Protein 6NSD (pdb70)

InterPro domains:
  IPR006905 Flavin-dependent halogenase [PF04820] (17-496)
  IPR033856 Flavin-dependent tryptophan halogenase [PIRSF011396] (14-530)
  IPR036188 FAD/NAD(P)-binding domain superfamily [G3DSA:3.50.50.60] (15-534)
  IPR036188 FAD/NAD(P)-binding domain superfamily [SSF51905] (14-436)
  IPR050816 Flavin-dependent halogenases [PTHR43747] (14-465)

Nearest PDB structures (foldseek):
  6nsd-assembly1_B  TM=1.002E+00  e=0.000E+00  Saccharomonospora piscinae
  6nsd-assembly1_A  TM=1.001E+00  e=1.525E-103  Saccharomonospora piscinae
  5hy5-assembly1_B  TM=9.844E-01  e=1.944E-81  Streptomyces toxytricini
  8fox-assembly1_A  TM=9.793E-01  e=9.879E-76  uncultured bacterium
  2wes-assembly2_B  TM=9.683E-01  e=3.153E-68  Streptomyces rugosporus

CATH classification: 3.50.50.60

Radius of gyration: 30.3 Å; Cα contacts (8 Å, |Δi|>4): 2195; chains: 2; bounding box: 52×68×94 Å

Secondary structure (DSSP, 8-state):
-EEEEEE--SHHHHHHHHHHHHHHGGGEEEEEEE-SSS-------B--TTHHHHHHHTT--HHHHTGGGT-EEE-EEEEESSSSTT-EEEEESSPPPEETTEEHHHHHHHS-SSS-HHHHH-HHHHHHHHT--SB-TTS-B---HHHHHTSSS--EEE--HHHHHHHHHHHHHHTT-EEEE--EEEEEE-TTS-EEEEEESSS-EE--SEEEE--GGG-IIIIIIS---EEE-TTT----EEEEEEEE--TTSSPPPSSEEEEEETTEEEEEEE-SSEEEEEEEE-TTTS-HHHHHHHHHHHH-GGGTTPPPEEEE---EEES-SEETTEEE-GGGTEE--GGG--HHHHHHHHHHHHHHT---SSTTHHHHHHHHHHHHHHHHHHHHHHHHHHHHHB----SHHHHHTTTS---HHHHHHHHHHTTS---TTTS-SS--S--HHHHHHHHHHHB-S--PPPGGGGTS--HHHHHHHHHHHHHHHHHHHHPPPHHHHHHHHH-/--EEEEE--SHHHHHHHHHHHHHHGGGSEEEEEE-SSS-------B--TTHHHHHHHTT--HHHHTGGGT-EEE-EEEEESSSSTT-EEEEESSPPPEETTEEHHHHHHHS-SSS-HHHHH-HHHHHHHHT--SB-TTS-B---HHHHHTSSS--EEE--HHHHHHHHHHHHHHTT-EEEE--EEEEEE-TTS-EEEEEESSS-EE--SEEEE--GGG-IIIIIIS---EEE-TTT----EEEEEEE--PPPSSEEEEEETTEEEEEEE-SS-EEEEEEE-TTTS-HHHHHHHHHHHH-GGGSSPPPEEEE---EEES-SEETTEEE-GGGTEE--GGG--HHHHHHHHHHHHHHT---SSTTHHHHHHHHHHHHHHHHHHHHHHHHHHHHHB----SHHHHHTTTS---HHHHHHHHHHTTS---TTTS-SS--S--HHHHHHHHHHHB-S--PPPGGGGTS--HHHHHHHHHHHHHHHHHHHHPPPHHHHHHHHH-

Solvent-accessible surface area: 35716 Å² total; per-residue (Å²): 190,41,91,1,5,0,7,10,10,16,26,10,0,1,1,0,0,0,4,0,6,9,11,0,23,122,88,4,75,6,7,0,1,35,24,74,138,82,59,86,66,29,34,34,10,6,0,2,5,0,1,44,5,0,4,77,39,2,162,21,121,29,70,62,0,0,45,108,0,32,1,0,0,0,0,0,1,29,1,40,46,0,54,69,126,75,35,43,6,0,1,0,1,11,57,28,35,39,14,68,23,4,23,0,0,0,6,28,39,86,59,67,81,54,96,57,10,6,84,12,2,0,5,0,0,10,0,0,51,50,6,9,0,0,35,53,104,123,28,53,52,32,55,30,1,57,95,56,10,53,40,108,8,2,0,0,4,0,0,14,11,107,39,2,15,148,29,0,27,14,3,0,46,174,106,57,8,120,70,4,78,11,23,22,68,65,22,21,79,44,168,146,24,60,6,44,51,0,117,5,99,143,79,40,80,13,110,11,59,2,0,0,0,8,17,18,39,113,0,53,0,0,22,135,30,30,50,6,61,57,71,59,4,60,102,8,1,28,1,31,9,4,0,3,4,85,0,90,54,98,13,98,133,92,71,4,93,0,1,6,16,0,6,5,27,86,2,0,2,0,21,36,11,11,0,25,54,16,14,2,2,0,0,0,4,2,54,136,76,10,57,58,113,79,0,41,134,38,0,65,111,87,37,21,129,43,2,76,152,19,110,30,54,86,17,184,18,51,4,0,50,1,118,95,5,8,8,38,11,0,0,1,0,8,34,0,4,2,23,2,1,38,3,0,12,0,24,12,0,10,11,0,6,7,0,25,6,0,10,34,2,3,28,48,66,43,85,8,21,103,72,4,38,74,6,0,18,88,10,8,5,53,2,9,26,0,0,53,5,0,0,4,0,0,8,50,0,0,116,39,47,92,44,110,4,0,100,29,5,71,115,45,79,28,21,130,53,0,41,82,31,2,69,13,0,58,26,4,3,2,20,79,49,6,10,27,41,78,76,5,2,10,40,38,11,1,0,0,2,0,1,16,7,0,27,34,14,127,22,70,70,0,18,0,1,51,51,15,77,55,153,44,2,86,60,26,12,82,114,5,102,75,59,5,97,113,8,47,164,80,13,8,31,0,15,83,20,5,44,54,42,119,114,134,29,101,1,5,0,6,11,15,15,26,11,0,3,1,0,0,0,4,0,3,13,12,0,24,115,79,5,63,11,20,0,1,35,27,76,135,85,60,91,66,38,36,34,12,7,0,2,5,0,1,42,4,0,4,74,39,2,152,20,120,24,68,61,0,0,43,109,0,32,0,0,0,0,0,0,1,32,1,40,46,0,56,72,125,72,36,43,6,1,1,0,0,9,42,29,34,36,14,68,24,5,23,0,0,0,5,28,41,88,61,66,80,60,99,60,11,6,80,11,2,0,3,0,0,8,0,0,52,41,4,9,0,0,35,55,103,121,30,53,56,39,53,32,1,55,98,52,10,52,46,100,17,3,0,0,1,0,0,28,10,123,35,2,15,114,28,0,29,15,2,0,47,168,100,63,8,123,68,3,74,12,22,20,81,68,22,21,79,41,170,155,24,62,5,44,32,0,113,7,106,149,75,44,62,13,99,15,64,3,0,0,0,8,17,16,40,111,0,57,0,0,20,132,30,30,50,7,60,59,70,60,5,60,104,8,1,25,1,32,7,4,0,6,3,96,8,126,192,70,25,89,0,1,5,17,0,4,4,26,78,2,0,2,0,19,35,10,17,6,46,70,28,46,2,2,0,0,0,4,1,53,137,75,14,66,56,110,59,0,39,142,26,0,55,117,82,44,20,131,62,0,77,145,26,112,34,54,84,18,175,18,54,4,0,48,1,120,95,5,7,10,37,10,0,0,0,0,8,34,0,4,3,24,2,1,37,3,1,10,1,24,10,0,8,12,0,6,7,0,24,11,0,9,39,2,2,23,48,68,41,88,8,20,102,69,4,36,70,3,0,19,83,10,10,5,43,1,10,32,0,0,45,4,0,0,5,0,0,9,52,0,0,116,39,51,92,45,110,3,0,94,27,3,68,114,48,78,27,22,132,55,0,43,80,30,3,70,13,0,59,28,5,2,2,20,78,62,4,11,27,43,79,81,6,2,10,40,38,11,1,0,0,2,0,1,19,6,0,25,34,14,124,20,69,69,0,17,0,1,52,54,17,85,55,153,42,3,88,59,27,11,82,118,5,106,67,64,4,94,112,9,51,163,78,13,10,30,0,60,87,18,5,46,55,41,132,116

Organism: Saccharomonospora piscinae (NCBI:txid687388)

Structure (mmCIF, N/CA/C/O backbone):
data_6NSD
#
_entry.id   6NSD
#
_cell.length_a   51.351
_cell.length_b   68.212
_cell.length_c   85.362
_cell.angle_alpha   104.68
_cell.angle_beta   103.77
_cell.angle_gamma   106.42
#
_symmetry.space_group_name_H-M   'P 1'
#
loop_
_entity.id
_entity.type
_entity.pdbx_description
1 polymer 'Tryptophan halogenase'
2 non-polymer 'FLAVIN-ADENINE DINUCLEOTIDE'
3 non-polymer 'SULFATE ION'
4 water water
#
loop_
_atom_site.group_PDB
_atom_site.id
_atom_site.type_symbol
_atom_site.label_atom_id
_atom_site.label_alt_id
_atom_site.label_comp_id
_atom_site.label_asym_id
_atom_site.label_entity_id
_atom_site.label_seq_id
_atom_site.pdbx_PDB_ins_code
_atom_site.Cartn_x
_atom_site.Cartn_y
_atom_site.Cartn_z
_atom_site.occupancy
_atom_site.B_iso_or_equiv
_atom_site.auth_seq_id
_atom_site.auth_comp_id
_atom_site.auth_asym_id
_atom_site.auth_atom_id
_atom_site.pdbx_PDB_model_num
ATOM 1 N N . LYS A 1 18 ? 10.494 7.011 -27.238 1.00 40.94 15 LYS A N 1
ATOM 2 C CA . LYS A 1 18 ? 9.242 6.293 -27.447 1.00 37.92 15 LYS A CA 1
ATOM 3 C C . LYS A 1 18 ? 8.078 7.277 -27.411 1.00 31.30 15 LYS A C 1
ATOM 4 O O . LYS A 1 18 ? 7.240 7.288 -28.315 1.00 35.96 15 LYS A O 1
ATOM 10 N N . LYS A 1 19 ? 8.055 8.126 -26.384 1.00 31.00 16 LYS A N 1
ATOM 11 C CA . LYS A 1 19 ? 6.995 9.114 -26.258 1.00 28.77 16 LYS A CA 1
ATOM 12 C C . LYS A 1 19 ? 7.188 10.176 -27.331 1.00 23.33 16 LYS A C 1
ATOM 13 O O . LYS A 1 19 ? 8.313 10.529 -27.686 1.00 26.16 16 LYS A O 1
ATOM 19 N N . ARG A 1 20 ? 6.082 10.687 -27.852 1.00 18.76 17 ARG A N 1
ATOM 20 C CA . ARG A 1 20 ? 6.117 11.608 -28.970 1.00 21.11 17 ARG A CA 1
ATOM 21 C C . ARG A 1 20 ? 5.509 12.926 -28.549 1.00 15.67 17 ARG A C 1
ATOM 22 O O . ARG A 1 20 ? 4.393 12.960 -28.022 1.00 15.87 17 ARG A O 1
ATOM 30 N N . VAL A 1 21 ? 6.243 14.004 -28.794 1.00 17.10 18 VAL A N 1
ATOM 31 C CA . VAL A 1 21 ? 5.772 15.349 -28.510 1.00 14.85 18 VAL A CA 1
ATOM 32 C C . VAL A 1 21 ? 5.810 16.122 -29.813 1.00 14.33 18 VAL A C 1
ATOM 33 O O . VAL A 1 21 ? 6.849 16.177 -30.476 1.00 15.09 18 VAL A O 1
ATOM 37 N N . VAL A 1 22 ? 4.678 16.709 -30.175 1.00 12.24 19 VAL A N 1
ATOM 38 C CA . VAL A 1 22 ? 4.562 17.542 -31.363 1.00 12.15 19 VAL A CA 1
ATOM 39 C C . VAL A 1 22 ? 4.315 18.968 -30.892 1.00 12.60 19 VAL A C 1
ATOM 40 O O . VAL A 1 22 ? 3.320 19.246 -30.211 1.00 14.25 19 VAL A O 1
ATOM 44 N N . ILE A 1 23 ? 5.221 19.857 -31.268 1.00 13.15 20 ILE A N 1
ATOM 45 C CA . ILE A 1 23 ? 5.165 21.268 -30.916 1.00 12.07 20 ILE A CA 1
ATOM 46 C C . ILE A 1 23 ? 4.680 22.032 -32.138 1.00 14.50 20 ILE A C 1
ATOM 47 O O . ILE A 1 23 ? 5.337 22.006 -33.184 1.00 14.35 20 ILE A O 1
ATOM 52 N N . VAL A 1 24 ? 3.555 22.723 -32.021 1.00 12.50 21 VAL A N 1
ATOM 53 C CA . VAL A 1 24 ? 3.004 23.497 -33.130 1.00 13.33 21 VAL A CA 1
ATOM 54 C C . VAL A 1 24 ? 3.345 24.959 -32.893 1.00 16.22 21 VAL A C 1
ATOM 55 O O . VAL A 1 24 ? 2.805 25.597 -31.983 1.00 15.19 21 VAL A O 1
ATOM 59 N N . GLY A 1 25 ? 4.232 25.498 -33.717 1.00 14.23 22 GLY A N 1
ATOM 60 C CA . GLY A 1 25 ? 4.648 26.869 -33.544 1.00 15.11 22 GLY A CA 1
ATOM 61 C C . GLY A 1 25 ? 6.149 26.967 -33.440 1.00 16.90 22 GLY A C 1
ATOM 62 O O . GLY A 1 25 ? 6.790 26.153 -32.770 1.00 16.02 22 GLY A O 1
ATOM 63 N N . GLY A 1 26 ? 6.719 27.956 -34.113 1.00 16.23 23 GLY A N 1
ATOM 64 C CA . GLY A 1 26 ? 8.155 28.098 -34.154 1.00 14.49 23 GLY A CA 1
ATOM 65 C C . GLY A 1 26 ? 8.616 29.478 -33.754 1.00 15.77 23 GLY A C 1
ATOM 66 O O . GLY A 1 26 ? 9.657 29.958 -34.212 1.00 17.42 23 GLY A O 1
ATOM 67 N N . GLY A 1 27 ? 7.851 30.125 -32.893 1.00 12.60 24 GLY A N 1
ATOM 68 C CA . GLY A 1 27 ? 8.285 31.351 -32.268 1.00 13.95 24 GLY A CA 1
ATOM 69 C C . GLY A 1 27 ? 9.204 31.024 -31.113 1.00 13.99 24 GLY A C 1
ATOM 70 O O . GLY A 1 27 ? 9.740 29.918 -30.994 1.00 15.31 24 GLY A O 1
ATOM 71 N N . THR A 1 28 ? 9.372 32.003 -30.235 1.00 14.10 25 THR A N 1
ATOM 72 C CA . THR A 1 28 ? 10.213 31.767 -29.073 1.00 12.29 25 THR A CA 1
ATOM 73 C C . THR A 1 28 ? 9.672 30.616 -28.238 1.00 13.16 25 THR A C 1
ATOM 74 O O . THR A 1 28 ? 10.444 29.811 -27.708 1.00 14.06 25 THR A O 1
ATOM 78 N N . ALA A 1 29 ? 8.347 30.494 -28.137 1.00 12.18 26 ALA A N 1
ATOM 79 C CA . ALA A 1 29 ? 7.795 29.452 -27.279 1.00 11.04 26 ALA A CA 1
ATOM 80 C C . ALA A 1 29 ? 8.104 28.070 -27.837 1.00 11.30 26 ALA A C 1
ATOM 81 O O . ALA A 1 29 ? 8.534 27.175 -27.103 1.00 12.99 26 ALA A O 1
ATOM 83 N N . GLY A 1 30 ? 7.908 27.880 -29.140 1.00 11.46 27 GLY A N 1
ATOM 84 C CA . GLY A 1 30 ? 8.138 26.561 -29.715 1.00 11.45 27 GLY A CA 1
ATOM 85 C C . GLY A 1 30 ? 9.581 26.096 -29.597 1.00 12.16 27 GLY A C 1
ATOM 86 O O . GLY A 1 30 ? 9.847 24.935 -29.266 1.00 12.05 27 GLY A O 1
ATOM 87 N N . TRP A 1 31 ? 10.535 26.984 -29.873 1.00 10.81 28 TRP A N 1
ATOM 88 C CA . TRP A 1 31 ? 11.918 26.522 -29.867 1.00 11.29 28 TRP A CA 1
ATOM 89 C C . TRP A 1 31 ? 12.487 26.485 -28.465 1.00 12.84 28 TRP A C 1
ATOM 90 O O . TRP A 1 31 ? 13.385 25.682 -28.196 1.00 13.01 28 TRP A O 1
ATOM 101 N N . MET A 1 32 ? 11.970 27.306 -27.553 1.00 11.13 29 MET A N 1
ATOM 102 C CA . MET A 1 32 ? 12.352 27.096 -26.163 1.00 12.67 29 MET A CA 1
ATOM 103 C C . MET A 1 32 ? 11.862 25.747 -25.673 1.00 11.72 29 MET A C 1
ATOM 104 O O . MET A 1 32 ? 12.597 25.023 -24.990 1.00 11.62 29 MET A O 1
ATOM 109 N N . THR A 1 33 ? 10.621 25.391 -26.015 1.00 12.22 30 THR A N 1
ATOM 110 C CA . THR A 1 33 ? 10.085 24.092 -25.638 1.00 10.60 30 THR A CA 1
ATOM 111 C C . THR A 1 33 ? 10.915 22.964 -26.231 1.00 13.56 30 THR A C 1
ATOM 112 O O . THR A 1 33 ? 11.334 22.048 -25.512 1.00 11.41 30 THR A O 1
ATOM 116 N N . ALA A 1 34 ? 11.185 23.023 -27.540 1.00 12.69 31 ALA A N 1
ATOM 117 C CA . ALA A 1 34 ? 11.945 21.950 -28.180 1.00 12.57 31 ALA A CA 1
ATOM 118 C C . ALA A 1 34 ? 13.333 21.819 -27.573 1.00 14.72 31 ALA A C 1
ATOM 119 O O . ALA A 1 34 ? 13.780 20.712 -27.237 1.00 13.89 31 ALA A O 1
ATOM 121 N N . SER A 1 35 ? 14.039 22.939 -27.430 1.00 14.24 32 SER A N 1
ATOM 122 C CA A SER A 1 35 ? 15.401 22.861 -26.915 0.63 13.22 32 SER A CA 1
ATOM 123 C CA B SER A 1 35 ? 15.400 22.887 -26.905 0.37 13.24 32 SER A CA 1
ATOM 124 C C . SER A 1 35 ? 15.412 22.393 -25.466 1.00 14.23 32 SER A C 1
ATOM 125 O O . SER A 1 35 ? 16.268 21.593 -25.081 1.00 13.53 32 SER A O 1
ATOM 130 N N . TYR A 1 36 ? 14.457 22.853 -24.658 1.00 12.24 33 TYR A N 1
ATOM 131 C CA . TYR A 1 36 ? 14.431 22.450 -23.251 1.00 14.75 33 TYR A CA 1
ATOM 132 C C . TYR A 1 36 ? 14.137 20.963 -23.118 1.00 14.17 33 TYR A C 1
ATOM 133 O O . TYR A 1 36 ? 14.809 20.252 -22.361 1.00 13.79 33 TYR A O 1
ATOM 142 N N . LEU A 1 37 ? 13.152 20.470 -23.869 1.00 14.84 34 LEU A N 1
ATOM 143 C CA . LEU A 1 37 ? 12.844 19.045 -23.825 1.00 17.58 34 LEU A CA 1
ATOM 144 C C . LEU A 1 37 ? 14.024 18.220 -24.319 1.00 15.09 34 LEU A C 1
ATOM 145 O O . LEU A 1 37 ? 14.301 17.144 -23.783 1.00 17.01 34 LEU A O 1
ATOM 150 N N . THR A 1 38 ? 14.729 18.716 -25.329 1.00 13.86 35 THR A N 1
ATOM 151 C CA . THR A 1 38 ? 15.952 18.059 -25.780 1.00 16.25 35 THR A CA 1
ATOM 152 C C . THR A 1 38 ? 16.967 17.957 -24.650 1.00 15.58 35 THR A C 1
ATOM 153 O O . THR A 1 38 ? 17.613 16.919 -24.452 1.00 18.83 35 THR A O 1
ATOM 157 N N . ALA A 1 39 ? 17.155 19.048 -23.919 1.00 13.68 36 ALA A N 1
ATOM 158 C CA . ALA A 1 39 ? 18.103 19.029 -22.823 1.00 16.24 36 ALA A CA 1
ATOM 159 C C . ALA A 1 39 ? 17.624 18.136 -21.689 1.00 18.43 36 ALA A C 1
ATOM 160 O O . ALA A 1 39 ? 18.443 17.533 -20.993 1.00 21.18 36 ALA A O 1
ATOM 162 N N . ALA A 1 40 ? 16.311 18.046 -21.478 1.00 13.90 37 ALA A N 1
ATOM 163 C CA . ALA A 1 40 ? 15.805 17.245 -20.374 1.00 16.28 37 ALA A CA 1
ATOM 164 C C . ALA A 1 40 ? 15.824 15.760 -20.706 1.00 20.77 37 ALA A C 1
ATOM 165 O O . ALA A 1 40 ? 16.190 14.930 -19.863 1.00 19.50 37 ALA A O 1
ATOM 167 N N . PHE A 1 41 ? 15.431 15.414 -21.927 1.00 17.73 38 PHE A N 1
ATOM 168 C CA . PHE A 1 41 ? 15.150 14.041 -22.297 1.00 17.62 38 PHE A CA 1
ATOM 169 C C . PHE A 1 41 ? 16.068 13.496 -23.378 1.00 19.21 38 PHE A C 1
ATOM 170 O O . PHE A 1 41 ? 16.039 12.288 -23.627 1.00 21.12 38 PHE A O 1
ATOM 178 N N . GLY A 1 42 ? 16.874 14.339 -24.017 1.00 17.85 39 GLY A N 1
ATOM 179 C CA . GLY A 1 42 ? 17.747 13.860 -25.077 1.00 24.70 39 GLY A CA 1
ATOM 180 C C . GLY A 1 42 ? 16.934 13.250 -26.194 1.00 26.18 39 GLY A C 1
ATOM 181 O O . GLY A 1 42 ? 15.893 13.776 -26.597 1.00 31.47 39 GLY A O 1
ATOM 182 N N . ASP A 1 43 ? 17.410 12.123 -26.708 1.00 28.38 40 ASP A N 1
ATOM 183 C CA . ASP A 1 43 ? 16.701 11.406 -27.757 1.00 29.40 40 ASP A CA 1
ATOM 184 C C . ASP A 1 43 ? 15.703 10.402 -27.200 1.00 29.24 40 ASP A C 1
ATOM 185 O O . ASP A 1 43 ? 15.142 9.617 -27.968 1.00 30.21 40 ASP A O 1
ATOM 190 N N . ARG A 1 44 ? 15.475 10.394 -25.887 1.00 25.99 41 ARG A N 1
ATOM 191 C CA . ARG A 1 44 ? 14.583 9.396 -25.317 1.00 23.62 41 ARG A CA 1
ATOM 192 C C . ARG A 1 44 ? 13.118 9.754 -25.503 1.00 23.97 41 ARG A C 1
ATOM 193 O O . ARG A 1 44 ? 12.251 8.901 -25.295 1.00 24.49 41 ARG A O 1
ATOM 201 N N . VAL A 1 45 ? 12.833 10.975 -25.929 1.00 19.27 42 VAL A N 1
ATOM 202 C CA . VAL A 1 45 ? 11.508 11.389 -26.355 1.00 20.59 42 VAL A CA 1
ATOM 203 C C . VAL A 1 45 ? 11.657 11.940 -27.763 1.00 25.43 42 VAL A C 1
ATOM 204 O O . VAL A 1 45 ? 12.679 12.555 -28.093 1.00 24.52 42 VAL A O 1
ATOM 208 N N . ASP A 1 46 ? 10.695 11.631 -28.620 1.00 24.40 43 ASP A N 1
ATOM 209 C CA . ASP A 1 46 ? 10.744 12.071 -30.004 1.00 19.94 43 ASP A CA 1
ATOM 210 C C . ASP A 1 46 ? 10.052 13.419 -30.111 1.00 20.57 43 ASP A C 1
ATOM 211 O O . ASP A 1 46 ? 8.890 13.551 -29.719 1.00 20.88 43 ASP A O 1
ATOM 216 N N . LEU A 1 47 ? 10.761 14.410 -30.643 1.00 17.41 44 LEU A N 1
ATOM 217 C CA . LEU A 1 47 ? 10.261 15.775 -30.707 1.00 17.27 44 LEU A CA 1
ATOM 218 C C . LEU A 1 47 ? 10.118 16.225 -32.153 1.00 14.83 44 LEU A C 1
ATOM 219 O O . LEU A 1 47 ? 10.989 15.958 -32.990 1.00 17.48 44 LEU A O 1
ATOM 224 N N . THR A 1 48 ? 9.015 16.909 -32.432 1.00 16.33 45 THR A N 1
ATOM 225 C CA . THR A 1 48 ? 8.757 17.530 -33.723 1.00 18.42 45 THR A CA 1
ATOM 226 C C . THR A 1 48 ? 8.269 18.946 -33.480 1.00 18.70 45 THR A C 1
ATOM 227 O O . THR A 1 48 ? 7.437 19.173 -32.595 1.00 16.89 45 THR A O 1
ATOM 231 N N . VAL A 1 49 ? 8.818 19.896 -34.224 1.00 14.14 46 VAL A N 1
ATOM 232 C CA . VAL A 1 49 ? 8.301 21.257 -34.279 1.00 14.35 46 VAL A CA 1
ATOM 233 C C . VAL A 1 49 ? 7.751 21.468 -35.675 1.00 15.71 46 VAL A C 1
ATOM 234 O O . VAL A 1 49 ? 8.461 21.243 -36.662 1.00 18.20 46 VAL A O 1
ATOM 238 N N . VAL A 1 50 ? 6.500 21.886 -35.765 1.00 12.80 47 VAL A N 1
ATOM 239 C CA A VAL A 1 50 ? 5.916 22.311 -37.030 0.43 16.56 47 VAL A CA 1
ATOM 240 C CA B VAL A 1 50 ? 5.898 22.312 -37.024 0.57 16.54 47 VAL A CA 1
ATOM 241 C C . VAL A 1 50 ? 5.673 23.809 -36.948 1.00 18.08 47 VAL A C 1
ATOM 242 O O . VAL A 1 50 ? 5.046 24.299 -35.998 1.00 20.23 47 VAL A O 1
ATOM 249 N N . GLU A 1 51 ? 6.174 24.539 -37.931 1.00 18.34 48 GLU A N 1
ATOM 250 C CA . GLU A 1 51 ? 6.013 25.979 -37.871 1.00 19.37 48 GLU A CA 1
ATOM 251 C C . GLU A 1 51 ? 5.781 26.523 -39.267 1.00 19.65 48 GLU A C 1
ATOM 252 O O . GLU A 1 51 ? 6.366 26.039 -40.234 1.00 22.27 48 GLU A O 1
ATOM 258 N N . SER A 1 52 ? 4.933 27.539 -39.343 1.00 18.08 49 SER A N 1
ATOM 259 C CA . SER A 1 52 ? 4.506 28.102 -40.611 1.00 21.01 49 SER A CA 1
ATOM 260 C C . SER A 1 52 ? 5.552 29.067 -41.143 1.00 24.84 49 SER A C 1
ATOM 261 O O . SER A 1 52 ? 5.981 29.980 -40.433 1.00 2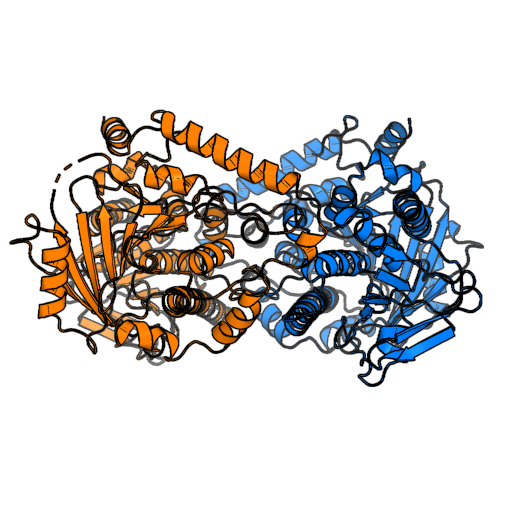7.70 49 SER A O 1
ATOM 264 N N . ALA A 1 53 ? 5.917 28.899 -42.416 1.00 21.92 50 ALA A N 1
ATOM 265 C CA . ALA A 1 53 ? 6.759 29.895 -43.067 1.00 27.39 50 ALA A CA 1
ATOM 266 C C . ALA A 1 53 ? 5.978 31.164 -43.361 1.00 29.29 50 ALA A C 1
ATOM 267 O O . ALA A 1 53 ? 6.563 32.249 -43.435 1.00 37.16 50 ALA A O 1
ATOM 269 N N . GLN A 1 54 ? 4.662 31.054 -43.524 1.00 22.80 51 GLN A N 1
ATOM 270 C CA . GLN A 1 54 ? 3.867 32.208 -43.911 1.00 26.89 51 GLN A CA 1
ATOM 271 C C . GLN A 1 54 ? 3.401 33.018 -42.714 1.00 26.87 51 GLN A C 1
ATOM 272 O O . GLN A 1 54 ? 3.435 34.249 -42.762 1.00 32.40 51 GLN A O 1
ATOM 278 N N . ILE A 1 55 ? 2.966 32.360 -41.640 1.00 22.76 52 ILE A N 1
ATOM 279 C CA . ILE A 1 55 ? 2.546 33.064 -40.432 1.00 19.47 52 ILE A CA 1
ATOM 280 C C . ILE A 1 55 ? 3.809 33.439 -39.662 1.00 23.05 52 ILE A C 1
ATOM 281 O O . ILE A 1 55 ? 4.546 32.574 -39.193 1.00 25.49 52 ILE A O 1
ATOM 286 N N . GLY A 1 56 ? 4.060 34.717 -39.527 1.00 26.78 53 GLY A N 1
ATOM 287 C CA . GLY A 1 56 ? 5.260 35.123 -38.842 1.00 26.77 53 GLY A CA 1
ATOM 288 C C . GLY A 1 56 ? 5.124 34.953 -37.349 1.00 25.89 53 GLY A C 1
ATOM 289 O O . GLY A 1 56 ? 4.045 34.705 -36.810 1.00 30.73 53 GLY A O 1
ATOM 290 N N . THR A 1 57 ? 6.248 35.106 -36.668 1.00 22.26 54 THR A N 1
ATOM 291 C CA . THR A 1 57 ? 6.216 35.179 -35.221 1.00 19.95 54 THR A CA 1
ATOM 292 C C . THR A 1 57 ? 5.740 36.568 -34.807 1.00 23.20 54 THR A C 1
ATOM 293 O O . THR A 1 57 ? 5.552 37.463 -35.636 1.00 22.71 54 THR A O 1
ATOM 297 N N . ILE A 1 58 ? 5.561 36.770 -33.501 1.00 16.32 55 ILE A N 1
ATOM 298 C CA . ILE A 1 58 ? 5.043 38.047 -33.044 1.00 19.87 55 ILE A CA 1
ATOM 299 C C . ILE A 1 58 ? 6.052 39.172 -33.273 1.00 19.84 55 ILE A C 1
ATOM 300 O O . ILE A 1 58 ? 5.662 40.335 -33.416 1.00 22.37 55 ILE A O 1
ATOM 305 N N . GLY A 1 59 ? 7.339 38.849 -33.356 1.00 21.27 56 GLY A N 1
ATOM 306 C CA . GLY A 1 59 ? 8.340 39.824 -33.732 1.00 25.14 56 GLY A CA 1
ATOM 307 C C . GLY A 1 59 ? 8.859 40.676 -32.597 1.00 23.05 56 GLY A C 1
ATOM 308 O O . GLY A 1 59 ? 9.635 41.606 -32.846 1.00 21.71 56 GLY A O 1
ATOM 309 N N . VAL A 1 60 ? 8.436 40.416 -31.365 1.00 17.91 57 VAL A N 1
ATOM 310 C CA . VAL A 1 60 ? 8.917 41.126 -30.197 1.00 17.86 57 VAL A CA 1
ATOM 311 C C . VAL A 1 60 ? 9.243 40.085 -29.131 1.00 17.66 57 VAL A C 1
ATOM 312 O O . VAL A 1 60 ? 9.109 38.881 -29.360 1.00 20.36 57 VAL A O 1
ATOM 316 N N . GLY A 1 61 ? 9.677 40.557 -27.966 1.00 16.24 58 GLY A N 1
ATOM 317 C CA . GLY A 1 61 ? 10.047 39.666 -26.877 1.00 17.43 58 GLY A CA 1
ATOM 318 C C . GLY A 1 61 ? 11.550 39.537 -26.760 1.00 18.12 58 GLY A C 1
ATOM 319 O O . GLY A 1 61 ? 12.123 38.499 -27.099 1.00 15.86 58 GLY A O 1
ATOM 320 N N . GLU A 1 62 ? 12.202 40.607 -26.302 1.00 14.33 59 GLU A N 1
ATOM 321 C CA . GLU A 1 62 ? 13.655 40.735 -26.391 1.00 13.83 59 GLU A CA 1
ATOM 322 C C . GLU A 1 62 ? 14.312 40.995 -25.044 1.00 15.02 59 GLU A C 1
ATOM 323 O O . GLU A 1 62 ? 15.525 41.224 -24.985 1.00 14.44 59 GLU A O 1
ATOM 329 N N . ALA A 1 63 ? 13.549 40.963 -23.963 1.00 13.16 60 ALA A N 1
ATOM 330 C CA . ALA A 1 63 ? 14.100 41.094 -22.626 1.00 11.74 60 ALA A CA 1
ATOM 331 C C . ALA A 1 63 ? 13.590 39.945 -21.769 1.00 14.20 60 ALA A C 1
ATOM 332 O O . ALA A 1 63 ? 12.502 39.415 -21.998 1.00 16.10 60 ALA A O 1
ATOM 334 N N . THR A 1 64 ? 14.392 39.555 -20.786 1.00 12.84 61 THR A N 1
ATOM 335 C CA . THR A 1 64 ? 14.051 38.405 -19.967 1.00 12.11 61 THR A CA 1
ATOM 336 C C . THR A 1 64 ? 14.054 38.780 -18.492 1.00 11.20 61 THR A C 1
ATOM 337 O O . THR A 1 64 ? 14.237 39.940 -18.106 1.00 13.32 61 THR A O 1
ATOM 341 N N . PHE A 1 65 ? 13.809 37.768 -17.668 1.00 12.23 62 PHE A N 1
ATOM 342 C CA . PHE A 1 65 ? 13.512 37.940 -16.257 1.00 10.96 62 PHE A CA 1
ATOM 343 C C . PHE A 1 65 ? 14.499 37.103 -15.438 1.00 13.17 62 PHE A C 1
ATOM 344 O O . PHE A 1 65 ? 15.326 36.375 -15.990 1.00 12.50 62 PHE A O 1
ATOM 352 N N . SER A 1 66 ? 14.427 37.228 -14.106 1.00 14.92 63 SER A N 1
ATOM 353 C CA . SER A 1 66 ? 15.411 36.645 -13.192 1.00 13.88 63 SER A CA 1
ATOM 354 C C . SER A 1 66 ? 15.488 35.124 -13.264 1.00 14.43 63 SER A C 1
ATOM 355 O O . SER A 1 66 ? 16.434 34.531 -12.729 1.00 16.54 63 SER A O 1
ATOM 358 N N . ASP A 1 67 ? 14.526 34.480 -13.907 1.00 11.64 64 ASP A N 1
ATOM 359 C CA . ASP A 1 67 ? 14.583 33.040 -14.109 1.00 15.69 64 ASP A CA 1
ATOM 360 C C . ASP A 1 67 ? 15.629 32.617 -15.136 1.00 12.49 64 ASP A C 1
ATOM 361 O O . ASP A 1 67 ? 16.047 31.453 -15.129 1.00 12.02 64 ASP A O 1
ATOM 366 N N . ILE A 1 68 ? 16.041 33.524 -16.026 1.00 11.81 65 ILE A N 1
ATOM 367 C CA . ILE A 1 68 ? 16.483 33.103 -17.348 1.00 12.29 65 ILE A CA 1
ATOM 368 C C . ILE A 1 68 ? 17.818 32.365 -17.315 1.00 12.07 65 ILE A C 1
ATOM 369 O O . ILE A 1 68 ? 18.076 31.519 -18.183 1.00 11.89 65 ILE A O 1
ATOM 374 N N . ARG A 1 69 ? 18.691 32.648 -16.338 1.00 11.02 66 ARG A N 1
ATOM 375 C CA . ARG A 1 69 ? 19.970 31.942 -16.363 1.00 9.85 66 ARG A CA 1
ATOM 376 C C . ARG A 1 69 ? 19.781 30.439 -16.161 1.00 12.47 66 ARG A C 1
ATOM 377 O O . ARG A 1 69 ? 20.597 29.641 -16.643 1.00 14.44 66 ARG A O 1
ATOM 385 N N . HIS A 1 70 ? 18.696 30.031 -15.498 1.00 12.57 67 HIS A N 1
ATOM 386 C CA . HIS A 1 70 ? 18.414 28.607 -15.383 1.00 11.69 67 HIS A CA 1
ATOM 387 C C . HIS A 1 70 ? 18.234 27.981 -16.755 1.00 13.33 67 HIS A C 1
ATOM 388 O O . HIS A 1 70 ? 18.653 26.842 -16.984 1.00 13.66 67 HIS A O 1
ATOM 395 N N . PHE A 1 71 ? 17.578 28.700 -17.669 1.00 10.99 68 PHE A N 1
ATOM 396 C CA . PHE A 1 71 ? 17.300 28.137 -18.989 1.00 12.92 68 PHE A CA 1
ATOM 397 C C . PHE A 1 71 ? 18.591 27.805 -19.723 1.00 12.78 68 PHE A C 1
ATOM 398 O O . PHE A 1 71 ? 18.771 26.688 -20.223 1.00 12.97 68 PHE A O 1
ATOM 406 N N . PHE A 1 72 ? 19.488 28.779 -19.834 1.00 13.18 69 PHE A N 1
ATOM 407 C CA . PHE A 1 72 ? 20.699 28.526 -20.602 1.00 15.77 69 PHE A CA 1
ATOM 408 C C . PHE A 1 72 ? 21.591 27.509 -19.911 1.00 14.14 69 PHE A C 1
ATOM 409 O O . PHE A 1 72 ? 22.212 26.673 -20.578 1.00 15.70 69 PHE A O 1
ATOM 417 N N . GLU A 1 73 ? 21.634 27.520 -18.580 1.00 14.53 70 GLU A N 1
ATOM 418 C CA . GLU A 1 73 ? 22.457 26.526 -17.904 1.00 15.00 70 GLU A CA 1
ATOM 419 C C . GLU A 1 73 ? 21.851 25.138 -18.024 1.00 17.42 70 GLU A C 1
ATOM 420 O O . GLU A 1 73 ? 22.587 24.145 -18.109 1.00 16.28 70 GLU A O 1
ATOM 426 N N . PHE A 1 74 ? 20.520 25.047 -18.067 1.00 13.97 71 PHE A N 1
ATOM 427 C CA . PHE A 1 74 ? 19.881 23.748 -18.260 1.00 12.87 71 PHE A CA 1
ATOM 428 C C . PHE A 1 74 ? 20.250 23.155 -19.609 1.00 17.80 71 PHE A C 1
ATOM 429 O O . PHE A 1 74 ? 20.446 21.937 -19.731 1.00 14.78 71 PHE A O 1
ATOM 437 N N . LEU A 1 75 ? 20.329 24.000 -20.637 1.00 14.73 72 LEU A N 1
ATOM 438 C CA . LEU A 1 75 ? 20.768 23.590 -21.964 1.00 15.93 72 LEU A CA 1
ATOM 439 C C . LEU A 1 75 ? 22.270 23.362 -22.031 1.00 17.80 72 LEU A C 1
ATOM 440 O O . LEU A 1 75 ? 22.767 22.990 -23.098 1.00 20.60 72 LEU A O 1
ATOM 445 N N . ARG A 1 76 ? 22.984 23.598 -20.928 1.00 18.87 73 ARG A N 1
ATOM 446 C CA . ARG A 1 76 ? 24.437 23.422 -20.847 1.00 18.26 73 ARG A CA 1
ATOM 447 C C . ARG A 1 76 ? 25.157 24.361 -21.808 1.00 23.38 73 ARG A C 1
ATOM 448 O O . ARG A 1 76 ? 26.089 23.966 -22.514 1.00 28.28 73 ARG A O 1
ATOM 456 N N . LEU A 1 77 ? 24.694 25.605 -21.862 1.00 18.74 74 LEU A N 1
ATOM 457 C CA . LEU A 1 77 ? 25.284 26.643 -22.690 1.00 19.86 74 LEU A CA 1
ATOM 458 C C . LEU A 1 77 ? 25.988 27.660 -21.802 1.00 22.26 74 LEU A C 1
ATOM 459 O O . LEU A 1 77 ? 25.471 28.029 -20.741 1.00 21.45 74 LEU A O 1
ATOM 464 N N . GLU A 1 78 ? 27.168 28.096 -22.232 1.00 19.79 75 GLU A N 1
ATOM 465 C CA . GLU A 1 78 ? 27.863 29.218 -21.620 1.00 24.39 75 GLU A CA 1
ATOM 466 C C . GLU A 1 78 ? 27.460 30.498 -22.330 1.00 16.40 75 GLU A C 1
ATOM 467 O O . GLU A 1 78 ? 27.001 30.475 -23.470 1.00 16.96 75 GLU A O 1
ATOM 473 N N . GLU A 1 79 ? 27.642 31.627 -21.643 1.00 14.90 76 GLU A N 1
ATOM 474 C CA . GLU A 1 79 ? 27.284 32.896 -22.262 1.00 17.98 76 GLU A CA 1
ATOM 475 C C . GLU A 1 79 ? 28.028 33.102 -23.575 1.00 18.56 76 GLU A C 1
ATOM 476 O O . GLU A 1 79 ? 27.441 33.563 -24.560 1.00 18.03 76 GLU A O 1
ATOM 482 N N . SER A 1 80 ? 29.307 32.719 -23.632 1.00 18.67 77 SER A N 1
ATOM 483 C CA . SER A 1 80 ? 30.056 32.880 -24.875 1.00 24.51 77 SER A CA 1
ATOM 484 C C . SER A 1 80 ? 29.535 31.984 -25.998 1.00 19.25 77 SER A C 1
ATOM 485 O O . SER A 1 80 ? 29.841 32.242 -27.170 1.00 24.73 77 SER A O 1
ATOM 488 N N . ASP A 1 81 ? 28.772 30.937 -25.672 1.00 19.75 78 ASP A N 1
ATOM 489 C CA . ASP A 1 81 ? 28.208 30.070 -26.706 1.00 19.39 78 ASP A CA 1
ATOM 490 C C . ASP A 1 81 ? 27.122 30.773 -27.506 1.00 21.60 78 ASP A C 1
ATOM 491 O O . ASP A 1 81 ? 26.984 30.533 -28.708 1.00 26.34 78 ASP A O 1
ATOM 496 N N . TRP A 1 82 ? 26.304 31.602 -26.859 1.00 17.87 79 TRP A N 1
ATOM 497 C CA . TRP A 1 82 ? 25.085 32.039 -27.526 1.00 17.12 79 TRP A CA 1
ATOM 498 C C . TRP A 1 82 ? 24.933 33.553 -27.571 1.00 15.20 79 TRP A C 1
ATOM 499 O O . TRP A 1 82 ? 24.261 34.074 -28.469 1.00 15.46 79 TRP A O 1
ATOM 510 N N . MET A 1 83 ? 25.532 34.280 -26.622 1.00 13.88 80 MET A N 1
ATOM 511 C CA . MET A 1 83 ? 25.279 35.724 -26.591 1.00 13.33 80 MET A CA 1
ATOM 512 C C . MET A 1 83 ? 25.730 36.452 -27.852 1.00 16.51 80 MET A C 1
ATOM 513 O O . MET A 1 83 ? 24.957 37.274 -28.368 1.00 15.75 80 MET A O 1
ATOM 518 N N . PRO A 1 84 ? 26.930 36.237 -28.389 1.00 16.02 81 PRO A N 1
ATOM 519 C CA . PRO A 1 84 ? 27.276 36.961 -29.627 1.00 19.19 81 PRO A CA 1
ATOM 520 C C . PRO A 1 84 ? 26.351 36.621 -30.777 1.00 16.51 81 PRO A C 1
ATOM 521 O O . PRO A 1 84 ? 25.942 37.516 -31.532 1.00 19.71 81 PRO A O 1
ATOM 525 N N . GLU A 1 85 ? 25.946 35.354 -30.885 1.00 15.02 82 GLU A N 1
ATOM 526 C CA . GLU A 1 85 ? 25.083 34.949 -31.987 1.00 18.41 82 GLU A CA 1
ATOM 527 C C . GLU A 1 85 ? 23.703 35.583 -31.898 1.00 20.83 82 GLU A C 1
ATOM 528 O O . GLU A 1 85 ? 23.000 35.663 -32.910 1.00 22.28 82 GLU A O 1
ATOM 534 N N . CYS A 1 86 ? 23.304 36.040 -30.713 1.00 17.53 83 CYS A N 1
ATOM 535 C CA . CYS A 1 86 ? 21.987 36.616 -30.513 1.00 15.64 83 CYS A CA 1
ATOM 536 C C . CYS A 1 86 ? 22.045 38.115 -30.276 1.00 17.78 83 CYS A C 1
ATOM 537 O O . CYS A 1 86 ? 21.021 38.716 -29.938 1.00 17.60 83 CYS A O 1
ATOM 540 N N . ASN A 1 87 ? 23.216 38.726 -30.468 1.00 18.58 84 ASN A N 1
ATOM 541 C CA . ASN A 1 87 ? 23.421 40.148 -30.210 1.00 17.95 84 ASN A CA 1
ATOM 542 C C . ASN A 1 87 ? 22.965 40.512 -28.802 1.00 14.86 84 ASN A C 1
ATOM 543 O O . ASN A 1 87 ? 22.406 41.579 -28.565 1.00 15.60 84 ASN A O 1
ATOM 548 N N . ALA A 1 88 ? 23.236 39.616 -27.859 1.00 15.68 85 ALA A N 1
ATOM 549 C CA . ALA A 1 88 ? 22.677 39.730 -26.521 1.00 13.05 85 ALA A CA 1
ATOM 550 C C . ALA A 1 88 ? 23.484 40.677 -25.639 1.00 13.44 85 ALA A C 1
ATOM 551 O O . ALA A 1 88 ? 24.703 40.828 -25.779 1.00 15.11 85 ALA A O 1
ATOM 553 N N . THR A 1 89 ? 22.779 41.299 -24.705 1.00 11.59 86 THR A N 1
ATOM 554 C CA . THR A 1 89 ? 23.349 42.150 -23.677 1.00 10.76 86 THR A CA 1
ATOM 555 C C . THR A 1 89 ? 22.791 41.728 -22.323 1.00 13.45 86 THR A C 1
ATOM 556 O O . THR A 1 89 ? 21.901 40.876 -22.224 1.00 12.76 86 THR A O 1
ATOM 560 N N . TYR A 1 90 ? 23.335 42.326 -21.271 1.00 12.40 87 TYR A N 1
ATOM 561 C CA . TYR A 1 90 ? 22.904 42.019 -19.912 1.00 12.36 87 TYR A CA 1
ATOM 562 C C . TYR A 1 90 ? 21.735 42.895 -19.512 1.00 11.20 87 TYR A C 1
ATOM 563 O O . TYR A 1 90 ? 21.664 44.069 -19.874 1.00 13.75 87 TYR A O 1
ATOM 572 N N . LYS A 1 91 ? 20.815 42.319 -18.755 1.00 12.21 88 LYS A N 1
ATOM 573 C CA . LYS A 1 91 ? 19.717 43.080 -18.179 1.00 12.47 88 LYS A CA 1
ATOM 574 C C . LYS A 1 91 ? 19.817 42.910 -16.674 1.00 11.18 88 LYS A C 1
ATOM 575 O O . LYS A 1 91 ? 19.600 41.808 -16.163 1.00 10.96 88 LYS A O 1
ATOM 581 N N . LEU A 1 92 ? 20.175 43.978 -15.979 1.00 10.51 89 LEU A N 1
ATOM 582 C CA . LEU A 1 92 ? 20.345 43.921 -14.536 1.00 11.63 89 LEU A CA 1
ATOM 583 C C . LEU A 1 92 ? 19.127 44.441 -13.794 1.00 14.37 89 LEU A C 1
ATOM 584 O O . LEU A 1 92 ? 19.015 44.227 -12.581 1.00 12.69 89 LEU A O 1
ATOM 589 N N . ALA A 1 93 ? 18.211 45.090 -14.500 1.00 12.26 90 ALA A N 1
ATOM 590 C CA . ALA A 1 93 ? 17.074 45.735 -13.862 1.00 13.21 90 ALA A CA 1
ATOM 591 C C . ALA A 1 93 ? 16.136 46.219 -14.946 1.00 15.50 90 ALA A C 1
ATOM 592 O O . ALA A 1 93 ? 16.465 46.202 -16.136 1.00 15.11 90 ALA A O 1
ATOM 594 N N . VAL A 1 94 ? 14.957 46.655 -14.515 1.00 12.08 91 VAL A N 1
ATOM 595 C CA . VAL A 1 94 ? 14.117 47.539 -15.313 1.00 14.73 91 VAL A CA 1
ATOM 596 C C . VAL A 1 94 ? 14.242 48.935 -14.735 1.00 14.75 91 VAL A C 1
ATOM 597 O O . VAL A 1 94 ? 14.133 49.127 -13.513 1.00 14.50 91 VAL A O 1
ATOM 601 N N . ARG A 1 95 ? 14.478 49.897 -15.609 1.00 12.79 92 ARG A N 1
ATOM 602 C CA . ARG A 1 95 ? 14.551 51.302 -15.247 1.00 11.47 92 ARG A CA 1
ATOM 603 C C . ARG A 1 95 ? 13.210 51.945 -15.566 1.00 13.77 92 ARG A C 1
ATOM 604 O O . ARG A 1 95 ? 12.805 51.993 -16.732 1.00 16.93 92 ARG A O 1
ATOM 612 N N . PHE A 1 96 ? 12.513 52.414 -14.535 1.00 13.34 93 PHE A N 1
ATOM 613 C CA . PHE A 1 96 ? 11.210 53.047 -14.703 1.00 12.11 93 PHE A CA 1
ATOM 614 C C . PHE A 1 96 ? 11.392 54.552 -14.720 1.00 13.20 93 PHE A C 1
ATOM 615 O O . PHE A 1 96 ? 11.841 55.128 -13.731 1.00 16.46 93 PHE A O 1
ATOM 623 N N . GLU A 1 97 ? 11.034 55.186 -15.831 1.00 13.99 94 GLU A N 1
ATOM 624 C CA . GLU A 1 97 ? 11.196 56.629 -15.993 1.00 14.85 94 GLU A CA 1
ATOM 625 C C . GLU A 1 97 ? 9.844 57.314 -16.046 1.00 14.60 94 GLU A C 1
ATOM 626 O O . GLU A 1 97 ? 8.967 56.886 -16.794 1.00 14.08 94 GLU A O 1
ATOM 632 N N . ASN A 1 98 ? 9.689 58.384 -15.263 1.00 14.88 95 ASN A N 1
ATOM 633 C CA . ASN A 1 98 ? 8.523 59.275 -15.302 1.00 14.79 95 ASN A CA 1
ATOM 634 C C . ASN A 1 98 ? 7.234 58.624 -14.804 1.00 13.82 95 ASN A C 1
ATOM 635 O O . ASN A 1 98 ? 6.146 59.092 -15.127 1.00 16.33 95 ASN A O 1
ATOM 640 N N . TRP A 1 99 ? 7.324 57.544 -14.028 1.00 13.29 96 TRP A N 1
ATOM 641 C CA . TRP A 1 99 ? 6.134 56.943 -13.443 1.00 11.87 96 TRP A CA 1
ATOM 642 C C . TRP A 1 99 ? 5.711 57.672 -12.181 1.00 15.32 96 TRP A C 1
ATOM 643 O O . TRP A 1 99 ? 4.518 57.855 -11.931 1.00 16.42 96 TRP A O 1
ATOM 654 N N . ARG A 1 100 ? 6.675 58.040 -11.352 1.00 16.89 97 ARG A N 1
ATOM 655 C CA . ARG A 1 100 ? 6.348 58.803 -10.162 1.00 18.50 97 ARG A CA 1
ATOM 656 C C . ARG A 1 100 ? 6.040 60.247 -10.517 1.00 16.34 97 ARG A C 1
ATOM 657 O O . ARG A 1 100 ? 5.048 60.817 -10.044 1.00 20.90 97 ARG A O 1
ATOM 665 N N . GLU A 1 101 ? 6.864 60.828 -11.371 1.00 18.11 98 GLU A N 1
ATOM 666 C CA . GLU A 1 101 ? 6.811 62.245 -11.684 1.00 22.22 98 GLU A CA 1
ATOM 667 C C . GLU A 1 101 ? 7.809 62.511 -12.797 1.00 25.72 98 GLU A C 1
ATOM 668 O O . GLU A 1 101 ? 8.720 61.705 -13.015 1.00 20.07 98 GLU A O 1
ATOM 674 N N . PRO A 1 102 ? 7.669 63.630 -13.504 1.00 22.17 99 PRO A N 1
ATOM 675 C CA . PRO A 1 102 ? 8.578 63.900 -14.622 1.00 21.20 99 PRO A CA 1
ATOM 676 C C . PRO A 1 102 ? 10.020 63.991 -14.150 1.00 25.48 99 PRO A C 1
ATOM 677 O O . PRO A 1 102 ? 10.321 64.595 -13.115 1.00 23.62 99 PRO A O 1
ATOM 681 N N . GLY A 1 103 ? 10.915 63.374 -14.920 1.00 21.99 100 GLY A N 1
ATOM 682 C CA . GLY A 1 103 ? 12.332 63.410 -14.631 1.00 24.71 100 GLY A CA 1
ATOM 683 C C . GLY A 1 103 ? 12.808 62.419 -13.592 1.00 24.72 100 GLY A C 1
ATOM 684 O O . GLY A 1 103 ? 14.012 62.359 -13.325 1.00 24.46 100 GLY A O 1
ATOM 685 N N . HIS A 1 104 ? 11.911 61.660 -12.984 1.00 20.69 101 HIS A N 1
ATOM 686 C CA . HIS A 1 104 ? 12.277 60.694 -11.961 1.00 20.06 101 HIS A CA 1
ATOM 687 C C . HIS A 1 104 ? 12.490 59.321 -12.580 1.00 19.80 101 HIS A C 1
ATOM 688 O O . HIS A 1 104 ? 11.758 58.921 -13.489 1.00 19.57 101 HIS A O 1
ATOM 695 N N . HIS A 1 105 ? 13.504 58.605 -12.102 1.00 15.71 102 HIS A N 1
ATOM 696 C CA . HIS A 1 105 ? 13.647 57.207 -12.469 1.00 14.14 102 HIS A CA 1
ATOM 697 C C . HIS A 1 105 ? 13.995 56.405 -11.225 1.00 16.22 102 HIS A C 1
ATOM 698 O O . HIS A 1 105 ? 14.486 56.936 -10.223 1.00 18.51 102 HIS A O 1
ATOM 705 N N . PHE A 1 106 ? 13.711 55.115 -11.301 1.00 14.12 103 PHE A N 1
ATOM 706 C CA . PHE A 1 106 ? 14.104 54.158 -10.282 1.00 13.74 103 PHE A CA 1
ATOM 707 C C . PHE A 1 106 ? 14.202 52.803 -10.959 1.00 14.71 103 PHE A C 1
ATOM 708 O O . PHE A 1 106 ? 13.751 52.624 -12.091 1.00 15.97 103 PHE A O 1
ATOM 716 N N . TYR A 1 107 ? 14.780 51.846 -10.241 1.00 17.05 104 TYR A N 1
ATOM 717 C CA . TYR A 1 107 ? 14.984 50.498 -10.747 1.00 18.46 104 TYR A CA 1
ATOM 718 C C . TYR A 1 107 ? 14.201 49.462 -9.959 1.00 21.59 104 TYR A C 1
ATOM 719 O O . TYR A 1 107 ? 13.992 49.591 -8.751 1.00 17.85 104 TYR A O 1
ATOM 728 N N . HIS A 1 108 ? 13.812 48.396 -10.659 1.00 19.92 105 HIS A N 1
ATOM 729 C CA . HIS A 1 108 ? 13.574 47.101 -10.032 1.00 21.28 105 HIS A CA 1
ATOM 730 C C . HIS A 1 108 ? 14.778 46.234 -10.392 1.00 20.35 105 HIS A C 1
ATOM 731 O O . HIS A 1 108 ? 14.848 45.732 -11.523 1.00 21.46 105 HIS A O 1
ATOM 738 N N . PRO A 1 109 ? 15.785 46.106 -9.522 1.00 17.73 106 PRO A N 1
ATOM 739 C CA . PRO A 1 109 ? 17.003 45.374 -9.883 1.00 14.37 106 PRO A CA 1
ATOM 740 C C . PRO A 1 109 ? 16.904 43.897 -9.548 1.00 16.26 106 PRO A C 1
ATOM 741 O O . PRO A 1 109 ? 16.149 43.477 -8.670 1.00 18.39 106 PRO A O 1
ATOM 745 N N . PHE A 1 110 ? 17.691 43.107 -10.286 1.00 14.26 107 PHE A N 1
ATOM 746 C CA . PHE A 1 110 ? 17.788 41.669 -10.055 1.00 14.43 107 PHE A CA 1
ATOM 747 C C . PHE A 1 110 ? 18.910 41.440 -9.053 1.00 13.68 107 PHE A C 1
ATOM 748 O O . PHE A 1 110 ? 20.053 41.141 -9.393 1.00 18.01 107 PHE A O 1
ATOM 756 N N . GLU A 1 111 ? 18.558 41.592 -7.784 1.00 15.82 108 GLU A N 1
ATOM 757 C CA . GLU A 1 111 ? 19.540 41.568 -6.716 1.00 17.92 108 GLU A CA 1
ATOM 758 C C . GLU A 1 111 ? 18.772 41.388 -5.424 1.00 16.59 108 GLU A C 1
ATOM 759 O O . GLU A 1 111 ? 17.811 42.117 -5.182 1.00 18.57 108 GLU A O 1
ATOM 765 N N . GLN A 1 112 ? 19.168 40.406 -4.622 1.00 15.41 109 GLN A N 1
ATOM 766 C CA . GLN A 1 112 ? 18.478 40.182 -3.362 1.00 13.34 109 GLN A CA 1
ATOM 767 C C . GLN A 1 112 ? 18.618 41.401 -2.456 1.00 16.70 109 GLN A C 1
ATOM 768 O O . GLN A 1 112 ? 19.623 42.116 -2.478 1.00 18.65 109 GLN A O 1
ATOM 774 N N . MET A 1 113 ? 17.580 41.659 -1.678 1.00 15.59 110 MET A N 1
ATOM 775 C CA . MET A 1 113 ? 17.613 42.739 -0.699 1.00 15.65 110 MET A CA 1
ATOM 776 C C . MET A 1 113 ? 17.971 42.166 0.662 1.00 18.59 110 MET A C 1
ATOM 777 O O . MET A 1 113 ? 17.318 41.232 1.142 1.00 18.26 110 MET A O 1
ATOM 782 N N . SER A 1 114 ? 18.976 42.753 1.304 1.00 16.23 111 SER A N 1
ATOM 783 C CA . SER A 1 114 ? 19.396 42.207 2.581 1.00 18.40 111 SER A CA 1
ATOM 784 C C . SER A 1 114 ? 18.370 42.521 3.666 1.00 22.04 111 SER A C 1
ATOM 785 O O . SER A 1 114 ? 17.614 43.491 3.583 1.00 22.01 111 SER A O 1
ATOM 788 N N . SER A 1 115 ? 18.328 41.662 4.675 1.00 27.03 112 SER A N 1
ATOM 789 C CA . SER A 1 115 ? 17.595 41.930 5.904 1.00 23.72 112 SER A CA 1
ATOM 790 C C . SER A 1 115 ? 18.607 42.101 7.019 1.00 29.77 112 SER A C 1
ATOM 791 O O . SER A 1 115 ? 19.649 41.440 7.028 1.00 24.77 112 SER A O 1
ATOM 794 N N . VAL A 1 116 ? 18.305 43.006 7.938 1.00 23.34 113 VAL A N 1
ATOM 795 C CA . VAL A 1 116 ? 19.175 43.301 9.059 1.00 19.55 113 VAL A CA 1
ATOM 796 C C . VAL A 1 116 ? 18.348 43.146 10.319 1.00 22.76 113 VAL A C 1
ATOM 797 O O . VAL A 1 116 ? 17.315 43.809 10.464 1.00 20.87 113 VAL A O 1
ATOM 801 N N . ASP A 1 117 ? 18.785 42.256 11.210 1.00 25.37 114 ASP A N 1
ATOM 802 C CA . ASP A 1 117 ? 18.139 42.055 12.506 1.00 24.58 114 ASP A CA 1
ATOM 803 C C . ASP A 1 117 ? 16.650 41.764 12.349 1.00 27.30 114 ASP A C 1
ATOM 804 O O . ASP A 1 117 ? 15.815 42.219 13.137 1.00 28.56 114 ASP A O 1
ATOM 809 N N . GLY A 1 118 ? 16.314 40.985 11.323 1.00 21.56 115 GLY A N 1
ATOM 810 C CA . GLY A 1 118 ? 14.944 40.577 11.107 1.00 25.83 115 GLY A CA 1
ATOM 811 C C . GLY A 1 118 ? 14.081 41.564 10.353 1.00 27.52 115 GLY A C 1
ATOM 812 O O . GLY A 1 118 ? 12.877 41.317 10.202 1.00 28.55 115 GLY A O 1
ATOM 813 N N . PHE A 1 119 ? 14.638 42.681 9.893 1.00 18.26 116 PHE A N 1
ATOM 814 C CA . PHE A 1 119 ? 13.836 43.601 9.115 1.00 17.22 116 PHE A CA 1
ATOM 815 C C . PHE A 1 119 ? 14.482 43.848 7.763 1.00 17.14 116 PHE A C 1
ATOM 816 O O . PHE A 1 119 ? 15.703 44.008 7.672 1.00 17.39 116 PHE A O 1
ATOM 824 N N . PRO A 1 120 ? 13.692 43.886 6.703 1.00 15.83 117 PRO A N 1
ATOM 825 C CA . PRO A 1 120 ? 14.266 44.134 5.382 1.00 17.42 117 PRO A CA 1
ATOM 826 C C . PRO A 1 120 ? 14.869 45.524 5.318 1.00 17.55 117 PRO A C 1
ATOM 827 O O . PRO A 1 120 ? 14.451 46.444 6.025 1.00 14.70 117 PRO A O 1
ATOM 831 N N . LEU A 1 121 ? 15.874 45.668 4.455 1.00 17.46 118 LEU A N 1
ATOM 832 C CA . LEU A 1 121 ? 16.551 46.949 4.315 1.00 15.49 118 LEU A CA 1
ATOM 833 C C . LEU A 1 121 ? 15.593 48.071 3.951 1.00 15.83 118 LEU A C 1
ATOM 834 O O . LEU A 1 121 ? 15.817 49.227 4.334 1.00 14.35 118 LEU A O 1
ATOM 839 N N . SER A 1 122 ? 14.504 47.757 3.240 1.00 15.25 119 SER A N 1
ATOM 840 C CA . SER A 1 122 ? 13.537 48.788 2.877 1.00 13.00 119 SER A CA 1
ATOM 841 C C . SER A 1 122 ? 12.895 49.408 4.109 1.00 15.46 119 SER A C 1
ATOM 842 O O . SER A 1 122 ? 12.602 50.610 4.127 1.00 16.96 119 SER A O 1
ATOM 845 N N . ASP A 1 123 ? 12.662 48.595 5.141 1.00 12.26 120 ASP A N 1
ATOM 846 C CA . ASP A 1 123 ? 12.088 49.090 6.384 1.00 13.91 120 ASP A CA 1
ATOM 847 C C . ASP A 1 123 ? 13.041 50.066 7.056 1.00 16.00 120 ASP A C 1
ATOM 848 O O . ASP A 1 123 ? 12.650 51.171 7.455 1.00 16.04 120 ASP A O 1
ATOM 853 N N . TRP A 1 124 ? 14.299 49.659 7.199 1.00 13.78 121 TRP A N 1
ATOM 854 C CA . TRP A 1 124 ? 15.305 50.544 7.776 1.00 15.19 121 TRP A CA 1
ATOM 855 C C . TRP A 1 124 ? 15.456 51.807 6.941 1.00 16.19 121 TRP A C 1
ATOM 856 O O . TRP A 1 124 ? 15.636 52.905 7.480 1.00 17.08 121 TRP A O 1
ATOM 867 N N . TRP A 1 125 ? 15.408 51.665 5.612 1.00 14.31 122 TRP A N 1
ATOM 868 C CA . TRP A 1 125 ? 15.554 52.831 4.753 1.00 15.00 122 TRP A CA 1
ATOM 869 C C . TRP A 1 125 ? 14.439 53.831 4.996 1.00 16.89 122 TRP A C 1
ATOM 870 O O . TRP A 1 125 ? 14.681 55.042 5.021 1.00 16.20 122 TRP A O 1
ATOM 881 N N . LEU A 1 126 ? 13.207 53.347 5.165 1.00 16.11 123 LEU A N 1
ATOM 882 C CA . LEU A 1 126 ? 12.106 54.260 5.438 1.00 14.77 123 LEU A CA 1
ATOM 883 C C . LEU A 1 126 ? 12.365 55.052 6.705 1.00 19.99 123 LEU A C 1
ATOM 884 O O . LEU A 1 126 ? 12.045 56.243 6.783 1.00 22.05 123 LEU A O 1
ATOM 889 N N . ARG A 1 127 ? 12.950 54.401 7.708 1.00 18.24 124 ARG A N 1
ATOM 890 C CA . ARG A 1 127 ? 13.197 55.085 8.969 1.00 18.79 124 ARG A CA 1
ATOM 891 C C . ARG A 1 127 ? 14.351 56.067 8.848 1.00 24.22 124 ARG A C 1
ATOM 892 O O . ARG A 1 127 ? 14.273 57.194 9.358 1.00 26.25 124 ARG A O 1
ATOM 900 N N . ASN A 1 128 ? 15.422 55.664 8.171 1.00 17.89 125 ASN A N 1
ATOM 901 C CA . ASN A 1 128 ? 16.657 56.446 8.105 1.00 23.78 125 ASN A CA 1
ATOM 902 C C . ASN A 1 128 ? 17.247 56.334 6.709 1.00 19.29 125 ASN A C 1
ATOM 903 O O . ASN A 1 128 ? 18.201 55.584 6.474 1.00 22.90 125 ASN A O 1
ATOM 908 N N . PRO A 1 129 ? 16.703 57.073 5.749 1.00 19.86 126 PRO A N 1
ATOM 909 C CA . PRO A 1 129 ? 17.221 56.992 4.379 1.00 22.49 126 PRO A CA 1
ATOM 910 C C . PRO A 1 129 ? 18.552 57.710 4.273 1.00 23.26 126 PRO A C 1
ATOM 911 O O . PRO A 1 129 ? 18.743 58.780 4.853 1.00 25.50 126 PRO A O 1
ATOM 915 N N . THR A 1 130 ? 19.488 57.094 3.558 1.00 22.78 127 THR A N 1
ATOM 916 C CA . THR A 1 130 ? 20.751 57.772 3.288 1.00 27.50 127 THR A CA 1
ATOM 917 C C . THR A 1 130 ? 20.556 58.869 2.252 1.00 29.27 127 THR A C 1
ATOM 918 O O . THR A 1 130 ? 20.970 60.015 2.457 1.00 28.05 127 THR A O 1
ATOM 922 N N . THR A 1 131 ? 19.919 58.532 1.133 1.00 23.62 128 THR A N 1
ATOM 923 C CA . THR A 1 131 ? 19.538 59.468 0.090 1.00 21.83 128 THR A CA 1
ATOM 924 C C . THR A 1 131 ? 18.045 59.300 -0.165 1.00 24.03 128 THR A C 1
ATOM 925 O O . THR A 1 131 ? 17.387 58.431 0.419 1.00 22.80 128 THR A O 1
ATOM 929 N N . SER A 1 132 ? 17.511 60.115 -1.071 1.00 21.08 129 SER A N 1
ATOM 930 C CA . SER A 1 132 ? 16.105 60.013 -1.432 1.00 22.00 129 SER A CA 1
ATOM 931 C C . SER A 1 132 ? 15.794 58.799 -2.300 1.00 17.60 129 SER A C 1
ATOM 932 O O . SER A 1 132 ? 14.616 58.571 -2.586 1.00 21.11 129 SER A O 1
ATOM 935 N N . ARG A 1 133 ? 16.797 58.033 -2.720 1.00 20.73 130 ARG A N 1
ATOM 936 C CA . ARG A 1 133 ? 16.618 56.939 -3.678 1.00 14.35 130 ARG A CA 1
ATOM 937 C C . ARG A 1 133 ? 16.786 55.607 -2.964 1.00 16.48 130 ARG A C 1
ATOM 938 O O . ARG A 1 133 ? 17.912 55.157 -2.741 1.00 17.92 130 ARG A O 1
ATOM 946 N N . PHE A 1 134 ? 15.666 54.955 -2.656 1.00 13.30 131 PHE A N 1
ATOM 947 C CA . PHE A 1 134 ? 15.734 53.647 -2.014 1.00 18.64 131 PHE A CA 1
ATOM 948 C C . PHE A 1 134 ? 16.570 52.670 -2.829 1.00 17.52 131 PHE A C 1
ATOM 949 O O . PHE A 1 134 ? 17.391 51.931 -2.271 1.00 15.42 131 PHE A O 1
ATOM 957 N N . ASP A 1 135 ? 16.365 52.642 -4.152 1.00 14.40 132 ASP A N 1
ATOM 958 C CA . ASP A 1 135 ? 17.086 51.683 -4.988 1.00 17.32 132 ASP A CA 1
ATOM 959 C C . ASP A 1 135 ? 18.590 51.934 -4.972 1.00 17.83 132 ASP A C 1
ATOM 960 O O . ASP A 1 135 ? 19.380 50.987 -4.946 1.00 18.37 132 ASP A O 1
ATOM 965 N N . LYS A 1 136 ? 19.007 53.198 -4.988 1.00 15.82 133 LYS A N 1
ATOM 966 C CA . LYS A 1 136 ? 20.436 53.497 -4.919 1.00 18.56 133 LYS A CA 1
ATOM 967 C C . LYS A 1 136 ? 21.021 53.108 -3.566 1.00 17.16 133 LYS A C 1
ATOM 968 O O . LYS A 1 136 ? 22.138 52.591 -3.490 1.00 18.09 133 LYS A O 1
ATOM 974 N N . ASP A 1 137 ? 20.283 53.345 -2.483 1.00 15.18 134 ASP A N 1
ATOM 975 C CA . ASP A 1 137 ? 20.820 53.035 -1.167 1.00 16.51 134 ASP A CA 1
ATOM 976 C C . ASP A 1 137 ? 20.880 51.547 -0.871 1.00 16.37 134 ASP A C 1
ATOM 977 O O . ASP A 1 137 ? 21.669 51.141 -0.015 1.00 16.22 134 ASP A O 1
ATOM 982 N N . SER A 1 138 ? 20.044 50.728 -1.509 1.00 15.98 135 SER A N 1
ATOM 983 C CA . SER A 1 138 ? 19.835 49.372 -1.029 1.00 15.78 135 SER A CA 1
ATOM 984 C C . SER A 1 138 ? 20.324 48.280 -1.960 1.00 17.40 135 SER A C 1
ATOM 985 O O . SER A 1 138 ? 20.340 47.114 -1.551 1.00 17.33 135 SER A O 1
ATOM 988 N N . PHE A 1 139 ? 20.710 48.610 -3.186 1.00 17.07 136 PHE A N 1
ATOM 989 C CA . PHE A 1 139 ? 21.118 47.612 -4.165 1.00 16.62 136 PHE A CA 1
ATOM 990 C C . PHE A 1 139 ? 22.352 48.103 -4.897 1.00 16.05 136 PHE A C 1
ATOM 991 O O . PHE A 1 139 ? 22.384 49.248 -5.363 1.00 20.51 136 PHE A O 1
ATOM 999 N N . VAL A 1 140 ? 23.348 47.227 -5.041 1.00 16.67 137 VAL A N 1
ATOM 1000 C CA . VAL A 1 140 ? 24.525 47.644 -5.791 1.00 19.19 137 VAL A CA 1
ATOM 1001 C C . VAL A 1 140 ? 24.200 47.766 -7.269 1.00 19.19 137 VAL A C 1
ATOM 1002 O O . VAL A 1 140 ? 24.733 48.646 -7.957 1.00 17.98 137 VAL A O 1
ATOM 1006 N N . MET A 1 141 ? 23.300 46.917 -7.781 1.00 18.87 138 MET A N 1
ATOM 1007 C CA . MET A 1 141 ? 23.038 46.895 -9.217 1.00 18.85 138 MET A CA 1
ATOM 1008 C C . MET A 1 141 ? 22.500 48.227 -9.715 1.00 17.31 138 MET A C 1
ATOM 1009 O O . MET A 1 141 ? 22.704 48.577 -10.882 1.00 18.27 138 MET A O 1
ATOM 1014 N N . THR A 1 142 ? 21.841 48.996 -8.845 1.00 14.96 139 THR A N 1
ATOM 1015 C CA . THR A 1 142 ? 21.347 50.310 -9.241 1.00 16.77 139 THR A CA 1
ATOM 1016 C C . THR A 1 142 ? 22.480 51.192 -9.745 1.00 15.64 139 THR A C 1
ATOM 1017 O O . THR A 1 142 ? 22.356 51.864 -10.779 1.00 17.58 139 THR A O 1
ATOM 1021 N N . SER A 1 143 ? 23.591 51.204 -9.024 1.00 16.28 140 SER A N 1
ATOM 1022 C CA . SER A 1 143 ? 24.726 52.021 -9.436 1.00 16.31 140 SER A CA 1
ATOM 1023 C C . SER A 1 143 ? 25.354 51.509 -10.723 1.00 15.87 140 SER A C 1
ATOM 1024 O O . SER A 1 143 ? 25.841 52.305 -11.533 1.00 17.66 140 SER A O 1
ATOM 1027 N N . LEU A 1 144 ? 25.376 50.191 -10.929 1.00 15.19 141 LEU A N 1
ATOM 1028 C CA . LEU A 1 144 ? 25.900 49.672 -12.188 1.00 13.63 141 LEU A CA 1
ATOM 1029 C C . LEU A 1 144 ? 25.056 50.137 -13.361 1.00 14.21 141 LEU A C 1
ATOM 1030 O O . LEU A 1 144 ? 25.587 50.480 -14.422 1.00 20.54 141 LEU A O 1
ATOM 1035 N N . CYS A 1 145 ? 23.729 50.137 -13.193 1.00 13.85 142 CYS A N 1
ATOM 1036 C CA . CYS A 1 145 ? 22.866 50.571 -14.280 1.00 13.25 142 CYS A CA 1
ATOM 1037 C C . CYS A 1 145 ? 23.021 52.054 -14.535 1.00 16.58 142 CYS A C 1
ATOM 1038 O O . CYS A 1 145 ? 23.077 52.481 -15.689 1.00 17.11 142 CYS A O 1
ATOM 1041 N N . ASP A 1 146 ? 23.057 52.856 -13.470 1.00 16.42 143 ASP A N 1
ATOM 1042 C CA . ASP A 1 146 ? 23.255 54.292 -13.643 1.00 18.04 143 ASP A CA 1
ATOM 1043 C C . ASP A 1 146 ? 24.586 54.582 -14.317 1.00 22.46 143 ASP A C 1
ATOM 1044 O O . ASP A 1 146 ? 24.679 55.475 -15.164 1.00 22.56 143 ASP A O 1
ATOM 1049 N N . ALA A 1 147 ? 25.622 53.822 -13.969 1.00 18.91 144 ALA A N 1
ATOM 1050 C CA . ALA A 1 147 ? 26.947 54.062 -14.523 1.00 19.08 144 ALA A CA 1
ATOM 1051 C C . ALA A 1 147 ? 27.123 53.463 -15.904 1.00 21.99 144 ALA A C 1
ATOM 1052 O O . ALA A 1 147 ? 28.053 53.854 -16.617 1.00 20.94 144 ALA A O 1
ATOM 1054 N N . GLY A 1 148 ? 26.279 52.512 -16.285 1.00 17.93 145 GLY A N 1
ATOM 1055 C CA . GLY A 1 148 ? 26.374 51.895 -17.590 1.00 18.61 145 GLY A CA 1
ATOM 1056 C C . GLY A 1 148 ? 27.548 50.945 -17.705 1.00 21.70 145 GLY A C 1
ATOM 1057 O O . GLY A 1 148 ? 28.303 51.018 -18.675 1.00 18.71 145 GLY A O 1
ATOM 1058 N N . VAL A 1 149 ? 27.713 50.044 -16.733 1.00 16.06 146 VAL A N 1
ATOM 1059 C CA . VAL A 1 149 ? 28.820 49.094 -16.750 1.00 13.70 146 VAL A CA 1
ATOM 1060 C C . VAL A 1 149 ? 28.304 47.661 -16.752 1.00 17.44 146 VAL A C 1
ATOM 1061 O O . VAL A 1 149 ? 27.174 47.366 -16.361 1.00 18.61 146 VAL A O 1
ATOM 1065 N N . SER A 1 150 ? 29.179 46.767 -17.191 1.00 14.00 147 SER A N 1
ATOM 1066 C CA . SER A 1 150 ? 28.938 45.334 -17.168 1.00 15.56 147 SER A CA 1
ATOM 1067 C C . SER A 1 150 ? 28.939 44.798 -15.733 1.00 16.48 147 SER A C 1
ATOM 1068 O O . SER A 1 150 ? 29.703 45.258 -14.887 1.00 16.76 147 SER A O 1
ATOM 1071 N N . PRO A 1 151 ? 28.106 43.796 -15.443 1.00 12.90 148 PRO A N 1
ATOM 1072 C CA . PRO A 1 151 ? 28.182 43.132 -14.138 1.00 14.46 148 PRO A CA 1
ATOM 1073 C C . PRO A 1 151 ? 29.370 42.198 -14.020 1.00 14.74 148 PRO A C 1
ATOM 1074 O O . PRO A 1 151 ? 29.625 41.678 -12.930 1.00 17.05 148 PRO A O 1
ATOM 1078 N N . ARG A 1 152 ? 30.090 41.956 -15.112 1.00 16.55 149 ARG A N 1
ATOM 1079 C CA . ARG A 1 152 ? 31.220 41.051 -15.098 1.00 10.82 149 ARG A CA 1
ATOM 1080 C C . ARG A 1 152 ? 32.480 41.800 -15.487 1.00 15.38 149 ARG A C 1
ATOM 1081 O O . ARG A 1 152 ? 32.463 42.642 -16.387 1.00 13.12 149 ARG A O 1
ATOM 1089 N N . TYR A 1 153 ? 33.556 41.484 -14.789 1.00 13.56 150 TYR A N 1
ATOM 1090 C CA . TYR A 1 153 ? 34.876 41.968 -15.164 1.00 12.62 150 TYR A CA 1
ATOM 1091 C C . TYR A 1 153 ? 35.336 41.335 -16.469 1.00 13.02 150 TYR A C 1
ATOM 1092 O O . TYR A 1 153 ? 34.852 40.284 -16.882 1.00 17.38 150 TYR A O 1
ATOM 1101 N N . LEU A 1 154 ? 36.338 41.964 -17.097 1.00 15.14 151 LEU A N 1
ATOM 1102 C CA . LEU A 1 154 ? 36.882 41.400 -18.328 1.00 13.61 151 LEU A CA 1
ATOM 1103 C C . LEU A 1 154 ? 37.418 39.988 -18.133 1.00 17.50 151 LEU A C 1
ATOM 1104 O O . LEU A 1 154 ? 37.486 39.236 -19.105 1.00 17.79 151 LEU A O 1
ATOM 1109 N N . ASP A 1 155 ? 37.800 39.599 -16.907 1.00 15.81 152 ASP A N 1
ATOM 1110 C CA . ASP A 1 155 ? 38.230 38.223 -16.692 1.00 17.04 152 ASP A CA 1
ATOM 1111 C C . ASP A 1 155 ? 37.062 37.257 -16.549 1.00 20.23 152 ASP A C 1
ATOM 1112 O O . ASP A 1 155 ? 37.288 36.062 -16.322 1.00 21.60 152 ASP A O 1
ATOM 1117 N N . GLY A 1 156 ? 35.832 37.746 -16.684 1.00 19.96 153 GLY A N 1
ATOM 1118 C CA . GLY A 1 156 ? 34.646 36.920 -16.641 1.00 19.11 153 GLY A CA 1
ATOM 1119 C C . GLY A 1 156 ? 33.973 36.824 -15.289 1.00 25.97 153 GLY A C 1
ATOM 1120 O O . GLY A 1 156 ? 32.850 36.300 -15.209 1.00 22.48 153 GLY A O 1
ATOM 1121 N N . SER A 1 157 ? 34.609 37.307 -14.228 1.00 20.13 154 SER A N 1
ATOM 1122 C CA . SER A 1 157 ? 34.065 37.102 -12.900 1.00 22.51 154 SER A CA 1
ATOM 1123 C C . SER A 1 157 ? 32.891 38.045 -12.645 1.00 18.55 154 SER A C 1
ATOM 1124 O O . SER A 1 157 ? 32.892 39.206 -13.061 1.00 18.94 154 SER A O 1
ATOM 1127 N N . LEU A 1 158 ? 31.862 37.519 -11.995 1.00 20.18 155 LEU A N 1
ATOM 1128 C CA . LEU A 1 158 ? 30.745 38.346 -11.574 1.00 14.05 155 LEU A CA 1
ATOM 1129 C C . LEU A 1 158 ? 31.155 39.161 -10.352 1.00 24.44 155 LEU A C 1
ATOM 1130 O O . LEU A 1 158 ? 32.033 38.759 -9.583 1.00 32.13 155 LEU A O 1
ATOM 1135 N N . ILE A 1 159 ? 30.564 40.337 -10.208 1.00 17.79 156 ILE A N 1
ATOM 1136 C CA . ILE A 1 159 ? 30.882 41.200 -9.066 1.00 25.05 156 ILE A CA 1
ATOM 1137 C C . ILE A 1 159 ? 30.819 40.463 -7.724 1.00 39.55 156 ILE A C 1
ATOM 1138 O O . ILE A 1 159 ? 30.115 39.459 -7.590 1.00 33.93 156 ILE A O 1
ATOM 1143 N N . SER A 1 175 ? 19.275 24.169 -8.813 1.00 30.41 172 SER A N 1
ATOM 1144 C CA . SER A 1 175 ? 19.045 23.452 -10.060 1.00 25.97 172 SER A CA 1
ATOM 1145 C C . SER A 1 175 ? 17.669 23.778 -10.661 1.00 26.25 172 SER A C 1
ATOM 1146 O O . SER A 1 175 ? 17.443 23.539 -11.843 1.00 30.42 172 SER A O 1
ATOM 1149 N N . THR A 1 176 ? 16.751 24.302 -9.853 1.00 19.81 173 THR A N 1
ATOM 1150 C CA . THR A 1 176 ? 15.432 24.718 -10.319 1.00 21.73 173 THR A CA 1
ATOM 1151 C C . THR A 1 176 ? 15.423 26.210 -10.631 1.00 18.91 173 THR A C 1
ATOM 1152 O O . THR A 1 176 ? 16.299 26.958 -10.200 1.00 16.46 173 THR A O 1
ATOM 1156 N N . ILE A 1 177 ? 14.390 26.644 -11.352 1.00 15.48 174 ILE A N 1
ATOM 1157 C CA . ILE A 1 177 ? 14.223 28.075 -11.605 1.00 14.85 174 ILE A CA 1
ATOM 1158 C C . ILE A 1 177 ? 14.202 28.841 -10.290 1.00 16.65 174 ILE A C 1
ATOM 1159 O O . ILE A 1 177 ? 14.911 29.840 -10.116 1.00 15.52 174 ILE A O 1
ATOM 1164 N N . ALA A 1 178 ? 13.397 28.369 -9.333 1.00 20.38 175 ALA A N 1
ATOM 1165 C CA . ALA A 1 178 ? 13.285 29.074 -8.061 1.00 20.38 175 ALA A CA 1
ATOM 1166 C C . ALA A 1 178 ? 14.647 29.234 -7.393 1.00 19.17 175 ALA A C 1
ATOM 1167 O O . ALA A 1 178 ? 14.946 30.287 -6.815 1.00 22.32 175 ALA A O 1
ATOM 1169 N N . GLU A 1 179 ? 15.490 28.201 -7.466 1.00 18.53 176 GLU A N 1
ATOM 1170 C CA . GLU A 1 179 ? 16.807 28.292 -6.850 1.00 19.60 176 GLU A CA 1
ATOM 1171 C C . GLU A 1 179 ? 17.695 29.293 -7.582 1.00 19.59 176 GLU A C 1
ATOM 1172 O O . GLU A 1 179 ? 18.455 30.034 -6.948 1.00 19.38 176 GLU A O 1
ATOM 1178 N N . TYR A 1 180 ? 17.605 29.340 -8.916 1.00 15.80 177 TYR A N 1
ATOM 1179 C CA . TYR A 1 180 ? 18.351 30.338 -9.676 1.00 17.32 177 TYR A CA 1
ATOM 1180 C C . TYR A 1 180 ? 17.875 31.745 -9.356 1.00 17.20 177 TYR A C 1
ATOM 1181 O O . TYR A 1 180 ? 18.677 32.683 -9.301 1.00 16.01 177 TYR A O 1
ATOM 1190 N N . GLN A 1 181 ? 16.571 31.916 -9.140 1.00 15.79 178 GLN A N 1
ATOM 1191 C CA . GLN A 1 181 ? 16.091 33.249 -8.797 1.00 14.52 178 GLN A CA 1
ATOM 1192 C C . GLN A 1 181 ? 16.545 33.666 -7.413 1.00 18.62 178 GLN A C 1
ATOM 1193 O O . GLN A 1 181 ? 16.531 34.865 -7.103 1.00 16.28 178 GLN A O 1
ATOM 1199 N N . GLY A 1 182 ? 16.962 32.704 -6.592 1.00 17.15 179 GLY A N 1
ATOM 1200 C CA . GLY A 1 182 ? 17.474 32.970 -5.267 1.00 18.10 179 GLY A CA 1
ATOM 1201 C C . GLY A 1 182 ? 18.925 33.367 -5.220 1.00 20.21 179 GLY A C 1
ATOM 1202 O O . GLY A 1 182 ? 19.439 33.677 -4.143 1.00 22.51 179 GLY A O 1
ATOM 1203 N N . ALA A 1 183 ? 19.606 33.367 -6.364 1.00 16.61 180 ALA A N 1
ATOM 1204 C CA . ALA A 1 183 ? 20.983 33.820 -6.427 1.00 15.22 180 ALA A CA 1
ATOM 1205 C C . ALA A 1 183 ? 21.083 35.275 -5.992 1.00 17.60 180 ALA A C 1
ATOM 1206 O O . ALA A 1 183 ? 20.121 36.038 -6.065 1.00 16.61 180 ALA A O 1
ATOM 1208 N N . GLN A 1 184 ? 22.276 35.657 -5.528 1.00 15.95 181 GLN A N 1
ATOM 1209 C CA . GLN A 1 184 ? 22.493 37.040 -5.105 1.00 17.41 181 GLN A CA 1
ATOM 1210 C C . GLN A 1 184 ? 22.214 38.021 -6.240 1.00 15.17 181 GLN A C 1
ATOM 1211 O O . GLN A 1 184 ? 21.619 39.081 -6.021 1.00 17.44 181 GLN A O 1
ATOM 1217 N N . PHE A 1 185 ? 22.630 37.687 -7.462 1.00 16.60 182 PHE A N 1
ATOM 1218 C CA . PHE A 1 185 ? 22.428 38.546 -8.630 1.00 18.55 182 PHE A CA 1
ATOM 1219 C C . PHE A 1 185 ? 21.810 37.729 -9.752 1.00 12.63 182 PHE A C 1
ATOM 1220 O O . PHE A 1 185 ? 22.510 37.304 -10.680 1.00 15.25 182 PHE A O 1
ATOM 1228 N N . PRO A 1 186 ? 20.512 37.495 -9.703 1.00 14.29 183 PRO A N 1
ATOM 1229 C CA . PRO A 1 186 ? 19.856 36.639 -10.704 1.00 14.88 183 PRO A CA 1
ATOM 1230 C C . PRO A 1 186 ? 19.539 37.445 -11.955 1.00 14.67 183 PRO A C 1
ATOM 1231 O O . PRO A 1 186 ? 18.375 37.673 -12.300 1.00 14.87 183 PRO A O 1
ATOM 1235 N N . TYR A 1 187 ? 20.593 37.888 -12.641 1.00 13.22 184 TYR A N 1
ATOM 1236 C CA . TYR A 1 187 ? 20.401 38.820 -13.741 1.00 12.97 184 TYR A CA 1
ATOM 1237 C C . TYR A 1 187 ? 19.829 38.127 -14.969 1.00 11.77 184 TYR A C 1
ATOM 1238 O O . TYR A 1 187 ? 19.680 36.898 -15.043 1.00 13.87 184 TYR A O 1
ATOM 1247 N N . ALA A 1 188 ? 19.507 38.953 -15.953 1.00 12.00 185 ALA A N 1
ATOM 1248 C CA . ALA A 1 188 ? 18.810 38.477 -17.136 1.00 13.83 185 ALA A CA 1
ATOM 1249 C C . ALA A 1 188 ? 19.493 39.005 -18.385 1.00 11.48 185 ALA A C 1
ATOM 1250 O O . ALA A 1 188 ? 20.624 39.501 -18.323 1.00 10.53 185 ALA A O 1
ATOM 1252 N N . TYR A 1 189 ? 18.806 38.928 -19.518 1.00 11.00 186 TYR A N 1
ATOM 1253 C CA . TYR A 1 189 ? 19.426 39.230 -20.798 1.00 10.22 186 TYR A CA 1
ATOM 1254 C C . TYR A 1 189 ? 18.473 40.023 -21.669 1.00 12.09 186 TYR A C 1
ATOM 1255 O O . TYR A 1 189 ? 17.258 39.924 -21.529 1.00 12.55 186 TYR A O 1
ATOM 1264 N N . HIS A 1 190 ? 19.055 40.784 -22.585 1.00 11.20 187 HIS A N 1
ATOM 1265 C CA . HIS A 1 190 ? 18.380 41.251 -23.783 1.00 12.93 187 HIS A CA 1
ATOM 1266 C C . HIS A 1 190 ? 18.939 40.470 -24.959 1.00 12.34 187 HIS A C 1
ATOM 1267 O O . HIS A 1 190 ? 20.115 40.101 -24.964 1.00 12.10 187 HIS A O 1
ATOM 1274 N N . PHE A 1 191 ? 18.101 40.214 -25.961 1.00 13.65 188 PHE A N 1
ATOM 1275 C CA . PHE A 1 191 ? 18.616 39.567 -27.160 1.00 13.54 188 PHE A CA 1
ATOM 1276 C C . PHE A 1 191 ? 17.658 39.840 -28.305 1.00 16.75 188 PHE A C 1
ATOM 1277 O O . PHE A 1 191 ? 16.505 40.222 -28.092 1.00 14.28 188 PHE A O 1
ATOM 1285 N N . GLU A 1 192 ? 18.145 39.634 -29.526 1.00 14.74 189 GLU A N 1
ATOM 1286 C CA . GLU A 1 192 ? 17.261 39.682 -30.682 1.00 16.97 189 GLU A CA 1
ATOM 1287 C C . GLU A 1 192 ? 16.425 38.411 -30.698 1.00 14.97 189 GLU A C 1
ATOM 1288 O O . GLU A 1 192 ? 16.971 37.308 -30.768 1.00 18.55 189 GLU A O 1
ATOM 1294 N N . ALA A 1 193 ? 15.101 38.573 -30.635 1.00 19.88 190 ALA A N 1
ATOM 1295 C CA . ALA A 1 193 ? 14.208 37.421 -30.525 1.00 21.77 190 ALA A CA 1
ATOM 1296 C C . ALA A 1 193 ? 14.410 36.436 -31.671 1.00 18.90 190 ALA A C 1
ATOM 1297 O O . ALA A 1 193 ? 14.470 35.221 -31.453 1.00 19.65 190 ALA A O 1
ATOM 1299 N N . HIS A 1 194 ? 14.492 36.933 -32.907 1.00 19.40 191 HIS A N 1
ATOM 1300 C CA . HIS A 1 194 ? 14.608 35.999 -34.024 1.00 21.32 191 HIS A CA 1
ATOM 1301 C C . HIS A 1 194 ? 15.959 35.282 -34.026 1.00 18.10 191 HIS A C 1
ATOM 1302 O O . HIS A 1 194 ? 16.054 34.138 -34.488 1.00 17.45 191 HIS A O 1
ATOM 1309 N N . LEU A 1 195 ? 17.020 35.938 -33.543 1.00 17.46 192 LEU A N 1
ATOM 1310 C CA . LEU A 1 195 ? 18.314 35.271 -33.489 1.00 17.78 192 LEU A CA 1
ATOM 1311 C C . LEU A 1 195 ? 18.336 34.201 -32.406 1.00 20.02 192 LEU A C 1
ATOM 1312 O O . LEU A 1 195 ? 18.955 33.149 -32.588 1.00 18.03 192 LEU A O 1
ATOM 1317 N N . LEU A 1 196 ? 17.683 34.456 -31.265 1.00 20.57 193 LEU A N 1
ATOM 1318 C CA . LEU A 1 196 ? 17.557 33.406 -30.264 1.00 19.52 193 LEU A CA 1
ATOM 1319 C C . LEU A 1 196 ? 16.779 32.221 -30.819 1.00 18.92 193 LEU A C 1
ATOM 1320 O O . LEU A 1 196 ? 17.180 31.070 -30.631 1.00 18.36 193 LEU A O 1
ATOM 1325 N N . ALA A 1 197 ? 15.673 32.483 -31.521 1.00 18.61 194 ALA A N 1
ATOM 1326 C CA . ALA A 1 197 ? 14.903 31.388 -32.103 1.00 18.68 194 ALA A CA 1
ATOM 1327 C C . ALA A 1 197 ? 15.765 30.573 -33.058 1.00 20.29 194 ALA A C 1
ATOM 1328 O O . ALA A 1 197 ? 15.774 29.339 -33.008 1.00 20.77 194 ALA A O 1
ATOM 1330 N N . LYS A 1 198 ? 16.531 31.255 -33.916 1.00 18.51 195 LYS A N 1
ATOM 1331 C CA . LYS A 1 198 ? 17.405 30.544 -34.847 1.00 19.28 195 LYS A CA 1
ATOM 1332 C C . LYS A 1 198 ? 18.455 29.742 -34.102 1.00 19.62 195 LYS A C 1
ATOM 1333 O O . LYS A 1 198 ? 18.744 28.594 -34.455 1.00 17.63 195 LYS A O 1
ATOM 1339 N N . TYR A 1 199 ? 19.035 30.329 -33.056 1.00 16.02 196 TYR A N 1
ATOM 1340 C CA . TYR A 1 199 ? 20.030 29.610 -32.274 1.00 16.61 196 TYR A CA 1
ATOM 1341 C C . TYR A 1 199 ? 19.436 28.341 -31.677 1.00 16.11 196 TYR A C 1
ATOM 1342 O O . TYR A 1 199 ? 20.014 27.257 -31.793 1.00 18.11 196 TYR A O 1
ATOM 1351 N N . LEU A 1 200 ? 18.271 28.471 -31.035 1.00 16.46 197 LEU A N 1
ATOM 1352 C CA . LEU A 1 200 ? 17.619 27.329 -30.412 1.00 15.55 197 LEU A CA 1
ATOM 1353 C C . LEU A 1 200 ? 17.154 26.315 -31.442 1.00 17.64 197 LEU A C 1
ATOM 1354 O O . LEU A 1 200 ? 17.121 25.117 -31.149 1.00 17.52 197 LEU A O 1
ATOM 1359 N N . THR A 1 201 ? 16.779 26.773 -32.636 1.00 15.68 198 THR A N 1
ATOM 1360 C CA . THR A 1 201 ? 16.476 25.833 -33.717 1.00 17.06 198 THR A CA 1
ATOM 1361 C C . THR A 1 201 ? 17.671 24.937 -34.007 1.00 15.71 198 THR A C 1
ATOM 1362 O O . THR A 1 201 ? 17.540 23.711 -34.099 1.00 19.66 198 THR A O 1
ATOM 1366 N N . GLY A 1 202 ? 18.846 25.538 -34.188 1.00 16.87 199 GLY A N 1
ATOM 1367 C CA . GLY A 1 202 ? 20.032 24.736 -34.434 1.00 23.28 199 GLY A CA 1
ATOM 1368 C C . GLY A 1 202 ? 20.336 23.807 -33.278 1.00 20.35 199 GLY A C 1
ATOM 1369 O O . GLY A 1 202 ? 20.669 22.638 -33.474 1.00 20.60 199 GLY A O 1
ATOM 1370 N N . TYR A 1 203 ? 20.210 24.318 -32.054 1.00 19.07 200 TYR A N 1
ATOM 1371 C CA . TYR A 1 203 ? 20.472 23.509 -30.869 1.00 17.87 200 TYR A CA 1
ATOM 1372 C C . TYR A 1 203 ? 19.586 22.269 -30.839 1.00 16.80 200 TYR A C 1
ATOM 1373 O O . TYR A 1 203 ? 20.060 21.154 -30.591 1.00 17.78 200 TYR A O 1
ATOM 1382 N N . ALA A 1 204 ? 18.282 22.452 -31.059 1.00 18.12 201 ALA A N 1
ATOM 1383 C CA . ALA A 1 204 ? 17.343 21.344 -30.931 1.00 15.81 201 ALA A CA 1
ATOM 1384 C C . ALA A 1 204 ? 17.417 20.401 -32.126 1.00 18.67 201 ALA A C 1
ATOM 1385 O O . ALA A 1 204 ? 17.351 19.180 -31.954 1.00 19.00 201 ALA A O 1
ATOM 1387 N N . THR A 1 205 ? 17.552 20.946 -33.337 1.00 20.39 202 THR A N 1
ATOM 1388 C CA . THR A 1 205 ? 17.593 20.084 -34.520 1.00 24.15 202 THR A CA 1
ATOM 1389 C C . THR A 1 205 ? 18.878 19.261 -34.560 1.00 25.28 202 THR A C 1
ATOM 1390 O O . THR A 1 205 ? 18.857 18.096 -34.974 1.00 24.06 202 THR A O 1
ATOM 1394 N N . ARG A 1 206 ? 20.006 19.838 -34.134 1.00 20.97 203 ARG A N 1
ATOM 1395 C CA . ARG A 1 206 ? 21.230 19.047 -34.073 1.00 21.16 203 ARG A CA 1
ATOM 1396 C C . ARG A 1 206 ? 21.153 17.939 -33.037 1.00 28.31 203 ARG A C 1
ATOM 1397 O O . ARG A 1 206 ? 21.932 16.984 -33.111 1.00 31.87 203 ARG A O 1
ATOM 1405 N N . ARG A 1 207 ? 20.219 18.023 -32.091 1.00 23.46 204 ARG A N 1
ATOM 1406 C CA . ARG A 1 207 ? 20.064 16.997 -31.074 1.00 21.09 204 ARG A CA 1
ATOM 1407 C C . ARG A 1 207 ? 18.806 16.160 -31.277 1.00 25.37 204 ARG A C 1
ATOM 1408 O O . ARG A 1 207 ? 18.320 15.541 -30.328 1.00 26.19 204 ARG A O 1
ATOM 1416 N N . GLY A 1 208 ? 18.272 16.123 -32.496 1.00 26.81 205 GLY A N 1
ATOM 1417 C CA . GLY A 1 208 ? 17.258 15.149 -32.856 1.00 27.05 205 GLY A CA 1
ATOM 1418 C C . GLY A 1 208 ? 15.852 15.670 -33.073 1.00 26.49 205 GLY A C 1
ATOM 1419 O O . GLY A 1 208 ? 14.978 14.874 -33.432 1.00 23.19 205 GLY A O 1
ATOM 1420 N N . THR A 1 209 ? 15.589 16.960 -32.871 1.00 21.33 206 THR A N 1
ATOM 1421 C CA . THR A 1 209 ? 14.245 17.477 -33.100 1.00 22.48 206 THR A CA 1
ATOM 1422 C C . THR A 1 209 ? 13.935 17.509 -34.591 1.00 21.89 206 THR A C 1
ATOM 1423 O O . THR A 1 209 ? 14.706 18.055 -35.389 1.00 18.83 206 THR A O 1
ATOM 1427 N N . ARG A 1 210 ? 12.807 16.916 -34.969 1.00 19.37 207 ARG A N 1
ATOM 1428 C CA . ARG A 1 210 ? 12.342 16.994 -36.343 1.00 21.27 207 ARG A CA 1
ATOM 1429 C C . ARG A 1 210 ? 11.740 18.370 -36.591 1.00 20.71 207 ARG A C 1
ATOM 1430 O O . ARG A 1 210 ? 10.883 18.829 -35.828 1.00 20.48 207 ARG A O 1
ATOM 1438 N N . HIS A 1 211 ? 12.169 19.023 -37.664 1.00 17.63 208 HIS A N 1
ATOM 1439 C CA . HIS A 1 211 ? 11.735 20.381 -37.963 1.00 17.61 208 HIS A CA 1
ATOM 1440 C C . HIS A 1 211 ? 10.949 20.372 -39.268 1.00 23.68 208 HIS A C 1
ATOM 1441 O O . HIS A 1 211 ? 11.516 20.123 -40.339 1.00 21.37 208 HIS A O 1
ATOM 1448 N N . ILE A 1 212 ? 9.649 20.641 -39.171 1.00 19.87 209 ILE A N 1
ATOM 1449 C CA . ILE A 1 212 ? 8.744 20.685 -40.315 1.00 20.61 209 ILE A CA 1
ATOM 1450 C C . ILE A 1 212 ? 8.346 22.133 -40.550 1.00 20.05 209 ILE A C 1
ATOM 1451 O O . ILE A 1 212 ? 7.818 22.791 -39.647 1.00 19.23 209 ILE A O 1
ATOM 1456 N N . VAL A 1 213 ? 8.565 22.638 -41.760 1.00 16.99 210 VAL A N 1
ATOM 1457 C CA . VAL A 1 213 ? 8.063 23.958 -42.109 1.00 17.06 210 VAL A CA 1
ATOM 1458 C C . VAL A 1 213 ? 6.773 23.747 -42.889 1.00 23.52 210 VAL A C 1
ATOM 1459 O O . VAL A 1 213 ? 6.799 23.298 -44.039 1.00 22.10 210 VAL A O 1
ATOM 1463 N N . ASP A 1 214 ? 5.645 24.075 -42.273 1.00 15.57 211 ASP A N 1
ATOM 1464 C CA . ASP A 1 214 ? 4.340 23.759 -42.836 1.00 19.70 211 ASP A CA 1
ATOM 1465 C C . ASP A 1 214 ? 3.283 24.429 -41.977 1.00 22.27 211 ASP A C 1
ATOM 1466 O O . ASP A 1 214 ? 3.557 24.874 -40.858 1.00 21.07 211 ASP A O 1
ATOM 1471 N N . ASN A 1 215 ? 2.070 24.494 -42.520 1.00 16.92 212 ASN A N 1
ATOM 1472 C CA . ASN A 1 215 ? 0.900 24.993 -41.814 1.00 18.70 212 ASN A CA 1
ATOM 1473 C C . ASN A 1 215 ? 0.079 23.832 -41.284 1.00 19.92 212 ASN A C 1
ATOM 1474 O O . ASN A 1 215 ? -0.208 22.881 -42.022 1.00 18.19 212 ASN A O 1
ATOM 1479 N N . VAL A 1 216 ? -0.298 23.911 -40.014 1.00 18.93 213 VAL A N 1
ATOM 1480 C CA . VAL A 1 216 ? -1.334 23.037 -39.481 1.00 17.99 213 VAL A CA 1
ATOM 1481 C C . VAL A 1 216 ? -2.674 23.575 -39.952 1.00 20.80 213 VAL A C 1
ATOM 1482 O O . VAL A 1 216 ? -3.005 24.740 -39.711 1.00 20.64 213 VAL A O 1
ATOM 1486 N N . VAL A 1 217 ? -3.441 22.739 -40.653 1.00 18.88 214 VAL A N 1
ATOM 1487 C CA . VAL A 1 217 ? -4.695 23.175 -41.256 1.00 18.58 214 VAL A CA 1
ATOM 1488 C C . VAL A 1 217 ? -5.903 22.548 -40.602 1.00 23.39 214 VAL A C 1
ATOM 1489 O O . VAL A 1 217 ? -7.032 22.980 -40.882 1.00 25.32 214 VAL A O 1
ATOM 1493 N N . ASP A 1 218 ? -5.720 21.535 -39.769 1.00 20.50 215 ASP A N 1
ATOM 1494 C CA . ASP A 1 218 ? -6.841 20.970 -39.049 1.00 25.01 215 ASP A CA 1
ATOM 1495 C C . ASP A 1 218 ? -6.308 20.303 -37.797 1.00 25.51 215 ASP A C 1
ATOM 1496 O O . ASP A 1 218 ? -5.202 19.757 -37.787 1.00 21.44 215 ASP A O 1
ATOM 1501 N N . VAL A 1 219 ? -7.096 20.377 -36.737 1.00 20.73 216 VAL A N 1
ATOM 1502 C CA . VAL A 1 219 ? -6.815 19.664 -35.504 1.00 23.69 216 VAL A CA 1
ATOM 1503 C C . VAL A 1 219 ? -7.965 18.695 -35.308 1.00 25.04 216 VAL A C 1
ATOM 1504 O O . VAL A 1 219 ? -9.104 19.118 -35.066 1.00 29.03 216 VAL A O 1
ATOM 1508 N N . ALA A 1 220 ? -7.690 17.409 -35.475 1.00 19.95 217 ALA A N 1
ATOM 1509 C CA . ALA A 1 220 ? -8.710 16.377 -35.346 1.00 23.41 217 ALA A CA 1
ATOM 1510 C C . ALA A 1 220 ? -8.786 15.853 -33.914 1.00 25.38 217 ALA A C 1
ATOM 1511 O O . ALA A 1 220 ? -7.760 15.615 -33.267 1.00 23.01 217 ALA A O 1
ATOM 1513 N N . LEU A 1 221 ? -10.011 15.672 -33.425 1.00 20.87 218 LEU A N 1
ATOM 1514 C CA . LEU A 1 221 ? -10.265 15.167 -32.083 1.00 21.46 218 LEU A CA 1
ATOM 1515 C C . LEU A 1 221 ? -10.831 13.753 -32.134 1.00 23.83 218 LEU A C 1
ATOM 1516 O O . LEU A 1 221 ? -11.564 13.402 -33.063 1.00 26.50 218 LEU A O 1
ATOM 1521 N N . ASP A 1 222 ? -10.479 12.937 -31.134 1.00 19.35 219 ASP A N 1
ATOM 1522 C CA . ASP A 1 222 ? -11.064 11.604 -31.013 1.00 21.34 219 ASP A CA 1
ATOM 1523 C C . ASP A 1 222 ? -12.398 11.704 -30.270 1.00 31.18 219 ASP A C 1
ATOM 1524 O O . ASP A 1 222 ? -12.916 12.797 -30.011 1.00 25.07 219 ASP A O 1
ATOM 1529 N N . GLU A 1 223 ? -12.976 10.554 -29.913 1.00 24.41 220 GLU A N 1
ATOM 1530 C CA . GLU A 1 223 ? -14.318 10.578 -29.341 1.00 31.73 220 GLU A CA 1
ATOM 1531 C C . GLU A 1 223 ? -14.321 11.194 -27.946 1.00 29.95 220 GLU A C 1
ATOM 1532 O O . GLU A 1 223 ? -15.309 11.817 -27.548 1.00 33.63 220 GLU A O 1
ATOM 1538 N N . ARG A 1 224 ? -13.234 11.043 -27.197 1.00 29.39 221 ARG A N 1
ATOM 1539 C CA . ARG A 1 224 ? -13.149 11.595 -25.852 1.00 25.41 221 ARG A CA 1
ATOM 1540 C C . ARG A 1 224 ? -12.694 13.054 -25.840 1.00 24.81 221 ARG A C 1
ATOM 1541 O O . ARG A 1 224 ? -12.480 13.615 -24.761 1.00 26.85 221 ARG A O 1
ATOM 1549 N N . GLY A 1 225 ? -12.547 13.682 -27.003 1.00 20.15 222 GLY A N 1
ATOM 1550 C CA . GLY A 1 225 ? -12.180 15.083 -27.049 1.00 21.36 222 GLY A CA 1
ATOM 1551 C C . GLY A 1 225 ? -10.694 15.341 -27.001 1.00 22.57 222 GLY A C 1
ATOM 1552 O O . GLY A 1 225 ? -10.284 16.506 -26.889 1.00 21.05 222 GLY A O 1
ATOM 1553 N N . TRP A 1 226 ? -9.877 14.297 -27.056 1.00 17.59 223 TRP A N 1
ATOM 1554 C CA . TRP A 1 226 ? -8.440 14.481 -27.138 1.00 19.90 223 TRP A CA 1
ATOM 1555 C C . TRP A 1 226 ? -8.035 14.732 -28.590 1.00 21.18 223 TRP A C 1
ATOM 1556 O O . TRP A 1 226 ? -8.766 14.414 -29.527 1.00 17.19 223 TRP A O 1
ATOM 1567 N N . ILE A 1 227 ? -6.868 15.338 -28.775 1.00 16.40 224 ILE A N 1
ATOM 1568 C CA . ILE A 1 227 ? -6.377 15.530 -30.138 1.00 15.87 224 ILE A CA 1
ATOM 1569 C C . ILE A 1 227 ? -5.955 14.174 -30.680 1.00 16.17 224 ILE A C 1
ATOM 1570 O O . ILE A 1 227 ? -5.141 13.476 -30.064 1.00 17.49 224 ILE A O 1
ATOM 1575 N N . SER A 1 228 ? -6.519 13.785 -31.834 1.00 17.24 225 SER A N 1
ATOM 1576 C CA . SER A 1 228 ? -6.080 12.549 -32.465 1.00 17.37 225 SER A CA 1
ATOM 1577 C C . SER A 1 228 ? -4.890 12.789 -33.384 1.00 15.65 225 SER A C 1
ATOM 1578 O O . SER A 1 228 ? -3.928 12.022 -33.359 1.00 17.85 225 SER A O 1
ATOM 1581 N N . HIS A 1 229 ? -4.915 13.879 -34.144 1.00 17.69 226 HIS A N 1
ATOM 1582 C CA . HIS A 1 229 ? -3.775 14.257 -34.956 1.00 16.41 226 HIS A CA 1
ATOM 1583 C C . HIS A 1 229 ? -3.920 15.719 -35.327 1.00 14.41 226 HIS A C 1
ATOM 1584 O O . HIS A 1 229 ? -4.997 16.304 -35.203 1.00 17.28 226 HIS A O 1
ATOM 1591 N N . VAL A 1 230 ? -2.818 16.306 -35.780 1.00 18.96 227 VAL A N 1
ATOM 1592 C CA . VAL A 1 230 ? -2.867 17.585 -36.466 1.00 14.60 227 VAL A CA 1
ATOM 1593 C C . VAL A 1 230 ? -2.545 17.332 -37.928 1.00 12.75 227 VAL A C 1
ATOM 1594 O O . VAL A 1 230 ? -1.618 16.581 -38.246 1.00 18.28 227 VAL A O 1
ATOM 1598 N N . ARG A 1 231 ? -3.350 17.906 -38.802 1.00 17.94 228 ARG A N 1
ATOM 1599 C CA . ARG A 1 231 ? -3.146 17.786 -40.234 1.00 16.84 228 ARG A CA 1
ATOM 1600 C C . ARG A 1 231 ? -2.339 18.974 -40.731 1.00 17.43 228 ARG A C 1
ATOM 1601 O O . ARG A 1 231 ? -2.683 20.123 -40.446 1.00 19.12 228 ARG A O 1
ATOM 1609 N N . THR A 1 232 ? -1.264 18.695 -41.457 1.00 19.48 229 THR A N 1
ATOM 1610 C CA . THR A 1 232 ? -0.479 19.722 -42.123 1.00 20.49 229 THR A CA 1
ATOM 1611 C C . THR A 1 232 ? -0.834 19.748 -43.607 1.00 22.85 229 THR A C 1
ATOM 1612 O O . THR A 1 232 ? -1.439 18.813 -44.137 1.00 20.58 229 THR A O 1
ATOM 1616 N N . GLU A 1 233 ? -0.414 20.826 -44.282 1.00 21.64 230 GLU A N 1
ATOM 1617 C CA . GLU A 1 233 ? -0.678 20.964 -45.717 1.00 21.29 230 GLU A CA 1
ATOM 1618 C C . GLU A 1 233 ? 0.081 19.930 -46.534 1.00 26.37 230 GLU A C 1
ATOM 1619 O O . GLU A 1 233 ? -0.470 19.348 -47.477 1.00 32.09 230 GLU A O 1
ATOM 1625 N N . GLU A 1 234 ? 1.357 19.714 -46.218 1.00 25.27 231 GLU A N 1
ATOM 1626 C CA . GLU A 1 234 ? 2.210 18.918 -47.082 1.00 25.78 231 GLU A CA 1
ATOM 1627 C C . GLU A 1 234 ? 2.940 17.793 -46.377 1.00 27.51 231 GLU A C 1
ATOM 1628 O O . GLU A 1 234 ? 3.590 16.996 -47.053 1.00 26.23 231 GLU A O 1
ATOM 1634 N N . HIS A 1 235 ? 2.836 17.675 -45.052 1.00 21.08 232 HIS A N 1
ATOM 1635 C CA . HIS A 1 235 ? 3.565 16.636 -44.340 1.00 24.02 232 HIS A CA 1
ATOM 1636 C C . HIS A 1 235 ? 2.633 15.626 -43.683 1.00 19.14 232 HIS A C 1
ATOM 1637 O O . HIS A 1 235 ? 3.056 14.884 -42.798 1.00 24.59 232 HIS A O 1
ATOM 1644 N N . GLY A 1 236 ? 1.384 15.573 -44.116 1.00 21.74 233 GLY A N 1
ATOM 1645 C CA . GLY A 1 236 ? 0.454 14.583 -43.631 1.00 23.24 233 GLY A CA 1
ATOM 1646 C C . GLY A 1 236 ? -0.017 14.918 -42.229 1.00 29.33 233 GLY A C 1
ATOM 1647 O O . GLY A 1 236 ? 0.071 16.054 -41.762 1.00 21.56 233 GLY A O 1
ATOM 1648 N N . ASP A 1 237 ? -0.496 13.882 -41.544 1.00 24.45 234 ASP A N 1
ATOM 1649 C CA . ASP A 1 237 ? -1.053 14.006 -40.204 1.00 21.97 234 ASP A CA 1
ATOM 1650 C C . ASP A 1 237 ? -0.015 13.598 -39.164 1.00 25.35 234 ASP A C 1
ATOM 1651 O O . ASP A 1 237 ? 0.696 12.602 -39.326 1.00 26.74 234 ASP A O 1
ATOM 1656 N N . LEU A 1 238 ? 0.081 14.387 -38.101 1.00 20.52 235 LEU A N 1
ATOM 1657 C CA . LEU A 1 238 ? 1.042 14.156 -37.038 1.00 22.01 235 LEU A CA 1
ATOM 1658 C C . LEU A 1 238 ? 0.301 13.700 -35.797 1.00 20.13 235 LEU A C 1
ATOM 1659 O O . LEU A 1 238 ? -0.670 14.338 -35.388 1.00 17.59 235 LEU A O 1
ATOM 1664 N N . GLU A 1 239 ? 0.714 12.567 -35.250 1.00 20.37 236 GLU A N 1
ATOM 1665 C CA . GLU A 1 239 ? 0.196 12.081 -33.983 1.00 23.22 236 GLU A CA 1
ATOM 1666 C C . GLU A 1 239 ? 1.253 12.296 -32.910 1.00 20.50 236 GLU A C 1
ATOM 1667 O O . GLU A 1 239 ? 2.439 12.474 -33.200 1.00 22.56 236 GLU A O 1
ATOM 1673 N N . ALA A 1 240 ? 0.805 12.303 -31.659 1.00 18.62 237 ALA A N 1
ATOM 1674 C CA . ALA A 1 240 ? 1.721 12.540 -30.558 1.00 17.92 237 ALA A CA 1
ATOM 1675 C C . ALA A 1 240 ? 1.059 12.105 -29.264 1.00 20.75 237 ALA A C 1
ATOM 1676 O O . ALA A 1 240 ? -0.168 12.049 -29.155 1.00 19.70 237 ALA A O 1
ATOM 1678 N N . ASP A 1 241 ? 1.901 11.811 -28.277 1.00 17.17 238 ASP A N 1
ATOM 1679 C CA . ASP A 1 241 ? 1.403 11.645 -26.924 1.00 16.73 238 ASP A CA 1
ATOM 1680 C C . ASP A 1 241 ? 1.030 12.983 -26.323 1.00 16.50 238 ASP A C 1
ATOM 1681 O O . ASP A 1 241 ? 0.091 13.067 -25.528 1.00 23.13 238 ASP A O 1
ATOM 1686 N N . LEU A 1 242 ? 1.728 14.036 -26.720 1.00 16.85 239 LEU A N 1
ATOM 1687 C CA . LEU A 1 242 ? 1.511 15.361 -26.175 1.00 14.94 239 LEU A CA 1
ATOM 1688 C C . LEU A 1 242 ? 1.667 16.362 -27.296 1.00 14.33 239 LEU A C 1
ATOM 1689 O O . LEU A 1 242 ? 2.683 16.345 -27.994 1.00 15.60 239 LEU A O 1
ATOM 1694 N N . PHE A 1 243 ? 0.670 17.223 -27.458 1.00 13.83 240 PHE A N 1
ATOM 1695 C CA . PHE A 1 243 ? 0.746 18.329 -28.395 1.00 13.38 240 PHE A CA 1
ATOM 1696 C C . PHE A 1 243 ? 1.002 19.596 -27.603 1.00 13.76 240 PHE A C 1
ATOM 1697 O O . PHE A 1 243 ? 0.302 19.869 -26.623 1.00 15.44 240 PHE A O 1
ATOM 1705 N N . VAL A 1 244 ? 2.005 20.359 -28.005 1.00 12.13 241 VAL A N 1
ATOM 1706 C CA . VAL A 1 244 ? 2.274 21.632 -27.353 1.00 12.64 241 VAL A CA 1
ATOM 1707 C C . VAL A 1 244 ? 1.806 22.725 -28.296 1.00 13.54 241 VAL A C 1
ATOM 1708 O O . VAL A 1 244 ? 2.276 22.816 -29.440 1.00 13.99 241 VAL A O 1
ATOM 1712 N N . ASP A 1 245 ? 0.862 23.538 -27.825 1.00 10.76 242 ASP A N 1
ATOM 1713 C CA . ASP A 1 245 ? 0.324 24.638 -28.617 1.00 11.69 242 ASP A CA 1
ATOM 1714 C C . ASP A 1 245 ? 1.238 25.834 -28.404 1.00 11.88 242 ASP A C 1
ATOM 1715 O O . ASP A 1 245 ? 1.198 26.488 -27.360 1.00 13.35 242 ASP A O 1
ATOM 1720 N N . CYS A 1 246 ? 2.088 26.108 -29.378 1.00 10.50 243 CYS A N 1
ATOM 1721 C CA . CYS A 1 246 ? 2.924 27.293 -29.352 1.00 13.27 243 CYS A CA 1
ATOM 1722 C C . CYS A 1 246 ? 2.551 28.207 -30.510 1.00 12.30 243 CYS A C 1
ATOM 1723 O O . CYS A 1 246 ? 3.405 28.856 -31.121 1.00 12.79 243 CYS A O 1
ATOM 1726 N N . THR A 1 247 ? 1.261 28.257 -30.831 1.00 13.42 244 THR A N 1
ATOM 1727 C CA . THR A 1 247 ? 0.799 29.018 -31.983 1.00 12.49 244 THR A CA 1
ATOM 1728 C C . THR A 1 247 ? 0.570 30.494 -31.692 1.00 16.06 244 THR A C 1
ATOM 1729 O O . THR A 1 247 ? 0.082 31.206 -32.573 1.00 15.54 244 THR A O 1
ATOM 1733 N N . GLY A 1 248 ? 0.927 30.993 -30.521 1.00 15.74 245 GLY A N 1
ATOM 1734 C CA . GLY A 1 248 ? 0.782 32.412 -30.279 1.00 13.78 245 GLY A CA 1
ATOM 1735 C C . GLY A 1 248 ? -0.622 32.762 -29.817 1.00 17.20 245 GLY A C 1
ATOM 1736 O O . GLY A 1 248 ? -1.367 31.928 -29.302 1.00 14.96 245 GLY A O 1
ATOM 1737 N N . PHE A 1 249 ? -0.981 34.034 -30.012 1.00 14.82 246 PHE A N 1
ATOM 1738 C CA . PHE A 1 249 ? -2.269 34.532 -29.534 1.00 15.48 246 PHE A CA 1
ATOM 1739 C C . PHE A 1 249 ? -3.442 33.736 -30.092 1.00 16.41 246 PHE A C 1
ATOM 1740 O O . PHE A 1 249 ? -4.489 33.640 -29.438 1.00 20.69 246 PHE A O 1
ATOM 1748 N N . ARG A 1 250 ? -3.292 33.165 -31.286 1.00 18.52 247 ARG A N 1
ATOM 1749 C CA . ARG A 1 250 ? -4.424 32.472 -31.895 1.00 18.92 247 ARG A CA 1
ATOM 1750 C C . ARG A 1 250 ? -4.798 31.200 -31.141 1.00 18.91 247 ARG A C 1
ATOM 1751 O O . ARG A 1 250 ? -5.967 30.799 -31.168 1.00 23.72 247 ARG A O 1
ATOM 1759 N N . GLY A 1 251 ? -3.848 30.567 -30.448 1.00 16.55 248 GLY A N 1
ATOM 1760 C CA . GLY A 1 251 ? -4.174 29.379 -29.670 1.00 18.81 248 GLY A CA 1
ATOM 1761 C C . GLY A 1 251 ? -4.912 28.314 -30.467 1.00 18.47 248 GLY A C 1
ATOM 1762 O O . GLY A 1 251 ? -5.985 27.841 -30.067 1.00 17.69 248 GLY A O 1
ATOM 1763 N N . LEU A 1 252 ? -4.323 27.932 -31.598 1.00 17.16 249 LEU A N 1
ATOM 1764 C CA . LEU A 1 252 ? -4.999 27.061 -32.561 1.00 16.73 249 LEU A CA 1
ATOM 1765 C C . LEU A 1 252 ? -5.496 25.764 -31.929 1.00 18.13 249 LEU A C 1
ATOM 1766 O O . LEU A 1 252 ? -6.592 25.292 -32.243 1.00 19.19 249 LEU A O 1
ATOM 1771 N N . LEU A 1 253 ? -4.700 25.165 -31.049 1.00 15.48 250 LEU A N 1
ATOM 1772 C CA . LEU A 1 253 ? -5.045 23.886 -30.449 1.00 14.63 250 LEU A CA 1
ATOM 1773 C C . LEU A 1 253 ? -5.818 24.069 -29.155 1.00 18.65 250 LEU A C 1
ATOM 1774 O O . LEU A 1 253 ? -6.898 23.508 -28.980 1.00 17.45 250 LEU A O 1
ATOM 1779 N N . LEU A 1 254 ? -5.271 24.857 -28.240 1.00 15.90 251 LEU A N 1
ATOM 1780 C CA . LEU A 1 254 ? -5.853 24.948 -26.911 1.00 18.27 251 LEU A CA 1
ATOM 1781 C C . LEU A 1 254 ? -7.168 25.710 -26.931 1.00 16.98 251 LEU A C 1
ATOM 1782 O O . LEU A 1 254 ? -8.167 25.262 -26.357 1.00 18.38 251 LEU A O 1
ATOM 1787 N N . ASN A 1 255 ? -7.196 26.860 -27.589 1.00 17.03 252 ASN A N 1
ATOM 1788 C CA . ASN A 1 255 ? -8.385 27.694 -27.504 1.00 19.40 252 ASN A CA 1
ATOM 1789 C C . ASN A 1 255 ? -9.364 27.411 -28.634 1.00 24.43 252 ASN A C 1
ATOM 1790 O O . ASN A 1 255 ? -10.569 27.316 -28.386 1.00 24.85 252 ASN A O 1
ATOM 1795 N N . LYS A 1 256 ? -8.874 27.239 -29.863 1.00 21.70 253 LYS A N 1
ATOM 1796 C CA . LYS A 1 256 ? -9.780 26.960 -30.979 1.00 24.93 253 LYS A CA 1
ATOM 1797 C C . LYS A 1 256 ? -10.234 25.503 -30.962 1.00 23.90 253 LYS A C 1
ATOM 1798 O O . LYS A 1 256 ? -11.417 25.212 -30.765 1.00 30.06 253 LYS A O 1
ATOM 1804 N N . ALA A 1 257 ? -9.298 24.576 -31.154 1.00 19.96 254 ALA A N 1
ATOM 1805 C CA . ALA A 1 257 ? -9.667 23.174 -31.331 1.00 20.75 254 ALA A CA 1
ATOM 1806 C C . ALA A 1 257 ? -10.311 22.598 -30.076 1.00 20.79 254 ALA A C 1
ATOM 1807 O O . ALA A 1 257 ? -11.343 21.923 -30.149 1.00 23.31 254 ALA A O 1
ATOM 1809 N N . LEU A 1 258 ? -9.709 22.830 -28.920 1.00 18.05 255 LEU A N 1
ATOM 1810 C CA . LEU A 1 258 ? -10.241 22.243 -27.696 1.00 17.94 255 LEU A CA 1
ATOM 1811 C C . LEU A 1 258 ? -11.237 23.149 -26.990 1.00 20.40 255 LEU A C 1
ATOM 1812 O O . LEU A 1 258 ? -11.804 22.742 -25.970 1.00 18.01 255 LEU A O 1
ATOM 1817 N N . GLY A 1 259 ? -11.443 24.365 -27.489 1.00 20.14 256 GLY A N 1
ATOM 1818 C CA . GLY A 1 259 ? -12.445 25.246 -26.932 1.00 25.75 256 GLY A CA 1
ATOM 1819 C C . GLY A 1 259 ? -12.169 25.729 -25.530 1.00 23.55 256 GLY A C 1
ATOM 1820 O O . GLY A 1 259 ? -13.103 26.132 -24.834 1.00 19.55 256 GLY A O 1
ATOM 1821 N N . GLU A 1 260 ? -10.915 25.702 -25.084 1.00 21.03 257 GLU A N 1
ATOM 1822 C CA . GLU A 1 260 ? -10.646 26.097 -23.707 1.00 20.09 257 GLU A CA 1
ATOM 1823 C C . GLU A 1 260 ? -10.889 27.590 -23.540 1.00 19.33 257 GLU A C 1
ATOM 1824 O O . GLU A 1 260 ? -10.305 28.393 -24.272 1.00 20.53 257 GLU A O 1
ATOM 1830 N N . PRO A 1 261 ? -11.723 27.996 -22.583 1.00 21.17 258 PRO A N 1
ATOM 1831 C CA . PRO A 1 261 ? -12.034 29.418 -22.430 1.00 22.11 258 PRO A CA 1
ATOM 1832 C C . PRO A 1 261 ? -10.800 30.207 -22.036 1.00 17.63 258 PRO A C 1
ATOM 1833 O O . PRO A 1 261 ? -9.926 29.718 -21.315 1.00 18.67 258 PRO A O 1
ATOM 1837 N N . PHE A 1 262 ? -10.765 31.450 -22.495 1.00 19.16 259 PHE A N 1
ATOM 1838 C CA . PHE A 1 262 ? -9.732 32.402 -22.118 1.00 21.82 259 PHE A CA 1
ATOM 1839 C C . PHE A 1 262 ? -10.293 33.411 -21.127 1.00 23.80 259 PHE A C 1
ATOM 1840 O O . PHE A 1 262 ? -11.394 33.940 -21.324 1.00 26.34 259 PHE A O 1
ATOM 1848 N N . VAL A 1 263 ? -9.523 33.697 -20.079 1.00 17.87 260 VAL A N 1
ATOM 1849 C CA . VAL A 1 263 ? -9.951 34.585 -18.998 1.00 19.05 260 VAL A CA 1
ATOM 1850 C C . VAL A 1 263 ? -9.237 35.918 -19.165 1.00 18.71 260 VAL A C 1
ATOM 1851 O O . VAL A 1 263 ? -8.019 36.001 -18.999 1.00 21.04 260 VAL A O 1
ATOM 1855 N N . SER A 1 264 ? -9.994 36.969 -19.462 1.00 19.30 261 SER A N 1
ATOM 1856 C CA . SER A 1 264 ? -9.390 38.276 -19.664 1.00 20.68 261 SER A CA 1
ATOM 1857 C C . SER A 1 264 ? -8.883 38.860 -18.349 1.00 20.37 261 SER A C 1
ATOM 1858 O O . SER A 1 264 ? -9.516 38.720 -17.302 1.00 18.47 261 SER A O 1
ATOM 1861 N N . TYR A 1 265 ? -7.721 39.517 -18.412 1.00 14.57 262 TYR A N 1
ATOM 1862 C CA . TYR A 1 265 ? -7.199 40.321 -17.315 1.00 16.51 262 TYR A CA 1
ATOM 1863 C C . TYR A 1 265 ? -7.460 41.807 -17.516 1.00 15.23 262 TYR A C 1
ATOM 1864 O O . TYR A 1 265 ? -6.918 42.626 -16.769 1.00 14.62 262 TYR A O 1
ATOM 1873 N N . GLN A 1 266 ? -8.261 42.177 -18.521 1.00 16.08 263 GLN A N 1
ATOM 1874 C CA . GLN A 1 266 ? -8.382 43.578 -18.903 1.00 17.31 263 GLN A CA 1
ATOM 1875 C C . GLN A 1 266 ? -9.135 44.435 -17.894 1.00 18.86 263 GLN A C 1
ATOM 1876 O O . GLN A 1 266 ? -9.048 45.664 -17.983 1.00 17.31 263 GLN A O 1
ATOM 1882 N N . ASP A 1 267 ? -9.878 43.839 -16.950 1.00 17.19 264 ASP A N 1
ATOM 1883 C CA . ASP A 1 267 ? -10.493 44.649 -15.905 1.00 15.17 264 ASP A CA 1
ATOM 1884 C C . ASP A 1 267 ? -9.440 45.448 -15.152 1.00 17.85 264 ASP A C 1
ATOM 1885 O O . ASP A 1 267 ? -9.674 46.597 -14.759 1.00 17.64 264 ASP A O 1
ATOM 1890 N N . THR A 1 268 ? -8.287 44.832 -14.900 1.00 15.17 265 THR A N 1
ATOM 1891 C CA . THR A 1 268 ? -7.277 45.434 -14.046 1.00 14.63 265 THR A CA 1
ATOM 1892 C C . THR A 1 268 ? -6.100 46.016 -14.818 1.00 17.06 265 THR A C 1
ATOM 1893 O O . THR A 1 268 ? -5.415 46.896 -14.294 1.00 18.56 265 THR A O 1
ATOM 1897 N N . LEU A 1 269 ? -5.858 45.557 -16.039 1.00 16.57 266 LEU A N 1
ATOM 1898 C CA . LEU A 1 269 ? -4.729 46.007 -16.858 1.00 15.94 266 LEU A CA 1
ATOM 1899 C C . LEU A 1 269 ? -5.292 46.341 -18.232 1.00 18.09 266 LEU A C 1
ATOM 1900 O O . LEU A 1 269 ? -5.394 45.463 -19.099 1.00 21.94 266 LEU A O 1
ATOM 1905 N N . PRO A 1 270 ? -5.672 47.602 -18.465 1.00 18.59 267 PRO A N 1
ATOM 1906 C CA . PRO A 1 270 ? -6.370 47.946 -19.717 1.00 21.26 267 PRO A CA 1
ATOM 1907 C C . PRO A 1 270 ? -5.475 48.004 -20.947 1.00 21.35 267 PRO A C 1
ATOM 1908 O O . PRO A 1 270 ? -6.011 48.004 -22.064 1.00 21.37 267 PRO A O 1
ATOM 1912 N N . ASN A 1 271 ? -4.148 48.061 -20.798 1.00 16.37 268 ASN A N 1
ATOM 1913 C CA . ASN A 1 271 ? -3.308 48.145 -21.986 1.00 15.43 268 ASN A CA 1
ATOM 1914 C C . ASN A 1 271 ? -3.548 46.931 -22.859 1.00 16.94 268 ASN A C 1
ATOM 1915 O O . ASN A 1 271 ? -3.441 45.789 -22.401 1.00 20.38 268 ASN A O 1
ATOM 1920 N N . ASP A 1 272 ? -3.938 47.185 -24.096 1.00 15.13 269 ASP A N 1
ATOM 1921 C CA . ASP A 1 272 ? -4.366 46.119 -24.980 1.00 17.96 269 ASP A CA 1
ATOM 1922 C C . ASP A 1 272 ? -3.638 46.128 -26.312 1.00 20.54 269 ASP A C 1
ATOM 1923 O O . ASP A 1 272 ? -3.907 45.264 -27.154 1.00 17.34 269 ASP A O 1
ATOM 1928 N N . SER A 1 273 ? -2.726 47.066 -26.526 1.00 14.69 270 SER A N 1
ATOM 1929 C CA . SER A 1 273 ? -2.144 47.266 -27.836 1.00 14.32 270 SER A CA 1
ATOM 1930 C C . SER A 1 273 ? -0.686 47.632 -27.675 1.00 14.87 270 SER A C 1
ATOM 1931 O O . SER A 1 273 ? -0.251 48.073 -26.607 1.00 12.63 270 SER A O 1
ATOM 1934 N N . ALA A 1 274 ? 0.054 47.460 -28.759 1.00 13.38 271 ALA A N 1
ATOM 1935 C CA . ALA A 1 274 ? 1.441 47.871 -28.783 1.00 13.39 271 ALA A CA 1
ATOM 1936 C C . ALA A 1 274 ? 1.825 48.244 -30.198 1.00 14.15 271 ALA A C 1
ATOM 1937 O O . ALA A 1 274 ? 1.262 47.740 -31.173 1.00 15.01 271 ALA A O 1
ATOM 1939 N N . VAL A 1 275 ? 2.779 49.151 -30.303 1.00 12.53 272 VAL A N 1
ATOM 1940 C CA . VAL A 1 275 ? 3.444 49.400 -31.574 1.00 15.30 272 VAL A CA 1
ATOM 1941 C C . VAL A 1 275 ? 4.937 49.340 -31.315 1.00 15.12 272 VAL A C 1
ATOM 1942 O O . VAL A 1 275 ? 5.425 49.962 -30.366 1.00 16.07 272 VAL A O 1
ATOM 1946 N N . ALA A 1 276 ? 5.643 48.560 -32.122 1.00 13.77 273 ALA A N 1
ATOM 1947 C CA . ALA A 1 276 ? 7.046 48.243 -31.901 1.00 15.04 273 ALA A CA 1
ATOM 1948 C C . ALA A 1 276 ? 7.893 48.632 -33.104 1.00 16.42 273 ALA A C 1
ATOM 1949 O O . ALA A 1 276 ? 7.423 48.630 -34.246 1.00 18.88 273 ALA A O 1
ATOM 1951 N N . LEU A 1 277 ? 9.153 48.961 -32.831 1.00 14.77 274 LEU A N 1
ATOM 1952 C CA . LEU A 1 277 ? 10.144 49.240 -33.852 1.00 16.77 274 LEU A CA 1
ATOM 1953 C C . LEU A 1 277 ? 11.438 48.515 -33.504 1.00 22.44 274 LEU A C 1
ATOM 1954 O O . LEU A 1 277 ? 11.778 48.335 -32.329 1.00 20.35 274 LEU A O 1
ATOM 1959 N N . GLN A 1 278 ? 12.161 48.114 -34.536 1.00 18.14 275 GLN A N 1
ATOM 1960 C CA . GLN A 1 278 ? 13.535 47.644 -34.406 1.00 18.79 275 GLN A CA 1
ATOM 1961 C C . GLN A 1 278 ? 14.413 48.717 -35.029 1.00 23.41 275 GLN A C 1
ATOM 1962 O O . GLN A 1 278 ? 14.364 48.944 -36.245 1.00 21.41 275 GLN A O 1
ATOM 1968 N N . VAL A 1 279 ? 15.223 49.366 -34.208 1.00 19.62 276 VAL A N 1
ATOM 1969 C CA . VAL A 1 279 ? 15.933 50.539 -34.706 1.00 16.65 276 VAL A CA 1
ATOM 1970 C C . VAL A 1 279 ? 17.430 50.287 -34.703 1.00 20.27 276 VAL A C 1
ATOM 1971 O O . VAL A 1 279 ? 18.055 50.245 -33.632 1.00 19.94 276 VAL A O 1
ATOM 1975 N N . PRO A 1 280 ? 18.040 50.145 -35.879 1.00 21.54 277 PRO A N 1
ATOM 1976 C CA . PRO A 1 280 ? 19.494 49.991 -35.943 1.00 21.65 277 PRO A CA 1
ATOM 1977 C C . PRO A 1 280 ? 20.153 51.239 -35.392 1.00 23.20 277 PRO A C 1
ATOM 1978 O O . PRO A 1 280 ? 19.697 52.357 -35.634 1.00 26.33 277 PRO A O 1
ATOM 1982 N N . LEU A 1 281 ? 21.222 51.041 -34.632 1.00 20.55 278 LEU A N 1
ATOM 1983 C CA . LEU A 1 281 ? 21.968 52.153 -34.076 1.00 27.33 278 LEU A CA 1
ATOM 1984 C C . LEU A 1 281 ? 23.429 51.759 -34.031 1.00 27.81 278 LEU A C 1
ATOM 1985 O O . LEU A 1 281 ? 23.771 50.574 -34.006 1.00 27.85 278 LEU A O 1
ATOM 1990 N N . ASP A 1 282 ? 24.293 52.766 -34.038 1.00 26.38 279 ASP A N 1
ATOM 1991 C CA . ASP A 1 282 ? 25.696 52.532 -33.719 1.00 28.07 279 ASP A CA 1
ATOM 1992 C C . ASP A 1 282 ? 25.762 52.441 -32.202 1.00 33.44 279 ASP A C 1
ATOM 1993 O O . ASP A 1 282 ? 25.952 53.435 -31.506 1.00 33.80 279 ASP A O 1
ATOM 1998 N N . MET A 1 283 ? 25.568 51.226 -31.684 1.00 33.34 280 MET A N 1
ATOM 1999 C CA . MET A 1 283 ? 25.600 51.010 -30.243 1.00 30.61 280 MET A CA 1
ATOM 2000 C C . MET A 1 283 ? 27.013 51.067 -29.673 1.00 33.60 280 MET A C 1
ATOM 2001 O O . MET A 1 283 ? 27.172 51.040 -28.446 1.00 34.95 280 MET A O 1
ATOM 2006 N N . GLU A 1 284 ? 28.037 51.147 -30.520 1.00 36.55 281 GLU A N 1
ATOM 2007 C CA . GLU A 1 284 ? 29.400 51.342 -30.041 1.00 35.81 281 GLU A CA 1
ATOM 2008 C C . GLU A 1 284 ? 29.713 52.798 -29.731 1.00 40.36 281 GLU A C 1
ATOM 2009 O O . GLU A 1 284 ? 30.807 53.085 -29.233 1.00 40.34 281 GLU A O 1
ATOM 2015 N N . ARG A 1 285 ? 28.773 53.713 -29.981 1.00 39.14 282 ARG A N 1
ATOM 2016 C CA . ARG A 1 285 ? 29.044 55.135 -29.789 1.00 40.32 282 ARG A CA 1
ATOM 2017 C C . ARG A 1 285 ? 29.119 55.513 -28.313 1.00 41.88 282 ARG A C 1
ATOM 2018 O O . ARG A 1 285 ? 29.810 56.474 -27.959 1.00 39.31 282 ARG A O 1
ATOM 2026 N N . GLU A 1 286 ? 28.429 54.775 -27.448 1.00 34.22 283 GLU A N 1
ATOM 2027 C CA . GLU A 1 286 ? 28.270 55.128 -26.045 1.00 27.57 283 GLU A CA 1
ATOM 2028 C C . GLU A 1 286 ? 28.066 53.839 -25.265 1.00 24.38 283 GLU A C 1
ATOM 2029 O O . GLU A 1 286 ? 27.733 52.806 -25.856 1.00 23.18 283 GLU A O 1
ATOM 2035 N N . PRO A 1 287 ? 28.268 53.858 -23.944 1.00 26.72 284 PRO A N 1
ATOM 2036 C CA . PRO A 1 287 ? 28.052 52.635 -23.151 1.00 21.55 284 PRO A CA 1
ATOM 2037 C C . PRO A 1 287 ? 26.616 52.143 -23.278 1.00 23.04 284 PRO A C 1
ATOM 2038 O O . PRO A 1 287 ? 25.667 52.920 -23.178 1.00 22.81 284 PRO A O 1
ATOM 2042 N N . ILE A 1 288 ? 26.468 50.840 -23.488 1.00 21.03 285 ILE A N 1
ATOM 2043 C CA . ILE A 1 288 ? 25.153 50.207 -23.531 1.00 17.02 285 ILE A CA 1
ATOM 2044 C C . ILE A 1 288 ? 24.649 50.069 -22.101 1.00 19.12 285 ILE A C 1
ATOM 2045 O O . ILE A 1 288 ? 25.293 49.424 -21.267 1.00 14.87 285 ILE A O 1
ATOM 2050 N N . ARG A 1 289 ? 23.488 50.656 -21.812 1.00 18.70 286 ARG A N 1
ATOM 2051 C CA . ARG A 1 289 ? 22.970 50.594 -20.455 1.00 16.86 286 ARG A CA 1
ATOM 2052 C C . ARG A 1 289 ? 22.491 49.174 -20.175 1.00 13.35 286 ARG A C 1
ATOM 2053 O O . ARG A 1 289 ? 21.790 48.588 -21.010 1.00 17.39 286 ARG A O 1
ATOM 2061 N N . PRO A 1 290 ? 22.884 48.573 -19.044 1.00 13.32 287 PRO A N 1
ATOM 2062 C CA . PRO A 1 290 ? 22.564 47.176 -18.729 1.00 13.37 287 PRO A CA 1
ATOM 2063 C C . PRO A 1 290 ? 21.180 46.988 -18.117 1.00 12.39 287 PRO A C 1
ATOM 2064 O O . PRO A 1 290 ? 21.017 46.314 -17.101 1.00 13.81 287 PRO A O 1
ATOM 2068 N N . CYS A 1 291 ? 20.174 47.582 -18.746 1.00 13.00 288 CYS A N 1
ATOM 2069 C CA . CYS A 1 291 ? 18.814 47.412 -18.253 1.00 15.59 288 CYS A CA 1
ATOM 2070 C C . CYS A 1 291 ? 17.825 47.725 -19.364 1.00 15.79 288 CYS A C 1
ATOM 2071 O O . CYS A 1 291 ? 18.175 48.311 -20.392 1.00 15.58 288 CYS A O 1
ATOM 2074 N N . THR A 1 292 ? 16.587 47.279 -19.157 1.00 11.96 289 THR A N 1
ATOM 2075 C CA . THR A 1 292 ? 15.457 47.706 -19.970 1.00 12.82 289 THR A CA 1
ATOM 2076 C C . THR A 1 292 ? 14.913 48.992 -19.378 1.00 17.59 289 THR A C 1
ATOM 2077 O O . THR A 1 292 ? 14.840 49.127 -18.160 1.00 16.61 289 THR A O 1
ATOM 2081 N N . THR A 1 293 ? 14.504 49.924 -20.230 1.00 12.69 290 THR A N 1
ATOM 2082 C CA . THR A 1 293 ? 13.885 51.147 -19.743 1.00 14.26 290 THR A CA 1
ATOM 2083 C C . THR A 1 293 ? 12.396 51.106 -20.050 1.00 14.21 290 THR A C 1
ATOM 2084 O O . THR A 1 293 ? 12.000 50.716 -21.149 1.00 16.12 290 THR A O 1
ATOM 2088 N N . ALA A 1 294 ? 11.573 51.464 -19.061 1.00 13.54 291 ALA A N 1
ATOM 2089 C CA . ALA A 1 294 ? 10.121 51.545 -19.217 1.00 11.98 291 ALA A CA 1
ATOM 2090 C C . ALA A 1 294 ? 9.738 52.990 -18.923 1.00 12.28 291 ALA A C 1
ATOM 2091 O O . ALA A 1 294 ? 9.674 53.396 -17.759 1.00 14.28 291 ALA A O 1
ATOM 2093 N N . THR A 1 295 ? 9.469 53.760 -19.978 1.00 12.37 292 THR A N 1
ATOM 2094 C CA . THR A 1 295 ? 9.213 55.188 -19.851 1.00 13.13 292 THR A CA 1
ATOM 2095 C C . THR A 1 295 ? 7.715 55.436 -19.953 1.00 11.57 292 THR A C 1
ATOM 2096 O O . THR A 1 295 ? 7.117 55.235 -21.015 1.00 12.83 292 THR A O 1
ATOM 2100 N N . ALA A 1 296 ? 7.119 55.880 -18.849 1.00 13.25 293 ALA A N 1
ATOM 2101 C CA . ALA A 1 296 ? 5.683 56.105 -18.815 1.00 16.17 293 ALA A CA 1
ATOM 2102 C C . ALA A 1 296 ? 5.304 57.203 -19.803 1.00 15.92 293 ALA A C 1
ATOM 2103 O O . ALA A 1 296 ? 6.007 58.205 -19.943 1.00 17.56 293 ALA A O 1
ATOM 2105 N N . GLN A 1 297 ? 4.174 57.006 -20.472 1.00 15.17 294 GLN A N 1
ATOM 2106 C CA . GLN A 1 297 ? 3.642 57.879 -21.508 1.00 14.54 294 GLN A CA 1
ATOM 2107 C C . GLN A 1 297 ? 2.208 58.240 -21.150 1.00 15.31 294 GLN A C 1
ATOM 2108 O O . GLN A 1 297 ? 1.667 57.789 -20.142 1.00 17.92 294 GLN A O 1
ATOM 2114 N N . GLU A 1 298 ? 1.575 59.030 -22.023 1.00 19.24 295 GLU A N 1
ATOM 2115 C CA . GLU A 1 298 ? 0.230 59.529 -21.744 1.00 18.86 295 GLU A CA 1
ATOM 2116 C C . GLU A 1 298 ? -0.812 58.416 -21.687 1.00 19.62 295 GLU A C 1
ATOM 2117 O O . GLU A 1 298 ? -1.819 58.558 -20.986 1.00 15.63 295 GLU A O 1
ATOM 2123 N N . ALA A 1 299 ? -0.607 57.307 -22.406 1.00 17.91 296 ALA A N 1
ATOM 2124 C CA . ALA A 1 299 ? -1.607 56.246 -22.445 1.00 18.45 296 ALA A CA 1
ATOM 2125 C C . ALA A 1 299 ? -0.973 54.872 -22.277 1.00 19.32 296 ALA A C 1
ATOM 2126 O O . ALA A 1 299 ? -1.507 53.875 -22.763 1.00 18.53 296 ALA A O 1
ATOM 2128 N N . GLY A 1 300 ? 0.163 54.808 -21.591 1.00 14.05 297 GLY A N 1
ATOM 2129 C CA . GLY A 1 300 ? 0.859 53.550 -21.426 1.00 13.39 297 GLY A CA 1
ATOM 2130 C C . GLY A 1 300 ? 2.319 53.828 -21.151 1.00 14.38 297 GLY A C 1
ATOM 2131 O O . GLY A 1 300 ? 2.643 54.714 -20.356 1.00 15.49 297 GLY A O 1
ATOM 2132 N N . TRP A 1 301 ? 3.210 53.088 -21.795 1.00 12.15 298 TRP A N 1
ATOM 2133 C CA . TRP A 1 301 ? 4.630 53.257 -21.530 1.00 13.66 298 TRP A CA 1
ATOM 2134 C C . TRP A 1 301 ? 5.415 52.705 -22.714 1.00 11.22 298 TRP A C 1
ATOM 2135 O O . TRP A 1 301 ? 4.928 51.869 -23.481 1.00 11.90 298 TRP A O 1
ATOM 2146 N N . ILE A 1 302 ? 6.643 53.176 -22.851 1.00 10.47 299 ILE A N 1
ATOM 2147 C CA . ILE A 1 302 ? 7.512 52.794 -23.955 1.00 12.94 299 ILE A CA 1
ATOM 2148 C C . ILE A 1 302 ? 8.671 51.984 -23.403 1.00 13.61 299 ILE A C 1
ATOM 2149 O O . ILE A 1 302 ? 9.283 52.375 -22.402 1.00 13.56 299 ILE A O 1
ATOM 2154 N N . TRP A 1 303 ? 8.963 50.855 -24.039 1.00 12.44 300 TRP A N 1
ATOM 2155 C CA . TRP A 1 303 ? 10.136 50.076 -23.675 1.00 12.78 300 TRP A CA 1
ATOM 2156 C C . TRP A 1 303 ? 11.305 50.442 -24.577 1.00 11.63 300 TRP A C 1
ATOM 2157 O O . TRP A 1 303 ? 11.127 50.750 -25.758 1.00 13.21 300 TRP A O 1
ATOM 2168 N N . THR A 1 304 ? 12.500 50.430 -23.993 1.00 10.61 301 THR A N 1
ATOM 2169 C CA . THR A 1 304 ? 13.756 50.524 -24.719 1.00 13.86 301 THR A CA 1
ATOM 2170 C C . THR A 1 304 ? 14.602 49.345 -24.273 1.00 13.77 301 THR A C 1
ATOM 2171 O O . THR A 1 304 ? 14.907 49.210 -23.082 1.00 12.31 301 THR A O 1
ATOM 2175 N N . ILE A 1 305 ? 14.944 48.484 -25.218 1.00 12.83 302 ILE A N 1
ATOM 2176 C CA . ILE A 1 305 ? 15.759 47.304 -24.963 1.00 12.41 302 ILE A CA 1
ATOM 2177 C C . ILE A 1 305 ? 17.030 47.427 -25.798 1.00 14.27 302 ILE A C 1
ATOM 2178 O O . ILE A 1 305 ? 16.976 47.334 -27.033 1.00 14.38 302 ILE A O 1
ATOM 2183 N N . PRO A 1 306 ? 18.175 47.671 -25.165 1.00 15.34 303 PRO A N 1
ATOM 2184 C CA . PRO A 1 306 ? 19.425 47.866 -25.917 1.00 13.36 303 PRO A CA 1
ATOM 2185 C C . PRO A 1 306 ? 20.071 46.528 -26.239 1.00 16.14 303 PRO A C 1
ATOM 2186 O O . PRO A 1 306 ? 20.289 45.698 -25.354 1.0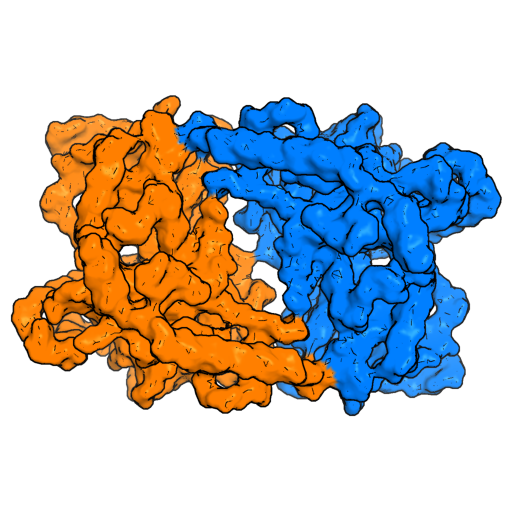0 18.45 303 PRO A O 1
ATOM 2190 N N . LEU A 1 307 ? 20.388 46.332 -27.508 1.00 15.50 304 LEU A N 1
ATOM 2191 C CA . LEU A 1 307 ? 21.085 45.154 -27.991 1.00 17.66 304 LEU A CA 1
ATOM 2192 C C . LEU A 1 307 ? 22.461 45.575 -28.489 1.00 18.01 304 LEU A C 1
ATOM 2193 O O . LEU A 1 307 ? 22.834 46.748 -28.404 1.00 17.06 304 LEU A O 1
ATOM 2198 N N . ILE A 1 308 ? 23.211 44.605 -29.010 1.00 16.85 305 ILE A N 1
ATOM 2199 C CA . ILE A 1 308 ? 24.579 44.888 -29.452 1.00 16.83 305 ILE A CA 1
ATOM 2200 C C . ILE A 1 308 ? 24.576 45.849 -30.635 1.00 22.93 305 ILE A C 1
ATOM 2201 O O . ILE A 1 308 ? 25.459 46.705 -30.758 1.00 25.70 305 ILE A O 1
ATOM 2206 N N . SER A 1 309 ? 23.613 45.716 -31.536 1.00 20.51 306 SER A N 1
ATOM 2207 C CA . SER A 1 309 ? 23.654 46.501 -32.765 1.00 23.54 306 SER A CA 1
ATOM 2208 C C . SER A 1 309 ? 22.375 47.271 -33.045 1.00 22.14 306 SER A C 1
ATOM 2209 O O . SER A 1 309 ? 22.254 47.869 -34.121 1.00 23.44 306 SER A O 1
ATOM 2212 N N . ARG A 1 310 ? 21.408 47.253 -32.135 1.00 16.75 307 ARG A N 1
ATOM 2213 C CA . ARG A 1 310 ? 20.183 48.007 -32.350 1.00 16.72 307 ARG A CA 1
ATOM 2214 C C . ARG A 1 310 ? 19.474 48.149 -31.020 1.00 16.45 307 ARG A C 1
ATOM 2215 O O . ARG A 1 310 ? 19.934 47.648 -29.993 1.00 15.51 307 ARG A O 1
ATOM 2223 N N . VAL A 1 311 ? 18.360 48.867 -31.050 1.00 17.44 308 VAL A N 1
ATOM 2224 C CA . VAL A 1 311 ? 17.452 48.969 -29.919 1.00 16.49 308 VAL A CA 1
ATOM 2225 C C . VAL A 1 311 ? 16.105 48.404 -30.343 1.00 20.35 308 VAL A C 1
ATOM 2226 O O . VAL A 1 311 ? 15.653 48.624 -31.472 1.00 18.94 308 VAL A O 1
ATOM 2230 N N . GLY A 1 312 ? 15.509 47.597 -29.467 1.00 14.67 309 GLY A N 1
ATOM 2231 C CA . GLY A 1 312 ? 14.114 47.230 -29.609 1.00 14.31 309 GLY A CA 1
ATOM 2232 C C . GLY A 1 312 ? 13.304 48.213 -28.795 1.00 14.77 309 GLY A C 1
ATOM 2233 O O . GLY A 1 312 ? 13.659 48.528 -27.653 1.00 15.29 309 GLY A O 1
ATOM 2234 N N . THR A 1 313 ? 12.250 48.747 -29.402 1.00 13.72 310 THR A N 1
ATOM 2235 C CA . THR A 1 313 ? 11.487 49.757 -28.689 1.00 13.91 310 THR A CA 1
ATOM 2236 C C . THR A 1 313 ? 10.021 49.626 -29.057 1.00 15.28 310 THR A C 1
ATOM 2237 O O . THR A 1 313 ? 9.676 49.215 -30.162 1.00 16.91 310 THR A O 1
ATOM 2241 N N . GLY A 1 314 ? 9.159 49.976 -28.121 1.00 14.76 311 GLY A N 1
ATOM 2242 C CA . GLY A 1 314 ? 7.747 49.817 -28.393 1.00 14.44 311 GLY A CA 1
ATOM 2243 C C . GLY A 1 314 ? 6.940 50.617 -27.408 1.00 14.12 311 GLY A C 1
ATOM 2244 O O . GLY A 1 314 ? 7.389 50.907 -26.298 1.00 14.92 311 GLY A O 1
ATOM 2245 N N . TYR A 1 315 ? 5.733 50.974 -27.827 1.00 11.77 312 TYR A N 1
ATOM 2246 C CA . TYR A 1 315 ? 4.804 51.710 -26.988 1.00 13.69 312 TYR A CA 1
ATOM 2247 C C . TYR A 1 315 ? 3.641 50.770 -26.701 1.00 15.56 312 TYR A C 1
ATOM 2248 O O . TYR A 1 315 ? 2.940 50.353 -27.627 1.00 14.15 312 TYR A O 1
ATOM 2257 N N . VAL A 1 316 ? 3.500 50.384 -25.435 1.00 12.16 313 VAL A N 1
ATOM 2258 C CA . VAL A 1 316 ? 2.366 49.611 -24.948 1.00 13.45 313 VAL A CA 1
ATOM 2259 C C . VAL A 1 316 ? 1.310 50.606 -24.498 1.00 13.09 313 VAL A C 1
ATOM 2260 O O . VAL A 1 316 ? 1.598 51.480 -23.673 1.00 12.65 313 VAL A O 1
ATOM 2264 N N . TYR A 1 317 ? 0.086 50.476 -25.016 1.00 13.95 314 TYR A N 1
ATOM 2265 C CA . TYR A 1 317 ? -0.914 51.502 -24.746 1.00 15.19 314 TYR A CA 1
ATOM 2266 C C . TYR A 1 317 ? -2.314 50.900 -24.682 1.00 15.50 314 TYR A C 1
ATOM 2267 O O . TYR A 1 317 ? -2.551 49.751 -25.072 1.00 14.35 314 TYR A O 1
ATOM 2276 N N . ALA A 1 318 ? -3.243 51.710 -24.172 1.00 14.43 315 ALA A N 1
ATOM 2277 C CA . ALA A 1 318 ? -4.652 51.355 -24.062 1.00 16.81 315 ALA A CA 1
ATOM 2278 C C . ALA A 1 318 ? -5.416 52.007 -25.214 1.00 18.38 315 ALA A C 1
ATOM 2279 O O . ALA A 1 318 ? -5.459 53.241 -25.325 1.00 18.13 315 ALA A O 1
ATOM 2281 N N . SER A 1 319 ? -6.007 51.173 -26.069 1.00 19.31 316 SER A N 1
ATOM 2282 C CA . SER A 1 319 ? -6.662 51.680 -27.271 1.00 24.15 316 SER A CA 1
ATOM 2283 C C . SER A 1 319 ? -7.836 52.597 -26.953 1.00 24.64 316 SER A C 1
ATOM 2284 O O . SER A 1 319 ? -8.196 53.428 -27.789 1.00 25.00 316 SER A O 1
ATOM 2287 N N . ASP A 1 320 ? -8.439 52.472 -25.768 1.00 20.95 317 ASP A N 1
ATOM 2288 C CA . ASP A 1 320 ? -9.494 53.402 -25.370 1.00 23.37 317 ASP A CA 1
ATOM 2289 C C . ASP A 1 320 ? -8.985 54.815 -25.129 1.00 29.40 317 ASP A C 1
ATOM 2290 O O . ASP A 1 320 ? -9.793 55.749 -25.077 1.00 28.30 317 ASP A O 1
ATOM 2295 N N . TYR A 1 321 ? -7.675 55.004 -24.958 1.00 19.44 318 TYR A N 1
ATOM 2296 C CA . TYR A 1 321 ? -7.155 56.319 -24.620 1.00 22.56 318 TYR A CA 1
ATOM 2297 C C . TYR A 1 321 ? -6.337 56.966 -25.724 1.00 26.84 318 TYR A C 1
ATOM 2298 O O . TYR A 1 321 ? -6.129 58.180 -25.675 1.00 26.92 318 TYR A O 1
ATOM 2307 N N . THR A 1 322 ? -5.864 56.198 -26.700 1.00 23.57 319 THR A N 1
ATOM 2308 C CA . THR A 1 322 ? -5.129 56.756 -27.823 1.00 23.07 319 THR A CA 1
ATOM 2309 C C . THR A 1 322 ? -5.275 55.806 -29.003 1.00 27.36 319 THR A C 1
ATOM 2310 O O . THR A 1 322 ? -5.597 54.627 -28.840 1.00 27.47 319 THR A O 1
ATOM 2314 N N . THR A 1 323 ? -5.051 56.336 -30.193 1.00 23.74 320 THR A N 1
ATOM 2315 C CA . THR A 1 323 ? -5.196 55.562 -31.415 1.00 26.21 320 THR A CA 1
ATOM 2316 C C . THR A 1 323 ? -3.874 54.911 -31.798 1.00 25.47 320 THR A C 1
ATOM 2317 O O . THR A 1 323 ? -2.808 55.314 -31.312 1.00 23.42 320 THR A O 1
ATOM 2321 N N . PRO A 1 324 ? -3.913 53.876 -32.646 1.00 24.56 321 PRO A N 1
ATOM 2322 C CA . PRO A 1 324 ? -2.654 53.316 -33.168 1.00 23.83 321 PRO A CA 1
ATOM 2323 C C . PRO A 1 324 ? -1.787 54.348 -33.857 1.00 25.90 321 PRO A C 1
ATOM 2324 O O . PRO A 1 324 ? -0.562 54.343 -33.681 1.00 23.58 321 PRO A O 1
ATOM 2328 N N . GLU A 1 325 ? -2.402 55.239 -34.642 1.00 26.72 322 GLU A N 1
ATOM 2329 C CA . GLU A 1 325 ? -1.642 56.272 -35.340 1.00 22.00 322 GLU A CA 1
ATOM 2330 C C . GLU A 1 325 ? -0.982 57.233 -34.364 1.00 20.96 322 GLU A C 1
ATOM 2331 O O . GLU A 1 325 ? 0.183 57.603 -34.542 1.00 23.82 322 GLU A O 1
ATOM 2337 N N . GLN A 1 326 ? -1.716 57.669 -33.341 1.00 22.50 323 GLN A N 1
ATOM 2338 C CA . GLN A 1 326 ? -1.116 58.557 -32.355 1.00 20.35 323 GLN A CA 1
ATOM 2339 C C . GLN A 1 326 ? -0.021 57.837 -31.577 1.00 22.48 323 GLN A C 1
ATOM 2340 O O . GLN A 1 326 ? 1.024 58.423 -31.289 1.00 20.09 323 GLN A O 1
ATOM 2346 N N . ALA A 1 327 ? -0.236 56.560 -31.245 1.00 19.10 324 ALA A N 1
ATOM 2347 C CA . ALA A 1 327 ? 0.791 55.803 -30.532 1.00 18.69 324 ALA A CA 1
ATOM 2348 C C . ALA A 1 327 ? 2.058 55.672 -31.367 1.00 16.68 324 ALA A C 1
ATOM 2349 O O . ALA A 1 327 ? 3.168 55.816 -30.846 1.00 16.66 324 ALA A O 1
ATOM 2351 N N . GLU A 1 328 ? 1.915 55.383 -32.663 1.00 18.60 325 GLU A N 1
ATOM 2352 C CA . GLU A 1 328 ? 3.096 55.278 -33.512 1.00 20.69 325 GLU A CA 1
ATOM 2353 C C . GLU A 1 328 ? 3.824 56.615 -33.595 1.00 19.66 325 GLU A C 1
ATOM 2354 O O . GLU A 1 328 ? 5.058 56.661 -33.599 1.00 18.19 325 GLU A O 1
ATOM 2360 N N . ARG A 1 329 ? 3.070 57.714 -33.668 1.00 18.55 326 ARG A N 1
ATOM 2361 C CA . ARG A 1 329 ? 3.674 59.040 -33.708 1.00 16.97 326 ARG A CA 1
ATOM 2362 C C . ARG A 1 329 ? 4.466 59.325 -32.433 1.00 17.36 326 ARG A C 1
ATOM 2363 O O . ARG A 1 329 ? 5.602 59.814 -32.496 1.00 20.06 326 ARG A O 1
ATOM 2371 N N . VAL A 1 330 ? 3.888 59.004 -31.273 1.00 16.58 327 VAL A N 1
ATOM 2372 C CA . VAL A 1 330 ? 4.578 59.202 -30.002 1.00 15.72 327 VAL A CA 1
ATOM 2373 C C . VAL A 1 330 ? 5.845 58.361 -29.960 1.00 16.43 327 VAL A C 1
ATOM 2374 O O . VAL A 1 330 ? 6.900 58.824 -29.518 1.00 18.55 327 VAL A O 1
ATOM 2378 N N . LEU A 1 331 ? 5.760 57.115 -30.418 1.00 13.29 328 LEU A N 1
ATOM 2379 C CA . LEU A 1 331 ? 6.937 56.249 -30.422 1.00 15.44 328 LEU A CA 1
ATOM 2380 C C . LEU A 1 331 ? 8.027 56.815 -31.322 1.00 15.62 328 LEU A C 1
ATOM 2381 O O . LEU A 1 331 ? 9.200 56.857 -30.945 1.00 15.33 328 LEU A O 1
ATOM 2386 N N . ARG A 1 332 ? 7.658 57.206 -32.544 1.00 19.87 329 ARG A N 1
ATOM 2387 C CA . ARG A 1 332 ? 8.650 57.730 -33.474 1.00 19.11 329 ARG A CA 1
ATOM 2388 C C . ARG A 1 332 ? 9.282 59.004 -32.946 1.00 18.19 329 ARG A C 1
ATOM 2389 O O . ARG A 1 332 ? 10.493 59.201 -33.085 1.00 18.05 329 ARG A O 1
ATOM 2397 N N . ASP A 1 333 ? 8.481 59.870 -32.318 1.00 17.23 330 ASP A N 1
ATOM 2398 C CA . ASP A 1 333 ? 9.028 61.078 -31.711 1.00 17.90 330 ASP A CA 1
ATOM 2399 C C . ASP A 1 333 ? 9.999 60.736 -30.591 1.00 23.28 330 ASP A C 1
ATOM 2400 O O . ASP A 1 333 ? 11.036 61.390 -30.435 1.00 21.53 330 ASP A O 1
ATOM 2405 N N . PHE A 1 334 ? 9.652 59.737 -29.773 1.00 16.30 331 PHE A N 1
ATOM 2406 C CA . PHE A 1 334 ? 10.516 59.320 -28.669 1.00 15.93 331 PHE A CA 1
ATOM 2407 C C . PHE A 1 334 ? 11.852 58.782 -29.169 1.00 16.09 331 PHE A C 1
ATOM 2408 O O . PHE A 1 334 ? 12.903 59.057 -28.576 1.00 19.70 331 PHE A O 1
ATOM 2416 N N . VAL A 1 335 ? 11.823 57.983 -30.235 1.00 17.57 332 VAL A N 1
ATOM 2417 C CA . VAL A 1 335 ? 13.045 57.408 -30.786 1.00 17.86 332 VAL A CA 1
ATOM 2418 C C . VAL A 1 335 ? 13.859 58.457 -31.525 1.00 20.47 332 VAL A C 1
ATOM 2419 O O . VAL A 1 335 ? 15.091 58.485 -31.431 1.00 25.44 332 VAL A O 1
ATOM 2423 N N . GLY A 1 336 ? 13.199 59.319 -32.277 1.00 20.21 333 GLY A N 1
ATOM 2424 C CA . GLY A 1 336 ? 13.911 60.322 -33.033 1.00 19.61 333 GLY A CA 1
ATOM 2425 C C . GLY A 1 336 ? 14.235 59.871 -34.442 1.00 20.54 333 GLY A C 1
ATOM 2426 O O . GLY A 1 336 ? 13.736 58.853 -34.936 1.00 22.25 333 GLY A O 1
ATOM 2427 N N . PRO A 1 337 ? 15.105 60.628 -35.114 1.00 24.49 334 PRO A N 1
ATOM 2428 C CA . PRO A 1 337 ? 15.320 60.413 -36.558 1.00 23.37 334 PRO A CA 1
ATOM 2429 C C . PRO A 1 337 ? 15.824 59.028 -36.917 1.00 18.35 334 PRO A C 1
ATOM 2430 O O . PRO A 1 337 ? 15.707 58.632 -38.079 1.00 22.31 334 PRO A O 1
ATOM 2434 N N . ALA A 1 338 ? 16.400 58.280 -35.977 1.00 17.85 335 ALA A N 1
ATOM 2435 C CA . ALA A 1 338 ? 16.846 56.939 -36.334 1.00 20.79 335 ALA A CA 1
ATOM 2436 C C . ALA A 1 338 ? 15.688 56.026 -36.696 1.00 21.82 335 ALA A C 1
ATOM 2437 O O . ALA A 1 338 ? 15.913 54.975 -37.304 1.00 24.61 335 ALA A O 1
ATOM 2439 N N . ALA A 1 339 ? 14.460 56.404 -36.363 1.00 19.29 336 ALA A N 1
ATOM 2440 C CA . ALA A 1 339 ? 13.318 55.584 -36.727 1.00 20.66 336 ALA A CA 1
ATOM 2441 C C . ALA A 1 339 ? 12.818 55.872 -38.133 1.00 20.35 336 ALA A C 1
ATOM 2442 O O . ALA A 1 339 ? 11.861 55.229 -38.579 1.00 20.91 336 ALA A O 1
ATOM 2444 N N . ALA A 1 340 ? 13.463 56.791 -38.852 1.00 21.32 337 ALA A N 1
ATOM 2445 C CA . ALA A 1 340 ? 13.007 57.130 -40.187 1.00 25.38 337 ALA A CA 1
ATOM 2446 C C . ALA A 1 340 ? 13.136 55.910 -41.086 1.00 26.46 337 ALA A C 1
ATOM 2447 O O . ALA A 1 340 ? 14.161 55.221 -41.078 1.00 31.36 337 ALA A O 1
ATOM 2449 N N . ASP A 1 341 ? 12.090 55.644 -41.845 1.00 27.35 338 ASP A N 1
ATOM 2450 C CA . ASP A 1 341 ? 11.991 54.503 -42.745 1.00 26.55 338 ASP A CA 1
ATOM 2451 C C . ASP A 1 341 ? 12.019 53.155 -42.024 1.00 28.60 338 ASP A C 1
ATOM 2452 O O . ASP A 1 341 ? 12.102 52.112 -42.686 1.00 24.77 338 ASP A O 1
ATOM 2457 N N . VAL A 1 342 ? 11.930 53.127 -40.695 1.00 21.07 339 VAL A N 1
ATOM 2458 C CA . VAL A 1 342 ? 11.786 51.850 -39.998 1.00 21.76 339 VAL A CA 1
ATOM 2459 C C . VAL A 1 342 ? 10.301 51.515 -39.936 1.00 20.26 339 VAL A C 1
ATOM 2460 O O . VAL A 1 342 ? 9.512 52.342 -39.462 1.00 23.68 339 VAL A O 1
ATOM 2464 N N . PRO A 1 343 ? 9.886 50.319 -40.360 1.00 21.62 340 PRO A N 1
ATOM 2465 C CA . PRO A 1 343 ? 8.458 49.965 -40.313 1.00 23.58 340 PRO A CA 1
ATOM 2466 C C . PRO A 1 343 ? 7.973 49.670 -38.900 1.00 20.60 340 PRO A C 1
ATOM 2467 O O . PRO A 1 343 ? 8.681 49.062 -38.094 1.00 22.13 340 PRO A O 1
ATOM 2471 N N . ALA A 1 344 ? 6.738 50.077 -38.621 1.00 19.63 341 ALA A N 1
ATOM 2472 C CA . ALA A 1 344 ? 6.116 49.851 -37.323 1.00 19.87 341 ALA A CA 1
ATOM 2473 C C . ALA A 1 344 ? 5.399 48.510 -37.314 1.00 23.66 341 ALA A C 1
ATOM 2474 O O . ALA A 1 344 ? 4.822 48.086 -38.318 1.00 26.87 341 ALA A O 1
ATOM 2476 N N . ASN A 1 345 ? 5.464 47.838 -36.181 1.00 18.55 342 ASN A N 1
ATOM 2477 C CA . ASN A 1 345 ? 4.821 46.553 -35.958 1.00 19.25 342 ASN A CA 1
ATOM 2478 C C . ASN A 1 345 ? 3.697 46.806 -34.960 1.00 21.76 342 ASN A C 1
ATOM 2479 O O . ASN A 1 345 ? 3.943 46.970 -33.760 1.00 17.72 342 ASN A O 1
ATOM 2484 N N . HIS A 1 346 ? 2.468 46.900 -35.473 1.00 20.23 343 HIS A N 1
ATOM 2485 C CA . HIS A 1 346 ? 1.295 47.092 -34.634 1.00 17.14 343 HIS A CA 1
ATOM 2486 C C . HIS A 1 346 ? 0.770 45.742 -34.168 1.00 17.54 343 HIS A C 1
ATOM 2487 O O . HIS A 1 346 ? 0.588 44.822 -34.975 1.00 20.66 343 HIS A O 1
ATOM 2494 N N . ILE A 1 347 ? 0.518 45.635 -32.869 1.00 16.33 344 ILE A N 1
ATOM 2495 C CA . ILE A 1 347 ? 0.153 44.379 -32.232 1.00 16.66 344 ILE A CA 1
ATOM 2496 C C . ILE A 1 347 ? -1.084 44.609 -31.388 1.00 14.68 344 ILE A C 1
ATOM 2497 O O . ILE A 1 347 ? -1.124 45.545 -30.584 1.00 16.76 344 ILE A O 1
ATOM 2502 N N . LYS A 1 348 ? -2.091 43.763 -31.570 1.00 16.40 345 LYS A N 1
ATOM 2503 C CA . LYS A 1 348 ? -3.212 43.695 -30.643 1.00 18.97 345 LYS A CA 1
ATOM 2504 C C . LYS A 1 348 ? -2.922 42.560 -29.671 1.00 21.12 345 LYS A C 1
ATOM 2505 O O . LYS A 1 348 ? -2.717 41.416 -30.093 1.00 19.89 345 LYS A O 1
ATOM 2511 N N . MET A 1 349 ? -2.900 42.871 -28.378 1.00 16.93 346 MET A N 1
ATOM 2512 C CA . MET A 1 349 ? -2.519 41.885 -27.376 1.00 17.35 346 MET A CA 1
ATOM 2513 C C . MET A 1 349 ? -3.757 41.200 -26.804 1.00 21.31 346 MET A C 1
ATOM 2514 O O . MET A 1 349 ? -4.800 41.829 -26.626 1.00 22.31 346 MET A O 1
ATOM 2519 N N . ARG A 1 350 ? -3.640 39.896 -26.539 1.00 16.74 347 ARG A N 1
ATOM 2520 C CA . ARG A 1 350 ? -4.649 39.146 -25.801 1.00 16.40 347 ARG A CA 1
ATOM 2521 C C . ARG A 1 350 ? -4.183 39.026 -24.354 1.00 18.02 347 ARG A C 1
ATOM 2522 O O . ARG A 1 350 ? -3.260 38.265 -24.057 1.00 19.95 347 ARG A O 1
ATOM 2530 N N . ILE A 1 351 ? -4.827 39.767 -23.460 1.00 15.39 348 ILE A N 1
ATOM 2531 C CA . ILE A 1 351 ? -4.360 39.951 -22.089 1.00 16.53 348 ILE A CA 1
ATOM 2532 C C . ILE A 1 351 ? -5.214 39.099 -21.168 1.00 17.61 348 ILE A C 1
ATOM 2533 O O . ILE A 1 351 ? -6.421 39.328 -21.024 1.00 19.21 348 ILE A O 1
ATOM 2538 N N . GLY A 1 352 ? -4.593 38.118 -20.547 1.00 14.71 349 GLY A N 1
ATOM 2539 C CA . GLY A 1 352 ? -5.275 37.212 -19.657 1.00 15.19 349 GLY A CA 1
ATOM 2540 C C . GLY A 1 352 ? -4.615 35.858 -19.737 1.00 18.78 349 GLY A C 1
ATOM 2541 O O . GLY A 1 352 ? -3.463 35.740 -20.148 1.00 14.43 349 GLY A O 1
ATOM 2542 N N . ARG A 1 353 ? -5.357 34.836 -19.343 1.00 14.91 350 ARG A N 1
ATOM 2543 C CA . ARG A 1 353 ? -4.785 33.503 -19.420 1.00 12.90 350 ARG A CA 1
ATOM 2544 C C . ARG A 1 353 ? -5.861 32.485 -19.754 1.00 17.95 350 ARG A C 1
ATOM 2545 O O . ARG A 1 353 ? -7.047 32.677 -19.479 1.00 15.61 350 ARG A O 1
ATOM 2553 N N . SER A 1 354 ? -5.425 31.395 -20.359 1.00 14.67 351 SER A N 1
ATOM 2554 C CA A SER A 1 354 ? -6.318 30.263 -20.542 0.48 16.61 351 SER A CA 1
ATOM 2555 C CA B SER A 1 354 ? -6.308 30.260 -20.542 0.52 16.61 351 SER A CA 1
ATOM 2556 C C . SER A 1 354 ? -6.800 29.753 -19.190 1.00 16.20 351 SER A C 1
ATOM 2557 O O . SER A 1 354 ? -6.058 29.754 -18.204 1.00 13.50 351 SER A O 1
ATOM 2562 N N . ARG A 1 355 ? -8.065 29.319 -19.143 1.00 16.66 352 ARG A N 1
ATOM 2563 C CA . ARG A 1 355 ? -8.609 28.817 -17.884 1.00 15.54 352 ARG A CA 1
ATOM 2564 C C . ARG A 1 355 ? -7.750 27.679 -17.349 1.00 17.24 352 ARG A C 1
ATOM 2565 O O . ARG A 1 355 ? -7.356 27.674 -16.178 1.00 15.65 352 ARG A O 1
ATOM 2573 N N . ARG A 1 356 ? -7.424 26.723 -18.215 1.00 15.57 353 ARG A N 1
ATOM 2574 C CA . ARG A 1 356 ? -6.416 25.703 -17.984 1.00 12.70 353 ARG A CA 1
ATOM 2575 C C . ARG A 1 356 ? -5.452 25.771 -19.151 1.00 13.60 353 ARG A C 1
ATOM 2576 O O . ARG A 1 356 ? -5.878 25.955 -20.291 1.00 15.92 353 ARG A O 1
ATOM 2584 N N . SER A 1 357 ? -4.159 25.640 -18.876 1.00 12.81 354 SER A N 1
ATOM 2585 C CA . SER A 1 357 ? -3.215 25.624 -19.979 1.00 13.11 354 SER A CA 1
ATOM 2586 C C . SER A 1 357 ? -2.922 24.228 -20.497 1.00 13.94 354 SER A C 1
ATOM 2587 O O . SER A 1 357 ? -2.426 24.098 -21.620 1.00 15.53 354 SER A O 1
ATOM 2590 N N . TRP A 1 358 ? -3.183 23.192 -19.710 1.00 13.37 355 TRP A N 1
ATOM 2591 C CA . TRP A 1 358 ? -2.998 21.814 -20.140 1.00 10.88 355 TRP A CA 1
ATOM 2592 C C . TRP A 1 358 ? -4.367 21.146 -20.107 1.00 12.15 355 TRP A C 1
ATOM 2593 O O . TRP A 1 358 ? -4.961 20.969 -19.039 1.00 13.42 355 TRP A O 1
ATOM 2604 N N . VAL A 1 359 ? -4.873 20.795 -21.278 1.00 12.15 356 VAL A N 1
ATOM 2605 C CA . VAL A 1 359 ? -6.192 20.199 -21.415 1.00 12.00 356 VAL A CA 1
ATOM 2606 C C . VAL A 1 359 ? -6.020 18.918 -22.207 1.00 14.31 356 VAL A C 1
ATOM 2607 O O . VAL A 1 359 ? -5.471 18.948 -23.313 1.00 14.94 356 VAL A O 1
ATOM 2611 N N . ASN A 1 360 ? -6.470 17.798 -21.641 1.00 15.52 357 ASN A N 1
ATOM 2612 C CA . ASN A 1 360 ? -6.315 16.500 -22.298 1.00 15.74 357 ASN A CA 1
ATOM 2613 C C . ASN A 1 360 ? -4.858 16.259 -22.685 1.00 15.92 357 ASN A C 1
ATOM 2614 O O . ASN A 1 360 ? -3.991 16.238 -21.808 1.00 17.75 357 ASN A O 1
ATOM 2619 N N . ASN A 1 361 ? -4.567 16.062 -23.974 1.00 13.34 358 ASN A N 1
ATOM 2620 C CA . ASN A 1 361 ? -3.195 15.886 -24.441 1.00 15.02 358 ASN A CA 1
ATOM 2621 C C . ASN A 1 361 ? -2.644 17.133 -25.123 1.00 13.49 358 ASN A C 1
ATOM 2622 O O . ASN A 1 361 ? -1.810 17.033 -26.031 1.00 15.19 358 ASN A O 1
ATOM 2627 N N . CYS A 1 362 ? -3.054 18.314 -24.679 1.00 14.06 359 CYS A N 1
ATOM 2628 C CA . CYS A 1 362 ? -2.580 19.544 -25.286 1.00 11.84 359 CYS A CA 1
ATOM 2629 C C . CYS A 1 362 ? -2.190 20.516 -24.191 1.00 12.36 359 CYS A C 1
ATOM 2630 O O . CYS A 1 362 ? -2.981 20.764 -23.280 1.00 13.41 359 CYS A O 1
ATOM 2633 N N . VAL A 1 363 ? -0.979 21.055 -24.272 1.00 12.91 360 VAL A N 1
ATOM 2634 C CA . VAL A 1 363 ? -0.542 22.077 -23.323 1.00 9.89 360 VAL A CA 1
ATOM 2635 C C . VAL A 1 363 ? -0.136 23.316 -24.110 1.00 10.54 360 VAL A C 1
ATOM 2636 O O . VAL A 1 363 ? 0.625 23.215 -25.077 1.00 12.72 360 VAL A O 1
ATOM 2640 N N . GLY A 1 364 ? -0.663 24.471 -23.713 1.00 12.33 361 GLY A N 1
ATOM 2641 C CA . GLY A 1 364 ? -0.311 25.726 -24.354 1.00 14.75 361 GLY A CA 1
ATOM 2642 C C . GLY A 1 364 ? 0.912 26.321 -23.687 1.00 11.89 361 GLY A C 1
ATOM 2643 O O . GLY A 1 364 ? 0.998 26.362 -22.461 1.00 12.36 361 GLY A O 1
ATOM 2644 N N . VAL A 1 365 ? 1.888 26.730 -24.498 1.00 12.72 362 VAL A N 1
ATOM 2645 C CA . VAL A 1 365 ? 3.091 27.388 -23.993 1.00 13.85 362 VAL A CA 1
ATOM 2646 C C . VAL A 1 365 ? 3.280 28.675 -24.775 1.00 14.21 362 VAL A C 1
ATOM 2647 O O . VAL A 1 365 ? 3.177 28.675 -26.006 1.00 13.79 362 VAL A O 1
ATOM 2651 N N . GLY A 1 366 ? 3.529 29.772 -24.059 1.00 12.93 363 GLY A N 1
ATOM 2652 C CA . GLY A 1 366 ? 3.696 31.051 -24.704 1.00 13.55 363 GLY A CA 1
ATOM 2653 C C . GLY A 1 366 ? 2.392 31.812 -24.764 1.00 13.05 363 GLY A C 1
ATOM 2654 O O . GLY A 1 366 ? 1.537 31.659 -23.879 1.00 12.70 363 GLY A O 1
ATOM 2655 N N . LEU A 1 367 ? 2.234 32.632 -25.802 1.00 11.72 364 LEU A N 1
ATOM 2656 C CA . LEU A 1 367 ? 1.084 33.523 -25.873 1.00 13.05 364 LEU A CA 1
ATOM 2657 C C . LEU A 1 367 ? -0.227 32.756 -25.941 1.00 13.97 364 LEU A C 1
ATOM 2658 O O . LEU A 1 367 ? -1.267 33.300 -25.569 1.00 16.15 364 LEU A O 1
ATOM 2663 N N . SER A 1 368 ? -0.193 31.503 -26.392 1.00 12.44 365 SER A N 1
ATOM 2664 C CA . SER A 1 368 ? -1.397 30.679 -26.409 1.00 16.20 365 SER A CA 1
ATOM 2665 C C . SER A 1 368 ? -1.923 30.395 -25.004 1.00 18.55 365 SER A C 1
ATOM 2666 O O . SER A 1 368 ? -3.128 30.176 -24.823 1.00 19.06 365 SER A O 1
ATOM 2669 N N . SER A 1 369 ? -1.042 30.374 -24.003 1.00 12.63 366 SER A N 1
ATOM 2670 C CA . SER A 1 369 ? -1.432 30.089 -22.630 1.00 16.07 366 SER A CA 1
ATOM 2671 C C . SER A 1 369 ? -1.903 31.347 -21.922 1.00 16.49 366 SER A C 1
ATOM 2672 O O . SER A 1 369 ? -2.788 31.291 -21.068 1.00 14.70 366 SER A O 1
ATOM 2675 N N . GLY A 1 370 ? -1.336 32.482 -22.270 1.00 15.36 367 GLY A N 1
ATOM 2676 C CA . GLY A 1 370 ? -1.685 33.705 -21.580 1.00 14.09 367 GLY A CA 1
ATOM 2677 C C . GLY A 1 370 ? -0.668 34.775 -21.869 1.00 16.36 367 GLY A C 1
ATOM 2678 O O . GLY A 1 370 ? 0.365 34.544 -22.492 1.00 16.04 367 GLY A O 1
ATOM 2679 N N . PHE A 1 371 ? -0.987 35.972 -21.402 1.00 17.20 368 PHE A N 1
ATOM 2680 C CA . PHE A 1 371 ? -0.078 37.079 -21.626 1.00 13.18 368 PHE A CA 1
ATOM 2681 C C . PHE A 1 371 ? -0.504 38.226 -20.742 1.00 14.60 368 PHE A C 1
ATOM 2682 O O . PHE A 1 371 ? -1.698 38.475 -20.578 1.00 14.11 368 PHE A O 1
ATOM 2690 N N . VAL A 1 372 ? 0.480 38.908 -20.172 1.00 15.99 369 VAL A N 1
ATOM 2691 C CA . VAL A 1 372 ? 0.272 40.214 -19.574 1.00 18.37 369 VAL A CA 1
ATOM 2692 C C . VAL A 1 372 ? 1.297 41.141 -20.205 1.00 19.01 369 VAL A C 1
ATOM 2693 O O . VAL A 1 372 ? 2.318 40.698 -20.739 1.00 22.13 369 VAL A O 1
ATOM 2697 N N . GLU A 1 373 ? 1.007 42.436 -20.165 1.00 19.95 370 GLU A N 1
ATOM 2698 C CA . GLU A 1 373 ? 1.857 43.384 -20.873 1.00 20.98 370 GLU A CA 1
ATOM 2699 C C . GLU A 1 373 ? 3.302 43.266 -20.385 1.00 15.56 370 GLU A C 1
ATOM 2700 O O . GLU A 1 373 ? 3.548 42.917 -19.223 1.00 17.31 370 GLU A O 1
ATOM 2706 N N . PRO A 1 374 ? 4.279 43.564 -21.257 1.00 15.59 371 PRO A N 1
ATOM 2707 C CA . PRO A 1 374 ? 5.683 43.244 -20.961 1.00 16.24 371 PRO A CA 1
ATOM 2708 C C . PRO A 1 374 ? 6.375 44.234 -20.043 1.00 12.51 371 PRO A C 1
ATOM 2709 O O . PRO A 1 374 ? 7.569 44.506 -20.214 1.00 17.73 371 PRO A O 1
ATOM 2713 N N . LEU A 1 375 ? 5.645 44.764 -19.061 1.00 14.64 372 LEU A N 1
ATOM 2714 C CA . LEU A 1 375 ? 6.211 45.782 -18.189 1.00 16.21 372 LEU A CA 1
ATOM 2715 C C . LEU A 1 375 ? 7.366 45.242 -17.363 1.00 19.04 372 LEU A C 1
ATOM 2716 O O . LEU A 1 375 ? 8.306 45.980 -17.054 1.00 22.03 372 LEU A O 1
ATOM 2721 N N . GLU A 1 376 ? 7.329 43.960 -17.012 1.00 13.54 373 GLU A N 1
ATOM 2722 C CA . GLU A 1 376 ? 8.433 43.334 -16.295 1.00 14.32 373 GLU A CA 1
ATOM 2723 C C . GLU A 1 376 ? 9.058 42.196 -17.091 1.00 16.41 373 GLU A C 1
ATOM 2724 O O . GLU A 1 376 ? 9.742 41.355 -16.514 1.00 18.74 373 GLU A O 1
ATOM 2730 N N . SER A 1 377 ? 8.813 42.143 -18.398 1.00 15.04 374 SER A N 1
ATOM 2731 C CA . SER A 1 377 ? 9.399 41.145 -19.286 1.00 15.52 374 SER A CA 1
ATOM 2732 C C . SER A 1 377 ? 9.232 39.738 -18.721 1.00 16.22 374 SER A C 1
ATOM 2733 O O . SER A 1 377 ? 10.201 39.053 -18.387 1.00 17.39 374 SER A O 1
ATOM 2736 N N . THR A 1 378 ? 7.973 39.316 -18.622 1.00 15.57 375 THR A N 1
ATOM 2737 C CA . THR A 1 378 ? 7.655 38.028 -18.019 1.00 14.10 375 THR A CA 1
ATOM 2738 C C . THR A 1 378 ? 7.204 36.973 -19.020 1.00 13.35 375 THR A C 1
ATOM 2739 O O . THR A 1 378 ? 7.009 35.823 -18.618 1.00 14.23 375 THR A O 1
ATOM 2743 N N . GLY A 1 379 ? 7.052 37.305 -20.304 1.00 13.80 376 GLY A N 1
ATOM 2744 C CA . GLY A 1 379 ? 6.503 36.320 -21.234 1.00 14.81 376 GLY A CA 1
ATOM 2745 C C . GLY A 1 379 ? 7.401 35.107 -21.390 1.00 14.30 376 GLY A C 1
ATOM 2746 O O . GLY A 1 379 ? 6.950 33.955 -21.386 1.00 11.43 376 GLY A O 1
ATOM 2747 N N . ILE A 1 380 ? 8.694 35.351 -21.554 1.00 12.57 377 ILE A N 1
ATOM 2748 C CA . ILE A 1 380 ? 9.600 34.227 -21.679 1.00 11.41 377 ILE A CA 1
ATOM 2749 C C . ILE A 1 380 ? 9.734 33.511 -20.345 1.00 10.73 377 ILE A C 1
ATOM 2750 O O . ILE A 1 380 ? 9.942 32.294 -20.306 1.00 11.31 377 ILE A O 1
ATOM 2755 N N . PHE A 1 381 ? 9.598 34.242 -19.234 1.00 11.87 378 PHE A N 1
ATOM 2756 C CA . PHE A 1 381 ? 9.530 33.584 -17.936 1.00 10.59 378 PHE A CA 1
ATOM 2757 C C . PHE A 1 381 ? 8.361 32.613 -17.883 1.00 10.11 378 PHE A C 1
ATOM 2758 O O . PHE A 1 381 ? 8.506 31.477 -17.422 1.00 10.62 378 PHE A O 1
ATOM 2766 N N . PHE A 1 382 ? 7.193 33.034 -18.366 1.00 11.44 379 PHE A N 1
ATOM 2767 C CA . PHE A 1 382 ? 6.058 32.115 -18.402 1.00 10.37 379 PHE A CA 1
ATOM 2768 C C . PHE A 1 382 ? 6.371 30.878 -19.237 1.00 10.51 379 PHE A C 1
ATOM 2769 O O . PHE A 1 382 ? 6.038 29.757 -18.841 1.00 12.33 379 PHE A O 1
ATOM 2777 N N . ILE A 1 383 ? 7.003 31.063 -20.395 1.00 9.21 380 ILE A N 1
ATOM 2778 C CA . ILE A 1 383 ? 7.383 29.927 -21.236 1.00 10.44 380 ILE A CA 1
ATOM 2779 C C . ILE A 1 383 ? 8.338 29.022 -20.481 1.00 10.31 380 ILE A C 1
ATOM 2780 O O . ILE A 1 383 ? 8.182 27.795 -20.443 1.00 10.69 380 ILE A O 1
ATOM 2785 N N . HIS A 1 384 ? 9.346 29.634 -19.867 1.00 9.53 381 HIS A N 1
ATOM 2786 C CA . HIS A 1 384 ? 10.386 28.888 -19.176 1.00 13.38 381 HIS A CA 1
ATOM 2787 C C . HIS A 1 384 ? 9.805 28.095 -18.015 1.00 13.20 381 HIS A C 1
ATOM 2788 O O . HIS A 1 384 ? 10.099 26.906 -17.841 1.00 11.02 381 HIS A O 1
ATOM 2795 N N . HIS A 1 385 ? 8.981 28.749 -17.202 1.00 9.24 382 HIS A N 1
ATOM 2796 C CA . HIS A 1 385 ? 8.305 28.049 -16.125 1.00 11.92 382 HIS A CA 1
ATOM 2797 C C . HIS A 1 385 ? 7.428 26.935 -16.674 1.00 11.79 382 HIS A C 1
ATOM 2798 O O . HIS A 1 385 ? 7.425 25.814 -16.147 1.00 10.29 382 HIS A O 1
ATOM 2805 N N . ALA A 1 386 ? 6.723 27.210 -17.771 1.00 9.69 383 ALA A N 1
ATOM 2806 C CA . ALA A 1 386 ? 5.833 26.208 -18.336 1.00 10.88 383 ALA A CA 1
ATOM 2807 C C . ALA A 1 386 ? 6.611 24.974 -18.758 1.00 11.50 383 ALA A C 1
ATOM 2808 O O . ALA A 1 386 ? 6.205 23.844 -18.471 1.00 12.34 383 ALA A O 1
ATOM 2810 N N . ILE A 1 387 ? 7.744 25.166 -19.434 1.00 10.89 384 ILE A N 1
ATOM 2811 C CA . ILE A 1 387 ? 8.436 23.982 -19.932 1.00 11.61 384 ILE A CA 1
ATOM 2812 C C . ILE A 1 387 ? 9.130 23.245 -18.799 1.00 11.79 384 ILE A C 1
ATOM 2813 O O . ILE A 1 387 ? 9.170 22.013 -18.798 1.00 12.77 384 ILE A O 1
ATOM 2818 N N . GLU A 1 388 ? 9.645 23.958 -17.794 1.00 9.62 385 GLU A N 1
ATOM 2819 C CA . GLU A 1 388 ? 10.127 23.262 -16.606 1.00 13.53 385 GLU A CA 1
ATOM 2820 C C . GLU A 1 388 ? 9.011 22.416 -15.992 1.00 11.44 385 GLU A C 1
ATOM 2821 O O . GLU A 1 388 ? 9.239 21.274 -15.557 1.00 11.90 385 GLU A O 1
ATOM 2827 N N . GLN A 1 389 ? 7.790 22.953 -15.966 1.00 12.47 386 GLN A N 1
ATOM 2828 C CA . GLN A 1 389 ? 6.673 22.220 -15.382 1.00 12.03 386 GLN A CA 1
ATOM 2829 C C . GLN A 1 389 ? 6.179 21.104 -16.290 1.00 12.49 386 GLN A C 1
ATOM 2830 O O . GLN A 1 389 ? 5.623 20.122 -15.791 1.00 14.04 386 GLN A O 1
ATOM 2836 N N . ILE A 1 390 ? 6.335 21.246 -17.610 1.00 11.48 387 ILE A N 1
ATOM 2837 C CA . ILE A 1 390 ? 6.030 20.123 -18.497 1.00 12.26 387 ILE A CA 1
ATOM 2838 C C . ILE A 1 390 ? 6.914 18.934 -18.160 1.00 13.68 387 ILE A C 1
ATOM 2839 O O . ILE A 1 390 ? 6.443 17.798 -18.048 1.00 13.92 387 ILE A O 1
ATOM 2844 N N . VAL A 1 391 ? 8.208 19.184 -17.969 1.00 11.27 388 VAL A N 1
ATOM 2845 C CA . VAL A 1 391 ? 9.110 18.111 -17.566 1.00 11.67 388 VAL A CA 1
ATOM 2846 C C . VAL A 1 391 ? 8.702 17.567 -16.208 1.00 14.75 388 VAL A C 1
ATOM 2847 O O . VAL A 1 391 ? 8.604 16.355 -16.010 1.00 13.52 388 VAL A O 1
ATOM 2851 N N . LYS A 1 392 ? 8.437 18.46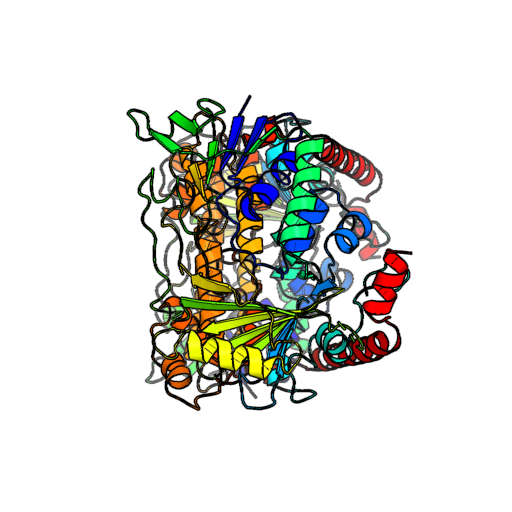6 -15.257 1.00 14.14 389 LYS A N 1
ATOM 2852 C CA . LYS A 1 392 ? 8.088 18.048 -13.907 1.00 14.14 389 LYS A CA 1
ATOM 2853 C C . LYS A 1 392 ? 6.837 17.181 -13.892 1.00 14.07 389 LYS A C 1
ATOM 2854 O O . LYS A 1 392 ? 6.795 16.160 -13.194 1.00 15.95 389 LYS A O 1
ATOM 2860 N N . TYR A 1 393 ? 5.811 17.556 -14.664 1.00 11.39 390 TYR A N 1
ATOM 2861 C CA . TYR A 1 393 ? 4.538 16.845 -14.642 1.00 12.67 390 TYR A CA 1
ATOM 2862 C C . TYR A 1 393 ? 4.342 15.989 -15.882 1.00 15.15 390 TYR A C 1
ATOM 2863 O O . TYR A 1 393 ? 3.205 15.719 -16.283 1.00 15.24 390 TYR A O 1
ATOM 2872 N N . PHE A 1 394 ? 5.444 15.557 -16.488 1.00 11.81 391 PHE A N 1
ATOM 2873 C CA . PHE A 1 394 ? 5.359 14.799 -17.725 1.00 12.33 391 PHE A CA 1
ATOM 2874 C C . PHE A 1 394 ? 4.533 13.537 -17.483 1.00 17.76 391 PHE A C 1
ATOM 2875 O O . PHE A 1 394 ? 4.770 12.829 -16.501 1.00 16.12 391 PHE A O 1
ATOM 2883 N N . PRO A 1 395 ? 3.547 13.245 -18.324 1.00 17.73 392 PRO A N 1
ATOM 2884 C CA . PRO A 1 395 ? 2.609 12.161 -18.017 1.00 21.56 392 PRO A CA 1
ATOM 2885 C C . PRO A 1 395 ? 3.180 10.789 -18.347 1.00 22.71 392 PRO A C 1
ATOM 2886 O O . PRO A 1 395 ? 4.056 10.639 -19.203 1.00 18.44 392 PRO A O 1
ATOM 2890 N N . SER A 1 396 ? 2.665 9.775 -17.642 1.00 20.63 393 SER A N 1
ATOM 2891 C CA . SER A 1 396 ? 3.050 8.399 -17.931 1.00 23.49 393 SER A CA 1
ATOM 2892 C C . SER A 1 396 ? 2.169 7.747 -18.979 1.00 25.52 393 SER A C 1
ATOM 2893 O O . SER A 1 396 ? 2.594 6.764 -19.597 1.00 28.97 393 SER A O 1
ATOM 2896 N N . GLY A 1 397 ? 0.967 8.273 -19.198 1.00 22.72 394 GLY A N 1
ATOM 2897 C CA . GLY A 1 397 ? -0.040 7.598 -19.976 1.00 30.80 394 GLY A CA 1
ATOM 2898 C C . GLY A 1 397 ? -1.007 6.775 -19.159 1.00 30.91 394 GLY A C 1
ATOM 2899 O O . GLY A 1 397 ? -1.981 6.258 -19.721 1.00 35.74 394 GLY A O 1
ATOM 2900 N N . GLY A 1 398 ? -0.777 6.637 -17.851 1.00 22.36 395 GLY A N 1
ATOM 2901 C CA . GLY A 1 398 ? -1.592 5.806 -16.993 1.00 25.28 395 GLY A CA 1
ATOM 2902 C C . GLY A 1 398 ? -2.097 6.566 -15.781 1.00 30.84 395 GLY A C 1
ATOM 2903 O O . GLY A 1 398 ? -2.351 7.778 -15.826 1.00 26.14 395 GLY A O 1
ATOM 2904 N N . ALA A 1 399 ? -2.252 5.823 -14.687 1.00 29.29 396 ALA A N 1
ATOM 2905 C CA . ALA A 1 399 ? -2.808 6.375 -13.459 1.00 31.58 396 ALA A CA 1
ATOM 2906 C C . ALA A 1 399 ? -1.984 7.555 -12.965 1.00 27.34 396 ALA A C 1
ATOM 2907 O O . ALA A 1 399 ? -0.756 7.583 -13.099 1.00 26.49 396 ALA A O 1
ATOM 2909 N N . GLY A 1 400 ? -2.677 8.533 -12.384 1.00 26.84 397 GLY A N 1
ATOM 2910 C CA . GLY A 1 400 ? -2.047 9.724 -11.874 1.00 24.00 397 GLY A CA 1
ATOM 2911 C C . GLY A 1 400 ? -1.992 10.874 -12.852 1.00 21.18 397 GLY A C 1
ATOM 2912 O O . GLY A 1 400 ? -1.733 12.008 -12.436 1.00 17.09 397 GLY A O 1
ATOM 2913 N N . ASP A 1 401 ? -2.247 10.627 -14.137 1.00 20.55 398 ASP A N 1
ATOM 2914 C CA . ASP A 1 401 ? -2.061 11.690 -15.120 1.00 20.75 398 ASP A CA 1
ATOM 2915 C C . ASP A 1 401 ? -3.045 12.845 -14.927 1.00 17.50 398 ASP A C 1
ATOM 2916 O O . ASP A 1 401 ? -2.681 13.996 -15.171 1.00 16.64 398 ASP A O 1
ATOM 2921 N N . ASP A 1 402 ? -4.281 12.583 -14.489 1.00 17.52 399 ASP A N 1
ATOM 2922 C CA . ASP A 1 402 ? -5.200 13.692 -14.242 1.00 17.64 399 ASP A CA 1
ATOM 2923 C C . ASP A 1 402 ? -4.707 14.577 -13.101 1.00 17.83 399 ASP A C 1
ATOM 2924 O O . ASP A 1 402 ? -4.846 15.806 -13.149 1.00 16.44 399 ASP A O 1
ATOM 2929 N N . ARG A 1 403 ? -4.162 13.960 -12.051 1.00 16.40 400 ARG A N 1
ATOM 2930 C CA . ARG A 1 403 ? -3.616 14.738 -10.945 1.00 13.73 400 ARG A CA 1
ATOM 2931 C C . ARG A 1 403 ? -2.400 15.540 -11.383 1.00 16.71 400 ARG A C 1
ATOM 2932 O O . ARG A 1 403 ? -2.217 16.686 -10.947 1.00 17.28 400 ARG A O 1
ATOM 2940 N N . LEU A 1 404 ? -1.537 14.944 -12.212 1.00 15.03 401 LEU A N 1
ATOM 2941 C CA . LEU A 1 404 ? -0.390 15.690 -12.724 1.00 14.68 401 LEU A CA 1
ATOM 2942 C C . LEU A 1 404 ? -0.840 16.904 -13.527 1.00 17.25 401 LEU A C 1
ATOM 2943 O O . LEU A 1 404 ? -0.274 17.997 -13.391 1.00 15.33 401 LEU A O 1
ATOM 2948 N N . ARG A 1 405 ? -1.855 16.732 -14.373 1.00 14.36 402 ARG A N 1
ATOM 2949 C CA . ARG A 1 405 ? -2.365 17.857 -15.151 1.00 14.01 402 ARG A CA 1
ATOM 2950 C C . ARG A 1 405 ? -2.976 18.916 -14.246 1.00 14.81 402 ARG A C 1
ATOM 2951 O O . ARG A 1 405 ? -2.838 20.116 -14.494 1.00 12.39 402 ARG A O 1
ATOM 2959 N N . GLU A 1 406 ? -3.667 18.481 -13.194 1.00 14.03 403 GLU A N 1
ATOM 2960 C CA . GLU A 1 406 ? -4.244 19.416 -12.240 1.00 12.70 403 GLU A CA 1
ATOM 2961 C C . GLU A 1 406 ? -3.152 20.241 -11.576 1.00 13.01 403 GLU A C 1
ATOM 2962 O O . GLU A 1 406 ? -3.261 21.467 -11.476 1.00 12.90 403 GLU A O 1
ATOM 2968 N N . LEU A 1 407 ? -2.085 19.580 -11.123 1.00 13.76 404 LEU A N 1
ATOM 2969 C CA . LEU A 1 407 ? -0.985 20.304 -10.491 1.00 12.55 404 LEU A CA 1
ATOM 2970 C C . LEU A 1 407 ? -0.328 21.264 -11.469 1.00 12.20 404 LEU A C 1
ATOM 2971 O O . LEU A 1 407 ? 0.013 22.399 -11.106 1.00 12.91 404 LEU A O 1
ATOM 2976 N N . TYR A 1 408 ? -0.100 20.803 -12.705 1.00 12.53 405 TYR A N 1
ATOM 2977 C CA . TYR A 1 408 ? 0.451 21.680 -13.729 1.00 13.08 405 TYR A CA 1
ATOM 2978 C C . TYR A 1 408 ? -0.399 22.930 -13.875 1.00 11.88 405 TYR A C 1
ATOM 2979 O O . TYR A 1 408 ? 0.109 24.057 -13.816 1.00 12.44 405 TYR A O 1
ATOM 2988 N N . ASN A 1 409 ? -1.710 22.747 -14.051 1.00 11.55 406 ASN A N 1
ATOM 2989 C CA . ASN A 1 409 ? -2.577 23.888 -14.296 1.00 10.10 406 ASN A CA 1
ATOM 2990 C C . ASN A 1 409 ? -2.583 24.840 -13.112 1.00 13.07 406 ASN A C 1
ATOM 2991 O O . ASN A 1 409 ? -2.587 26.060 -13.297 1.00 13.41 406 ASN A O 1
ATOM 2996 N N . ARG A 1 410 ? -2.586 24.302 -11.891 1.00 13.61 407 ARG A N 1
ATOM 2997 C CA . ARG A 1 410 ? -2.532 25.173 -10.721 1.00 11.36 407 ARG A CA 1
ATOM 2998 C C . ARG A 1 410 ? -1.244 25.969 -10.713 1.00 14.35 407 ARG A C 1
ATOM 2999 O O . ARG A 1 410 ? -1.247 27.169 -10.413 1.00 15.69 407 ARG A O 1
ATOM 3007 N N . SER A 1 411 ? -0.135 25.315 -11.046 1.00 13.17 408 SER A N 1
ATOM 3008 C CA . SER A 1 411 ? 1.166 25.968 -10.973 1.00 13.20 408 SER A CA 1
ATOM 3009 C C . SER A 1 411 ? 1.251 27.127 -11.953 1.00 14.26 408 SER A C 1
ATOM 3010 O O . SER A 1 411 ? 1.698 28.227 -11.603 1.00 13.96 408 SER A O 1
ATOM 3013 N N . VAL A 1 412 ? 0.842 26.902 -13.202 1.00 14.78 409 VAL A N 1
ATOM 3014 C CA . VAL A 1 412 ? 0.953 27.985 -14.177 1.00 14.12 409 VAL A CA 1
ATOM 3015 C C . VAL A 1 412 ? -0.104 29.048 -13.927 1.00 15.49 409 VAL A C 1
ATOM 3016 O O . VAL A 1 412 ? 0.136 30.238 -14.175 1.00 18.98 409 VAL A O 1
ATOM 3020 N N . GLY A 1 413 ? -1.274 28.665 -13.409 1.00 12.76 410 GLY A N 1
ATOM 3021 C CA . GLY A 1 413 ? -2.275 29.665 -13.083 1.00 13.83 410 GLY A CA 1
ATOM 3022 C C . GLY A 1 413 ? -1.810 30.586 -11.972 1.00 15.69 410 GLY A C 1
ATOM 3023 O O . GLY A 1 413 ? -2.023 31.798 -12.028 1.00 18.85 410 GLY A O 1
ATOM 3024 N N . HIS A 1 414 ? -1.125 30.027 -10.974 1.00 15.61 411 HIS A N 1
ATOM 3025 C CA . HIS A 1 414 ? -0.607 30.846 -9.874 1.00 15.77 411 HIS A CA 1
ATOM 3026 C C . HIS A 1 414 ? 0.481 31.793 -10.362 1.00 13.62 411 HIS A C 1
ATOM 3027 O O . HIS A 1 414 ? 0.576 32.934 -9.900 1.00 14.08 411 HIS A O 1
ATOM 3034 N N . VAL A 1 415 ? 1.341 31.328 -11.261 1.00 10.92 412 VAL A N 1
ATOM 3035 C CA . VAL A 1 415 ? 2.385 32.213 -11.767 1.00 12.49 412 VAL A CA 1
ATOM 3036 C C . VAL A 1 415 ? 1.755 33.408 -12.454 1.00 14.75 412 VAL A C 1
ATOM 3037 O O . VAL A 1 415 ? 2.073 34.567 -12.157 1.00 13.69 412 VAL A O 1
ATOM 3041 N N . MET A 1 416 ? 0.784 33.147 -13.331 1.00 14.45 413 MET A N 1
ATOM 3042 C CA . MET A 1 416 ? 0.211 34.255 -14.079 1.00 19.70 413 MET A CA 1
ATOM 3043 C C . MET A 1 416 ? -0.618 35.159 -13.172 1.00 17.00 413 MET A C 1
ATOM 3044 O O . MET A 1 416 ? -0.521 36.389 -13.265 1.00 14.67 413 MET A O 1
ATOM 3049 N N . ASP A 1 417 ? -1.380 34.578 -12.240 1.00 14.85 414 ASP A N 1
ATOM 3050 C CA . ASP A 1 417 ? -2.193 35.402 -11.353 1.00 15.73 414 ASP A CA 1
ATOM 3051 C C . ASP A 1 417 ? -1.321 36.230 -10.417 1.00 18.92 414 ASP A C 1
ATOM 3052 O O . ASP A 1 417 ? -1.657 37.376 -10.102 1.00 16.53 414 ASP A O 1
ATOM 3057 N N . GLY A 1 418 ? -0.207 35.661 -9.953 1.00 16.08 415 GLY A N 1
ATOM 3058 C CA . GLY A 1 418 ? 0.699 36.418 -9.102 1.00 16.32 415 GLY A CA 1
ATOM 3059 C C . GLY A 1 418 ? 1.376 37.551 -9.849 1.00 15.13 415 GLY A C 1
ATOM 3060 O O . GLY A 1 418 ? 1.471 38.675 -9.352 1.00 13.22 415 GLY A O 1
ATOM 3061 N N . VAL A 1 419 ? 1.864 37.271 -11.053 1.00 11.56 416 VAL A N 1
ATOM 3062 C CA . VAL A 1 419 ? 2.450 38.335 -11.866 1.00 12.73 416 VAL A CA 1
ATOM 3063 C C . VAL A 1 419 ? 1.408 39.408 -12.187 1.00 13.92 416 VAL A C 1
ATOM 3064 O O . VAL A 1 419 ? 1.706 40.608 -12.146 1.00 14.15 416 VAL A O 1
ATOM 3068 N N . ARG A 1 420 ? 0.159 39.005 -12.462 1.00 15.27 417 ARG A N 1
ATOM 3069 C CA . ARG A 1 420 ? -0.892 40.010 -12.651 1.00 16.32 417 ARG A CA 1
ATOM 3070 C C . ARG A 1 420 ? -0.974 40.969 -11.471 1.00 15.43 417 ARG A C 1
ATOM 3071 O O . ARG A 1 420 ? -1.010 42.190 -11.660 1.00 16.21 417 ARG A O 1
ATOM 3079 N N . GLU A 1 421 ? -0.997 40.436 -10.243 1.00 13.87 418 GLU A N 1
ATOM 3080 C CA . GLU A 1 421 ? -1.039 41.294 -9.057 1.00 13.12 418 GLU A CA 1
ATOM 3081 C C . GLU A 1 421 ? 0.141 42.251 -9.049 1.00 15.70 418 GLU A C 1
ATOM 3082 O O . GLU A 1 421 ? -0.006 43.454 -8.809 1.00 12.90 418 GLU A O 1
ATOM 3088 N N . PHE A 1 422 ? 1.330 41.720 -9.313 1.00 11.77 419 PHE A N 1
ATOM 3089 C CA . PHE A 1 422 ? 2.528 42.545 -9.309 1.00 10.38 419 PHE A CA 1
ATOM 3090 C C . PHE A 1 422 ? 2.435 43.661 -10.346 1.00 11.74 419 PHE A C 1
ATOM 3091 O O . PHE A 1 422 ? 2.814 44.805 -10.076 1.00 12.85 419 PHE A O 1
ATOM 3099 N N . LEU A 1 423 ? 1.950 43.351 -11.547 1.00 11.55 420 LEU A N 1
ATOM 3100 C CA . LEU A 1 423 ? 1.833 44.382 -12.575 1.00 14.08 420 LEU A CA 1
ATOM 3101 C C . LEU A 1 423 ? 0.807 45.435 -12.197 1.00 14.17 420 LEU A C 1
ATOM 3102 O O . LEU A 1 423 ? 1.041 46.637 -12.393 1.00 13.21 420 LEU A O 1
ATOM 3107 N N . VAL A 1 424 ? -0.344 45.005 -11.679 1.00 14.65 421 VAL A N 1
ATOM 3108 C CA . VAL A 1 424 ? -1.352 45.965 -11.237 1.00 14.46 421 VAL A CA 1
ATOM 3109 C C . VAL A 1 424 ? -0.746 46.934 -10.235 1.00 13.29 421 VAL A C 1
ATOM 3110 O O . VAL A 1 424 ? -1.009 48.140 -10.275 1.00 14.09 421 VAL A O 1
ATOM 3114 N N . LEU A 1 425 ? 0.112 46.426 -9.348 1.00 14.12 422 LEU A N 1
ATOM 3115 C CA . LEU A 1 425 ? 0.744 47.288 -8.353 1.00 12.66 422 LEU A CA 1
ATOM 3116 C C . LEU A 1 425 ? 1.555 48.418 -8.988 1.00 13.42 422 LEU A C 1
ATOM 3117 O O . LEU A 1 425 ? 1.647 49.507 -8.403 1.00 14.66 422 LEU A O 1
ATOM 3122 N N . HIS A 1 426 ? 2.164 48.185 -10.160 1.00 13.76 423 HIS A N 1
ATOM 3123 C CA . HIS A 1 426 ? 2.896 49.252 -10.845 1.00 13.26 423 HIS A CA 1
ATOM 3124 C C . HIS A 1 426 ? 1.986 50.435 -11.123 1.00 15.70 423 HIS A C 1
ATOM 3125 O O . HIS A 1 426 ? 2.368 51.592 -10.919 1.00 16.85 423 HIS A O 1
ATOM 3132 N N . TYR A 1 427 ? 0.782 50.159 -11.629 1.00 14.15 424 TYR A N 1
ATOM 3133 C CA . TYR A 1 427 ? -0.138 51.236 -11.965 1.00 14.47 424 TYR A CA 1
ATOM 3134 C C . TYR A 1 427 ? -0.819 51.803 -10.735 1.00 14.77 424 TYR A C 1
ATOM 3135 O O . TYR A 1 427 ? -1.004 53.022 -10.628 1.00 17.66 424 TYR A O 1
ATOM 3144 N N . ARG A 1 428 ? -1.177 50.932 -9.798 1.00 15.58 425 ARG A N 1
ATOM 3145 C CA . ARG A 1 428 ? -1.889 51.369 -8.611 1.00 17.23 425 ARG A CA 1
ATOM 3146 C C . ARG A 1 428 ? -0.999 52.223 -7.723 1.00 21.15 425 ARG A C 1
ATOM 3147 O O . ARG A 1 428 ? -1.497 53.110 -7.023 1.00 22.09 425 ARG A O 1
ATOM 3155 N N . SER A 1 429 ? 0.319 52.014 -7.761 1.00 17.17 426 SER A N 1
ATOM 3156 C CA . SER A 1 429 ? 1.192 52.779 -6.886 1.00 16.11 426 SER A CA 1
ATOM 3157 C C . SER A 1 429 ? 1.911 53.914 -7.603 1.00 14.96 426 SER A C 1
ATOM 3158 O O . SER A 1 429 ? 2.579 54.707 -6.945 1.00 17.89 426 SER A O 1
ATOM 3161 N N . ALA A 1 430 ? 1.755 54.039 -8.922 1.00 15.23 427 ALA A N 1
ATOM 3162 C CA . ALA A 1 430 ? 2.368 55.141 -9.659 1.00 15.03 427 ALA A CA 1
ATOM 3163 C C . ALA A 1 430 ? 1.813 56.473 -9.169 1.00 17.98 427 ALA A C 1
ATOM 3164 O O . ALA A 1 430 ? 0.597 56.654 -9.062 1.00 17.86 427 ALA A O 1
ATOM 3166 N N . LYS A 1 431 ? 2.709 57.410 -8.862 1.00 15.52 428 LYS A N 1
ATOM 3167 C CA . LYS A 1 431 ? 2.248 58.669 -8.280 1.00 17.27 428 LYS A CA 1
ATOM 3168 C C . LYS A 1 431 ? 1.581 59.554 -9.319 1.00 19.11 428 LYS A C 1
ATOM 3169 O O . LYS A 1 431 ? 0.658 60.310 -8.989 1.00 20.53 428 LYS A O 1
ATOM 3175 N N . ARG A 1 432 ? 2.020 59.479 -10.566 1.00 16.94 429 ARG A N 1
ATOM 3176 C CA . ARG A 1 432 ? 1.545 60.443 -11.549 1.00 21.19 429 ARG A CA 1
ATOM 3177 C C . ARG A 1 432 ? 0.045 60.281 -11.790 1.00 20.01 429 ARG A C 1
ATOM 3178 O O . ARG A 1 432 ? -0.493 59.165 -11.856 1.00 19.48 429 ARG A O 1
ATOM 3186 N N . ALA A 1 433 ? -0.634 61.421 -11.878 1.00 21.13 430 ALA A N 1
ATOM 3187 C CA . ALA A 1 433 ? -2.078 61.453 -12.062 1.00 25.23 430 ALA A CA 1
ATOM 3188 C C . ALA A 1 433 ? -2.447 62.646 -12.928 1.00 25.00 430 ALA A C 1
ATOM 3189 O O . ALA A 1 433 ? -3.424 63.353 -12.660 1.00 27.12 430 ALA A O 1
ATOM 3191 N N . ASP A 1 434 ? -1.643 62.887 -13.967 1.00 20.38 431 ASP A N 1
ATOM 3192 C CA . ASP A 1 434 ? -1.691 64.093 -14.786 1.00 21.51 431 ASP A CA 1
ATOM 3193 C C . ASP A 1 434 ? -2.785 64.087 -15.844 1.00 23.71 431 ASP A C 1
ATOM 3194 O O . ASP A 1 434 ? -3.039 65.127 -16.451 1.00 27.92 431 ASP A O 1
ATOM 3199 N N . ASN A 1 435 ? -3.368 62.942 -16.161 1.00 22.09 432 ASN A N 1
ATOM 3200 C CA . ASN A 1 435 ? -4.417 62.920 -17.166 1.00 19.18 432 ASN A CA 1
ATOM 3201 C C . ASN A 1 435 ? -5.401 61.825 -16.791 1.00 20.60 432 ASN A C 1
ATOM 3202 O O . ASN A 1 435 ? -5.262 61.175 -15.750 1.00 21.31 432 ASN A O 1
ATOM 3207 N N . GLN A 1 436 ? -6.400 61.619 -17.659 1.00 22.50 433 GLN A N 1
ATOM 3208 C CA . GLN A 1 436 ? -7.454 60.660 -17.348 1.00 22.55 433 GLN A CA 1
ATOM 3209 C C . GLN A 1 436 ? -6.903 59.250 -17.238 1.00 20.19 433 GLN A C 1
ATOM 3210 O O . GLN A 1 436 ? -7.291 58.493 -16.343 1.00 19.44 433 GLN A O 1
ATOM 3216 N N . TYR A 1 437 ? -5.993 58.881 -18.143 1.00 20.25 434 TYR A N 1
ATOM 3217 C CA . TYR A 1 437 ? -5.400 57.550 -18.097 1.00 18.69 434 TYR A CA 1
ATOM 3218 C C . TYR A 1 437 ? -4.782 57.284 -16.732 1.00 16.97 434 TYR A C 1
ATOM 3219 O O . TYR A 1 437 ? -5.095 56.284 -16.079 1.00 17.47 434 TYR A O 1
ATOM 3228 N N . TRP A 1 438 ? -3.932 58.200 -16.263 1.00 17.10 435 TRP A N 1
ATOM 3229 C CA . TRP A 1 438 ? -3.229 57.946 -15.013 1.00 18.65 435 TRP A CA 1
ATOM 3230 C C . TRP A 1 438 ? -4.134 58.116 -13.797 1.00 19.39 435 TRP A C 1
ATOM 3231 O O . TRP A 1 438 ? -3.946 57.421 -12.788 1.00 18.78 435 TRP A O 1
ATOM 3242 N N . LYS A 1 439 ? -5.140 58.990 -13.877 1.00 22.06 436 LYS A N 1
ATOM 3243 C CA . LYS A 1 439 ? -6.148 59.027 -12.823 1.00 21.94 436 LYS A CA 1
ATOM 3244 C C . LYS A 1 439 ? -6.885 57.698 -12.739 1.00 22.09 436 LYS A C 1
ATOM 3245 O O . LYS A 1 439 ? -7.163 57.195 -11.643 1.00 19.21 436 LYS A O 1
ATOM 3251 N N . ASP A 1 440 ? -7.202 57.107 -13.890 1.00 17.59 437 ASP A N 1
ATOM 3252 C CA . ASP A 1 440 ? -7.974 55.873 -13.903 1.00 19.26 437 ASP A CA 1
ATOM 3253 C C . ASP A 1 440 ? -7.217 54.693 -13.308 1.00 20.29 437 ASP A C 1
ATOM 3254 O O . ASP A 1 440 ? -7.853 53.723 -12.893 1.00 19.39 437 ASP A O 1
ATOM 3259 N N . THR A 1 441 ? -5.884 54.748 -13.255 1.00 17.87 438 THR A N 1
ATOM 3260 C CA . THR A 1 441 ? -5.134 53.681 -12.595 1.00 18.45 438 THR A CA 1
ATOM 3261 C C . THR A 1 441 ? -5.490 53.539 -11.119 1.00 20.96 438 THR A C 1
ATOM 3262 O O . THR A 1 441 ? -5.265 52.466 -10.546 1.00 21.95 438 THR A O 1
ATOM 3266 N N . LYS A 1 442 ? -6.033 54.593 -10.489 1.00 23.01 439 LYS A N 1
ATOM 3267 C CA . LYS A 1 442 ? -6.393 54.586 -9.074 1.00 25.70 439 LYS A CA 1
ATOM 3268 C C . LYS A 1 442 ? -7.844 54.215 -8.799 1.00 27.14 439 LYS A C 1
ATOM 3269 O O . LYS A 1 442 ? -8.192 53.960 -7.640 1.00 28.68 439 LYS A O 1
ATOM 3275 N N . THR A 1 443 ? -8.700 54.182 -9.818 1.00 23.81 440 THR A N 1
ATOM 3276 C CA . THR A 1 443 ? -10.101 53.843 -9.631 1.00 25.20 440 THR A CA 1
ATOM 3277 C C . THR A 1 443 ? -10.462 52.507 -10.245 1.00 25.97 440 THR A C 1
ATOM 3278 O O . THR A 1 443 ? -11.499 51.937 -9.894 1.00 30.11 440 THR A O 1
ATOM 3282 N N . ARG A 1 444 ? -9.610 51.987 -11.115 1.00 23.24 441 ARG A N 1
ATOM 3283 C CA . ARG A 1 444 ? -9.882 50.756 -11.816 1.00 25.58 441 ARG A CA 1
ATOM 3284 C C . ARG A 1 444 ? -9.894 49.574 -10.841 1.00 25.40 441 ARG A C 1
ATOM 3285 O O . ARG A 1 444 ? -9.386 49.651 -9.715 1.00 25.51 441 ARG A O 1
ATOM 3293 N N . THR A 1 445 ? -10.508 48.476 -11.286 1.00 20.56 442 THR A N 1
ATOM 3294 C CA . THR A 1 445 ? -10.567 47.245 -10.512 1.00 24.32 442 THR A CA 1
ATOM 3295 C C . THR A 1 445 ? -9.183 46.832 -10.047 1.00 23.39 442 THR A C 1
ATOM 3296 O O . THR A 1 445 ? -8.235 46.806 -10.832 1.00 23.44 442 THR A O 1
ATOM 3300 N N . VAL A 1 446 ? -9.084 46.459 -8.777 1.00 21.91 443 VAL A N 1
ATOM 3301 C CA . VAL A 1 446 ? -7.895 45.832 -8.222 1.00 24.42 443 VAL A CA 1
ATOM 3302 C C . VAL A 1 446 ? -8.337 44.481 -7.690 1.00 29.46 443 VAL A C 1
ATOM 3303 O O . VAL A 1 446 ? -9.364 44.405 -7.013 1.00 27.36 443 VAL A O 1
ATOM 3307 N N . PRO A 1 447 ? -7.618 43.390 -7.966 1.00 26.60 444 PRO A N 1
ATOM 3308 C CA . PRO A 1 447 ? -7.987 42.104 -7.358 1.00 27.74 444 PRO A CA 1
ATOM 3309 C C . PRO A 1 447 ? -8.138 42.264 -5.851 1.00 32.95 444 PRO A C 1
ATOM 3310 O O . PRO A 1 447 ? -7.340 42.949 -5.202 1.00 26.00 444 PRO A O 1
ATOM 3314 N N . ASP A 1 448 ? -9.210 41.677 -5.303 1.00 27.32 445 ASP A N 1
ATOM 3315 C CA . ASP A 1 448 ? -9.557 41.934 -3.908 1.00 36.31 445 ASP A CA 1
ATOM 3316 C C . ASP A 1 448 ? -8.391 41.620 -2.978 1.00 33.66 445 ASP A C 1
ATOM 3317 O O . ASP A 1 448 ? -8.132 42.364 -2.021 1.00 30.19 445 ASP A O 1
ATOM 3322 N N . SER A 1 449 ? -7.676 40.525 -3.246 1.00 29.01 446 SER A N 1
ATOM 3323 C CA . SER A 1 449 ? -6.573 40.140 -2.376 1.00 31.78 446 SER A CA 1
ATOM 3324 C C . SER A 1 449 ? -5.449 41.162 -2.433 1.00 23.32 446 SER A C 1
ATOM 3325 O O . SER A 1 449 ? -4.795 41.427 -1.419 1.00 23.58 446 SER A O 1
ATOM 3328 N N . LEU A 1 450 ? -5.209 41.751 -3.610 1.00 22.23 447 LEU A N 1
ATOM 3329 C CA . LEU A 1 450 ? -4.198 42.795 -3.707 1.00 27.37 447 LEU A CA 1
ATOM 3330 C C . LEU A 1 450 ? -4.625 44.050 -2.956 1.00 19.63 447 LEU A C 1
ATOM 3331 O O . LEU A 1 450 ? -3.802 44.688 -2.293 1.00 21.43 447 LEU A O 1
ATOM 3336 N N . ALA A 1 451 ? -5.902 44.430 -3.058 1.00 19.13 448 ALA A N 1
ATOM 3337 C CA . ALA A 1 451 ? -6.377 45.594 -2.317 1.00 21.09 448 ALA A CA 1
ATOM 3338 C C . ALA A 1 451 ? -6.137 45.426 -0.817 1.00 17.41 448 ALA A C 1
ATOM 3339 O O . ALA A 1 451 ? -5.751 46.383 -0.130 1.00 20.08 448 ALA A O 1
ATOM 3341 N N . GLU A 1 452 ? -6.359 44.218 -0.293 1.00 17.34 449 GLU A N 1
ATOM 3342 C CA . GLU A 1 452 ? -6.077 43.984 1.118 1.00 21.76 449 GLU A CA 1
ATOM 3343 C C . GLU A 1 452 ? -4.583 44.065 1.400 1.00 19.29 449 GLU A C 1
ATOM 3344 O O . GLU A 1 452 ? -4.168 44.634 2.420 1.00 17.25 449 GLU A O 1
ATOM 3350 N N . ARG A 1 453 ? -3.755 43.490 0.519 1.00 16.21 450 ARG A N 1
ATOM 3351 C CA . ARG A 1 453 ? -2.314 43.587 0.728 1.00 17.94 450 ARG A CA 1
ATOM 3352 C C . ARG A 1 453 ? -1.861 45.033 0.779 1.00 17.25 450 ARG A C 1
ATOM 3353 O O . ARG A 1 453 ? -1.040 45.407 1.627 1.00 17.57 450 ARG A O 1
ATOM 3361 N N . ILE A 1 454 ? -2.392 45.869 -0.115 1.00 18.07 451 ILE A N 1
ATOM 3362 C CA . ILE A 1 454 ? -1.961 47.259 -0.165 1.00 18.16 451 ILE A CA 1
ATOM 3363 C C . ILE A 1 454 ? -2.248 47.951 1.156 1.00 19.46 451 ILE A C 1
ATOM 3364 O O . ILE A 1 454 ? -1.459 48.778 1.624 1.00 18.54 451 ILE A O 1
ATOM 3369 N N . GLU A 1 455 ? -3.372 47.624 1.785 1.00 16.24 452 GLU A N 1
ATOM 3370 C CA . GLU A 1 455 ? -3.659 48.231 3.079 1.00 21.76 452 GLU A CA 1
ATOM 3371 C C . GLU A 1 455 ? -2.653 47.788 4.136 1.00 16.92 452 GLU A C 1
ATOM 3372 O O . GLU A 1 455 ? -2.257 48.592 4.983 1.00 19.25 452 GLU A O 1
ATOM 3378 N N . PHE A 1 456 ? -2.221 46.523 4.103 1.00 18.16 453 PHE A N 1
ATOM 3379 C CA . PHE A 1 456 ? -1.169 46.097 5.023 1.00 16.41 453 PHE A CA 1
ATOM 3380 C C . PHE A 1 456 ? 0.150 46.789 4.709 1.00 17.62 453 PHE A C 1
ATOM 3381 O O . PHE A 1 456 ? 0.879 47.192 5.621 1.00 15.68 453 PHE A O 1
ATOM 3389 N N . TRP A 1 457 ? 0.468 46.947 3.422 1.00 16.19 454 TRP A N 1
ATOM 3390 C CA . TRP A 1 457 ? 1.766 47.485 3.034 1.00 15.35 454 TRP A CA 1
ATOM 3391 C C . TRP A 1 457 ? 1.935 48.936 3.443 1.00 16.66 454 TRP A C 1
ATOM 3392 O O . TRP A 1 457 ? 3.068 49.412 3.522 1.00 20.03 454 TRP A O 1
ATOM 3403 N N . LYS A 1 458 ? 0.839 49.640 3.722 1.00 15.58 455 LYS A N 1
ATOM 3404 C CA . LYS A 1 458 ? 0.955 50.993 4.232 1.00 16.72 455 LYS A CA 1
ATOM 3405 C C . LYS A 1 458 ? 1.627 51.029 5.596 1.00 14.48 455 LYS A C 1
ATOM 3406 O O . LYS A 1 458 ? 2.151 52.078 5.983 1.00 17.65 455 LYS A O 1
ATOM 3412 N N . HIS A 1 459 ? 1.632 49.905 6.325 1.00 13.62 456 HIS A N 1
ATOM 3413 C CA . HIS A 1 459 ? 2.271 49.853 7.630 1.00 17.58 456 HIS A CA 1
ATOM 3414 C C . HIS A 1 459 ? 3.308 48.752 7.798 1.00 17.37 456 HIS A C 1
ATOM 3415 O O . HIS A 1 459 ? 4.067 48.797 8.769 1.00 18.47 456 HIS A O 1
ATOM 3422 N N . LYS A 1 460 ? 3.391 47.792 6.887 1.00 15.40 457 LYS A N 1
ATOM 3423 C CA . LYS A 1 460 ? 4.456 46.794 6.902 1.00 15.86 457 LYS A CA 1
ATOM 3424 C C . LYS A 1 460 ? 4.931 46.613 5.474 1.00 14.84 457 LYS A C 1
ATOM 3425 O O . LYS A 1 460 ? 4.150 46.194 4.621 1.00 18.35 457 LYS A O 1
ATOM 3431 N N . VAL A 1 461 ? 6.198 46.895 5.217 1.00 15.78 458 VAL A N 1
ATOM 3432 C CA . VAL A 1 461 ? 6.708 46.724 3.859 1.00 15.23 458 VAL A CA 1
ATOM 3433 C C . VAL A 1 461 ? 6.441 45.292 3.407 1.00 16.45 458 VAL A C 1
ATOM 3434 O O . VAL A 1 461 ? 6.415 44.373 4.236 1.00 14.72 458 VAL A O 1
ATOM 3438 N N . PRO A 1 462 ? 6.269 45.066 2.109 1.00 11.27 459 PRO A N 1
ATOM 3439 C CA . PRO A 1 462 ? 5.998 43.713 1.613 1.00 15.53 459 PRO A CA 1
ATOM 3440 C C . PRO A 1 462 ? 7.020 42.710 2.115 1.00 14.01 459 PRO A C 1
ATOM 3441 O O . PRO A 1 462 ? 8.226 42.982 2.159 1.00 15.16 459 PRO A O 1
ATOM 3445 N N . ASP A 1 463 ? 6.524 41.534 2.477 1.00 16.60 460 ASP A N 1
ATOM 3446 C CA . ASP A 1 463 ? 7.370 40.417 2.865 1.00 17.05 460 ASP A CA 1
ATOM 3447 C C . ASP A 1 463 ? 6.615 39.138 2.534 1.00 21.24 460 ASP A C 1
ATOM 3448 O O . ASP A 1 463 ? 5.526 39.179 1.952 1.00 21.87 460 ASP A O 1
ATOM 3453 N N . ALA A 1 464 ? 7.193 37.996 2.919 1.00 24.86 461 ALA A N 1
ATOM 3454 C CA . ALA A 1 464 ? 6.609 36.707 2.547 1.00 26.93 461 ALA A CA 1
ATOM 3455 C C . ALA A 1 464 ? 5.201 36.534 3.103 1.00 27.14 461 ALA A C 1
ATOM 3456 O O . ALA A 1 464 ? 4.353 35.895 2.465 1.00 29.33 461 ALA A O 1
ATOM 3458 N N . GLU A 1 465 ? 4.931 37.097 4.279 1.00 22.29 462 GLU A N 1
ATOM 3459 C CA . GLU A 1 465 ? 3.620 36.952 4.894 1.00 23.42 462 GLU A CA 1
ATOM 3460 C C . GLU A 1 465 ? 2.533 37.663 4.098 1.00 23.03 462 GLU A C 1
ATOM 3461 O O . GLU A 1 465 ? 1.388 37.198 4.069 1.00 23.89 462 GLU A O 1
ATOM 3467 N N . THR A 1 466 ? 2.857 38.762 3.416 1.00 19.24 463 THR A N 1
ATOM 3468 C CA . THR A 1 466 ? 1.807 39.545 2.788 1.00 20.04 463 THR A CA 1
ATOM 3469 C C . THR A 1 466 ? 1.783 39.467 1.269 1.00 24.39 463 THR A C 1
ATOM 3470 O O . THR A 1 466 ? 0.758 39.812 0.686 1.00 30.16 463 THR A O 1
ATOM 3474 N N . VAL A 1 467 ? 2.832 38.988 0.614 1.00 17.01 464 VAL A N 1
ATOM 3475 C CA . VAL A 1 467 ? 2.781 38.886 -0.840 1.00 19.03 464 VAL A CA 1
ATOM 3476 C C . VAL A 1 467 ? 1.999 37.637 -1.243 1.00 19.06 464 VAL A C 1
ATOM 3477 O O . VAL A 1 467 ? 1.838 36.691 -0.468 1.00 18.55 464 VAL A O 1
ATOM 3481 N N . TYR A 1 468 ? 1.491 37.655 -2.470 1.00 15.78 465 TYR A N 1
ATOM 3482 C CA . TYR A 1 468 ? 0.811 36.503 -3.067 1.00 16.82 465 TYR A CA 1
ATOM 3483 C C . TYR A 1 468 ? 1.573 35.227 -2.717 1.00 15.48 465 TYR A C 1
ATOM 3484 O O . TYR A 1 468 ? 2.784 35.143 -2.949 1.00 16.81 465 TYR A O 1
ATOM 3493 N N . PRO A 1 469 ? 0.911 34.249 -2.092 1.00 16.23 466 PRO A N 1
ATOM 3494 C CA . PRO A 1 469 ? 1.631 33.202 -1.364 1.00 18.22 466 PRO A CA 1
ATOM 3495 C C . PRO A 1 469 ? 2.101 32.029 -2.205 1.00 16.62 466 PRO A C 1
ATOM 3496 O O . PRO A 1 469 ? 2.864 31.195 -1.698 1.00 23.04 466 PRO A O 1
ATOM 3500 N N . TYR A 1 470 ? 1.694 31.958 -3.463 1.00 13.85 467 TYR A N 1
ATOM 3501 C CA . TYR A 1 470 ? 2.089 30.876 -4.348 1.00 12.50 467 TYR A CA 1
ATOM 3502 C 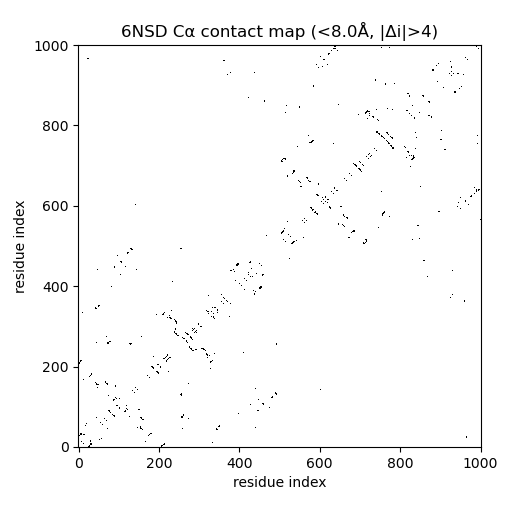C . TYR A 1 470 ? 3.233 31.352 -5.222 1.00 11.63 467 TYR A C 1
ATOM 3503 O O . TYR A 1 470 ? 3.365 32.548 -5.489 1.00 14.09 467 TYR A O 1
ATOM 3512 N N . TYR A 1 471 ? 4.041 30.405 -5.691 1.00 11.30 468 TYR A N 1
ATOM 3513 C CA . TYR A 1 471 ? 5.164 30.784 -6.531 1.00 14.24 468 TYR A CA 1
ATOM 3514 C C . TYR A 1 471 ? 4.699 31.584 -7.743 1.00 13.91 468 TYR A C 1
ATOM 3515 O O . TYR A 1 471 ? 3.818 31.162 -8.492 1.00 14.87 468 TYR A O 1
ATOM 3524 N N . HIS A 1 472 ? 5.288 32.766 -7.928 1.00 11.35 469 HIS A N 1
ATOM 3525 C CA . HIS A 1 472 ? 5.048 33.514 -9.151 1.00 14.04 469 HIS A CA 1
ATOM 3526 C C . HIS A 1 472 ? 6.305 34.244 -9.603 1.00 11.65 469 HIS A C 1
ATOM 3527 O O . HIS A 1 472 ? 6.210 35.221 -10.362 1.00 16.34 469 HIS A O 1
ATOM 3534 N N . GLY A 1 473 ? 7.472 33.789 -9.155 1.00 10.92 470 GLY A N 1
ATOM 3535 C CA . GLY A 1 473 ? 8.744 34.280 -9.633 1.00 13.80 470 GLY A CA 1
ATOM 3536 C C . GLY A 1 473 ? 9.185 35.596 -9.044 1.00 18.96 470 GLY A C 1
ATOM 3537 O O . GLY A 1 473 ? 10.222 36.122 -9.460 1.00 16.89 470 GLY A O 1
ATOM 3538 N N . LEU A 1 474 ? 8.448 36.124 -8.074 1.00 17.62 471 LEU A N 1
ATOM 3539 C CA . LEU A 1 474 ? 8.671 37.460 -7.518 1.00 17.51 471 LEU A CA 1
ATOM 3540 C C . LEU A 1 474 ? 8.892 37.397 -6.019 1.00 20.83 471 LEU A C 1
ATOM 3541 O O . LEU A 1 474 ? 7.919 37.310 -5.249 1.00 23.62 471 LEU A O 1
ATOM 3546 N N . PRO A 1 475 ? 10.128 37.488 -5.551 1.00 20.11 472 PRO A N 1
ATOM 3547 C CA . PRO A 1 475 ? 10.371 37.592 -4.107 1.00 18.16 472 PRO A CA 1
ATOM 3548 C C . PRO A 1 475 ? 9.901 38.932 -3.573 1.00 16.79 472 PRO A C 1
ATOM 3549 O O . PRO A 1 475 ? 9.660 39.875 -4.341 1.00 17.30 472 PRO A O 1
ATOM 3553 N N . PRO A 1 476 ? 9.750 39.051 -2.258 1.00 18.19 473 PRO A N 1
ATOM 3554 C CA . PRO A 1 476 ? 9.207 40.301 -1.694 1.00 17.99 473 PRO A CA 1
ATOM 3555 C C . PRO A 1 476 ? 9.997 41.553 -2.040 1.00 17.45 473 PRO A C 1
ATOM 3556 O O . PRO A 1 476 ? 9.390 42.629 -2.138 1.00 18.75 473 PRO A O 1
ATOM 3560 N N . TYR A 1 477 ? 11.318 41.471 -2.233 1.00 17.29 474 TYR A N 1
ATOM 3561 C CA . TYR A 1 477 ? 12.063 42.694 -2.538 1.00 20.50 474 TYR A CA 1
ATOM 3562 C C . TYR A 1 477 ? 11.550 43.352 -3.809 1.00 17.17 474 TYR A C 1
ATOM 3563 O O . TYR A 1 477 ? 11.604 44.581 -3.935 1.00 18.45 474 TYR A O 1
ATOM 3572 N N . SER A 1 478 ? 11.060 42.557 -4.763 1.00 15.80 475 SER A N 1
ATOM 3573 C CA . SER A 1 478 ? 10.517 43.130 -5.989 1.00 13.06 475 SER A CA 1
ATOM 3574 C C . SER A 1 478 ? 9.351 44.059 -5.683 1.00 14.05 475 SER A C 1
ATOM 3575 O O . SER A 1 478 ? 9.248 45.153 -6.253 1.00 15.39 475 SER A O 1
ATOM 3578 N N . TYR A 1 479 ? 8.457 43.628 -4.794 1.00 13.78 476 TYR A N 1
ATOM 3579 C CA . TYR A 1 479 ? 7.322 44.462 -4.412 1.00 11.99 476 TYR A CA 1
ATOM 3580 C C . TYR A 1 479 ? 7.793 45.734 -3.719 1.00 15.91 476 TYR A C 1
ATOM 3581 O O . TYR A 1 479 ? 7.247 46.821 -3.951 1.00 15.71 476 TYR A O 1
ATOM 3590 N N . ASN A 1 480 ? 8.807 45.617 -2.864 1.00 15.54 477 ASN A N 1
ATOM 3591 C CA . ASN A 1 480 ? 9.353 46.796 -2.200 1.00 13.52 477 ASN A CA 1
ATOM 3592 C C . ASN A 1 480 ? 9.876 47.808 -3.207 1.00 15.45 477 ASN A C 1
ATOM 3593 O O . ASN A 1 480 ? 9.646 49.014 -3.057 1.00 16.80 477 ASN A O 1
ATOM 3598 N N . CYS A 1 481 ? 10.620 47.338 -4.218 1.00 16.49 478 CYS A N 1
ATOM 3599 C CA . CYS A 1 481 ? 11.178 48.247 -5.213 1.00 14.87 478 CYS A CA 1
ATOM 3600 C C . CYS A 1 481 ? 10.086 49.001 -5.945 1.00 18.16 478 CYS A C 1
ATOM 3601 O O . CYS A 1 481 ? 10.221 50.202 -6.204 1.00 16.69 478 CYS A O 1
ATOM 3604 N N . ILE A 1 482 ? 9.020 48.305 -6.333 1.00 15.52 479 ILE A N 1
ATOM 3605 C CA . ILE A 1 482 ? 7.955 48.973 -7.071 1.00 15.45 479 ILE A CA 1
ATOM 3606 C C . ILE A 1 482 ? 7.192 49.918 -6.154 1.00 17.91 479 ILE A C 1
ATOM 3607 O O . ILE A 1 482 ? 6.959 51.083 -6.490 1.00 15.42 479 ILE A O 1
ATOM 3612 N N . LEU A 1 483 ? 6.823 49.441 -4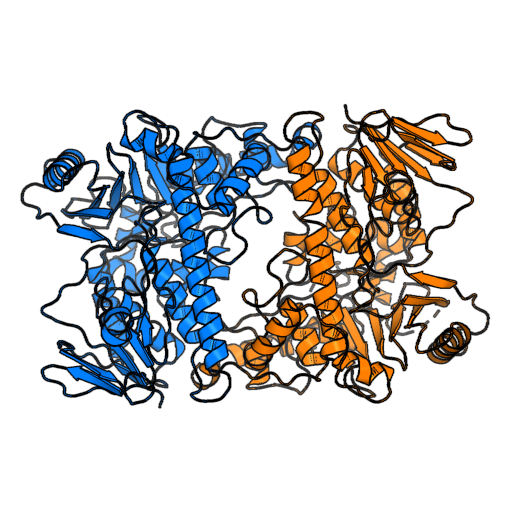.968 1.00 16.92 480 LEU A N 1
ATOM 3613 C CA . LEU A 1 483 ? 6.045 50.261 -4.047 1.00 18.31 480 LEU A CA 1
ATOM 3614 C C . LEU A 1 483 ? 6.781 51.555 -3.713 1.00 18.96 480 LEU A C 1
ATOM 3615 O O . LEU A 1 483 ? 6.228 52.653 -3.842 1.00 20.21 480 LEU A O 1
ATOM 3620 N N . LEU A 1 484 ? 8.049 51.447 -3.319 1.00 17.53 481 LEU A N 1
ATOM 3621 C CA . LEU A 1 484 ? 8.794 52.635 -2.922 1.00 15.98 481 LEU A CA 1
ATOM 3622 C C . LEU A 1 484 ? 9.177 53.490 -4.124 1.00 20.58 481 LEU A C 1
ATOM 3623 O O . LEU A 1 484 ? 9.162 54.722 -4.035 1.00 18.50 481 LEU A O 1
ATOM 3628 N N . GLY A 1 485 ? 9.506 52.870 -5.258 1.00 14.64 482 GLY A N 1
ATOM 3629 C CA . GLY A 1 485 ? 9.902 53.659 -6.415 1.00 17.21 482 GLY A CA 1
ATOM 3630 C C . GLY A 1 485 ? 8.756 54.461 -7.003 1.00 14.57 482 GLY A C 1
ATOM 3631 O O . GLY A 1 485 ? 8.906 55.648 -7.307 1.00 15.24 482 GLY A O 1
ATOM 3632 N N . MET A 1 486 ? 7.599 53.816 -7.185 1.00 16.34 483 MET A N 1
ATOM 3633 C CA . MET A 1 486 ? 6.452 54.473 -7.807 1.00 16.88 483 MET A CA 1
ATOM 3634 C C . MET A 1 486 ? 5.977 55.663 -6.990 1.00 16.44 483 MET A C 1
ATOM 3635 O O . MET A 1 486 ? 5.489 56.648 -7.554 1.00 17.13 483 MET A O 1
ATOM 3640 N N . GLY A 1 487 ? 6.079 55.575 -5.670 1.00 16.89 484 GLY A N 1
ATOM 3641 C CA . GLY A 1 487 ? 5.932 56.727 -4.808 1.00 17.43 484 GLY A CA 1
ATOM 3642 C C . GLY A 1 487 ? 4.515 57.189 -4.556 1.00 18.97 484 GLY A C 1
ATOM 3643 O O . GLY A 1 487 ? 4.334 58.226 -3.898 1.00 21.53 484 GLY A O 1
ATOM 3644 N N . GLY A 1 488 ? 3.503 56.471 -5.047 1.00 15.02 485 GLY A N 1
ATOM 3645 C CA . GLY A 1 488 ? 2.136 56.936 -4.905 1.00 17.70 485 GLY A CA 1
ATOM 3646 C C . GLY A 1 488 ? 1.407 56.490 -3.662 1.00 24.01 485 GLY A C 1
ATOM 3647 O O . GLY A 1 488 ? 0.318 56.997 -3.381 1.00 25.18 485 GLY A O 1
ATOM 3648 N N . ILE A 1 489 ? 1.963 55.546 -2.908 1.00 19.18 486 ILE A N 1
ATOM 3649 C CA . ILE A 1 489 ? 1.339 55.043 -1.688 1.00 20.38 486 ILE A CA 1
ATOM 3650 C C . ILE A 1 489 ? 2.295 55.304 -0.538 1.00 22.77 486 ILE A C 1
ATOM 3651 O O . ILE A 1 489 ? 3.467 54.924 -0.606 1.00 22.78 486 ILE A O 1
ATOM 3656 N N . ASP A 1 490 ? 1.805 55.965 0.502 1.00 21.82 487 ASP A N 1
ATOM 3657 C CA . ASP A 1 490 ? 2.643 56.230 1.665 1.00 24.49 487 ASP A CA 1
ATOM 3658 C C . ASP A 1 490 ? 2.853 54.945 2.457 1.00 22.90 487 ASP A C 1
ATOM 3659 O O . ASP A 1 490 ? 1.899 54.214 2.740 1.00 23.33 487 ASP A O 1
ATOM 3664 N N . VAL A 1 491 ? 4.105 54.663 2.804 1.00 22.66 488 VAL A N 1
ATOM 3665 C CA . VAL A 1 491 ? 4.476 53.453 3.529 1.00 18.46 488 VAL A CA 1
ATOM 3666 C C . VAL A 1 491 ? 5.176 53.857 4.815 1.00 22.32 488 VAL A C 1
ATOM 3667 O O . VAL A 1 491 ? 6.062 54.718 4.793 1.00 25.99 488 VAL A O 1
ATOM 3671 N N . ASN A 1 492 ? 4.775 53.247 5.928 1.00 19.31 489 ASN A N 1
ATOM 3672 C CA . ASN A 1 492 ? 5.362 53.534 7.228 1.00 18.57 489 ASN A CA 1
ATOM 3673 C C . ASN A 1 492 ? 6.339 52.444 7.628 1.00 17.66 489 ASN A C 1
ATOM 3674 O O . ASN A 1 492 ? 6.066 51.255 7.437 1.00 21.70 489 ASN A O 1
ATOM 3679 N N . TYR A 1 493 ? 7.453 52.852 8.228 1.00 16.08 490 TYR A N 1
ATOM 3680 C CA . TYR A 1 493 ? 8.384 5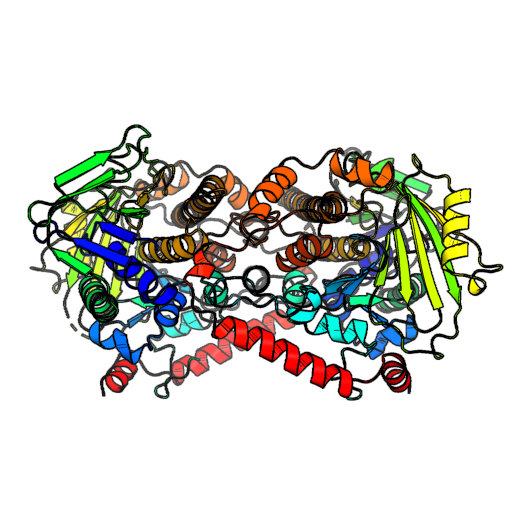1.867 8.737 1.00 15.76 490 TYR A CA 1
ATOM 3681 C C . TYR A 1 493 ? 7.807 51.221 9.996 1.00 14.70 490 TYR A C 1
ATOM 3682 O O . TYR A 1 493 ? 6.902 51.756 10.646 1.00 16.17 490 TYR A O 1
ATOM 3691 N N . SER A 1 494 ? 8.347 50.057 10.331 1.00 14.97 491 SER A N 1
ATOM 3692 C CA . SER A 1 494 ? 7.821 49.282 11.449 1.00 15.52 491 SER A CA 1
ATOM 3693 C C . SER A 1 494 ? 8.084 50.015 12.757 1.00 13.67 491 SER A C 1
ATOM 3694 O O . SER A 1 494 ? 9.212 50.465 12.985 1.00 14.66 491 SER A O 1
ATOM 3697 N N . PRO A 1 495 ? 7.087 50.141 13.631 1.00 15.03 492 PRO A N 1
ATOM 3698 C CA . PRO A 1 495 ? 7.310 50.811 14.928 1.00 14.64 492 PRO A CA 1
ATOM 3699 C C . PRO A 1 495 ? 8.462 50.224 15.720 1.00 17.07 492 PRO A C 1
ATOM 3700 O O . PRO A 1 495 ? 9.154 50.966 16.430 1.00 16.49 492 PRO A O 1
ATOM 3704 N N . ALA A 1 496 ? 8.715 48.917 15.591 1.00 16.37 493 ALA A N 1
ATOM 3705 C CA . ALA A 1 496 ? 9.823 48.305 16.313 1.00 14.67 493 ALA A CA 1
ATOM 3706 C C . ALA A 1 496 ? 11.154 48.973 15.999 1.00 14.76 493 ALA A C 1
ATOM 3707 O O . ALA A 1 496 ? 12.056 48.971 16.845 1.00 16.84 493 ALA A O 1
ATOM 3709 N N . LEU A 1 497 ? 11.314 49.527 14.790 1.00 13.07 494 LEU A N 1
ATOM 3710 C CA . LEU A 1 497 ? 12.603 50.114 14.442 1.00 13.93 494 LEU A CA 1
ATOM 3711 C C . LEU A 1 497 ? 12.925 51.342 15.289 1.00 15.76 494 LEU A C 1
ATOM 3712 O O . LEU A 1 497 ? 14.096 51.720 15.382 1.00 23.18 494 LEU A O 1
ATOM 3717 N N . ASP A 1 498 ? 11.924 51.961 15.919 1.00 17.96 495 ASP A N 1
ATOM 3718 C CA . ASP A 1 498 ? 12.218 53.045 16.854 1.00 20.73 495 ASP A CA 1
ATOM 3719 C C . ASP A 1 498 ? 12.997 52.556 18.072 1.00 22.44 495 ASP A C 1
ATOM 3720 O O . ASP A 1 498 ? 13.663 53.360 18.730 1.00 22.24 495 ASP A O 1
ATOM 3725 N N . TRP A 1 499 ? 12.920 51.269 18.402 1.00 21.93 496 TRP A N 1
ATOM 3726 C CA . TRP A 1 499 ? 13.605 50.738 19.574 1.00 21.05 496 TRP A CA 1
ATOM 3727 C C . TRP A 1 499 ? 14.733 49.781 19.235 1.00 24.71 496 TRP A C 1
ATOM 3728 O O . TRP A 1 499 ? 15.466 49.370 20.140 1.00 26.37 496 TRP A O 1
ATOM 3739 N N . ALA A 1 500 ? 14.873 49.382 17.977 1.00 23.49 497 ALA A N 1
ATOM 3740 C CA . ALA A 1 500 ? 15.947 48.481 17.598 1.00 21.26 497 ALA A CA 1
ATOM 3741 C C . ALA A 1 500 ? 17.216 49.278 17.332 1.00 26.24 497 ALA A C 1
ATOM 3742 O O . ALA A 1 500 ? 17.176 50.379 16.777 1.00 33.26 497 ALA A O 1
ATOM 3744 N N . ASN A 1 501 ? 18.347 48.719 17.737 1.00 25.60 498 ASN A N 1
ATOM 3745 C CA . ASN A 1 501 ? 19.618 49.378 17.483 1.00 29.91 498 ASN A CA 1
ATOM 3746 C C . ASN A 1 501 ? 19.922 49.328 15.987 1.00 25.43 498 ASN A C 1
ATOM 3747 O O . ASN A 1 501 ? 19.832 48.271 15.359 1.00 26.53 498 ASN A O 1
ATOM 3752 N N . GLU A 1 502 ? 20.243 50.482 15.407 1.00 23.10 499 GLU A N 1
ATOM 3753 C CA . GLU A 1 502 ? 20.410 50.608 13.965 1.00 25.19 499 GLU A CA 1
ATOM 3754 C C . GLU A 1 502 ? 21.860 50.482 13.517 1.00 26.97 499 GLU A C 1
ATOM 3755 O O . GLU A 1 502 ? 22.153 50.727 12.343 1.00 25.86 499 GLU A O 1
ATOM 3761 N N . LYS A 1 503 ? 22.767 50.095 14.416 1.00 28.39 500 LYS A N 1
ATOM 3762 C CA . LYS A 1 503 ? 24.182 49.995 14.054 1.00 32.12 500 LYS A CA 1
ATOM 3763 C C . LYS A 1 503 ? 24.387 49.039 12.880 1.00 28.10 500 LYS A C 1
ATOM 3764 O O . LYS A 1 503 ? 25.100 49.354 11.916 1.00 27.76 500 LYS A O 1
ATOM 3770 N N . ALA A 1 504 ? 23.774 47.859 12.948 1.00 25.36 501 ALA A N 1
ATOM 3771 C CA . ALA A 1 504 ? 23.972 46.879 11.890 1.00 24.79 501 ALA A CA 1
ATOM 3772 C C . ALA A 1 504 ? 23.378 47.369 10.577 1.00 22.53 501 ALA A C 1
ATOM 3773 O O . ALA A 1 504 ? 23.948 47.123 9.504 1.00 23.01 501 ALA A O 1
ATOM 3775 N N . ALA A 1 505 ? 22.244 48.077 10.641 1.00 23.09 502 ALA A N 1
ATOM 3776 C CA . ALA A 1 505 ? 21.626 48.585 9.419 1.00 23.13 502 ALA A CA 1
ATOM 3777 C C . ALA A 1 505 ? 22.471 49.689 8.793 1.00 20.15 502 ALA A C 1
ATOM 3778 O O . ALA A 1 505 ? 22.690 49.695 7.579 1.00 23.22 502 ALA A O 1
ATOM 3780 N N . LEU A 1 506 ? 22.965 50.632 9.601 1.00 21.19 503 LEU A N 1
ATOM 3781 C CA . LEU A 1 506 ? 23.873 51.639 9.055 1.00 19.99 503 LEU A CA 1
ATOM 3782 C C . LEU A 1 506 ? 25.105 50.995 8.445 1.00 22.14 503 LEU A C 1
ATOM 3783 O O . LEU A 1 506 ? 25.624 51.472 7.433 1.00 22.32 503 LEU A O 1
ATOM 3788 N N . ALA A 1 507 ? 25.600 49.920 9.059 1.00 21.35 504 ALA A N 1
ATOM 3789 C CA . ALA A 1 507 ? 26.776 49.245 8.529 1.00 27.61 504 ALA A CA 1
ATOM 3790 C C . ALA A 1 507 ? 26.474 48.608 7.181 1.00 26.06 504 ALA A C 1
ATOM 3791 O O . ALA A 1 507 ? 27.327 48.602 6.281 1.00 22.39 504 ALA A O 1
ATOM 3793 N N . GLU A 1 508 ? 25.259 48.074 7.019 1.00 20.91 505 GLU A N 1
ATOM 3794 C CA . GLU A 1 508 ? 24.896 47.456 5.750 1.00 19.60 505 GLU A CA 1
ATOM 3795 C C . GLU A 1 508 ? 24.708 48.500 4.661 1.00 17.91 505 GLU A C 1
ATOM 3796 O O . GLU A 1 508 ? 25.154 48.300 3.524 1.00 19.83 505 GLU A O 1
ATOM 3802 N N . PHE A 1 509 ? 24.065 49.625 4.982 1.00 17.05 506 PHE A N 1
ATOM 3803 C CA . PHE A 1 509 ? 23.951 50.688 3.989 1.00 15.61 506 PHE A CA 1
ATOM 3804 C C . PHE A 1 509 ? 25.327 51.185 3.570 1.00 18.93 506 PHE A C 1
ATOM 3805 O O . PHE A 1 509 ? 25.579 51.434 2.386 1.00 17.36 506 PHE A O 1
ATOM 3813 N N . GLU A 1 510 ? 26.232 51.331 4.533 1.00 19.15 507 GLU A N 1
ATOM 3814 C CA . GLU A 1 510 ? 27.579 51.776 4.205 1.00 22.70 507 GLU A CA 1
ATOM 3815 C C . GLU A 1 510 ? 28.322 50.745 3.361 1.00 17.79 507 GLU A C 1
ATOM 3816 O O . GLU A 1 510 ? 29.046 51.112 2.431 1.00 23.43 507 GLU A O 1
ATOM 3822 N N . ARG A 1 511 ? 28.154 49.456 3.669 1.00 18.75 508 ARG A N 1
ATOM 3823 C CA . ARG A 1 511 ? 28.807 48.409 2.890 1.00 21.12 508 ARG A CA 1
ATOM 3824 C C . ARG A 1 511 ? 28.355 48.449 1.435 1.00 19.56 508 ARG A C 1
ATOM 3825 O O . ARG A 1 511 ? 29.164 48.275 0.510 1.00 19.58 508 ARG A O 1
ATOM 3833 N N . ILE A 1 512 ? 27.058 48.663 1.219 1.00 18.26 509 ILE A N 1
ATOM 3834 C CA . ILE A 1 512 ? 26.509 48.739 -0.131 1.00 18.90 509 ILE A CA 1
ATOM 3835 C C . ILE A 1 512 ? 27.033 49.972 -0.845 1.00 21.02 509 ILE A C 1
ATOM 3836 O O . ILE A 1 512 ? 27.399 49.918 -2.025 1.00 18.54 509 ILE A O 1
ATOM 3841 N N . ARG A 1 513 ? 27.072 51.109 -0.140 1.00 16.60 510 ARG A N 1
ATOM 3842 C CA . ARG A 1 513 ? 27.560 52.341 -0.742 1.00 18.45 510 ARG A CA 1
ATOM 3843 C C . ARG A 1 513 ? 29.013 52.193 -1.166 1.00 18.84 510 ARG A C 1
ATOM 3844 O O . ARG A 1 513 ? 29.389 52.575 -2.281 1.00 19.26 510 ARG A O 1
ATOM 3852 N N . VAL A 1 514 ? 29.837 51.622 -0.284 1.00 19.38 511 VAL A N 1
ATOM 3853 C CA . VAL A 1 514 ? 31.262 51.439 -0.574 1.00 19.89 511 VAL A CA 1
ATOM 3854 C C . VAL A 1 514 ? 31.455 50.497 -1.754 1.00 19.01 511 VAL A C 1
ATOM 3855 O O . VAL A 1 514 ? 32.266 50.756 -2.654 1.00 20.95 511 VAL A O 1
ATOM 3859 N N . LYS A 1 515 ? 30.738 49.375 -1.749 1.00 16.78 512 LYS A N 1
ATOM 3860 C CA . LYS A 1 515 ? 30.873 48.410 -2.831 1.00 17.85 512 LYS A CA 1
ATOM 3861 C C . LYS A 1 515 ? 30.437 49.016 -4.156 1.00 19.68 512 LYS A C 1
ATOM 3862 O O . LYS A 1 515 ? 31.121 48.864 -5.173 1.00 19.27 512 LYS A O 1
ATOM 3868 N N . ALA A 1 516 ? 29.313 49.732 -4.159 1.00 17.95 513 ALA A N 1
ATOM 3869 C CA . ALA A 1 516 ? 28.820 50.320 -5.401 1.00 19.05 513 ALA A CA 1
ATOM 3870 C C . ALA A 1 516 ? 29.814 51.329 -5.968 1.00 22.41 513 ALA A C 1
ATOM 3871 O O . ALA A 1 516 ? 30.105 51.316 -7.170 1.00 21.82 513 ALA A O 1
ATOM 3873 N N . GLU A 1 517 ? 30.369 52.195 -5.118 1.00 20.97 514 GLU A N 1
ATOM 3874 C CA . GLU A 1 517 ? 31.301 53.199 -5.623 1.00 22.14 514 GLU A CA 1
ATOM 3875 C C . GLU A 1 517 ? 32.573 52.557 -6.166 1.00 22.55 514 GLU A C 1
ATOM 3876 O O . GLU A 1 517 ? 33.118 53.013 -7.177 1.00 25.83 514 GLU A O 1
ATOM 3882 N N . LYS A 1 518 ? 33.033 51.474 -5.539 1.00 21.83 515 LYS A N 1
ATOM 3883 C CA . LYS A 1 518 ? 34.195 50.752 -6.049 1.00 20.73 515 LYS A CA 1
ATOM 3884 C C . LYS A 1 518 ? 33.885 50.102 -7.389 1.00 21.08 515 LYS A C 1
ATOM 3885 O O . LYS A 1 518 ? 34.650 50.240 -8.351 1.00 22.21 515 LYS A O 1
ATOM 3891 N N . LEU A 1 519 ? 32.752 49.404 -7.472 1.00 18.30 516 LEU A N 1
ATOM 3892 C CA . LEU A 1 519 ? 32.436 48.649 -8.682 1.00 19.70 516 LEU A CA 1
ATOM 3893 C C . LEU A 1 519 ? 32.314 49.556 -9.896 1.00 19.47 516 LEU A C 1
ATOM 3894 O O . LEU A 1 519 ? 32.781 49.202 -10.981 1.00 17.68 516 LEU A O 1
ATOM 3899 N N . VAL A 1 520 ? 31.682 50.723 -9.742 1.00 18.24 517 VAL A N 1
ATOM 3900 C CA . VAL A 1 520 ? 31.492 51.586 -10.901 1.00 17.80 517 VAL A CA 1
ATOM 3901 C C . VAL A 1 520 ? 32.817 52.125 -11.416 1.00 21.25 517 VAL A C 1
ATOM 3902 O O . VAL A 1 520 ? 32.908 52.486 -12.590 1.00 23.94 517 VAL A O 1
ATOM 3906 N N . GLN A 1 521 ? 33.839 52.217 -10.558 1.00 22.26 518 GLN A N 1
ATOM 3907 C CA . GLN A 1 521 ? 35.159 52.656 -11.004 1.00 25.45 518 GLN A CA 1
ATOM 3908 C C . GLN A 1 521 ? 35.950 51.561 -11.703 1.00 25.53 518 GLN A C 1
ATOM 3909 O O . GLN A 1 521 ? 36.874 51.869 -12.467 1.00 28.08 518 GLN A O 1
ATOM 3915 N N . GLU A 1 522 ? 35.617 50.302 -11.457 1.00 20.75 519 GLU A N 1
ATOM 3916 C CA . GLU A 1 522 ? 36.433 49.177 -11.872 1.00 18.41 519 GLU A CA 1
ATOM 3917 C C . GLU A 1 522 ? 35.854 48.384 -13.024 1.00 18.60 519 GLU A C 1
ATOM 3918 O O . GLU A 1 522 ? 36.611 47.835 -13.815 1.00 20.70 519 GLU A O 1
ATOM 3924 N N . LEU A 1 523 ? 34.538 48.302 -13.128 1.00 16.00 520 LEU A N 1
ATOM 3925 C CA . LEU A 1 523 ? 33.950 47.403 -14.105 1.00 13.02 520 LEU A CA 1
ATOM 3926 C C . LEU A 1 523 ? 34.043 47.976 -15.514 1.00 15.25 520 LEU A C 1
ATOM 3927 O O . LEU A 1 523 ? 34.018 49.194 -15.705 1.00 19.27 520 LEU A O 1
ATOM 3932 N N . PRO A 1 524 ? 34.146 47.112 -16.514 1.00 16.05 521 PRO A N 1
ATOM 3933 C CA . PRO A 1 524 ? 34.164 47.570 -17.904 1.00 15.13 521 PRO A CA 1
ATOM 3934 C C . PRO A 1 524 ? 32.754 47.907 -18.367 1.00 15.87 521 PRO A C 1
ATOM 3935 O O . PRO A 1 524 ? 31.761 47.593 -17.710 1.00 16.23 521 PRO A O 1
ATOM 3939 N N . THR A 1 525 ? 32.679 48.569 -19.513 1.00 17.11 522 THR A N 1
ATOM 3940 C CA . THR A 1 525 ? 31.379 48.712 -20.145 1.00 17.81 522 THR A CA 1
ATOM 3941 C C . THR A 1 525 ? 30.987 47.395 -20.797 1.00 14.23 522 THR A C 1
ATOM 3942 O O . THR A 1 525 ? 31.829 46.532 -21.052 1.00 14.63 522 THR A O 1
ATOM 3946 N N . GLN A 1 526 ? 29.692 47.241 -21.078 1.00 16.64 523 GLN A N 1
ATOM 3947 C CA . GLN A 1 526 ? 29.270 46.082 -21.858 1.00 14.61 523 GLN A CA 1
ATOM 3948 C C . GLN A 1 526 ? 29.964 46.063 -23.215 1.00 16.66 523 GLN A C 1
ATOM 3949 O O . GLN A 1 526 ? 30.341 44.996 -23.720 1.00 15.29 523 GLN A O 1
ATOM 3955 N N . ASN A 1 527 ? 30.113 47.238 -23.831 1.00 18.32 524 ASN A N 1
ATOM 3956 C CA . ASN A 1 527 ? 30.812 47.334 -25.112 1.00 19.94 524 ASN A CA 1
ATOM 3957 C C . ASN A 1 527 ? 32.177 46.661 -25.048 1.00 19.14 524 ASN A C 1
ATOM 3958 O O . ASN A 1 527 ? 32.509 45.824 -25.896 1.00 21.58 524 ASN A O 1
ATOM 3963 N N . GLU A 1 528 ? 32.981 47.021 -24.045 1.00 16.59 525 GLU A N 1
ATOM 3964 C CA . GLU A 1 528 ? 34.302 46.417 -23.903 1.00 20.03 525 GLU A CA 1
ATOM 3965 C C . GLU A 1 528 ? 34.192 44.939 -23.613 1.00 18.68 525 GLU A C 1
ATOM 3966 O O . GLU A 1 528 ? 34.982 44.140 -24.117 1.00 21.43 525 GLU A O 1
ATOM 3972 N N . TYR A 1 529 ? 33.265 44.573 -22.727 1.00 14.89 526 TYR A N 1
ATOM 3973 C CA . TYR A 1 529 ? 33.147 43.188 -22.309 1.00 13.31 526 TYR A CA 1
ATOM 3974 C C . TYR A 1 529 ? 32.840 42.285 -23.493 1.00 14.02 526 TYR A C 1
ATOM 3975 O O . TYR A 1 529 ? 33.467 41.235 -23.666 1.00 17.47 526 TYR A O 1
ATOM 3984 N N . PHE A 1 530 ? 31.859 42.667 -24.304 1.00 18.52 527 PHE A N 1
ATOM 3985 C CA . PHE A 1 530 ? 31.442 41.809 -25.405 1.00 21.49 527 PHE A CA 1
ATOM 3986 C C . PHE A 1 530 ? 32.382 41.908 -26.589 1.00 19.13 527 PHE A C 1
ATOM 3987 O O . PHE A 1 530 ? 32.512 40.939 -27.342 1.00 23.76 527 PHE A O 1
ATOM 3995 N N . ALA A 1 531 ? 33.049 43.049 -26.770 1.00 22.83 528 ALA A N 1
ATOM 3996 C CA . ALA A 1 531 ? 34.108 43.095 -27.774 1.00 24.70 528 ALA A CA 1
ATOM 3997 C C . ALA A 1 531 ? 35.173 42.051 -27.468 1.00 26.24 528 ALA A C 1
ATOM 3998 O O . ALA A 1 531 ? 35.644 41.344 -28.368 1.00 29.09 528 ALA A O 1
ATOM 4000 N N . ALA A 1 532 ? 35.550 41.926 -26.196 1.00 27.23 529 ALA A N 1
ATOM 4001 C CA . ALA A 1 532 ? 36.528 40.914 -25.814 1.00 30.09 529 ALA A CA 1
ATOM 4002 C C . ALA A 1 532 ? 35.947 39.507 -25.928 1.00 34.21 529 ALA A C 1
ATOM 4003 O O . ALA A 1 532 ? 36.660 38.566 -26.290 1.00 33.17 529 ALA A O 1
ATOM 4005 N N . MET A 1 533 ? 34.655 39.341 -25.625 1.00 25.33 530 MET A N 1
ATOM 4006 C CA . MET A 1 533 ? 34.024 38.033 -25.795 1.00 27.03 530 MET A CA 1
ATOM 4007 C C . MET A 1 533 ? 34.073 37.584 -27.252 1.00 31.07 530 MET A C 1
ATOM 4008 O O . MET A 1 533 ? 34.377 36.420 -27.545 1.00 36.10 530 MET A O 1
ATOM 4013 N N . ARG A 1 534 ? 33.775 38.497 -28.178 1.00 27.85 531 ARG A N 1
ATOM 4014 C CA . ARG A 1 534 ? 33.840 38.173 -29.601 1.00 24.81 531 ARG A CA 1
ATOM 4015 C C . ARG A 1 534 ? 35.266 37.873 -30.043 1.00 36.21 531 ARG A C 1
ATOM 4016 O O . ARG A 1 534 ? 35.488 37.007 -30.897 1.00 37.43 531 ARG A O 1
ATOM 4024 N N . ALA A 1 535 ? 36.241 38.576 -29.481 1.00 31.45 532 ALA A N 1
ATOM 4025 C CA . ALA A 1 535 ? 37.648 38.353 -29.807 1.00 34.48 532 ALA A CA 1
ATOM 4026 C C . ALA A 1 535 ? 38.136 36.972 -29.362 1.00 35.85 532 ALA A C 1
ATOM 4027 O O . ALA A 1 535 ? 37.667 36.422 -28.366 1.00 38.46 532 ALA A O 1
ATOM 4029 N N . LYS B 1 18 ? 7.817 55.507 24.848 1.00 36.66 15 LYS B N 1
ATOM 4030 C CA . LYS B 1 18 ? 8.491 54.517 25.687 1.00 37.43 15 LYS B CA 1
ATOM 4031 C C . LYS B 1 18 ? 7.515 53.433 26.132 1.00 29.49 15 LYS B C 1
ATOM 4032 O O . LYS B 1 18 ? 6.700 53.631 27.038 1.00 29.87 15 LYS B O 1
ATOM 4038 N N . LYS B 1 19 ? 7.599 52.298 25.454 1.00 26.88 16 LYS B N 1
ATOM 4039 C CA . LYS B 1 19 ? 6.706 51.181 25.694 1.00 20.50 16 LYS B CA 1
ATOM 4040 C C . LYS B 1 19 ? 7.118 50.344 26.904 1.00 18.29 16 LYS B C 1
ATOM 4041 O O . LYS B 1 19 ? 8.304 50.173 27.204 1.00 19.20 16 LYS B O 1
ATOM 4047 N N . ARG B 1 20 ? 6.109 49.830 27.599 1.00 17.39 17 ARG B N 1
ATOM 4048 C CA . ARG B 1 20 ? 6.288 48.959 28.751 1.00 17.32 17 ARG B CA 1
ATOM 4049 C C . ARG B 1 20 ? 5.606 47.633 28.454 1.00 17.71 17 ARG B C 1
ATOM 4050 O O . ARG B 1 20 ? 4.465 47.611 27.974 1.00 16.26 17 ARG B O 1
ATOM 4058 N N . VAL B 1 21 ? 6.307 46.534 28.717 1.00 14.38 18 VAL B N 1
ATOM 4059 C CA . VAL B 1 21 ? 5.794 45.189 28.474 1.00 12.45 18 VAL B CA 1
ATOM 4060 C C . VAL B 1 21 ? 5.810 44.426 29.787 1.00 14.24 18 VAL B C 1
ATOM 4061 O O . VAL B 1 21 ? 6.842 44.372 30.468 1.00 16.07 18 VAL B O 1
ATOM 4065 N N . VAL B 1 22 ? 4.678 43.836 30.136 1.00 13.17 19 VAL B N 1
ATOM 4066 C CA . VAL B 1 22 ? 4.572 43.007 31.322 1.00 11.61 19 VAL B CA 1
ATOM 4067 C C . VAL B 1 22 ? 4.317 41.581 30.874 1.00 12.75 19 VAL B C 1
ATOM 4068 O O . VAL B 1 22 ? 3.347 41.312 30.159 1.00 15.39 19 VAL B O 1
ATOM 4072 N N . ILE B 1 23 ? 5.213 40.687 31.264 1.00 13.58 20 ILE B N 1
ATOM 4073 C CA . ILE B 1 23 ? 5.119 39.270 30.950 1.00 11.63 20 ILE B CA 1
ATOM 4074 C C . ILE B 1 23 ? 4.628 38.559 32.192 1.00 13.82 20 ILE B C 1
ATOM 4075 O O . ILE B 1 23 ? 5.279 38.627 33.242 1.00 12.85 20 ILE B O 1
ATOM 4080 N N . VAL B 1 24 ? 3.504 37.866 32.075 1.00 12.14 21 VAL B N 1
ATOM 4081 C CA . VAL B 1 24 ? 2.948 37.113 33.188 1.00 12.06 21 VAL B CA 1
ATOM 4082 C C . VAL B 1 24 ? 3.277 35.651 32.950 1.00 13.85 21 VAL B C 1
ATOM 4083 O O . VAL B 1 24 ? 2.771 35.044 32.005 1.00 14.20 21 VAL B O 1
ATOM 4087 N N . GLY B 1 25 ? 4.151 35.094 33.785 1.00 14.66 22 GLY B N 1
ATOM 4088 C CA . GLY B 1 25 ? 4.560 33.710 33.651 1.00 14.40 22 GLY B CA 1
ATOM 4089 C C . GLY B 1 25 ? 6.065 33.602 33.559 1.00 15.72 22 GLY B C 1
ATOM 4090 O O . GLY B 1 25 ? 6.700 34.388 32.854 1.00 17.60 22 GLY B O 1
ATOM 4091 N N . GLY B 1 26 ? 6.637 32.633 34.259 1.00 15.08 23 GLY B N 1
ATOM 4092 C CA . GLY B 1 26 ? 8.071 32.469 34.326 1.00 15.12 23 GLY B CA 1
ATOM 4093 C C . GLY B 1 26 ? 8.506 31.073 33.949 1.00 17.79 23 GLY B C 1
ATOM 4094 O O . GLY B 1 26 ? 9.504 30.558 34.471 1.00 17.88 23 GLY B O 1
ATOM 4095 N N . GLY B 1 27 ? 7.737 30.438 33.068 1.00 15.71 24 GLY B N 1
ATOM 4096 C CA . GLY B 1 27 ? 8.161 29.208 32.443 1.00 14.76 24 GLY B CA 1
ATOM 4097 C C . GLY B 1 27 ? 9.078 29.508 31.278 1.00 16.92 24 GLY B C 1
ATOM 4098 O O . GLY B 1 27 ? 9.606 30.610 31.126 1.00 14.49 24 GLY B O 1
ATOM 4099 N N . THR B 1 28 ? 9.249 28.512 30.424 1.00 16.42 25 THR B N 1
ATOM 4100 C CA . THR B 1 28 ? 10.096 28.728 29.261 1.00 15.12 25 THR B CA 1
ATOM 4101 C C . THR B 1 28 ? 9.561 29.865 28.408 1.00 13.29 25 THR B C 1
ATOM 4102 O O . THR B 1 28 ? 10.336 30.670 27.880 1.00 14.54 25 THR B O 1
ATOM 4106 N N . ALA B 1 29 ? 8.234 29.981 28.306 1.00 12.55 26 ALA B N 1
ATOM 4107 C CA . ALA B 1 29 ? 7.669 31.007 27.440 1.00 12.22 26 ALA B CA 1
ATOM 4108 C C . ALA B 1 29 ? 7.984 32.396 27.978 1.00 12.94 26 ALA B C 1
ATOM 4109 O O . ALA B 1 29 ? 8.426 33.276 27.231 1.00 13.70 26 ALA B O 1
ATOM 4111 N N . GLY B 1 30 ? 7.801 32.595 29.283 1.00 13.02 27 GLY B N 1
ATOM 4112 C CA . GLY B 1 30 ? 8.040 33.909 29.855 1.00 11.66 27 GLY B CA 1
ATOM 4113 C C . GLY B 1 30 ? 9.484 34.358 29.728 1.00 9.33 27 GLY B C 1
ATOM 4114 O O . GLY B 1 30 ? 9.755 35.505 29.370 1.00 12.94 27 GLY B O 1
ATOM 4115 N N . TRP B 1 31 ? 10.432 33.463 30.008 1.00 12.11 28 TRP B N 1
ATOM 4116 C CA . TRP B 1 31 ? 11.825 33.894 29.997 1.00 13.10 28 TRP B CA 1
ATOM 4117 C C . TRP B 1 31 ? 12.415 33.914 28.595 1.00 12.25 28 TRP B C 1
ATOM 4118 O O . TRP B 1 31 ? 13.294 34.729 28.320 1.00 13.13 28 TRP B O 1
ATOM 4129 N N . MET B 1 32 ? 11.920 33.079 27.684 1.00 11.06 29 MET B N 1
ATOM 4130 C CA . MET B 1 32 ? 12.303 33.272 26.290 1.00 11.86 29 MET B CA 1
ATOM 4131 C C . MET B 1 32 ? 11.815 34.617 25.788 1.00 10.89 29 MET B C 1
ATOM 4132 O O . MET B 1 32 ? 12.556 35.344 25.115 1.00 10.65 29 MET B O 1
ATOM 4137 N N . THR B 1 33 ? 10.581 34.984 26.136 1.00 12.14 30 THR B N 1
ATOM 4138 C CA . THR B 1 33 ? 10.056 36.277 25.721 1.00 11.18 30 THR B CA 1
ATOM 4139 C C . THR B 1 33 ? 10.890 37.422 26.283 1.00 13.85 30 THR B C 1
ATOM 4140 O O . THR B 1 33 ? 11.250 38.350 25.557 1.00 12.42 30 THR B O 1
ATOM 4144 N N . ALA B 1 34 ? 11.168 37.395 27.592 1.00 12.34 31 ALA B N 1
ATOM 4145 C CA . ALA B 1 34 ? 11.932 38.474 28.205 1.00 11.29 31 ALA B CA 1
ATOM 4146 C C . ALA B 1 34 ? 13.325 38.564 27.605 1.00 14.00 31 ALA B C 1
ATOM 4147 O O . ALA B 1 34 ? 13.804 39.656 27.270 1.00 14.98 31 ALA B O 1
ATOM 4149 N N . SER B 1 35 ? 13.999 37.420 27.469 1.00 12.27 32 SER B N 1
ATOM 4150 C CA A SER B 1 35 ? 15.360 37.449 26.944 0.63 11.61 32 SER B CA 1
ATOM 4151 C CA B SER B 1 35 ? 15.358 37.437 26.937 0.37 11.66 32 SER B CA 1
ATOM 4152 C C . SER B 1 35 ? 15.374 37.910 25.492 1.00 13.36 32 SER B C 1
ATOM 4153 O O . SER B 1 35 ? 16.203 38.739 25.113 1.00 14.91 32 SER B O 1
ATOM 4158 N N . TYR B 1 36 ? 14.443 37.411 24.677 1.00 12.69 33 TYR B N 1
ATOM 4159 C CA . TYR B 1 36 ? 14.420 37.793 23.265 1.00 13.58 33 TYR B CA 1
ATOM 4160 C C . TYR B 1 36 ? 14.147 39.284 23.113 1.00 11.85 33 TYR B C 1
ATOM 4161 O O . TYR B 1 36 ? 14.833 39.982 22.355 1.00 12.08 33 TYR B O 1
ATOM 4170 N N . LEU B 1 37 ? 13.161 39.802 23.858 1.00 13.59 34 LEU B N 1
ATOM 4171 C CA . LEU B 1 37 ? 12.873 41.233 23.800 1.00 12.97 34 LEU B CA 1
ATOM 4172 C C . LEU B 1 37 ? 14.059 42.051 24.299 1.00 15.07 34 LEU B C 1
ATOM 4173 O O . LEU B 1 37 ? 14.375 43.110 23.744 1.00 15.03 34 LEU B O 1
ATOM 4178 N N . THR B 1 38 ? 14.738 41.568 25.338 1.00 14.28 35 THR B N 1
ATOM 4179 C CA . THR B 1 38 ? 15.974 42.211 25.778 1.00 16.88 35 THR B CA 1
ATOM 4180 C C . THR B 1 38 ? 17.004 42.269 24.653 1.00 15.27 35 THR B C 1
ATOM 4181 O O . THR B 1 38 ? 17.658 43.295 24.432 1.00 16.09 35 THR B O 1
ATOM 4185 N N . ALA B 1 39 ? 17.174 41.161 23.935 1.00 15.77 36 ALA B N 1
ATOM 4186 C CA . ALA B 1 39 ? 18.128 41.150 22.834 1.00 15.35 36 ALA B CA 1
ATOM 4187 C C . ALA B 1 39 ? 17.672 42.045 21.688 1.00 15.35 36 ALA B C 1
ATOM 4188 O O . ALA B 1 39 ? 18.509 42.616 20.984 1.00 19.98 36 ALA B O 1
ATOM 4190 N N . ALA B 1 40 ? 16.362 42.168 21.472 1.00 12.53 37 ALA B N 1
ATOM 4191 C CA . ALA B 1 40 ? 15.863 42.975 20.364 1.00 12.82 37 ALA B CA 1
ATOM 4192 C C . ALA B 1 40 ? 15.911 44.466 20.673 1.00 16.63 37 ALA B C 1
ATOM 4193 O O . ALA B 1 40 ? 16.287 45.268 19.811 1.00 18.43 37 ALA B O 1
ATOM 4195 N N . PHE B 1 41 ? 15.505 44.853 21.876 1.00 13.72 38 PHE B N 1
ATOM 4196 C CA . PHE B 1 41 ? 15.266 46.249 22.190 1.00 14.75 38 PHE B CA 1
ATOM 4197 C C . PHE B 1 41 ? 16.184 46.798 23.269 1.00 15.91 38 PHE B C 1
ATOM 4198 O O . PHE B 1 41 ? 16.159 48.008 23.510 1.00 20.09 38 PHE B O 1
ATOM 4206 N N . GLY B 1 42 ? 16.964 45.955 23.940 1.00 19.36 39 GLY B N 1
ATOM 4207 C CA . GLY B 1 42 ? 17.856 46.456 24.974 1.00 22.85 39 GLY B CA 1
ATOM 4208 C C . GLY B 1 42 ? 17.077 47.183 26.049 1.00 21.16 39 GLY B C 1
ATOM 4209 O O . GLY B 1 42 ? 15.981 46.776 26.436 1.00 26.21 39 GLY B O 1
ATOM 4210 N N . ASP B 1 43 ? 17.615 48.312 26.509 1.00 24.47 40 ASP B N 1
ATOM 4211 C CA . ASP B 1 43 ? 16.921 49.076 27.531 1.00 27.52 40 ASP B CA 1
ATOM 4212 C C . ASP B 1 43 ? 15.897 50.033 26.941 1.00 28.14 40 ASP B C 1
ATOM 4213 O O . ASP B 1 43 ? 15.277 50.802 27.686 1.00 29.70 40 ASP B O 1
ATOM 4218 N N . ARG B 1 44 ? 15.671 49.977 25.628 1.00 22.74 41 ARG B N 1
ATOM 4219 C CA . ARG B 1 44 ? 14.760 50.918 25.003 1.00 17.78 41 ARG B CA 1
ATOM 4220 C C . ARG B 1 44 ? 13.295 50.533 25.170 1.00 18.32 41 ARG B C 1
ATOM 4221 O O . ARG B 1 44 ? 12.427 51.348 24.850 1.00 21.48 41 ARG B O 1
ATOM 4229 N N . VAL B 1 45 ? 13.000 49.325 25.659 1.00 16.69 42 VAL B N 1
ATOM 4230 C CA . VAL B 1 45 ? 11.651 48.931 26.059 1.00 18.05 42 VAL B CA 1
ATOM 4231 C C . VAL B 1 45 ? 11.728 48.420 27.494 1.00 20.81 42 VAL B C 1
ATOM 4232 O O . VAL B 1 45 ? 12.685 47.726 27.857 1.00 22.97 42 VAL B O 1
ATOM 4236 N N . ASP B 1 46 ? 10.736 48.771 28.308 1.00 19.98 43 ASP B N 1
ATOM 4237 C CA . ASP B 1 46 ? 10.707 48.384 29.717 1.00 19.14 43 ASP B CA 1
ATOM 4238 C C . ASP B 1 46 ? 10.055 47.019 29.840 1.00 20.50 43 ASP B C 1
ATOM 4239 O O . ASP B 1 46 ? 8.917 46.843 29.405 1.00 21.29 43 ASP B O 1
ATOM 4244 N N . LEU B 1 47 ? 10.761 46.066 30.438 1.00 15.66 44 LEU B N 1
ATOM 4245 C CA . LEU B 1 47 ? 10.270 44.696 30.547 1.00 15.42 44 LEU B CA 1
ATOM 4246 C C . LEU B 1 47 ? 10.140 44.308 32.011 1.00 16.81 44 LEU B C 1
ATOM 4247 O O . LEU B 1 47 ? 11.067 44.529 32.793 1.00 14.81 44 LEU B O 1
ATOM 4252 N N . THR B 1 48 ? 9.020 43.676 32.351 1.00 14.55 45 THR B N 1
ATOM 4253 C CA . THR B 1 48 ? 8.771 43.118 33.671 1.00 17.62 45 THR B CA 1
ATOM 4254 C C . THR B 1 48 ? 8.233 41.714 33.492 1.00 18.97 45 THR B C 1
ATOM 4255 O O . THR B 1 48 ? 7.337 41.497 32.667 1.00 17.99 45 THR B O 1
ATOM 4259 N N . VAL B 1 49 ? 8.782 40.769 34.248 1.00 13.25 46 VAL B N 1
ATOM 4260 C CA . VAL B 1 49 ? 8.238 39.420 34.335 1.00 13.77 46 VAL B CA 1
ATOM 4261 C C . VAL B 1 49 ? 7.669 39.255 35.730 1.00 15.05 46 VAL B C 1
ATOM 4262 O O . VAL B 1 49 ? 8.385 39.457 36.712 1.00 17.19 46 VAL B O 1
ATOM 4266 N N . VAL B 1 50 ? 6.401 38.877 35.824 1.00 13.28 47 VAL B N 1
ATOM 4267 C CA . VAL B 1 50 ? 5.817 38.496 37.104 1.00 12.72 47 VAL B CA 1
ATOM 4268 C C . VAL B 1 50 ? 5.545 37.001 37.035 1.00 16.91 47 VAL B C 1
ATOM 4269 O O . VAL B 1 50 ? 4.897 36.520 36.101 1.00 17.44 47 VAL B O 1
ATOM 4273 N N . GLU B 1 51 ? 6.076 36.255 37.995 1.00 17.77 48 GLU B N 1
ATOM 4274 C CA . GLU B 1 51 ? 5.923 34.808 37.988 1.00 15.98 48 GLU B CA 1
ATOM 4275 C C . GLU B 1 51 ? 5.625 34.330 39.397 1.00 15.86 48 GLU B C 1
ATOM 4276 O O . GLU B 1 51 ? 6.180 34.848 40.366 1.00 18.25 48 GLU B O 1
ATOM 4282 N N . SER B 1 52 ? 4.781 33.313 39.489 1.00 15.17 49 SER B N 1
ATOM 4283 C CA . SER B 1 52 ? 4.328 32.791 40.768 1.00 18.34 49 SER B CA 1
ATOM 4284 C C . SER B 1 52 ? 5.345 31.828 41.367 1.00 25.22 49 SER B C 1
ATOM 4285 O O . SER B 1 52 ? 5.865 30.944 40.677 1.00 24.27 49 SER B O 1
ATOM 4288 N N . ALA B 1 53 ? 5.622 31.998 42.662 1.00 19.43 50 ALA B N 1
ATOM 4289 C CA . ALA B 1 53 ? 6.399 31.002 43.389 1.00 21.75 50 ALA B CA 1
ATOM 4290 C C . ALA B 1 53 ? 5.580 29.751 43.694 1.00 23.49 50 ALA B C 1
ATOM 4291 O O . ALA B 1 53 ? 6.152 28.673 43.896 1.00 29.23 50 ALA B O 1
ATOM 4293 N N . GLN B 1 54 ? 4.252 29.880 43.771 1.00 20.65 51 GLN B N 1
ATOM 4294 C CA A GLN B 1 54 ? 3.417 28.744 44.141 0.42 23.03 51 GLN B CA 1
ATOM 4295 C CA B GLN B 1 54 ? 3.401 28.749 44.136 0.58 23.01 51 GLN B CA 1
ATOM 4296 C C . GLN B 1 54 ? 3.096 27.865 42.937 1.00 23.36 51 GLN B C 1
ATOM 4297 O O . GLN B 1 54 ? 3.090 26.631 43.049 1.00 21.85 51 GLN B O 1
ATOM 4308 N N . ILE B 1 55 ? 2.823 28.478 41.792 1.00 19.02 52 ILE B N 1
ATOM 4309 C CA . ILE B 1 55 ? 2.381 27.761 40.606 1.00 15.49 52 ILE B CA 1
ATOM 4310 C C . ILE B 1 55 ? 3.606 27.315 39.820 1.00 22.02 52 ILE B C 1
ATOM 4311 O O . ILE B 1 55 ? 4.409 28.142 39.377 1.00 18.09 52 ILE B O 1
ATOM 4316 N N . GLY B 1 56 ? 3.768 26.006 39.679 1.00 24.23 53 GLY B N 1
ATOM 4317 C CA . GLY B 1 56 ? 4.914 25.468 38.987 1.00 20.34 53 GLY B CA 1
ATOM 4318 C C . GLY B 1 56 ? 4.807 25.636 37.484 1.00 18.75 53 GLY B C 1
ATOM 4319 O O . GLY B 1 56 ? 3.778 26.015 36.926 1.00 23.66 53 GLY B O 1
ATOM 4320 N N . THR B 1 57 ? 5.925 25.389 36.818 1.00 18.10 54 THR B N 1
ATOM 4321 C CA . THR B 1 57 ? 5.940 25.332 35.363 1.00 17.66 54 THR B CA 1
ATOM 4322 C C . THR B 1 57 ? 5.488 23.954 34.904 1.00 22.60 54 THR B C 1
ATOM 4323 O O . THR B 1 57 ? 5.240 23.051 35.706 1.00 23.47 54 THR B O 1
ATOM 4327 N N . ILE B 1 58 ? 5.378 23.777 33.587 1.00 19.53 55 ILE B N 1
ATOM 4328 C CA . ILE B 1 58 ? 4.866 22.507 33.095 1.00 24.56 55 ILE B CA 1
ATOM 4329 C C . ILE B 1 58 ? 5.870 21.384 33.332 1.00 29.91 55 ILE B C 1
ATOM 4330 O O . ILE B 1 58 ? 5.480 20.212 33.404 1.00 30.49 55 ILE B O 1
ATOM 4335 N N . GLY B 1 59 ? 7.156 21.711 33.465 1.00 25.83 56 GLY B N 1
ATOM 4336 C CA . GLY B 1 59 ? 8.157 20.751 33.883 1.00 26.14 56 GLY B CA 1
ATOM 4337 C C . GLY B 1 59 ? 8.740 19.886 32.790 1.00 32.16 56 GLY B C 1
ATOM 4338 O O . GLY B 1 59 ? 9.543 18.997 33.094 1.00 28.53 56 GLY B O 1
ATOM 4339 N N . VAL B 1 60 ? 8.353 20.106 31.536 1.00 26.95 57 VAL B N 1
ATOM 4340 C CA . VAL B 1 60 ? 8.861 19.386 30.378 1.00 24.95 57 VAL B CA 1
ATOM 4341 C C . VAL B 1 60 ? 9.165 20.412 29.290 1.00 28.91 57 VAL B C 1
ATOM 4342 O O . VAL B 1 60 ? 9.005 21.616 29.490 1.00 21.90 57 VAL B O 1
ATOM 4346 N N . GLY B 1 61 ? 9.560 19.916 28.117 1.00 24.73 58 GLY B N 1
ATOM 4347 C CA . GLY B 1 61 ? 9.938 20.792 27.025 1.00 23.28 58 GLY B CA 1
ATOM 4348 C C . GLY B 1 61 ? 11.443 20.830 26.896 1.00 24.23 58 GLY B C 1
ATOM 4349 O O . GLY B 1 61 ? 12.089 21.826 27.236 1.00 24.98 58 GLY B O 1
ATOM 4350 N N . GLU B 1 62 ? 12.016 19.729 26.417 1.00 17.81 59 GLU B N 1
ATOM 4351 C CA . GLU B 1 62 ? 13.450 19.530 26.488 1.00 19.80 59 GLU B CA 1
ATOM 4352 C C . GLU B 1 62 ? 14.095 19.259 25.141 1.00 15.43 59 GLU B C 1
ATOM 4353 O O . GLU B 1 62 ? 15.300 19.033 25.091 1.00 16.66 59 GLU B O 1
ATOM 4359 N N . ALA B 1 63 ? 13.338 19.298 24.053 1.00 16.90 60 ALA B N 1
ATOM 4360 C CA . ALA B 1 63 ? 13.890 19.146 22.718 1.00 17.52 60 ALA B CA 1
ATOM 4361 C C . ALA B 1 63 ? 13.400 20.299 21.856 1.00 17.49 60 ALA B C 1
ATOM 4362 O O . ALA B 1 63 ? 12.302 20.825 22.066 1.00 21.07 60 ALA B O 1
ATOM 4364 N N . THR B 1 64 ? 14.208 20.684 20.879 1.00 14.78 61 THR B N 1
ATOM 4365 C CA . THR B 1 64 ? 13.872 21.835 20.066 1.00 13.80 61 THR B CA 1
ATOM 4366 C C . THR B 1 64 ? 13.851 21.468 18.593 1.00 13.75 61 THR B C 1
ATOM 4367 O O . THR B 1 64 ? 14.034 20.323 18.197 1.00 15.23 61 THR B O 1
ATOM 4371 N N . PHE B 1 65 ? 13.624 22.483 17.784 1.00 14.54 62 PHE B N 1
ATOM 4372 C CA . PHE B 1 65 ? 13.328 22.318 16.374 1.00 14.01 62 PHE B CA 1
ATOM 4373 C C . PHE B 1 65 ? 14.333 23.143 15.572 1.00 14.31 62 PHE B C 1
ATOM 4374 O O . PHE B 1 65 ? 15.150 23.867 16.134 1.00 15.71 62 PHE B O 1
ATOM 4382 N N . SER B 1 66 ? 14.274 23.022 14.240 1.00 17.02 63 SER B N 1
ATOM 4383 C CA . SER B 1 66 ? 15.274 23.601 13.338 1.00 15.74 63 SER B CA 1
ATOM 4384 C C . SER B 1 66 ? 15.366 25.125 13.402 1.00 14.03 63 SER B C 1
ATOM 4385 O O . SER B 1 66 ? 16.297 25.703 12.831 1.00 16.72 63 SER B O 1
ATOM 4388 N N . ASP B 1 67 ? 14.416 25.793 14.042 1.00 12.95 64 ASP B N 1
ATOM 4389 C CA . ASP B 1 67 ? 14.498 27.236 14.231 1.00 15.31 64 ASP B CA 1
ATOM 4390 C C . ASP B 1 67 ? 15.538 27.640 15.262 1.00 15.18 64 ASP B C 1
ATOM 4391 O O . ASP B 1 67 ? 15.992 28.792 15.249 1.00 16.06 64 ASP B O 1
ATOM 4396 N N . ILE B 1 68 ? 15.915 26.726 16.156 1.00 12.38 65 ILE B N 1
ATOM 4397 C CA . ILE B 1 68 ? 16.369 27.148 17.480 1.00 14.78 65 ILE B CA 1
ATOM 4398 C C . ILE B 1 68 ? 17.711 27.876 17.446 1.00 13.79 65 ILE B C 1
ATOM 4399 O O . ILE B 1 68 ? 17.990 28.713 18.317 1.00 13.06 65 ILE B O 1
ATOM 4404 N N . ARG B 1 69 ? 18.580 27.584 16.477 1.00 13.93 66 ARG B N 1
ATOM 4405 C CA . ARG B 1 69 ? 19.868 28.275 16.497 1.00 13.00 66 ARG B CA 1
ATOM 4406 C C . ARG B 1 69 ? 19.704 29.775 16.309 1.00 13.84 66 ARG B C 1
ATOM 4407 O O . ARG B 1 69 ? 20.546 30.555 16.777 1.00 15.51 66 ARG B O 1
ATOM 4415 N N . HIS B 1 70 ? 18.617 30.201 15.654 1.00 14.47 67 HIS B N 1
ATOM 4416 C CA . HIS B 1 70 ? 18.354 31.626 15.532 1.00 12.14 67 HIS B CA 1
ATOM 4417 C C . HIS B 1 70 ? 18.156 32.260 16.895 1.00 13.74 67 HIS B C 1
ATOM 4418 O O . HIS B 1 70 ? 18.567 33.403 17.120 1.00 16.08 67 HIS B O 1
ATOM 4425 N N . PHE B 1 71 ? 17.483 31.548 17.800 1.00 10.85 68 PHE B N 1
ATOM 4426 C CA . PHE B 1 71 ? 17.203 32.116 19.113 1.00 13.12 68 PHE B CA 1
ATOM 4427 C C . PHE B 1 71 ? 18.500 32.436 19.854 1.00 13.96 68 PHE B C 1
ATOM 4428 O O . PHE B 1 71 ? 18.721 33.572 20.285 1.00 13.77 68 PHE B O 1
ATOM 4436 N N . PHE B 1 72 ? 19.378 31.444 19.999 1.00 16.28 69 PHE B N 1
ATOM 4437 C CA . PHE B 1 72 ? 20.591 31.678 20.763 1.00 17.62 69 PHE B CA 1
ATOM 4438 C C . PHE B 1 72 ? 21.514 32.652 20.059 1.00 15.03 69 PHE B C 1
ATOM 4439 O O . PHE B 1 72 ? 22.150 33.471 20.715 1.00 17.38 69 PHE B O 1
ATOM 4447 N N . GLU B 1 73 ? 21.566 32.624 18.726 1.00 16.24 70 GLU B N 1
ATOM 4448 C CA . GLU B 1 73 ? 22.394 33.611 18.048 1.00 18.35 70 GLU B CA 1
ATOM 4449 C C . GLU B 1 73 ? 21.803 35.007 18.167 1.00 16.28 70 GLU B C 1
ATOM 4450 O O . GLU B 1 73 ? 22.554 35.987 18.258 1.00 15.80 70 GLU B O 1
ATOM 4456 N N . PHE B 1 74 ? 20.472 35.121 18.202 1.00 13.37 71 PHE B N 1
ATOM 4457 C CA . PHE B 1 74 ? 19.858 36.430 18.386 1.00 15.29 71 PHE B CA 1
ATOM 4458 C C . PHE B 1 74 ? 20.226 37.014 19.740 1.00 14.67 71 PHE B C 1
ATOM 4459 O O . PHE B 1 74 ? 20.453 38.226 19.865 1.00 14.64 71 PHE B O 1
ATOM 4467 N N . LEU B 1 75 ? 20.290 36.162 20.766 1.00 16.71 72 LEU B N 1
ATOM 4468 C CA . LEU B 1 75 ? 20.708 36.580 22.095 1.00 14.61 72 LEU B CA 1
ATOM 4469 C C . LEU B 1 75 ? 22.202 36.836 22.171 1.00 16.27 72 LEU B C 1
ATOM 4470 O O . LEU B 1 75 ? 22.673 37.291 23.216 1.00 18.32 72 LEU B O 1
ATOM 4475 N N . ARG B 1 76 ? 22.919 36.583 21.073 1.00 18.87 73 ARG B N 1
ATOM 4476 C CA . ARG B 1 76 ? 24.371 36.773 20.972 1.00 20.04 73 ARG B CA 1
ATOM 4477 C C . ARG B 1 76 ? 25.103 35.843 21.935 1.00 23.19 73 ARG B C 1
ATOM 4478 O O . ARG B 1 76 ? 26.103 36.211 22.562 1.00 27.64 73 ARG B O 1
ATOM 4486 N N . LEU B 1 77 ? 24.614 34.610 22.018 1.00 20.46 74 LEU B N 1
ATOM 4487 C CA . LEU B 1 77 ? 25.179 33.573 22.866 1.00 22.04 74 LEU B CA 1
ATOM 4488 C C . LEU B 1 77 ? 25.874 32.523 22.016 1.00 27.87 74 LEU B C 1
ATOM 4489 O O . LEU B 1 77 ? 25.348 32.105 20.981 1.00 25.03 74 LEU B O 1
ATOM 4494 N N . GLU B 1 78 ? 27.041 32.089 22.468 1.00 24.24 75 GLU B N 1
ATOM 4495 C CA . GLU B 1 78 ? 27.730 30.963 21.867 1.00 25.76 75 GLU B CA 1
ATOM 4496 C C . GLU B 1 78 ? 27.314 29.693 22.592 1.00 21.46 75 GLU B C 1
ATOM 4497 O O . GLU B 1 78 ? 26.865 29.729 23.740 1.00 24.68 75 GLU B O 1
ATOM 4503 N N . GLU B 1 79 ? 27.481 28.555 21.913 1.00 19.81 76 GLU B N 1
ATOM 4504 C CA . GLU B 1 79 ? 27.100 27.285 22.522 1.00 18.46 76 GLU B CA 1
ATOM 4505 C C . GLU B 1 79 ? 27.839 27.050 23.832 1.00 19.92 76 GLU B C 1
ATOM 4506 O O . GLU B 1 79 ? 27.257 26.546 24.794 1.00 17.03 76 GLU B O 1
ATOM 4512 N N . SER B 1 80 ? 29.117 27.419 23.900 1.00 22.08 77 SER B N 1
ATOM 4513 C CA . SER B 1 80 ? 29.837 27.208 25.149 1.00 24.61 77 SER B CA 1
ATOM 4514 C C . SER B 1 80 ? 29.313 28.090 26.270 1.00 24.31 77 SER B C 1
ATOM 4515 O O . SER B 1 80 ? 29.526 27.766 27.443 1.00 24.38 77 SER B O 1
ATOM 4518 N N . ASP B 1 81 ? 28.601 29.174 25.937 1.00 25.30 78 ASP B N 1
ATOM 4519 C CA . ASP B 1 81 ? 28.042 30.044 26.970 1.00 24.33 78 ASP B CA 1
ATOM 4520 C C . ASP B 1 81 ? 26.942 29.342 27.756 1.00 25.83 78 ASP B C 1
ATOM 4521 O O . ASP B 1 81 ? 26.810 29.549 28.968 1.00 25.60 78 ASP B O 1
ATOM 4526 N N . TRP B 1 82 ? 26.124 28.529 27.092 1.00 20.17 79 TRP B N 1
ATOM 4527 C CA . TRP B 1 82 ? 24.893 28.096 27.741 1.00 22.95 79 TRP B CA 1
ATOM 4528 C C . TRP B 1 82 ? 24.719 26.584 27.781 1.00 19.59 79 TRP B C 1
ATOM 4529 O O . TRP B 1 82 ? 24.023 26.071 28.663 1.00 19.59 79 TRP B O 1
ATOM 4540 N N . MET B 1 83 ? 25.309 25.859 26.834 1.00 19.64 80 MET B N 1
ATOM 4541 C CA . MET B 1 83 ? 25.045 24.422 26.790 1.00 15.63 80 MET B CA 1
ATOM 4542 C C . MET B 1 83 ? 25.500 23.690 28.044 1.00 18.95 80 MET B C 1
ATOM 4543 O O . MET B 1 83 ? 24.723 22.872 28.563 1.00 19.57 80 MET B O 1
ATOM 4548 N N . PRO B 1 84 ? 26.706 23.901 28.574 1.00 22.03 81 PRO B N 1
ATOM 4549 C CA . PRO B 1 84 ? 27.064 23.177 29.806 1.00 24.99 81 PRO B CA 1
ATOM 4550 C C . PRO B 1 84 ? 26.138 23.508 30.962 1.00 29.30 81 PRO B C 1
ATOM 4551 O O . PRO B 1 84 ? 25.741 22.607 31.710 1.00 28.17 81 PRO B O 1
ATOM 4555 N N . GLU B 1 85 ? 25.725 24.771 31.087 1.00 23.60 82 GLU B N 1
ATOM 4556 C CA . GLU B 1 85 ? 24.855 25.159 32.192 1.00 26.86 82 GLU B CA 1
ATOM 4557 C C . GLU B 1 85 ? 23.470 24.533 32.088 1.00 29.63 82 GLU B C 1
ATOM 4558 O O . GLU B 1 85 ? 22.787 24.389 33.110 1.00 27.59 82 GLU B O 1
ATOM 4564 N N . CYS B 1 86 ? 23.054 24.123 30.889 1.00 22.46 83 CYS B N 1
ATOM 4565 C CA . CYS B 1 86 ? 21.730 23.562 30.672 1.00 20.90 83 CYS B CA 1
ATOM 4566 C C . CYS B 1 86 ? 21.765 22.062 30.423 1.00 20.53 83 CYS B C 1
ATOM 4567 O O . CYS B 1 86 ? 20.740 21.479 30.051 1.00 20.61 83 CYS B O 1
ATOM 4570 N N . ASN B 1 87 ? 22.921 21.426 30.635 1.00 21.32 84 ASN B N 1
ATOM 4571 C CA . ASN B 1 87 ? 23.117 19.996 30.367 1.00 19.91 84 ASN B CA 1
ATOM 4572 C C . ASN B 1 87 ? 22.679 19.636 28.950 1.00 18.57 84 ASN B C 1
ATOM 4573 O O . ASN B 1 87 ? 22.105 18.577 28.700 1.00 18.03 84 ASN B O 1
ATOM 4578 N N . ALA B 1 88 ? 22.974 20.533 28.017 1.00 18.33 85 ALA B N 1
ATOM 4579 C CA . ALA B 1 88 ? 22.428 20.467 26.673 1.00 16.18 85 ALA B CA 1
ATOM 4580 C C . ALA B 1 88 ? 23.224 19.525 25.783 1.00 17.89 85 ALA B C 1
ATOM 4581 O O . ALA B 1 88 ? 24.431 19.332 25.959 1.00 16.52 85 ALA B O 1
ATOM 4583 N N . THR B 1 89 ? 22.524 18.926 24.823 1.00 15.20 86 THR B N 1
ATOM 4584 C CA . THR B 1 89 ? 23.131 18.081 23.805 1.00 14.14 86 THR B CA 1
ATOM 4585 C C . THR B 1 89 ? 22.592 18.491 22.441 1.00 15.49 86 THR B C 1
ATOM 4586 O O . THR B 1 89 ? 21.706 19.339 22.331 1.00 14.85 86 THR B O 1
ATOM 4590 N N . TYR B 1 90 ? 23.148 17.888 21.394 1.00 16.63 87 TYR B N 1
ATOM 4591 C CA . TYR B 1 90 ? 22.726 18.199 20.035 1.00 13.65 87 TYR B CA 1
ATOM 4592 C C . TYR B 1 90 ? 21.567 17.317 19.604 1.00 16.12 87 TYR B C 1
ATOM 4593 O O . TYR B 1 90 ? 21.502 16.130 19.946 1.00 15.91 87 TYR B O 1
ATOM 4602 N N . LYS B 1 91 ? 20.649 17.907 18.844 1.00 15.36 88 LYS B N 1
ATOM 4603 C CA . LYS B 1 91 ? 19.549 17.171 18.240 1.00 14.86 88 LYS B CA 1
ATOM 4604 C C . LYS B 1 91 ? 19.656 17.372 16.738 1.00 13.07 88 LYS B C 1
ATOM 4605 O O . LYS B 1 91 ? 19.414 18.472 16.240 1.00 15.93 88 LYS B O 1
ATOM 4611 N N . LEU B 1 92 ? 20.027 16.314 16.027 1.00 15.59 89 LEU B N 1
ATOM 4612 C CA . LEU B 1 92 ? 20.187 16.365 14.583 1.00 16.33 89 LEU B CA 1
ATOM 4613 C C . LEU B 1 92 ? 18.969 15.846 13.843 1.00 16.79 89 LEU B C 1
ATOM 4614 O O . LEU B 1 92 ? 18.887 16.017 12.620 1.00 15.38 89 LEU B O 1
ATOM 4619 N N . ALA B 1 93 ? 18.039 15.211 14.548 1.00 15.83 90 ALA B N 1
ATOM 4620 C CA . ALA B 1 93 ? 16.905 14.567 13.902 1.00 14.72 90 ALA B CA 1
ATOM 4621 C C . ALA B 1 93 ? 15.950 14.082 14.979 1.00 15.97 90 ALA B C 1
ATOM 4622 O O . ALA B 1 93 ? 16.260 14.121 16.170 1.00 16.90 90 ALA B O 1
ATOM 4624 N N . VAL B 1 94 ? 14.773 13.646 14.539 1.00 17.16 91 VAL B N 1
ATOM 4625 C CA . VAL B 1 94 ? 13.917 12.760 15.324 1.00 15.98 91 VAL B CA 1
ATOM 4626 C C . VAL B 1 94 ? 14.051 11.358 14.755 1.00 17.64 91 VAL B C 1
ATOM 4627 O O . VAL B 1 94 ? 13.936 11.152 13.541 1.00 17.42 91 VAL B O 1
ATOM 4631 N N . ARG B 1 95 ? 14.289 10.398 15.627 1.00 15.91 92 ARG B N 1
ATOM 4632 C CA . ARG B 1 95 ? 14.357 8.995 15.253 1.00 14.48 92 ARG B CA 1
ATOM 4633 C C . ARG B 1 95 ? 13.006 8.361 15.553 1.00 16.07 92 ARG B C 1
ATOM 4634 O O . ARG B 1 95 ? 12.599 8.301 16.716 1.00 19.35 92 ARG B O 1
ATOM 4642 N N . PHE B 1 96 ? 12.317 7.903 14.514 1.00 15.33 93 PHE B N 1
ATOM 4643 C CA . PHE B 1 96 ? 11.008 7.274 14.658 1.00 16.26 93 PHE B CA 1
ATOM 4644 C C . PHE B 1 96 ? 11.180 5.763 14.654 1.00 16.60 93 PHE B C 1
ATOM 4645 O O . PHE B 1 96 ? 11.661 5.196 13.670 1.00 19.19 93 PHE B O 1
ATOM 4653 N N . GLU B 1 97 ? 10.795 5.120 15.752 1.00 18.09 94 GLU B N 1
ATOM 4654 C CA . GLU B 1 97 ? 10.917 3.677 15.906 1.00 19.37 94 GLU B CA 1
ATOM 4655 C C . GLU B 1 97 ? 9.541 3.033 15.963 1.00 17.89 94 GLU B C 1
ATOM 4656 O O . GLU B 1 97 ? 8.667 3.496 16.703 1.00 17.14 94 GLU B O 1
ATOM 4662 N N . ASN B 1 98 ? 9.365 1.957 15.197 1.00 16.72 95 ASN B N 1
ATOM 4663 C CA . ASN B 1 98 ? 8.194 1.084 15.252 1.00 18.33 95 ASN B CA 1
ATOM 4664 C C . ASN B 1 98 ? 6.918 1.747 14.742 1.00 20.81 95 ASN B C 1
ATOM 4665 O O . ASN B 1 98 ? 5.819 1.292 15.065 1.00 19.68 95 ASN B O 1
ATOM 4670 N N . TRP B 1 99 ? 7.025 2.819 13.952 1.00 16.61 96 TRP B N 1
ATOM 4671 C CA . TRP B 1 99 ? 5.836 3.428 13.355 1.00 16.35 96 TRP B CA 1
ATOM 4672 C C . TRP B 1 99 ? 5.398 2.705 12.095 1.00 15.87 96 TRP B C 1
ATOM 4673 O O . TRP B 1 99 ? 4.204 2.559 11.839 1.00 18.02 96 TRP B O 1
ATOM 4684 N N . ARG B 1 100 ? 6.354 2.318 11.255 1.00 16.41 97 ARG B N 1
ATOM 4685 C CA . ARG B 1 100 ? 6.006 1.579 10.055 1.00 20.10 97 ARG B CA 1
ATOM 4686 C C . ARG B 1 100 ? 5.673 0.136 10.394 1.00 22.97 97 ARG B C 1
ATOM 4687 O O . ARG B 1 100 ? 4.663 -0.405 9.929 1.00 23.86 97 ARG B O 1
ATOM 4695 N N . GLU B 1 101 ? 6.494 -0.470 11.237 1.00 26.20 98 GLU B N 1
ATOM 4696 C CA . GLU B 1 101 ? 6.427 -1.886 11.558 1.00 24.40 98 GLU B CA 1
ATOM 4697 C C . GLU B 1 101 ? 7.410 -2.148 12.694 1.00 25.40 98 GLU B C 1
ATOM 4698 O O . GLU B 1 101 ? 8.297 -1.322 12.949 1.00 22.83 98 GLU B O 1
ATOM 4704 N N . PRO B 1 102 ? 7.264 -3.264 13.405 1.00 27.12 99 PRO B N 1
ATOM 4705 C CA . PRO B 1 102 ? 8.165 -3.520 14.534 1.00 29.01 99 PRO B CA 1
ATOM 4706 C C . PRO B 1 102 ? 9.617 -3.605 14.088 1.00 25.08 99 PRO B C 1
ATOM 4707 O O . PRO B 1 102 ? 9.940 -4.202 13.061 1.00 24.43 99 PRO B O 1
ATOM 4711 N N . GLY B 1 103 ? 10.493 -2.971 14.864 1.00 25.73 100 GLY B N 1
ATOM 4712 C CA . GLY B 1 103 ? 11.913 -3.005 14.606 1.00 23.67 100 GLY B CA 1
ATOM 4713 C C . GLY B 1 103 ? 12.408 -2.042 13.552 1.00 26.47 100 GLY B C 1
ATOM 4714 O O . GLY B 1 103 ? 13.624 -1.964 13.337 1.00 32.69 100 GLY B O 1
ATOM 4715 N N . HIS B 1 104 ? 11.521 -1.305 12.890 1.00 25.72 101 HIS B N 1
ATOM 4716 C CA . HIS B 1 104 ? 11.923 -0.366 11.852 1.00 25.53 101 HIS B CA 1
ATOM 4717 C C . HIS B 1 104 ? 12.147 1.003 12.475 1.00 23.25 101 HIS B C 1
ATOM 4718 O O . HIS B 1 104 ? 11.396 1.426 13.355 1.00 22.73 101 HIS B O 1
ATOM 4725 N N . HIS B 1 105 ? 13.184 1.693 12.020 1.00 19.83 102 HIS B N 1
ATOM 4726 C CA . HIS B 1 105 ? 13.359 3.083 12.402 1.00 19.84 102 HIS B CA 1
ATOM 4727 C C . HIS B 1 105 ? 13.726 3.893 11.174 1.00 17.61 102 HIS B C 1
ATOM 4728 O O . HIS B 1 105 ? 14.229 3.363 10.175 1.00 20.55 102 HIS B O 1
ATOM 4735 N N . PHE B 1 106 ? 13.454 5.195 11.261 1.00 17.68 103 PHE B N 1
ATOM 4736 C CA . PHE B 1 106 ? 13.862 6.146 10.238 1.00 14.88 103 PHE B CA 1
ATOM 4737 C C . PHE B 1 106 ? 13.978 7.510 10.898 1.00 17.50 103 PHE B C 1
ATOM 4738 O O . PHE B 1 106 ? 13.511 7.714 12.018 1.00 15.37 103 PHE B O 1
ATOM 4746 N N . TYR B 1 107 ? 14.582 8.455 10.184 1.00 20.19 104 TYR B N 1
ATOM 4747 C CA . TYR B 1 107 ? 14.810 9.790 10.716 1.00 16.50 104 TYR B CA 1
ATOM 4748 C C . TYR B 1 107 ? 14.045 10.854 9.949 1.00 19.82 104 TYR B C 1
ATOM 4749 O O . TYR B 1 107 ? 13.803 10.732 8.747 1.00 21.95 104 TYR B O 1
ATOM 4758 N N . HIS B 1 108 ? 13.659 11.910 10.672 1.00 22.78 105 HIS B N 1
ATOM 4759 C CA . HIS B 1 108 ? 13.425 13.202 10.039 1.00 30.51 105 HIS B CA 1
ATOM 4760 C C . HIS B 1 108 ? 14.619 14.085 10.389 1.00 22.89 105 HIS B C 1
ATOM 4761 O O . HIS B 1 108 ? 14.649 14.670 11.482 1.00 22.78 105 HIS B O 1
ATOM 4768 N N . PRO B 1 109 ? 15.633 14.200 9.531 1.00 18.14 106 PRO B N 1
ATOM 4769 C CA . PRO B 1 109 ? 16.840 14.926 9.916 1.00 17.11 106 PRO B CA 1
ATOM 4770 C C . PRO B 1 109 ? 16.724 16.409 9.610 1.00 19.78 106 PRO B C 1
ATOM 4771 O O . PRO B 1 109 ? 15.950 16.839 8.755 1.00 19.69 106 PRO B O 1
ATOM 4775 N N . PHE B 1 110 ? 17.511 17.188 10.353 1.00 16.76 107 PHE B N 1
ATOM 4776 C CA . PHE B 1 110 ? 17.616 18.625 10.140 1.00 15.50 107 PHE B CA 1
ATOM 4777 C C . PHE B 1 110 ? 18.749 18.853 9.148 1.00 14.80 107 PHE B C 1
ATOM 4778 O O . PHE B 1 110 ? 19.899 19.095 9.506 1.00 18.65 107 PHE B O 1
ATOM 4786 N N . GLU B 1 111 ? 18.406 18.722 7.876 1.00 15.94 108 GLU B N 1
ATOM 4787 C CA . GLU B 1 111 ? 19.386 18.741 6.801 1.00 16.33 108 GLU B CA 1
ATOM 4788 C C . GLU B 1 111 ? 18.620 18.908 5.506 1.00 17.15 108 GLU B C 1
ATOM 4789 O O . GLU B 1 111 ? 17.646 18.189 5.280 1.00 19.75 108 GLU B O 1
ATOM 4795 N N . GLN B 1 112 ? 19.015 19.879 4.687 1.00 16.74 109 GLN B N 1
ATOM 4796 C CA . GLN B 1 112 ? 18.344 20.115 3.425 1.00 19.08 109 GLN B CA 1
ATOM 4797 C C . GLN B 1 112 ? 18.492 18.904 2.515 1.00 18.61 109 GLN B C 1
ATOM 4798 O O . GLN B 1 112 ? 19.510 18.204 2.528 1.00 19.16 109 GLN B O 1
ATOM 4804 N N . MET B 1 113 ? 17.458 18.657 1.730 1.00 14.48 110 MET B N 1
ATOM 4805 C CA . MET B 1 113 ? 17.482 17.598 0.732 1.00 18.08 110 MET B CA 1
ATOM 4806 C C . MET B 1 113 ? 17.853 18.182 -0.625 1.00 22.14 110 MET B C 1
ATOM 4807 O O . MET B 1 113 ? 17.254 19.166 -1.074 1.00 21.09 110 MET B O 1
ATOM 4812 N N . SER B 1 114 ? 18.841 17.582 -1.277 1.00 18.72 111 SER B N 1
ATOM 4813 C CA . SER B 1 114 ? 19.266 18.146 -2.542 1.00 18.17 111 SER B CA 1
ATOM 4814 C C . SER B 1 114 ? 18.241 17.852 -3.631 1.00 20.41 111 SER B C 1
ATOM 4815 O O . SER B 1 114 ? 17.453 16.907 -3.552 1.00 19.79 111 SER B O 1
ATOM 4818 N N . SER B 1 115 ? 18.246 18.698 -4.647 1.00 24.45 112 SER B N 1
ATOM 4819 C CA . SER B 1 115 ? 17.522 18.437 -5.880 1.00 18.86 112 SER B CA 1
ATOM 4820 C C . SER B 1 115 ? 18.546 18.180 -6.971 1.00 21.12 112 SER B C 1
ATOM 4821 O O . SER B 1 115 ? 19.631 18.771 -6.962 1.00 23.93 112 SER B O 1
ATOM 4824 N N . VAL B 1 116 ? 18.226 17.267 -7.879 1.00 20.05 113 VAL B N 1
ATOM 4825 C CA . VAL B 1 116 ? 19.105 16.942 -8.992 1.00 20.69 113 VAL B CA 1
ATOM 4826 C C . VAL B 1 116 ? 18.291 17.085 -10.267 1.00 21.12 113 VAL B C 1
ATOM 4827 O O . VAL B 1 116 ? 17.230 16.460 -10.400 1.00 19.20 113 VAL B O 1
ATOM 4831 N N . ASP B 1 117 ? 18.757 17.950 -11.168 1.00 21.81 114 ASP B N 1
ATOM 4832 C CA . ASP B 1 117 ? 18.134 18.148 -12.478 1.00 23.38 114 ASP B CA 1
ATOM 4833 C C . ASP B 1 117 ? 16.651 18.464 -12.348 1.00 22.66 114 ASP B C 1
ATOM 4834 O O . ASP B 1 117 ? 15.820 17.988 -13.122 1.00 27.75 114 ASP B O 1
ATOM 4839 N N . GLY B 1 118 ? 16.311 19.268 -11.343 1.00 24.74 115 GLY B N 1
ATOM 4840 C CA . GLY B 1 118 ? 14.945 19.704 -11.146 1.00 25.40 115 GLY B CA 1
ATOM 4841 C C . GLY B 1 118 ? 14.044 18.751 -10.385 1.00 25.68 115 GLY B C 1
ATOM 4842 O O . GLY B 1 118 ? 12.858 19.055 -10.217 1.00 26.69 115 GLY B O 1
ATOM 4843 N N . PHE B 1 119 ? 14.560 17.621 -9.907 1.00 17.59 116 PHE B N 1
ATOM 4844 C CA . PHE B 1 119 ? 13.739 16.725 -9.119 1.00 17.55 116 PHE B CA 1
ATOM 4845 C C . PHE B 1 119 ? 14.382 16.479 -7.761 1.00 18.23 116 PHE B C 1
ATOM 4846 O O . PHE B 1 119 ? 15.604 16.295 -7.676 1.00 17.33 116 PHE B O 1
ATOM 4854 N N . PRO B 1 120 ? 13.596 16.469 -6.691 1.00 17.92 117 PRO B N 1
ATOM 4855 C CA . PRO B 1 120 ? 14.167 16.212 -5.367 1.00 18.30 117 PRO B CA 1
ATOM 4856 C C . PRO B 1 120 ? 14.742 14.811 -5.298 1.00 20.01 117 PRO B C 1
ATOM 4857 O O . PRO B 1 120 ? 14.314 13.898 -6.010 1.00 16.69 117 PRO B O 1
ATOM 4861 N N . LEU B 1 121 ? 15.741 14.653 -4.435 1.00 15.14 118 LEU B N 1
ATOM 4862 C CA . LEU B 1 121 ? 16.402 13.363 -4.292 1.00 17.42 118 LEU B CA 1
ATOM 4863 C C . LEU B 1 121 ? 15.415 12.252 -3.935 1.00 18.63 118 LEU B C 1
ATOM 4864 O O . LEU B 1 121 ? 15.625 11.092 -4.298 1.00 16.58 118 LEU B O 1
ATOM 4869 N N . SER B 1 122 ? 14.324 12.580 -3.238 1.00 14.07 119 SER B N 1
ATOM 4870 C CA . SER B 1 122 ? 13.333 11.563 -2.899 1.00 14.44 119 SER B CA 1
ATOM 4871 C C . SER B 1 122 ? 12.705 10.952 -4.150 1.00 18.41 119 SER B C 1
ATOM 4872 O O . SER B 1 122 ? 12.383 9.758 -4.174 1.00 18.54 119 SER B O 1
ATOM 4875 N N . ASP B 1 123 ? 12.506 11.764 -5.189 1.00 15.53 120 ASP B N 1
ATOM 4876 C CA . ASP B 1 123 ? 11.941 11.264 -6.439 1.00 15.28 120 ASP B CA 1
ATOM 4877 C C . ASP B 1 123 ? 12.907 10.284 -7.098 1.00 15.20 120 ASP B C 1
ATOM 4878 O O . ASP B 1 123 ? 12.528 9.170 -7.484 1.00 16.11 120 ASP B O 1
ATOM 4883 N N . TRP B 1 124 ? 14.174 10.689 -7.219 1.00 14.86 121 TRP B N 1
ATOM 4884 C CA . TRP B 1 124 ? 15.190 9.804 -7.772 1.00 16.43 121 TRP B CA 1
ATOM 4885 C C . TRP B 1 124 ? 15.326 8.539 -6.942 1.00 18.22 121 TRP B C 1
ATOM 4886 O O . TRP B 1 124 ? 15.518 7.442 -7.488 1.00 17.40 121 TRP B O 1
ATOM 4897 N N . TRP B 1 125 ? 15.268 8.676 -5.615 1.00 15.08 122 TRP B N 1
ATOM 4898 C CA . TRP B 1 125 ? 15.389 7.501 -4.758 1.00 17.75 122 TRP B CA 1
ATOM 4899 C C . TRP B 1 125 ? 14.251 6.517 -4.999 1.00 16.63 122 TRP B C 1
ATOM 4900 O O . TRP B 1 125 ? 14.476 5.305 -5.059 1.00 18.69 122 TRP B O 1
ATOM 4911 N N . LEU B 1 126 ? 13.020 7.017 -5.147 1.00 15.73 123 LEU B N 1
ATOM 4912 C CA . LEU B 1 126 ? 11.895 6.125 -5.412 1.00 15.65 123 LEU B CA 1
ATOM 4913 C C . LEU B 1 126 ? 12.113 5.315 -6.680 1.00 20.33 123 LEU B C 1
ATOM 4914 O O . LEU B 1 126 ? 11.695 4.154 -6.765 1.00 19.60 123 LEU B O 1
ATOM 4919 N N . ARG B 1 127 ? 12.720 5.928 -7.694 1.00 21.76 124 ARG B N 1
ATOM 4920 C CA . ARG B 1 127 ? 12.952 5.231 -8.950 1.00 20.47 124 ARG B CA 1
ATOM 4921 C C . ARG B 1 127 ? 14.125 4.266 -8.857 1.00 24.31 124 ARG B C 1
ATOM 4922 O O . ARG B 1 127 ? 14.070 3.164 -9.415 1.00 25.83 124 ARG B O 1
ATOM 4930 N N . ASN B 1 128 ? 15.207 4.670 -8.204 1.00 19.36 125 ASN B N 1
ATOM 4931 C CA . ASN B 1 128 ? 16.433 3.871 -8.154 1.00 28.90 125 ASN B CA 1
ATOM 4932 C C . ASN B 1 128 ? 17.045 3.997 -6.771 1.00 23.09 125 ASN B C 1
ATOM 4933 O O . ASN B 1 128 ? 18.002 4.750 -6.558 1.00 22.08 125 ASN B O 1
ATOM 4938 N N . PRO B 1 129 ? 16.520 3.260 -5.800 1.00 21.57 126 PRO B N 1
ATOM 4939 C CA . PRO B 1 129 ? 17.043 3.364 -4.433 1.00 22.31 126 PRO B CA 1
ATOM 4940 C C . PRO B 1 129 ? 18.400 2.690 -4.314 1.00 29.78 126 PRO B C 1
ATOM 4941 O O . PRO B 1 129 ? 18.643 1.630 -4.896 1.00 29.82 126 PRO B O 1
ATOM 4945 N N . THR B 1 130 ? 19.307 3.344 -3.590 1.00 27.05 127 THR B N 1
ATOM 4946 C CA . THR B 1 130 ? 20.594 2.722 -3.300 1.00 27.03 127 THR B CA 1
ATOM 4947 C C . THR B 1 130 ? 20.433 1.616 -2.263 1.00 30.38 127 THR B C 1
ATOM 4948 O O . THR B 1 130 ? 20.922 0.496 -2.452 1.00 33.98 127 THR B O 1
ATOM 4952 N N . THR B 1 131 ? 19.764 1.922 -1.150 1.00 23.39 128 THR B N 1
ATOM 4953 C CA . THR B 1 131 ? 19.383 0.963 -0.120 1.00 25.69 128 THR B CA 1
ATOM 4954 C C . THR B 1 131 ? 17.888 1.092 0.140 1.00 24.64 128 THR B C 1
ATOM 4955 O O . THR B 1 131 ? 17.202 1.938 -0.443 1.00 21.63 128 THR B O 1
ATOM 4959 N N . SER B 1 132 ? 17.377 0.261 1.048 1.00 21.92 129 SER B N 1
ATOM 4960 C CA . SER B 1 132 ? 15.969 0.380 1.396 1.00 19.95 129 SER B CA 1
ATOM 4961 C C . SER B 1 132 ? 15.667 1.586 2.277 1.00 19.78 129 SER B C 1
ATOM 4962 O O . SER B 1 132 ? 14.486 1.825 2.561 1.00 21.60 129 SER B O 1
ATOM 4965 N N . ARG B 1 133 ? 16.670 2.346 2.712 1.00 20.01 130 ARG B N 1
ATOM 4966 C CA . ARG B 1 133 ? 16.467 3.423 3.682 1.00 18.98 130 ARG B CA 1
ATOM 4967 C C . ARG B 1 133 ? 16.626 4.763 2.975 1.00 17.23 130 ARG B C 1
ATOM 4968 O O . ARG B 1 133 ? 17.747 5.223 2.770 1.00 18.77 130 ARG B O 1
ATOM 4976 N N . PHE B 1 134 ? 15.502 5.410 2.659 1.00 15.72 131 PHE B N 1
ATOM 4977 C CA . PHE B 1 134 ? 15.568 6.719 2.017 1.00 18.86 131 PHE B CA 1
ATOM 4978 C C . PHE B 1 134 ? 16.398 7.694 2.841 1.00 17.94 131 PHE B C 1
ATOM 4979 O O . PHE B 1 134 ? 17.243 8.414 2.295 1.00 17.77 131 PHE B O 1
ATOM 4987 N N . ASP B 1 135 ? 16.182 7.717 4.162 1.00 16.08 132 ASP B N 1
ATOM 4988 C CA . ASP B 1 135 ? 16.886 8.666 5.016 1.00 18.11 132 ASP B CA 1
ATOM 4989 C C . ASP B 1 135 ? 18.389 8.421 4.999 1.00 16.95 132 ASP B C 1
ATOM 4990 O O . ASP B 1 135 ? 19.175 9.368 4.946 1.00 20.51 132 ASP B O 1
ATOM 4995 N N . LYS B 1 136 ? 18.800 7.155 5.014 1.00 17.16 133 LYS B N 1
ATOM 4996 C CA A LYS B 1 136 ? 20.222 6.834 4.977 0.59 19.80 133 LYS B CA 1
ATOM 4997 C CA B LYS B 1 136 ? 20.220 6.822 4.972 0.41 19.83 133 LYS B CA 1
ATOM 4998 C C . LYS B 1 136 ? 20.843 7.198 3.633 1.00 20.45 133 LYS B C 1
ATOM 4999 O O . LYS B 1 136 ? 21.988 7.661 3.578 1.00 19.66 133 LYS B O 1
ATOM 5010 N N . ASP B 1 137 ? 20.113 6.997 2.539 1.00 18.20 134 ASP B N 1
ATOM 5011 C CA . ASP B 1 137 ? 20.658 7.306 1.223 1.00 17.42 134 ASP B CA 1
ATOM 5012 C C . ASP B 1 137 ? 20.717 8.795 0.927 1.00 19.35 134 ASP B C 1
ATOM 5013 O O . ASP B 1 137 ? 21.533 9.210 0.103 1.00 16.92 134 ASP B O 1
ATOM 5018 N N . SER B 1 138 ? 19.877 9.611 1.562 1.00 17.35 135 SER B N 1
ATOM 5019 C CA . SER B 1 138 ? 19.680 10.963 1.077 1.00 17.58 135 SER B CA 1
ATOM 5020 C C . SER B 1 138 ? 20.185 12.046 2.013 1.00 15.35 135 SER B C 1
ATOM 5021 O O . SER B 1 138 ? 20.206 13.211 1.615 1.00 17.94 135 SER B O 1
ATOM 5024 N N . PHE B 1 139 ? 20.572 11.709 3.242 1.00 16.81 136 PHE B N 1
ATOM 5025 C CA . PHE B 1 139 ? 21.003 12.709 4.216 1.00 16.02 136 PHE B CA 1
ATOM 5026 C C . PHE B 1 139 ? 22.214 12.187 4.968 1.00 20.46 136 PHE B C 1
ATOM 5027 O O . PHE B 1 139 ? 22.212 11.045 5.433 1.00 26.53 136 PHE B O 1
ATOM 5035 N N . VAL B 1 140 ? 23.237 13.025 5.122 1.00 19.17 137 VAL B N 1
ATOM 5036 C CA . VAL B 1 140 ? 24.390 12.566 5.888 1.00 19.28 137 VAL B CA 1
ATOM 5037 C C . VAL B 1 140 ? 24.056 12.468 7.374 1.00 20.94 137 VAL B C 1
ATOM 5038 O O . VAL B 1 140 ? 24.612 11.620 8.090 1.00 19.98 137 VAL B O 1
ATOM 5042 N N . MET B 1 141 ? 23.157 13.324 7.871 1.00 20.75 138 MET B N 1
ATOM 5043 C CA . MET B 1 141 ? 22.896 13.360 9.304 1.00 22.39 138 MET B CA 1
ATOM 5044 C C . MET B 1 141 ? 22.360 12.031 9.802 1.00 17.88 138 MET B C 1
ATOM 5045 O O . MET B 1 141 ? 22.517 11.699 10.984 1.00 20.86 138 MET B O 1
ATOM 5050 N N . THR B 1 142 ? 21.712 11.266 8.921 1.00 20.04 139 THR B N 1
ATOM 5051 C CA . THR B 1 142 ? 21.198 9.960 9.316 1.00 21.61 139 THR B CA 1
ATOM 5052 C C . THR B 1 142 ? 22.324 9.069 9.818 1.00 22.31 139 THR B C 1
ATOM 5053 O O . THR B 1 142 ? 22.208 8.421 10.870 1.00 19.57 139 THR B O 1
ATOM 5057 N N . SER B 1 143 ? 23.440 9.060 9.093 1.00 18.20 140 SER B N 1
ATOM 5058 C CA . SER B 1 143 ? 24.574 8.240 9.495 1.00 20.32 140 SER B CA 1
ATOM 5059 C C . SER B 1 143 ? 25.200 8.761 10.784 1.00 19.42 140 SER B C 1
ATOM 5060 O O . SER B 1 143 ? 25.652 7.970 11.617 1.00 20.29 140 SER B O 1
ATOM 5063 N N . LEU B 1 144 ? 25.221 10.083 10.981 1.00 16.96 141 LEU B N 1
ATOM 5064 C CA . LEU B 1 144 ? 25.744 10.612 12.236 1.00 17.05 141 LEU B CA 1
ATOM 5065 C C . LEU B 1 144 ? 24.893 10.164 13.409 1.00 16.90 141 LEU B C 1
ATOM 5066 O O . LEU B 1 144 ? 25.421 9.834 14.476 1.00 18.41 141 LEU B O 1
ATOM 5071 N N . CYS B 1 145 ? 23.569 10.159 13.236 1.00 17.16 142 CYS B N 1
ATOM 5072 C CA . CYS B 1 145 ? 22.698 9.712 14.316 1.00 18.11 142 CYS B CA 1
ATOM 5073 C C . CYS B 1 145 ? 22.857 8.223 14.569 1.00 20.76 142 CYS B C 1
ATOM 5074 O O . CYS B 1 145 ? 22.956 7.800 15.723 1.00 23.16 142 CYS B O 1
ATOM 5077 N N . ASP B 1 146 ? 22.893 7.416 13.502 1.00 19.49 143 ASP B N 1
ATOM 5078 C CA . ASP B 1 146 ? 23.092 5.980 13.681 1.00 22.66 143 ASP B CA 1
ATOM 5079 C C . ASP B 1 146 ? 24.413 5.695 14.371 1.00 24.45 143 ASP B C 1
ATOM 5080 O O . ASP B 1 146 ? 24.511 4.766 15.182 1.00 26.14 143 ASP B O 1
ATOM 5085 N N . ALA B 1 147 ? 25.454 6.465 14.034 1.00 19.34 144 ALA B N 1
ATOM 5086 C CA . ALA B 1 147 ? 26.775 6.242 14.596 1.00 22.21 144 ALA B CA 1
ATOM 5087 C C . ALA B 1 147 ? 26.948 6.870 15.968 1.00 22.88 144 ALA B C 1
ATOM 5088 O O . ALA B 1 147 ? 27.876 6.493 16.684 1.00 27.23 144 ALA B O 1
ATOM 5090 N N . GLY B 1 148 ? 26.100 7.827 16.339 1.00 21.14 145 GLY B N 1
ATOM 5091 C CA . GLY B 1 148 ? 26.197 8.455 17.643 1.00 18.83 145 GLY B CA 1
ATOM 5092 C C . GLY B 1 148 ? 27.371 9.408 17.761 1.00 22.80 145 GLY B C 1
ATOM 5093 O O . GLY B 1 148 ? 28.120 9.348 18.740 1.00 22.58 145 GLY B O 1
ATOM 5094 N N . VAL B 1 149 ? 27.538 10.303 16.785 1.00 20.78 146 VAL B N 1
ATOM 5095 C CA . VAL B 1 149 ? 28.652 11.241 16.812 1.00 17.02 146 VAL B CA 1
ATOM 5096 C C . VAL B 1 149 ? 28.147 12.678 16.836 1.00 19.57 146 VAL B C 1
ATOM 5097 O O . VAL B 1 149 ? 27.010 12.990 16.470 1.00 19.13 146 VAL B O 1
ATOM 5101 N N . SER B 1 150 ? 29.029 13.554 17.291 1.00 17.80 147 SER B N 1
ATOM 5102 C CA . SER B 1 150 ? 28.778 14.982 17.291 1.00 18.40 147 SER B CA 1
ATOM 5103 C C . SER B 1 150 ? 28.786 15.528 15.865 1.00 16.13 147 SER B C 1
ATOM 5104 O O . SER B 1 150 ? 29.540 15.045 15.018 1.00 15.94 147 SER B O 1
ATOM 5107 N N . PRO B 1 151 ? 27.951 16.533 15.573 1.00 15.94 148 PRO B N 1
ATOM 5108 C CA . PRO B 1 151 ? 28.017 17.206 14.272 1.00 14.83 148 PRO B CA 1
ATOM 5109 C C . PRO B 1 151 ? 29.195 18.147 14.160 1.00 16.16 148 PRO B C 1
ATOM 5110 O O . PRO B 1 151 ? 29.426 18.715 13.081 1.00 19.03 148 PRO B O 1
ATOM 5114 N N . ARG B 1 152 ? 29.900 18.372 15.254 1.00 17.02 149 ARG B N 1
ATOM 5115 C CA . ARG B 1 152 ? 31.030 19.278 15.273 1.00 14.46 149 ARG B CA 1
ATOM 5116 C C . ARG B 1 152 ? 32.285 18.529 15.672 1.00 16.49 149 ARG B C 1
ATOM 5117 O O . ARG B 1 152 ? 32.271 17.702 16.589 1.00 15.39 149 ARG B O 1
ATOM 5125 N N . TYR B 1 153 ? 33.362 18.850 14.976 1.00 20.01 150 TYR B N 1
ATOM 5126 C CA . TYR B 1 153 ? 34.679 18.374 15.337 1.00 20.23 150 TYR B CA 1
ATOM 5127 C C . TYR B 1 153 ? 35.131 19.012 16.642 1.00 17.50 150 TYR B C 1
ATOM 5128 O O . TYR B 1 153 ? 34.594 20.024 17.079 1.00 18.91 150 TYR B O 1
ATOM 5137 N N . LEU B 1 154 ? 36.156 18.415 17.250 1.00 19.85 151 LEU B N 1
ATOM 5138 C CA . LEU B 1 154 ? 36.718 18.979 18.470 1.00 18.38 151 LEU B CA 1
ATOM 5139 C C . LEU B 1 154 ? 37.255 20.392 18.270 1.00 21.58 151 LEU B C 1
ATOM 5140 O O . LEU B 1 154 ? 37.333 21.155 19.237 1.00 22.44 151 LEU B O 1
ATOM 5145 N N . ASP B 1 155 ? 37.621 20.771 17.051 1.00 21.81 152 ASP B N 1
ATOM 5146 C CA . ASP B 1 155 ? 38.052 22.150 16.864 1.00 25.11 152 ASP B CA 1
ATOM 5147 C C . ASP B 1 155 ? 36.881 23.114 16.784 1.00 25.23 152 ASP B C 1
ATOM 5148 O O . ASP B 1 155 ? 37.104 24.311 16.581 1.00 23.83 152 ASP B O 1
ATOM 5153 N N . GLY B 1 156 ? 35.652 22.621 16.949 1.00 22.81 153 GLY B N 1
ATOM 5154 C CA . GLY B 1 156 ? 34.470 23.448 16.961 1.00 28.15 153 GLY B CA 1
ATOM 5155 C C . GLY B 1 156 ? 33.766 23.582 15.632 1.00 27.71 153 GLY B C 1
ATOM 5156 O O . GLY B 1 156 ? 32.637 24.094 15.598 1.00 28.40 153 GLY B O 1
ATOM 5157 N N . SER B 1 157 ? 34.384 23.146 14.538 1.00 21.44 154 SER B N 1
ATOM 5158 C CA . SER B 1 157 ? 33.825 23.387 13.220 1.00 22.93 154 SER B CA 1
ATOM 5159 C C . SER B 1 157 ? 32.682 22.420 12.936 1.00 24.65 154 SER B C 1
ATOM 5160 O O . SER B 1 157 ? 32.735 21.238 13.283 1.00 20.78 154 SER B O 1
ATOM 5163 N N . LEU B 1 158 ? 31.641 22.940 12.304 1.00 21.33 155 LEU B N 1
ATOM 5164 C CA . LEU B 1 158 ? 30.553 22.102 11.844 1.00 20.49 155 LEU B CA 1
ATOM 5165 C C . LEU B 1 158 ? 30.999 21.326 10.607 1.00 26.30 155 LEU B C 1
ATOM 5166 O O . LEU B 1 158 ? 31.872 21.773 9.856 1.00 31.94 155 LEU B O 1
ATOM 5171 N N . ILE B 1 159 ? 30.427 20.140 10.421 1.00 18.70 156 ILE B N 1
ATOM 5172 C CA . ILE B 1 159 ? 30.774 19.280 9.279 1.00 25.59 156 ILE B CA 1
ATOM 5173 C C . ILE B 1 159 ? 30.743 20.032 7.949 1.00 40.85 156 ILE B C 1
ATOM 5174 O O . ILE B 1 159 ? 30.009 21.010 7.801 1.00 38.20 156 ILE B O 1
ATOM 5179 N N . SER B 1 175 ? 19.237 36.025 8.898 1.00 28.60 172 SER B N 1
ATOM 5180 C CA . SER B 1 175 ? 18.991 36.737 10.145 1.00 21.07 172 SER B CA 1
ATOM 5181 C C . SER B 1 175 ? 17.607 36.436 10.737 1.00 27.99 172 SER B C 1
ATOM 5182 O O . SER B 1 175 ? 17.400 36.628 11.924 1.00 31.73 172 SER B O 1
ATOM 5185 N N . THR B 1 176 ? 16.673 35.964 9.920 1.00 21.39 173 THR B N 1
ATOM 5186 C CA . THR B 1 176 ? 15.355 35.565 10.401 1.00 21.55 173 THR B CA 1
ATOM 5187 C C . THR B 1 176 ? 15.342 34.075 10.734 1.00 16.34 173 THR B C 1
ATOM 5188 O O . THR B 1 176 ? 16.235 33.319 10.348 1.00 18.60 173 THR B O 1
ATOM 5192 N N . ILE B 1 177 ? 14.298 33.649 11.452 1.00 14.38 174 ILE B N 1
ATOM 5193 C CA . ILE B 1 177 ? 14.132 32.223 11.716 1.00 13.28 174 ILE B CA 1
ATOM 5194 C C . ILE B 1 177 ? 14.115 31.453 10.407 1.00 17.13 174 ILE B C 1
ATOM 5195 O O . ILE B 1 177 ? 14.809 30.439 10.252 1.00 17.09 174 ILE B O 1
ATOM 5200 N N . ALA B 1 178 ? 13.327 31.934 9.441 1.00 18.29 175 ALA B N 1
ATOM 5201 C CA . ALA B 1 178 ? 13.213 31.226 8.168 1.00 20.32 175 ALA B CA 1
ATOM 5202 C C . ALA B 1 178 ? 14.574 31.045 7.514 1.00 21.70 175 ALA B C 1
ATOM 5203 O O . ALA B 1 178 ? 14.873 29.976 6.960 1.00 18.36 175 ALA B O 1
ATOM 5205 N N . GLU B 1 179 ? 15.421 32.072 7.581 1.00 18.49 176 GLU B N 1
ATOM 5206 C CA . GLU B 1 179 ? 16.738 31.968 6.964 1.00 21.08 176 GLU B CA 1
ATOM 5207 C C . GLU B 1 179 ? 17.615 30.964 7.696 1.00 18.34 176 GLU B C 1
ATOM 5208 O O . GLU B 1 179 ? 18.362 30.208 7.062 1.00 19.56 176 GLU B O 1
ATOM 5214 N N . TYR B 1 180 ? 17.535 30.932 9.026 1.00 16.20 177 TYR B N 1
ATOM 5215 C CA . TYR B 1 180 ? 18.276 29.927 9.780 1.00 16.39 177 TYR B CA 1
ATOM 5216 C C . TYR B 1 180 ? 17.788 28.522 9.461 1.00 18.36 177 TYR B C 1
ATOM 5217 O O . TYR B 1 180 ? 18.583 27.572 9.426 1.00 17.64 177 TYR B O 1
ATOM 5226 N N . GLN B 1 181 ? 16.479 28.357 9.239 1.00 17.14 178 GLN B N 1
ATOM 5227 C CA . GLN B 1 181 ? 15.988 27.032 8.883 1.00 15.12 178 GLN B CA 1
ATOM 5228 C C . GLN B 1 181 ? 16.441 26.620 7.496 1.00 18.72 178 GLN B C 1
ATOM 5229 O O . GLN B 1 181 ? 16.366 25.429 7.169 1.00 18.09 178 GLN B O 1
ATOM 5235 N N . GLY B 1 182 ? 16.890 27.576 6.676 1.00 17.75 179 GLY B N 1
ATOM 5236 C CA . GLY B 1 182 ? 17.391 27.293 5.348 1.00 17.75 179 GLY B CA 1
ATOM 5237 C C . GLY B 1 182 ? 18.836 26.884 5.290 1.00 18.29 179 GLY B C 1
ATOM 5238 O O . GLY B 1 182 ? 19.328 26.532 4.213 1.00 21.53 179 GLY B O 1
ATOM 5239 N N . ALA B 1 183 ? 19.522 26.900 6.430 1.00 17.13 180 ALA B N 1
ATOM 5240 C CA . ALA B 1 183 ? 20.901 26.448 6.518 1.00 17.28 180 ALA B CA 1
ATOM 5241 C C . ALA B 1 183 ? 21.005 24.991 6.110 1.00 18.48 180 ALA B C 1
ATOM 5242 O O . ALA B 1 183 ? 20.050 24.226 6.206 1.00 16.22 180 ALA B O 1
ATOM 5244 N N . GLN B 1 184 ? 22.207 24.600 5.674 1.00 16.98 181 GLN B N 1
ATOM 5245 C CA . GLN B 1 184 ? 22.419 23.220 5.247 1.00 18.92 181 GLN B CA 1
ATOM 5246 C C . GLN B 1 184 ? 22.130 22.234 6.371 1.00 17.29 181 GLN B C 1
ATOM 5247 O O . GLN B 1 184 ? 21.538 21.177 6.139 1.00 19.18 181 GLN B O 1
ATOM 5253 N N . PHE B 1 185 ? 22.538 22.559 7.595 1.00 18.13 182 PHE B N 1
ATOM 5254 C CA . PHE B 1 185 ? 22.324 21.694 8.753 1.00 17.57 182 PHE B CA 1
ATOM 5255 C C . PHE B 1 185 ? 21.714 22.527 9.868 1.00 16.62 182 PHE B C 1
ATOM 5256 O O . PHE B 1 185 ? 22.411 22.934 10.806 1.00 17.53 182 PHE B O 1
ATOM 5264 N N . PRO B 1 186 ? 20.407 22.787 9.809 1.00 15.26 183 PRO B N 1
ATOM 5265 C CA . PRO B 1 186 ? 19.764 23.642 10.823 1.00 14.77 183 PRO B CA 1
ATOM 5266 C C . PRO B 1 186 ? 19.433 22.839 12.073 1.00 16.97 183 PRO B C 1
ATOM 5267 O O . PRO B 1 186 ? 18.264 22.615 12.410 1.00 13.79 183 PRO B O 1
ATOM 5271 N N . TYR B 1 187 ? 20.470 22.375 12.768 1.00 13.64 184 TYR B N 1
ATOM 5272 C CA . TYR B 1 187 ? 20.258 21.428 13.857 1.00 14.12 184 TYR B CA 1
ATOM 5273 C C . TYR B 1 187 ? 19.667 22.114 15.086 1.00 12.15 184 TYR B C 1
ATOM 5274 O O . TYR B 1 187 ? 19.528 23.335 15.157 1.00 15.32 184 TYR B O 1
ATOM 5283 N N . ALA B 1 188 ? 19.323 21.291 16.067 1.00 13.52 185 ALA B N 1
ATOM 5284 C CA . ALA B 1 188 ? 18.618 21.766 17.249 1.00 14.78 185 ALA B CA 1
ATOM 5285 C C . ALA B 1 188 ? 19.315 21.206 18.485 1.00 16.55 185 ALA B C 1
ATOM 5286 O O . ALA B 1 188 ? 20.442 20.705 18.428 1.00 13.89 185 ALA B O 1
ATOM 5288 N N . TYR B 1 189 ? 18.631 21.276 19.624 1.00 13.71 186 TYR B N 1
ATOM 5289 C CA . TYR B 1 189 ? 19.242 20.955 20.906 1.00 14.03 186 TYR B CA 1
ATOM 5290 C C . TYR B 1 189 ? 18.274 20.185 21.787 1.00 17.53 186 TYR B C 1
ATOM 5291 O O . TYR B 1 189 ? 17.053 20.334 21.682 1.00 17.12 186 TYR B O 1
ATOM 5300 N N . HIS B 1 190 ? 18.843 19.395 22.695 1.00 14.73 187 HIS B N 1
ATOM 5301 C CA . HIS B 1 190 ? 18.148 18.917 23.877 1.00 15.32 187 HIS B CA 1
ATOM 5302 C C . HIS B 1 190 ? 18.689 19.688 25.074 1.00 16.12 187 HIS B C 1
ATOM 5303 O O . HIS B 1 190 ? 19.866 20.040 25.110 1.00 16.09 187 HIS B O 1
ATOM 5310 N N . PHE B 1 191 ? 17.834 19.962 26.054 1.00 16.66 188 PHE B N 1
ATOM 5311 C CA . PHE B 1 191 ? 18.332 20.611 27.262 1.00 16.93 188 PHE B CA 1
ATOM 5312 C C . PHE B 1 191 ? 17.346 20.379 28.397 1.00 17.67 188 PHE B C 1
ATOM 5313 O O . PHE B 1 191 ? 16.202 19.992 28.176 1.00 15.91 188 PHE B O 1
ATOM 5321 N N . GLU B 1 192 ? 17.814 20.603 29.619 1.00 18.29 189 GLU B N 1
ATOM 5322 C CA . GLU B 1 192 ? 16.937 20.589 30.788 1.00 18.33 189 GLU B CA 1
ATOM 5323 C C . GLU B 1 192 ? 16.115 21.871 30.818 1.00 17.43 189 GLU B C 1
ATOM 5324 O O . GLU B 1 192 ? 16.677 22.965 30.885 1.00 20.51 189 GLU B O 1
ATOM 5330 N N . ALA B 1 193 ? 14.787 21.728 30.789 1.00 23.79 190 ALA B N 1
ATOM 5331 C CA . ALA B 1 193 ? 13.907 22.891 30.709 1.00 28.47 190 ALA B CA 1
ATOM 5332 C C . ALA B 1 193 ? 14.145 23.853 31.862 1.00 24.48 190 ALA B C 1
ATOM 5333 O O . ALA B 1 193 ? 14.238 25.070 31.657 1.00 22.95 190 ALA B O 1
ATOM 5335 N N . HIS B 1 194 ? 14.261 23.325 33.082 1.00 28.43 191 HIS B N 1
ATOM 5336 C CA . HIS B 1 194 ? 14.403 24.196 34.242 1.00 27.74 191 HIS B CA 1
ATOM 5337 C C . HIS B 1 194 ? 15.720 24.965 34.202 1.00 24.81 191 HIS B C 1
ATOM 5338 O O . HIS B 1 194 ? 15.776 26.137 34.595 1.00 20.94 191 HIS B O 1
ATOM 5345 N N . LEU B 1 195 ? 16.779 24.334 33.690 1.00 21.25 192 LEU B N 1
ATOM 5346 C CA . LEU B 1 195 ? 18.076 24.995 33.639 1.00 23.02 192 LEU B CA 1
ATOM 5347 C C . LEU B 1 195 ? 18.112 26.087 32.579 1.00 20.81 192 LEU B C 1
ATOM 5348 O O . LEU B 1 195 ? 18.712 27.147 32.799 1.00 17.34 192 LEU B O 1
ATOM 5353 N N . LEU B 1 196 ? 17.472 25.857 31.432 1.00 19.69 193 LEU B N 1
ATOM 5354 C CA . LEU B 1 196 ? 17.385 26.914 30.430 1.00 20.23 193 LEU B CA 1
ATOM 5355 C C . LEU B 1 196 ? 16.622 28.111 30.974 1.00 18.61 193 LEU B C 1
ATOM 5356 O O . LEU B 1 196 ? 17.047 29.257 30.798 1.00 18.82 193 LEU B O 1
ATOM 5361 N N . ALA B 1 197 ? 15.500 27.863 31.655 1.00 21.04 194 ALA B N 1
ATOM 5362 C CA . ALA B 1 197 ? 14.725 28.961 32.222 1.00 22.75 194 ALA B CA 1
ATOM 5363 C C . ALA B 1 197 ? 15.558 29.754 33.219 1.00 18.59 194 ALA B C 1
ATOM 5364 O O . ALA B 1 197 ? 15.547 30.991 33.213 1.00 22.54 194 ALA B O 1
ATOM 5366 N N . LYS B 1 198 ? 16.288 29.056 34.090 1.00 20.17 195 LYS B N 1
ATOM 5367 C CA . LYS B 1 198 ? 17.149 29.745 35.045 1.00 18.37 195 LYS B CA 1
ATOM 5368 C C . LYS B 1 198 ? 18.245 30.522 34.326 1.00 20.72 195 LYS B C 1
ATOM 5369 O O . LYS B 1 198 ? 18.541 31.667 34.685 1.00 18.15 195 LYS B O 1
ATOM 5375 N N . TYR B 1 199 ? 18.836 29.927 33.288 1.00 19.40 196 TYR B N 1
ATOM 5376 C CA . TYR B 1 199 ? 19.845 30.626 32.499 1.00 18.97 196 TYR B CA 1
ATOM 5377 C C . TYR B 1 199 ? 19.281 31.893 31.876 1.00 14.42 196 TYR B C 1
ATOM 5378 O O . TYR B 1 199 ? 19.881 32.970 31.971 1.00 16.51 196 TYR B O 1
ATOM 5387 N N . LEU B 1 200 ? 18.124 31.775 31.219 1.00 17.61 197 LEU B N 1
ATOM 5388 C CA . LEU B 1 200 ? 17.520 32.934 30.578 1.00 15.28 197 LEU B CA 1
ATOM 5389 C C . LEU B 1 200 ? 17.066 33.964 31.595 1.00 15.48 197 LEU B C 1
ATOM 5390 O O . LEU B 1 200 ? 17.055 35.161 31.296 1.00 16.79 197 LEU B O 1
ATOM 5395 N N . THR B 1 201 ? 16.670 33.522 32.791 1.00 16.17 198 THR B N 1
ATOM 5396 C CA . THR B 1 201 ? 16.334 34.477 33.842 1.00 19.15 198 THR B CA 1
ATOM 5397 C C . THR B 1 201 ? 17.517 35.383 34.131 1.00 17.57 198 THR B C 1
ATOM 5398 O O . THR B 1 201 ? 17.382 36.609 34.152 1.00 17.78 198 THR B O 1
ATOM 5402 N N . GLY B 1 202 ? 18.697 34.791 34.341 1.00 20.17 199 GLY B N 1
ATOM 5403 C CA . GLY B 1 202 ? 19.884 35.594 34.573 1.00 21.65 199 GLY B CA 1
ATOM 5404 C C . GLY B 1 202 ? 20.210 36.484 33.392 1.00 22.79 199 GLY B C 1
ATOM 5405 O O . GLY B 1 202 ? 20.543 37.661 33.555 1.00 20.57 199 GLY B O 1
ATOM 5406 N N . TYR B 1 203 ? 20.092 35.939 32.181 1.00 19.49 200 TYR B N 1
ATOM 5407 C CA . TYR B 1 203 ? 20.378 36.718 30.984 1.00 19.91 200 TYR B CA 1
ATOM 5408 C C . TYR B 1 203 ? 19.522 37.974 30.932 1.00 17.14 200 TYR B C 1
ATOM 5409 O O . TYR B 1 203 ? 20.029 39.082 30.701 1.00 18.81 200 TYR B O 1
ATOM 5418 N N . ALA B 1 204 ? 18.216 37.822 31.163 1.00 16.10 201 ALA B N 1
ATOM 5419 C CA . ALA B 1 204 ? 17.305 38.949 31.021 1.00 16.41 201 ALA B CA 1
ATOM 5420 C C . ALA B 1 204 ? 17.396 39.910 32.202 1.00 19.79 201 ALA B C 1
ATOM 5421 O O . ALA B 1 204 ? 17.356 41.127 32.008 1.00 19.72 201 ALA B O 1
ATOM 5423 N N . THR B 1 205 ? 17.508 39.397 33.429 1.00 21.68 202 THR B N 1
ATOM 5424 C CA . THR B 1 205 ? 17.565 40.309 34.572 1.00 19.69 202 THR B CA 1
ATOM 5425 C C . THR B 1 205 ? 18.876 41.084 34.584 1.00 24.56 202 THR B C 1
ATOM 5426 O O . THR B 1 205 ? 18.894 42.278 34.909 1.00 23.39 202 THR B O 1
ATOM 5430 N N . ARG B 1 206 ? 19.976 40.438 34.193 1.00 21.09 203 ARG B N 1
ATOM 5431 C CA . ARG B 1 206 ? 21.238 41.162 34.113 1.00 26.06 203 ARG B CA 1
ATOM 5432 C C . ARG B 1 206 ? 21.198 42.256 33.057 1.00 29.35 203 ARG B C 1
ATOM 5433 O O . ARG B 1 206 ? 22.016 43.180 33.101 1.00 28.92 203 ARG B O 1
ATOM 5441 N N . ARG B 1 207 ? 20.256 42.186 32.121 1.00 21.82 204 ARG B N 1
ATOM 5442 C CA . ARG B 1 207 ? 20.130 43.192 31.077 1.00 22.39 204 ARG B CA 1
ATOM 5443 C C . ARG B 1 207 ? 18.894 44.063 31.249 1.00 25.63 204 ARG B C 1
ATOM 5444 O O . ARG B 1 207 ? 18.406 44.634 30.271 1.00 24.36 204 ARG B O 1
ATOM 5452 N N . GLY B 1 208 ? 18.360 44.157 32.464 1.00 24.19 205 GLY B N 1
ATOM 5453 C CA . GLY B 1 208 ? 17.370 45.166 32.778 1.00 22.59 205 GLY B CA 1
ATOM 5454 C C . GLY B 1 208 ? 15.950 44.679 32.980 1.00 21.21 205 GLY B C 1
ATOM 5455 O O . GLY B 1 208 ? 15.087 45.505 33.302 1.00 22.52 205 GLY B O 1
ATOM 5456 N N . THR B 1 209 ? 15.658 43.389 32.797 1.00 18.77 206 THR B N 1
ATOM 5457 C CA . THR B 1 209 ? 14.297 42.912 33.033 1.00 17.25 206 THR B CA 1
ATOM 5458 C C . THR B 1 209 ? 13.993 42.911 34.531 1.00 16.33 206 THR B C 1
ATOM 5459 O O . THR B 1 209 ? 14.752 42.357 35.333 1.00 15.25 206 THR B O 1
ATOM 5463 N N . ARG B 1 210 ? 12.888 43.541 34.909 1.00 16.34 207 ARG B N 1
ATOM 5464 C CA . ARG B 1 210 ? 12.445 43.486 36.291 1.00 16.57 207 ARG B CA 1
ATOM 5465 C C . ARG B 1 210 ? 11.790 42.139 36.553 1.00 16.81 207 ARG B C 1
ATOM 5466 O O . ARG B 1 210 ? 10.938 41.700 35.781 1.00 18.58 207 ARG B O 1
ATOM 5474 N N . HIS B 1 211 ? 12.181 41.486 37.643 1.00 16.00 208 HIS B N 1
ATOM 5475 C CA . HIS B 1 211 ? 11.689 40.155 37.975 1.00 13.39 208 HIS B CA 1
ATOM 5476 C C . HIS B 1 211 ? 10.897 40.244 39.275 1.00 21.23 208 HIS B C 1
ATOM 5477 O O . HIS B 1 211 ? 11.467 40.526 40.335 1.00 23.55 208 HIS B O 1
ATOM 5484 N N . ILE B 1 212 ? 9.585 40.035 39.181 1.00 17.11 209 ILE B N 1
ATOM 5485 C CA . ILE B 1 212 ? 8.667 40.071 40.319 1.00 17.86 209 ILE B CA 1
ATOM 5486 C C . ILE B 1 212 ? 8.241 38.641 40.601 1.00 19.42 209 ILE B C 1
ATOM 5487 O O . ILE B 1 212 ? 7.722 37.956 39.714 1.00 17.19 209 ILE B O 1
ATOM 5492 N N . VAL B 1 213 ? 8.445 38.175 41.822 1.00 15.49 210 VAL B N 1
ATOM 5493 C CA . VAL B 1 213 ? 7.890 36.883 42.220 1.00 18.71 210 VAL B CA 1
ATOM 5494 C C . VAL B 1 213 ? 6.604 37.164 42.979 1.00 18.46 210 VAL B C 1
ATOM 5495 O O . VAL B 1 213 ? 6.634 37.694 44.096 1.00 19.39 210 VAL B O 1
ATOM 5499 N N . ASP B 1 214 ? 5.467 36.826 42.369 1.00 14.60 211 ASP B N 1
ATOM 5500 C CA . ASP B 1 214 ? 4.158 37.164 42.915 1.00 17.97 211 ASP B CA 1
ATOM 5501 C C . ASP B 1 214 ? 3.097 36.482 42.066 1.00 19.04 211 ASP B C 1
ATOM 5502 O O . ASP B 1 214 ? 3.363 36.024 40.952 1.00 17.96 211 ASP B O 1
ATOM 5507 N N . ASN B 1 215 ? 1.881 36.435 42.599 1.00 18.85 212 ASN B N 1
ATOM 5508 C CA . ASN B 1 215 ? 0.732 35.951 41.857 1.00 22.27 212 ASN B CA 1
ATOM 5509 C C . ASN B 1 215 ? -0.043 37.126 41.298 1.00 21.57 212 ASN B C 1
ATOM 5510 O O . ASN B 1 215 ? -0.328 38.089 42.019 1.00 20.28 212 ASN B O 1
ATOM 5515 N N . VAL B 1 216 ? -0.397 37.034 40.024 1.00 17.39 213 VAL B N 1
ATOM 5516 C CA . VAL B 1 216 ? -1.430 37.893 39.468 1.00 15.82 213 VAL B CA 1
ATOM 5517 C C . VAL B 1 216 ? -2.760 37.357 39.967 1.00 19.34 213 VAL B C 1
ATOM 5518 O O . VAL B 1 216 ? -3.082 36.183 39.761 1.00 19.36 213 VAL B O 1
ATOM 5522 N N . VAL B 1 217 ? -3.515 38.200 40.665 1.00 17.52 214 VAL B N 1
ATOM 5523 C CA . VAL B 1 217 ? -4.761 37.779 41.295 1.00 23.07 214 VAL B CA 1
ATOM 5524 C C . VAL B 1 217 ? -5.975 38.381 40.628 1.00 24.55 214 VAL B C 1
ATOM 5525 O O . VAL B 1 217 ? -7.095 37.901 40.862 1.00 25.54 214 VAL B O 1
ATOM 5529 N N . ASP B 1 218 ? -5.798 39.394 39.789 1.00 19.59 215 ASP B N 1
ATOM 5530 C CA . ASP B 1 218 ? -6.911 39.961 39.054 1.00 22.76 215 ASP B CA 1
ATOM 5531 C C . ASP B 1 218 ? -6.371 40.581 37.786 1.00 25.43 215 ASP B C 1
ATOM 5532 O O . ASP B 1 218 ? -5.261 41.121 37.772 1.00 22.63 215 ASP B O 1
ATOM 5537 N N . VAL B 1 219 ? -7.159 40.490 36.726 1.00 25.74 216 VAL B N 1
ATOM 5538 C CA . VAL B 1 219 ? -6.855 41.150 35.469 1.00 23.81 216 VAL B CA 1
ATOM 5539 C C . VAL B 1 219 ? -7.958 42.166 35.249 1.00 27.87 216 VAL B C 1
ATOM 5540 O O . VAL B 1 219 ? -9.098 41.795 34.941 1.00 30.79 216 VAL B O 1
ATOM 5544 N N . ALA B 1 220 ? -7.628 43.443 35.398 1.00 24.34 217 ALA B N 1
ATOM 5545 C CA . ALA B 1 220 ? -8.622 44.497 35.265 1.00 27.59 217 ALA B CA 1
ATOM 5546 C C . ALA B 1 220 ? -8.736 44.937 33.810 1.00 23.65 217 ALA B C 1
ATOM 5547 O O . ALA B 1 220 ? -7.722 45.169 33.137 1.00 22.64 217 ALA B O 1
ATOM 5549 N N . LEU B 1 221 ? -9.971 45.072 33.340 1.00 22.08 218 LEU B N 1
ATOM 5550 C CA . LEU B 1 221 ? -10.253 45.508 31.981 1.00 24.69 218 LEU B CA 1
ATOM 5551 C C . LEU B 1 221 ? -10.834 46.908 32.011 1.00 29.18 218 LEU B C 1
ATOM 5552 O O . LEU B 1 221 ? -11.604 47.248 32.911 1.00 29.74 218 LEU B O 1
ATOM 5557 N N . ASP B 1 222 ? -10.480 47.712 31.023 1.00 25.48 219 ASP B N 1
ATOM 5558 C CA . ASP B 1 222 ? -11.079 49.030 30.913 1.00 30.00 219 ASP B CA 1
ATOM 5559 C C . ASP B 1 222 ? -12.393 48.926 30.139 1.00 34.34 219 ASP B C 1
ATOM 5560 O O . ASP B 1 222 ? -12.873 47.833 29.820 1.00 28.18 219 ASP B O 1
ATOM 5565 N N . GLU B 1 223 ? -12.968 50.080 29.801 1.00 38.40 220 GLU B N 1
ATOM 5566 C CA . GLU B 1 223 ? -14.291 50.108 29.189 1.00 40.76 220 GLU B CA 1
ATOM 5567 C C . GLU B 1 223 ? -14.292 49.534 27.777 1.00 43.00 220 GLU B C 1
ATOM 5568 O O . GLU B 1 223 ? -15.305 48.969 27.350 1.00 37.43 220 GLU B O 1
ATOM 5574 N N . ARG B 1 224 ? -13.189 49.658 27.037 1.00 36.40 221 ARG B N 1
ATOM 5575 C CA . ARG B 1 224 ? -13.107 49.097 25.694 1.00 32.89 221 ARG B CA 1
ATOM 5576 C C . ARG B 1 224 ? -12.663 47.635 25.686 1.00 30.19 221 ARG B C 1
ATOM 5577 O O . ARG B 1 224 ? -12.486 47.059 24.610 1.00 31.46 221 ARG B O 1
ATOM 5585 N N . GLY B 1 225 ? -12.506 47.018 26.851 1.00 25.45 222 GLY B N 1
ATOM 5586 C CA . GLY B 1 225 ? -12.144 45.619 26.934 1.00 30.44 222 GLY B CA 1
ATOM 5587 C C . GLY B 1 225 ? -10.661 45.322 26.904 1.00 28.72 222 GLY B C 1
ATOM 5588 O O . GLY B 1 225 ? -10.287 44.141 26.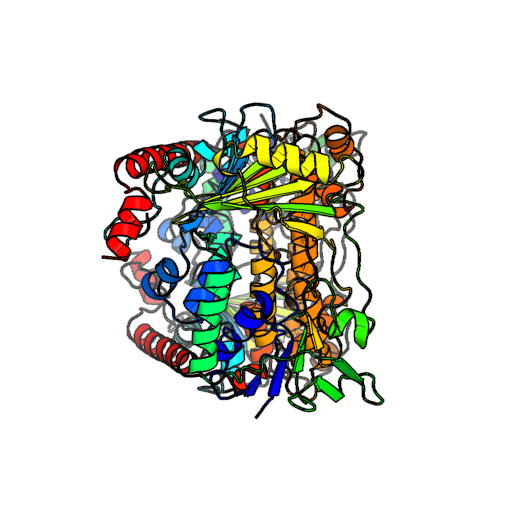862 1.00 28.04 222 GLY B O 1
ATOM 5589 N N . TRP B 1 226 ? -9.809 46.345 26.927 1.00 23.27 223 TRP B N 1
ATOM 5590 C CA . TRP B 1 226 ? -8.368 46.161 27.009 1.00 21.30 223 TRP B CA 1
ATOM 5591 C C . TRP B 1 226 ? -7.949 45.943 28.454 1.00 23.82 223 TRP B C 1
ATOM 5592 O O . TRP B 1 226 ? -8.652 46.324 29.390 1.00 21.77 223 TRP B O 1
ATOM 5603 N N . ILE B 1 227 ? -6.787 45.326 28.644 1.00 19.11 224 ILE B N 1
ATOM 5604 C CA . ILE B 1 227 ? -6.300 45.161 30.011 1.00 17.63 224 ILE B CA 1
ATOM 5605 C C . ILE B 1 227 ? -5.832 46.514 30.532 1.00 22.35 224 ILE B C 1
ATOM 5606 O O . ILE B 1 227 ? -4.966 47.159 29.931 1.00 19.45 224 ILE B O 1
ATOM 5611 N N . SER B 1 228 ? -6.393 46.947 31.665 1.00 21.55 225 SER B N 1
ATOM 5612 C CA . SER B 1 228 ? -5.890 48.182 32.259 1.00 21.99 225 SER B CA 1
ATOM 5613 C C . SER B 1 228 ? -4.703 47.916 33.174 1.00 18.93 225 SER B C 1
ATOM 5614 O O . SER B 1 228 ? -3.742 48.688 33.178 1.00 23.21 225 SER B O 1
ATOM 5617 N N . HIS B 1 229 ? -4.749 46.837 33.951 1.00 21.01 226 HIS B N 1
ATOM 5618 C CA . HIS B 1 229 ? -3.607 46.446 34.762 1.00 19.35 226 HIS B CA 1
ATOM 5619 C C . HIS B 1 229 ? -3.793 45.003 35.193 1.00 18.14 226 HIS B C 1
ATOM 5620 O O . HIS B 1 229 ? -4.893 44.453 35.115 1.00 23.02 226 HIS B O 1
ATOM 5627 N N . VAL B 1 230 ? -2.707 44.395 35.655 1.00 17.37 227 VAL B N 1
ATOM 5628 C CA . VAL B 1 230 ? -2.790 43.141 36.393 1.00 18.03 227 VAL B CA 1
ATOM 5629 C C . VAL B 1 230 ? -2.488 43.459 37.848 1.00 21.07 227 VAL B C 1
ATOM 5630 O O . VAL B 1 230 ? -1.528 44.174 38.156 1.00 21.55 227 VAL B O 1
ATOM 5634 N N . ARG B 1 231 ? -3.337 42.966 38.734 1.00 19.94 228 ARG B N 1
ATOM 5635 C CA . ARG B 1 231 ? -3.154 43.183 40.158 1.00 21.56 228 ARG B CA 1
ATOM 5636 C C . ARG B 1 231 ? -2.394 42.002 40.731 1.00 18.32 228 ARG B C 1
ATOM 5637 O O . ARG B 1 231 ? -2.762 40.846 40.492 1.00 20.84 228 ARG B O 1
ATOM 5645 N N . THR B 1 232 ? -1.321 42.292 41.451 1.00 15.48 229 THR B N 1
ATOM 5646 C CA . THR B 1 232 ? -0.548 41.282 42.156 1.00 18.03 229 THR B CA 1
ATOM 5647 C C . THR B 1 232 ? -0.908 41.283 43.633 1.00 23.47 229 THR B C 1
ATOM 5648 O O . THR B 1 232 ? -1.546 42.205 44.141 1.00 21.42 229 THR B O 1
ATOM 5652 N N . GLU B 1 233 ? -0.480 40.224 44.325 1.00 20.30 230 GLU B N 1
ATOM 5653 C CA . GLU B 1 233 ? -0.751 40.128 45.760 1.00 23.14 230 GLU B CA 1
ATOM 5654 C C . GLU B 1 233 ? 0.029 41.169 46.550 1.00 23.46 230 GLU B C 1
ATOM 5655 O O . GLU B 1 233 ? -0.507 41.775 47.483 1.00 27.39 230 GLU B O 1
ATOM 5661 N N . GLU B 1 234 ? 1.304 41.369 46.221 1.00 22.94 231 GLU B N 1
ATOM 5662 C CA . GLU B 1 234 ? 2.163 42.175 47.066 1.00 25.91 231 GLU B CA 1
ATOM 5663 C C . GLU B 1 234 ? 2.904 43.282 46.338 1.00 28.67 231 GLU B C 1
ATOM 5664 O O . GLU B 1 234 ? 3.589 44.072 46.993 1.00 25.59 231 GLU B O 1
ATOM 5670 N N . HIS B 1 235 ? 2.786 43.375 45.015 1.00 18.64 232 HIS B N 1
ATOM 5671 C CA . HIS B 1 235 ? 3.524 44.373 44.249 1.00 18.66 232 HIS B CA 1
ATOM 5672 C C . HIS B 1 235 ? 2.606 45.378 43.562 1.00 15.92 232 HIS B C 1
ATOM 5673 O O . HIS B 1 235 ? 3.024 46.052 42.614 1.00 22.61 232 HIS B O 1
ATOM 5680 N N . GLY B 1 236 ? 1.372 45.508 44.024 1.00 21.31 233 GLY B N 1
ATOM 5681 C CA . GLY B 1 236 ? 0.495 46.515 43.485 1.00 19.86 233 GLY B CA 1
ATOM 5682 C C . GLY B 1 236 ? -0.007 46.123 42.112 1.00 23.72 233 GLY B C 1
ATOM 5683 O O . GLY B 1 236 ? -0.074 44.945 41.756 1.00 20.40 233 GLY B O 1
ATOM 5684 N N . ASP B 1 237 ? -0.392 47.136 41.345 1.00 23.29 234 ASP B N 1
ATOM 5685 C CA . ASP B 1 237 ? -0.915 46.950 40.001 1.00 22.79 234 ASP B CA 1
ATOM 5686 C C . ASP B 1 237 ? 0.162 47.242 38.972 1.00 25.59 234 ASP B C 1
ATOM 5687 O O . ASP B 1 237 ? 0.896 48.232 39.084 1.00 26.45 234 ASP B O 1
ATOM 5692 N N . LEU B 1 238 ? 0.235 46.394 37.950 1.00 21.22 235 LEU B N 1
ATOM 5693 C CA . LEU B 1 238 ? 1.224 46.544 36.897 1.00 22.82 235 LEU B CA 1
ATOM 5694 C C . LEU B 1 238 ? 0.495 47.016 35.653 1.00 21.94 235 LEU B C 1
ATOM 5695 O O . LEU B 1 238 ? -0.448 46.364 35.200 1.00 19.12 235 LEU B O 1
ATOM 5700 N N . GLU B 1 239 ? 0.925 48.145 35.118 1.00 20.99 236 GLU B N 1
ATOM 5701 C CA . GLU B 1 239 ? 0.398 48.663 33.870 1.00 22.90 236 GLU B CA 1
ATOM 5702 C C . GLU B 1 239 ? 1.415 48.402 32.775 1.00 21.65 236 GLU B C 1
ATOM 5703 O O . GLU B 1 239 ? 2.610 48.257 33.035 1.00 21.00 236 GLU B O 1
ATOM 5709 N N . ALA B 1 240 ? 0.929 48.360 31.541 1.00 20.25 237 ALA B N 1
ATOM 5710 C CA . ALA B 1 240 ? 1.802 48.104 30.402 1.00 21.55 237 ALA B CA 1
ATOM 5711 C C . ALA B 1 240 ? 1.078 48.482 29.125 1.00 15.96 237 ALA B C 1
ATOM 5712 O O . ALA B 1 240 ? -0.151 48.552 29.083 1.00 18.93 237 ALA B O 1
ATOM 5714 N N . ASP B 1 241 ? 1.873 48.736 28.083 1.00 17.69 238 ASP B N 1
ATOM 5715 C CA . ASP B 1 241 ? 1.337 48.850 26.734 1.00 15.81 238 ASP B CA 1
ATOM 5716 C C . ASP B 1 241 ? 0.983 47.489 26.160 1.00 20.96 238 ASP B C 1
ATOM 5717 O O . ASP B 1 241 ? 0.061 47.381 25.350 1.00 23.14 238 ASP B O 1
ATOM 5722 N N . LEU B 1 242 ? 1.698 46.453 26.571 1.00 17.65 239 LEU B N 1
ATOM 5723 C CA . LEU B 1 242 ? 1.493 45.111 26.056 1.00 14.02 239 LEU B CA 1
ATOM 5724 C C . LEU B 1 242 ? 1.647 44.142 27.211 1.00 12.07 239 LEU B C 1
ATOM 5725 O O . LEU B 1 242 ? 2.656 44.183 27.921 1.00 15.91 239 LEU B O 1
ATOM 5730 N N . PHE B 1 243 ? 0.665 43.274 27.390 1.00 12.21 240 PHE B N 1
ATOM 5731 C CA . PHE B 1 243 ? 0.739 42.199 28.363 1.00 12.25 240 PHE B CA 1
ATOM 5732 C C . PHE B 1 243 ? 0.979 40.901 27.610 1.00 14.34 240 PHE B C 1
ATOM 5733 O O . PHE B 1 243 ? 0.264 40.594 26.656 1.00 14.80 240 PHE B O 1
ATOM 5741 N N . VAL B 1 244 ? 1.985 40.153 28.022 1.00 12.01 241 VAL B N 1
ATOM 5742 C CA . VAL B 1 244 ? 2.264 38.869 27.405 1.00 11.79 241 VAL B CA 1
ATOM 5743 C C . VAL B 1 244 ? 1.776 37.784 28.348 1.00 15.85 241 VAL B C 1
ATOM 5744 O O . VAL B 1 244 ? 2.218 37.697 29.499 1.00 13.70 241 VAL B O 1
ATOM 5748 N N . ASP B 1 245 ? 0.852 36.963 27.868 1.00 13.67 242 ASP B N 1
ATOM 5749 C CA . ASP B 1 245 ? 0.304 35.884 28.669 1.00 12.87 242 ASP B CA 1
ATOM 5750 C C . ASP B 1 245 ? 1.196 34.674 28.472 1.00 13.07 242 ASP B C 1
ATOM 5751 O O . ASP B 1 245 ? 1.129 34.005 27.444 1.00 12.75 242 ASP B O 1
ATOM 5756 N N . CYS B 1 246 ? 2.035 34.394 29.457 1.00 12.83 243 CYS B N 1
ATOM 5757 C CA . CYS B 1 246 ? 2.866 33.207 29.470 1.00 12.12 243 CYS B CA 1
ATOM 5758 C C . CYS B 1 246 ? 2.474 32.320 30.637 1.00 12.08 243 CYS B C 1
ATOM 5759 O O . CYS B 1 246 ? 3.315 31.666 31.249 1.00 12.66 243 CYS B O 1
ATOM 5762 N N . THR B 1 247 ? 1.179 32.297 30.960 1.00 13.82 244 THR B N 1
ATOM 5763 C CA . THR B 1 247 ? 0.716 31.554 32.121 1.00 13.34 244 THR B CA 1
ATOM 5764 C C . THR B 1 247 ? 0.459 30.086 31.837 1.00 16.07 244 THR B C 1
ATOM 5765 O O . THR B 1 247 ? -0.013 29.383 32.735 1.00 16.84 244 THR B O 1
ATOM 5769 N N . GLY B 1 248 ? 0.784 29.592 30.647 1.00 14.98 245 GLY B N 1
ATOM 5770 C CA . GLY B 1 248 ? 0.616 28.175 30.379 1.00 16.58 245 GLY B CA 1
ATOM 5771 C C . GLY B 1 248 ? -0.790 27.840 29.925 1.00 14.58 245 GLY B C 1
ATOM 5772 O O . GLY B 1 248 ? -1.541 28.687 29.455 1.00 14.75 245 GLY B O 1
ATOM 5773 N N . PHE B 1 249 ? -1.146 26.563 30.085 1.00 14.89 246 PHE B N 1
ATOM 5774 C CA . PHE B 1 249 ? -2.438 26.088 29.589 1.00 19.98 246 PHE B CA 1
ATOM 5775 C C . PHE B 1 249 ? -3.598 26.906 30.136 1.00 19.26 246 PHE B C 1
ATOM 5776 O O . PHE B 1 249 ? -4.619 27.082 29.453 1.00 15.92 246 PHE B O 1
ATOM 5784 N N . ARG B 1 250 ? -3.453 27.437 31.345 1.00 19.61 247 ARG B N 1
ATOM 5785 C CA . ARG B 1 250 ? -4.575 28.121 31.977 1.00 19.91 247 ARG B CA 1
ATOM 5786 C C . ARG B 1 250 ? -4.940 29.411 31.253 1.00 20.60 247 ARG B C 1
ATOM 5787 O O . ARG B 1 250 ? -6.098 29.833 31.310 1.00 19.19 247 ARG B O 1
ATOM 5795 N N . GLY B 1 251 ? -3.989 30.043 30.553 1.00 18.73 248 GLY B N 1
ATOM 5796 C CA . GLY B 1 251 ? -4.290 31.225 29.763 1.00 15.59 248 GLY B CA 1
ATOM 5797 C C . GLY B 1 251 ? -5.026 32.305 30.541 1.00 18.56 248 GLY B C 1
ATOM 5798 O O . GLY B 1 251 ? -6.102 32.767 30.136 1.00 17.84 248 GLY B O 1
ATOM 5799 N N . LEU B 1 252 ? -4.443 32.690 31.678 1.00 18.41 249 LEU B N 1
ATOM 5800 C CA . LEU B 1 252 ? -5.118 33.570 32.629 1.00 16.44 249 LEU B CA 1
ATOM 5801 C C . LEU B 1 252 ? -5.594 34.864 31.980 1.00 19.01 249 LEU B C 1
ATOM 5802 O O . LEU B 1 252 ? -6.696 35.345 32.270 1.00 20.23 249 LEU B O 1
ATOM 5807 N N . LEU B 1 253 ? -4.786 35.443 31.096 1.00 14.46 250 LEU B N 1
ATOM 5808 C CA . LEU B 1 253 ? -5.123 36.716 30.478 1.00 15.88 250 LEU B CA 1
ATOM 5809 C C . LEU B 1 253 ? -5.885 36.527 29.177 1.00 18.71 250 LEU B C 1
ATOM 5810 O O . LEU B 1 253 ? -6.954 37.113 28.971 1.00 19.02 250 LEU B O 1
ATOM 5815 N N . LEU B 1 254 ? -5.332 35.728 28.277 1.00 14.12 251 LEU B N 1
ATOM 5816 C CA . LEU B 1 254 ? -5.913 35.627 26.947 1.00 16.30 251 LEU B CA 1
ATOM 5817 C C . LEU B 1 254 ? -7.230 34.870 26.978 1.00 19.64 251 LEU B C 1
ATOM 5818 O O . LEU B 1 254 ? -8.205 35.290 26.348 1.00 20.48 251 LEU B O 1
ATOM 5823 N N . ASN B 1 255 ? -7.273 33.750 27.697 1.00 17.73 252 ASN B N 1
ATOM 5824 C CA A ASN B 1 255 ? -8.460 32.911 27.676 0.45 22.65 252 ASN B CA 1
ATOM 5825 C CA B ASN B 1 255 ? -8.438 32.866 27.718 0.55 22.65 252 ASN B CA 1
ATOM 5826 C C . ASN B 1 255 ? -9.412 33.223 28.832 1.00 27.28 252 ASN B C 1
ATOM 5827 O O . ASN B 1 255 ? -10.621 33.351 28.606 1.00 32.13 252 ASN B O 1
ATOM 5836 N N . LYS B 1 256 ? -8.905 33.371 30.054 1.00 25.77 253 LYS B N 1
ATOM 5837 C CA . LYS B 1 256 ? -9.811 33.677 31.156 1.00 23.73 253 LYS B CA 1
ATOM 5838 C C . LYS B 1 256 ? -10.266 35.133 31.101 1.00 27.45 253 LYS B C 1
ATOM 5839 O O . LYS B 1 256 ? -11.452 35.419 30.907 1.00 32.61 253 LYS B O 1
ATOM 5845 N N . ALA B 1 257 ? -9.332 36.070 31.257 1.00 23.87 254 ALA B N 1
ATOM 5846 C CA . ALA B 1 257 ? -9.703 37.476 31.390 1.00 21.45 254 ALA B CA 1
ATOM 5847 C C . ALA B 1 257 ? -10.328 38.022 30.112 1.00 23.84 254 ALA B C 1
ATOM 5848 O O . ALA B 1 257 ? -11.355 38.707 30.158 1.00 24.58 254 ALA B O 1
ATOM 5850 N N . LEU B 1 258 ? -9.713 37.761 28.959 1.00 19.78 255 LEU B N 1
ATOM 5851 C CA . LEU B 1 258 ? -10.228 38.307 27.710 1.00 17.78 255 LEU B CA 1
ATOM 5852 C C . LEU B 1 258 ? -11.201 37.378 27.005 1.00 21.07 255 LEU B C 1
ATOM 5853 O O . LEU B 1 258 ? -11.785 37.775 25.989 1.00 20.82 255 LEU B O 1
ATOM 5858 N N . GLY B 1 259 ? -11.391 36.166 27.514 1.00 24.57 256 GLY B N 1
ATOM 5859 C CA . GLY B 1 259 ? -12.400 35.280 26.975 1.00 22.36 256 GLY B CA 1
ATOM 5860 C C . GLY B 1 259 ? -12.159 34.810 25.564 1.00 25.51 256 GLY B C 1
ATOM 5861 O O . GLY B 1 259 ? -13.111 34.403 24.894 1.00 23.09 256 GLY B O 1
ATOM 5862 N N . GLU B 1 260 ? -10.920 34.852 25.082 1.00 20.44 257 GLU B N 1
ATOM 5863 C CA . GLU B 1 260 ? -10.683 34.452 23.703 1.00 21.89 257 GLU B CA 1
ATOM 5864 C C . GLU B 1 260 ? -10.927 32.956 23.555 1.00 21.02 257 GLU B C 1
ATOM 5865 O O . GLU B 1 260 ? -10.364 32.161 24.318 1.00 20.26 257 GLU B O 1
ATOM 5871 N N . PRO B 1 261 ? -11.760 32.541 22.601 1.00 19.89 258 PRO B N 1
ATOM 5872 C CA . PRO B 1 261 ? -12.093 31.122 22.463 1.00 24.99 258 PRO B CA 1
ATOM 5873 C C . PRO B 1 261 ? -10.879 30.303 22.072 1.00 22.27 258 PRO B C 1
ATOM 5874 O O . PRO B 1 261 ? -9.969 30.782 21.396 1.00 20.05 258 PRO B O 1
ATOM 5878 N N . PHE B 1 262 ? -10.886 29.051 22.505 1.00 21.16 259 PHE B N 1
ATOM 5879 C CA . PHE B 1 262 ? -9.861 28.090 22.133 1.00 22.80 259 PHE B CA 1
ATOM 5880 C C . PHE B 1 262 ? -10.427 27.108 21.114 1.00 26.29 259 PHE B C 1
ATOM 5881 O O . PHE B 1 262 ? -11.572 26.663 21.248 1.00 27.45 259 PHE B O 1
ATOM 5889 N N . VAL B 1 263 ? -9.636 26.794 20.084 1.00 17.49 260 VAL B N 1
ATOM 5890 C CA . VAL B 1 263 ? -10.042 25.901 18.999 1.00 22.02 260 VAL B CA 1
ATOM 5891 C C . VAL B 1 263 ? -9.319 24.573 19.178 1.00 19.88 260 VAL B C 1
ATOM 5892 O O . VAL B 1 263 ? -8.092 24.501 19.043 1.00 19.50 260 VAL B O 1
ATOM 5896 N N . SER B 1 264 ? -10.075 23.520 19.460 1.00 21.02 261 SER B N 1
ATOM 5897 C CA . SER B 1 264 ? -9.485 22.204 19.665 1.00 20.68 261 SER B CA 1
ATOM 5898 C C . SER B 1 264 ? -8.993 21.599 18.353 1.00 21.76 261 SER B C 1
ATOM 5899 O O . SER B 1 264 ? -9.646 21.710 17.311 1.00 21.37 261 SER B O 1
ATOM 5902 N N . TYR B 1 265 ? -7.841 20.932 18.419 1.00 16.68 262 TYR B N 1
ATOM 5903 C CA . TYR B 1 265 ? -7.330 20.094 17.348 1.00 16.01 262 TYR B CA 1
ATOM 5904 C C . TYR B 1 265 ? -7.620 18.613 17.580 1.00 18.86 262 TYR B C 1
ATOM 5905 O O . TYR B 1 265 ? -7.088 17.768 16.854 1.00 17.62 262 TYR B O 1
ATOM 5914 N N . GLN B 1 266 ? -8.423 18.272 18.595 1.00 19.10 263 GLN B N 1
ATOM 5915 C CA . GLN B 1 266 ? -8.556 16.872 18.992 1.00 18.40 263 GLN B CA 1
ATOM 5916 C C . GLN B 1 266 ? -9.321 16.020 17.987 1.00 17.01 263 GLN B C 1
ATOM 5917 O O . GLN B 1 266 ? -9.259 14.793 18.093 1.00 18.61 263 GLN B O 1
ATOM 5923 N N . ASP B 1 267 ? -10.053 16.622 17.037 1.00 18.66 264 ASP B N 1
ATOM 5924 C CA . ASP B 1 267 ? -10.665 15.816 15.981 1.00 14.86 264 ASP B CA 1
ATOM 5925 C C . ASP B 1 267 ? -9.607 15.035 15.221 1.00 15.84 264 ASP B C 1
ATOM 5926 O O . ASP B 1 267 ? -9.813 13.870 14.869 1.00 20.07 264 ASP B O 1
ATOM 5931 N N . THR B 1 268 ? -8.467 15.664 14.966 1.00 16.04 265 THR B N 1
ATOM 5932 C CA . THR B 1 268 ? -7.434 15.093 14.116 1.00 18.12 265 THR B CA 1
ATOM 5933 C C . THR B 1 268 ? -6.275 14.501 14.896 1.00 20.02 265 THR B C 1
ATOM 5934 O O . THR B 1 268 ? -5.594 13.610 14.385 1.00 16.69 265 THR B O 1
ATOM 5938 N N . LEU B 1 269 ? -6.054 14.949 16.123 1.00 17.58 266 LEU B N 1
ATOM 5939 C CA . LEU B 1 269 ? -4.940 14.485 16.943 1.00 19.32 266 LEU B CA 1
ATOM 5940 C C . LEU B 1 269 ? -5.510 14.135 18.306 1.00 17.82 266 LEU B C 1
ATOM 5941 O O . LEU B 1 269 ? -5.603 14.997 19.186 1.00 23.54 266 LEU B O 1
ATOM 5946 N N . PRO B 1 270 ? -5.896 12.875 18.520 1.00 18.08 267 PRO B N 1
ATOM 5947 C CA . PRO B 1 270 ? -6.581 12.522 19.772 1.00 25.93 267 PRO B CA 1
ATOM 5948 C C . PRO B 1 270 ? -5.667 12.450 20.983 1.00 22.16 267 PRO B C 1
ATOM 5949 O O . PRO B 1 270 ? -6.182 12.428 22.106 1.00 22.48 267 PRO B O 1
ATOM 5953 N N . ASN B 1 271 ? -4.343 12.402 20.814 1.00 18.29 268 ASN B N 1
ATOM 5954 C CA . ASN B 1 271 ? -3.485 12.301 21.986 1.00 17.38 268 ASN B CA 1
ATOM 5955 C C . ASN B 1 271 ? -3.683 13.526 22.868 1.00 21.23 268 ASN B C 1
ATOM 5956 O O . ASN B 1 271 ? -3.522 14.664 22.420 1.00 21.70 268 ASN B O 1
ATOM 5961 N N . ASP B 1 272 ? -4.075 13.285 24.114 1.00 18.63 269 ASP B N 1
ATOM 5962 C CA . ASP B 1 272 ? -4.478 14.355 25.010 1.00 22.09 269 ASP B CA 1
ATOM 5963 C C . ASP B 1 272 ? -3.766 14.309 26.349 1.00 20.02 269 ASP B C 1
ATOM 5964 O O . ASP B 1 272 ? -4.034 15.159 27.208 1.00 20.48 269 ASP B O 1
ATOM 5969 N N . SER B 1 273 ? -2.877 13.350 26.556 1.00 15.49 270 SER B N 1
ATOM 5970 C CA . SER B 1 273 ? -2.288 13.143 27.862 1.00 19.09 270 SER B CA 1
ATOM 5971 C C . SER B 1 273 ? -0.835 12.768 27.681 1.00 19.11 270 SER B C 1
ATOM 5972 O O . SER B 1 273 ? -0.416 12.325 26.610 1.00 18.82 270 SER B O 1
ATOM 5975 N N . ALA B 1 274 ? -0.078 12.930 28.759 1.00 17.63 271 ALA B N 1
ATOM 5976 C CA . ALA B 1 274 ? 1.302 12.492 28.766 1.00 19.19 271 ALA B CA 1
ATOM 5977 C C . ALA B 1 274 ? 1.680 12.145 30.188 1.00 22.94 271 ALA B C 1
ATOM 5978 O O . ALA B 1 274 ? 1.138 12.700 31.149 1.00 21.24 271 ALA B O 1
ATOM 5980 N N . VAL B 1 275 ? 2.616 11.221 30.316 1.00 16.90 272 VAL B N 1
ATOM 5981 C CA . VAL B 1 275 ? 3.283 10.987 31.588 1.00 17.37 272 VAL B CA 1
ATOM 5982 C C . VAL B 1 275 ? 4.775 11.047 31.322 1.00 21.61 272 VAL B C 1
ATOM 5983 O O . VAL B 1 275 ? 5.258 10.427 30.370 1.00 22.14 272 VAL B O 1
ATOM 5987 N N . ALA B 1 276 ? 5.489 11.840 32.117 1.00 21.11 273 ALA B N 1
ATOM 5988 C CA . ALA B 1 276 ? 6.896 12.136 31.871 1.00 21.67 273 ALA B CA 1
ATOM 5989 C C . ALA B 1 276 ? 7.745 11.735 33.070 1.00 29.26 273 ALA B C 1
ATOM 5990 O O . ALA B 1 276 ? 7.301 11.806 34.218 1.00 27.85 273 ALA B O 1
ATOM 5992 N N . LEU B 1 277 ? 8.988 11.332 32.792 1.00 25.32 274 LEU B N 1
ATOM 5993 C CA . LEU B 1 277 ? 9.957 10.986 33.824 1.00 26.46 274 LEU B CA 1
ATOM 5994 C C . LEU B 1 277 ? 11.312 11.593 33.481 1.00 32.38 274 LEU B C 1
ATOM 5995 O O . LEU B 1 277 ? 11.651 11.765 32.309 1.00 30.12 274 LEU B O 1
ATOM 6000 N N . GLN B 1 278 ? 12.080 11.914 34.519 1.00 29.60 275 GLN B N 1
ATOM 6001 C CA . GLN B 1 278 ? 13.492 12.276 34.402 1.00 35.38 275 GLN B CA 1
ATOM 6002 C C . GLN B 1 278 ? 14.316 11.168 35.053 1.00 41.76 275 GLN B C 1
ATOM 6003 O O . GLN B 1 278 ? 14.215 10.954 36.264 1.00 36.11 275 GLN B O 1
ATOM 6009 N N . VAL B 1 279 ? 15.119 10.459 34.263 1.00 38.08 276 VAL B N 1
ATOM 6010 C CA . VAL B 1 279 ? 15.857 9.285 34.721 1.00 37.75 276 VAL B CA 1
ATOM 6011 C C . VAL B 1 279 ? 17.362 9.529 34.595 1.00 39.87 276 VAL B C 1
ATOM 6012 O O . VAL B 1 279 ? 17.863 9.775 33.494 1.00 27.80 276 VAL B O 1
ATOM 6016 N N . PRO B 1 280 ? 18.138 9.478 35.692 1.00 41.70 277 PRO B N 1
ATOM 6017 C CA . PRO B 1 280 ? 19.594 9.714 35.659 1.00 37.69 277 PRO B CA 1
ATOM 6018 C C . PRO B 1 280 ? 20.405 8.784 34.747 1.00 41.78 277 PRO B C 1
ATOM 6019 O O . PRO B 1 280 ? 19.951 7.707 34.365 1.00 46.82 277 PRO B O 1
ATOM 6023 N N . GLU B 1 286 ? 28.194 5.013 27.216 1.00 48.45 283 GLU B N 1
ATOM 6024 C CA . GLU B 1 286 ? 27.938 4.826 25.792 1.00 42.94 283 GLU B CA 1
ATOM 6025 C C . GLU B 1 286 ? 27.747 6.183 25.117 1.00 41.00 283 GLU B C 1
ATOM 6026 O O . GLU B 1 286 ? 27.456 7.170 25.791 1.00 39.05 283 GLU B O 1
ATOM 6032 N N . PRO B 1 287 ? 27.906 6.237 23.793 1.00 38.39 284 PRO B N 1
ATOM 6033 C CA . PRO B 1 287 ? 27.697 7.506 23.085 1.00 35.98 284 PRO B CA 1
ATOM 6034 C C . PRO B 1 287 ? 26.277 8.026 23.271 1.00 30.78 284 PRO B C 1
ATOM 6035 O O . PRO B 1 287 ? 25.302 7.278 23.182 1.00 33.24 284 PRO B O 1
ATOM 6039 N N . ILE B 1 288 ? 26.167 9.324 23.528 1.00 31.65 285 ILE B N 1
ATOM 6040 C CA . ILE B 1 288 ? 24.865 9.977 23.597 1.00 25.81 285 ILE B CA 1
ATOM 6041 C C . ILE B 1 288 ? 24.364 10.152 22.171 1.00 24.93 285 ILE B C 1
ATOM 6042 O O . ILE B 1 288 ? 25.026 10.795 21.351 1.00 21.56 285 ILE B O 1
ATOM 6047 N N . ARG B 1 289 ? 23.204 9.592 21.871 1.00 21.70 286 ARG B N 1
ATOM 6048 C CA . ARG B 1 289 ? 22.708 9.676 20.504 1.00 21.27 286 ARG B CA 1
ATOM 6049 C C . ARG B 1 289 ? 22.233 11.092 20.202 1.00 21.75 286 ARG B C 1
ATOM 6050 O O . ARG B 1 289 ? 21.459 11.663 20.980 1.00 21.41 286 ARG B O 1
ATOM 6058 N N . PRO B 1 290 ? 22.652 11.681 19.084 1.00 19.62 287 PRO B N 1
ATOM 6059 C CA . PRO B 1 290 ? 22.331 13.081 18.780 1.00 17.93 287 PRO B CA 1
ATOM 6060 C C . PRO B 1 290 ? 20.952 13.264 18.155 1.00 18.19 287 PRO B C 1
ATOM 6061 O O . PRO B 1 290 ? 20.792 13.946 17.148 1.00 20.44 287 PRO B O 1
ATOM 6065 N N . CYS B 1 291 ? 19.942 12.657 18.769 1.00 17.23 288 CYS B N 1
ATOM 6066 C CA . CYS B 1 291 ? 18.593 12.835 18.257 1.00 17.71 288 CYS B CA 1
ATOM 6067 C C . CYS B 1 291 ? 17.604 12.541 19.368 1.00 20.05 288 CYS B C 1
ATOM 6068 O O . CYS B 1 291 ? 17.958 11.996 20.419 1.00 17.83 288 CYS B O 1
ATOM 6071 N N . THR B 1 292 ? 16.378 12.992 19.146 1.00 18.13 289 THR B N 1
ATOM 6072 C CA . THR B 1 292 ? 15.237 12.576 19.938 1.00 19.48 289 THR B CA 1
ATOM 6073 C C . THR B 1 292 ? 14.691 11.302 19.323 1.00 17.10 289 THR B C 1
ATOM 6074 O O . THR B 1 292 ? 14.661 11.159 18.098 1.00 19.45 289 THR B O 1
ATOM 6078 N N . THR B 1 293 ? 14.263 10.372 20.167 1.00 16.09 290 THR B N 1
ATOM 6079 C CA . THR B 1 293 ? 13.642 9.149 19.693 1.00 16.05 290 THR B CA 1
ATOM 6080 C C . THR B 1 293 ? 12.153 9.202 19.994 1.00 15.10 290 THR B C 1
ATOM 6081 O O . THR B 1 293 ? 11.758 9.597 21.091 1.00 18.98 290 THR B O 1
ATOM 6085 N N . ALA B 1 294 ? 11.341 8.852 19.007 1.00 16.29 291 ALA B N 1
ATOM 6086 C CA . ALA B 1 294 ? 9.886 8.771 19.155 1.00 15.46 291 ALA B CA 1
ATOM 6087 C C . ALA B 1 294 ? 9.504 7.334 18.832 1.00 16.36 291 ALA B C 1
ATOM 6088 O O . ALA B 1 294 ? 9.480 6.940 17.665 1.00 15.31 291 ALA B O 1
ATOM 6090 N N . THR B 1 295 ? 9.214 6.552 19.868 1.00 18.51 292 THR B N 1
ATOM 6091 C CA . THR B 1 295 ? 8.947 5.130 19.724 1.00 16.45 292 THR B CA 1
ATOM 6092 C C . THR B 1 295 ? 7.446 4.905 19.847 1.00 17.26 292 THR B C 1
ATOM 6093 O O . THR B 1 295 ? 6.874 5.117 20.922 1.00 16.99 292 THR B O 1
ATOM 6097 N N . ALA B 1 296 ? 6.821 4.473 18.750 1.00 16.22 293 ALA B N 1
ATOM 6098 C CA . ALA B 1 296 ? 5.379 4.267 18.724 1.00 16.70 293 ALA B CA 1
ATOM 6099 C C . ALA B 1 296 ? 4.988 3.174 19.709 1.00 18.19 293 ALA B C 1
ATOM 6100 O O . ALA B 1 296 ? 5.700 2.180 19.861 1.00 21.32 293 ALA B O 1
ATOM 6102 N N . GLN B 1 297 ? 3.855 3.381 20.377 1.00 16.37 294 GLN B N 1
ATOM 6103 C CA . GLN B 1 297 ? 3.317 2.493 21.404 1.00 22.89 294 GLN B CA 1
ATOM 6104 C C . GLN B 1 297 ? 1.878 2.130 21.057 1.00 21.39 294 GLN B C 1
ATOM 6105 O O . GLN B 1 297 ? 1.330 2.564 20.045 1.00 19.77 294 GLN B O 1
ATOM 6111 N N . GLU B 1 298 ? 1.246 1.334 21.929 1.00 24.10 295 GLU B N 1
ATOM 6112 C CA . GLU B 1 298 ? -0.104 0.848 21.655 1.00 24.02 295 GLU B CA 1
ATOM 6113 C C . GLU B 1 298 ? -1.127 1.979 21.609 1.00 21.45 295 GLU B C 1
ATOM 6114 O O . GLU B 1 298 ? -2.156 1.856 20.938 1.00 21.34 295 GLU B O 1
ATOM 6120 N N . ALA B 1 299 ? -0.888 3.074 22.325 1.00 18.25 296 ALA B N 1
ATOM 6121 C CA . ALA B 1 299 ? -1.894 4.125 22.371 1.00 20.12 296 ALA B CA 1
ATOM 6122 C C . ALA B 1 299 ? -1.270 5.501 22.213 1.00 22.81 296 ALA B C 1
ATOM 6123 O O . ALA B 1 299 ? -1.827 6.493 22.685 1.00 17.88 296 ALA B O 1
ATOM 6125 N N . GLY B 1 300 ? -0.127 5.584 21.537 1.00 16.70 297 GLY B N 1
ATOM 6126 C CA . GLY B 1 300 ? 0.569 6.846 21.383 1.00 14.98 297 GLY B CA 1
ATOM 6127 C C . GLY B 1 300 ? 2.029 6.586 21.090 1.00 13.96 297 GLY B C 1
ATOM 6128 O O . GLY B 1 300 ? 2.337 5.724 20.269 1.00 17.02 297 GLY B O 1
ATOM 6129 N N . TRP B 1 301 ? 2.929 7.313 21.742 1.00 15.92 298 TRP B N 1
ATOM 6130 C CA . TRP B 1 301 ? 4.348 7.148 21.465 1.00 15.87 298 TRP B CA 1
ATOM 6131 C C . TRP B 1 301 ? 5.129 7.673 22.661 1.00 15.77 298 TRP B C 1
ATOM 6132 O O . TRP B 1 301 ? 4.636 8.496 23.441 1.00 16.03 298 TRP B O 1
ATOM 6143 N N . ILE B 1 302 ? 6.364 7.195 22.792 1.00 14.51 299 ILE B N 1
ATOM 6144 C CA . ILE B 1 302 ? 7.243 7.558 23.893 1.00 14.50 299 ILE B CA 1
ATOM 6145 C C . ILE B 1 302 ? 8.422 8.353 23.349 1.00 13.93 299 ILE B C 1
ATOM 6146 O O . ILE B 1 302 ? 9.037 7.950 22.357 1.00 17.93 299 ILE B O 1
ATOM 6151 N N . TRP B 1 303 ? 8.734 9.476 23.996 1.00 14.55 300 TRP B N 1
ATOM 6152 C CA . TRP B 1 303 ? 9.918 10.245 23.637 1.00 14.06 300 TRP B CA 1
ATOM 6153 C C . TRP B 1 303 ? 11.086 9.837 24.517 1.00 18.82 300 TRP B C 1
ATOM 6154 O O . TRP B 1 303 ? 10.917 9.477 25.683 1.00 18.26 300 TRP B O 1
ATOM 6165 N N . THR B 1 304 ? 12.277 9.861 23.923 1.00 19.89 301 THR B N 1
ATOM 6166 C CA . THR B 1 304 ? 13.534 9.727 24.640 1.00 19.66 301 THR B CA 1
ATOM 6167 C C . THR B 1 304 ? 14.377 10.927 24.272 1.00 19.81 301 THR B C 1
ATOM 6168 O O . THR B 1 304 ? 14.718 11.101 23.097 1.00 20.15 301 THR B O 1
ATOM 6172 N N . ILE B 1 305 ? 14.695 11.747 25.265 1.00 16.24 302 ILE B N 1
ATOM 6173 C CA . ILE B 1 305 ? 15.512 12.935 25.054 1.00 18.14 302 ILE B CA 1
ATOM 6174 C C . ILE B 1 305 ? 16.774 12.785 25.891 1.00 20.59 302 ILE B C 1
ATOM 6175 O O . ILE B 1 305 ? 16.727 12.866 27.126 1.00 20.40 302 ILE B O 1
ATOM 6180 N N . PRO B 1 306 ? 17.919 12.532 25.265 1.00 16.26 303 PRO B N 1
ATOM 6181 C CA . PRO B 1 306 ? 19.148 12.321 26.039 1.00 19.49 303 PRO B CA 1
ATOM 6182 C C . PRO B 1 306 ? 19.784 13.657 26.385 1.00 20.72 303 PRO B C 1
ATOM 6183 O O . PRO B 1 306 ? 19.982 14.509 25.516 1.00 21.11 303 PRO B O 1
ATOM 6187 N N . LEU B 1 307 ? 20.098 13.841 27.663 1.00 18.27 304 LEU B N 1
ATOM 6188 C CA . LEU B 1 307 ? 20.809 15.020 28.138 1.00 21.20 304 LEU B CA 1
ATOM 6189 C C . LEU B 1 307 ? 22.203 14.606 28.607 1.00 23.05 304 LEU B C 1
ATOM 6190 O O . LEU B 1 307 ? 22.590 13.443 28.509 1.00 23.74 304 LEU B O 1
ATOM 6195 N N . ILE B 1 308 ? 22.974 15.577 29.106 1.00 21.03 305 ILE B N 1
ATOM 6196 C CA . ILE B 1 308 ? 24.348 15.279 29.514 1.00 25.82 305 ILE B CA 1
ATOM 6197 C C . ILE B 1 308 ? 24.362 14.299 30.680 1.00 29.80 305 ILE B C 1
ATOM 6198 O O . ILE B 1 308 ? 25.209 13.400 30.746 1.00 30.54 305 ILE B O 1
ATOM 6203 N N . SER B 1 309 ? 23.419 14.431 31.602 1.00 23.72 306 SER B N 1
ATOM 6204 C CA . SER B 1 309 ? 23.482 13.630 32.815 1.00 28.79 306 SER B CA 1
ATOM 6205 C C . SER B 1 309 ? 22.221 12.825 33.081 1.00 33.82 306 SER B C 1
ATOM 6206 O O . SER B 1 309 ? 22.155 12.133 34.105 1.00 28.33 306 SER B O 1
ATOM 6209 N N . ARG B 1 310 ? 21.237 12.863 32.188 1.00 23.85 307 ARG B N 1
ATOM 6210 C CA . ARG B 1 310 ? 20.018 12.101 32.414 1.00 24.69 307 ARG B CA 1
ATOM 6211 C C . ARG B 1 310 ? 19.287 11.953 31.094 1.00 25.20 307 ARG B C 1
ATOM 6212 O O . ARG B 1 310 ? 19.710 12.482 30.063 1.00 22.92 307 ARG B O 1
ATOM 6220 N N . VAL B 1 311 ? 18.182 11.216 31.138 1.00 22.60 308 VAL B N 1
ATOM 6221 C CA . VAL B 1 311 ? 17.272 11.098 30.011 1.00 26.70 308 VAL B CA 1
ATOM 6222 C C . VAL B 1 311 ? 15.930 11.673 30.441 1.00 32.68 308 VAL B C 1
ATOM 6223 O O . VAL B 1 311 ? 15.444 11.380 31.540 1.00 33.35 308 VAL B O 1
ATOM 6227 N N . GLY B 1 312 ? 15.357 12.527 29.595 1.00 27.22 309 GLY B N 1
ATOM 6228 C CA . GLY B 1 312 ? 13.972 12.930 29.744 1.00 23.08 309 GLY B CA 1
ATOM 6229 C C . GLY B 1 312 ? 13.121 11.998 28.909 1.00 26.72 309 GLY B C 1
ATOM 6230 O O . GLY B 1 312 ? 13.445 11.718 27.752 1.00 22.45 309 GLY B O 1
ATOM 6231 N N . THR B 1 313 ? 12.049 11.489 29.501 1.00 22.85 310 THR B N 1
ATOM 6232 C CA . THR B 1 313 ? 11.261 10.514 28.770 1.00 22.37 310 THR B CA 1
ATOM 6233 C C . THR B 1 313 ? 9.785 10.677 29.096 1.00 20.39 310 THR B C 1
ATOM 6234 O O . THR B 1 313 ? 9.417 11.136 30.181 1.00 24.72 310 THR B O 1
ATOM 6238 N N . GLY B 1 314 ? 8.939 10.328 28.134 1.00 16.96 311 GLY B N 1
ATOM 6239 C CA . GLY B 1 314 ? 7.512 10.491 28.338 1.00 15.27 311 GLY B CA 1
ATOM 6240 C C . GLY B 1 314 ? 6.704 9.681 27.358 1.00 18.62 311 GLY B C 1
ATOM 6241 O O . GLY B 1 314 ? 7.148 9.392 26.248 1.00 17.67 311 GLY B O 1
ATOM 6242 N N . TYR B 1 315 ? 5.494 9.324 27.769 1.00 14.90 312 TYR B N 1
ATOM 6243 C CA . TYR B 1 315 ? 4.566 8.587 26.931 1.00 17.76 312 TYR B CA 1
ATOM 6244 C C . TYR B 1 315 ? 3.406 9.537 26.670 1.00 19.31 312 TYR B C 1
ATOM 6245 O O . TYR B 1 315 ? 2.696 9.927 27.604 1.00 19.04 312 TYR B O 1
ATOM 6254 N N . VAL B 1 316 ? 3.277 9.965 25.420 1.00 17.06 313 VAL B N 1
ATOM 6255 C CA . VAL B 1 316 ? 2.155 10.769 24.953 1.00 15.46 313 VAL B CA 1
ATOM 6256 C C . VAL B 1 316 ? 1.091 9.808 24.457 1.00 16.00 313 VAL B C 1
ATOM 6257 O O . VAL B 1 316 ? 1.373 8.958 23.604 1.00 15.77 313 VAL B O 1
ATOM 6261 N N . TYR B 1 317 ? -0.135 9.935 24.966 1.00 15.62 314 TYR B N 1
ATOM 6262 C CA . TYR B 1 317 ? -1.140 8.922 24.674 1.00 16.94 314 TYR B CA 1
ATOM 6263 C C . TYR B 1 317 ? -2.532 9.546 24.630 1.00 17.10 314 TYR B C 1
ATOM 6264 O O . TYR B 1 317 ? -2.754 10.674 25.075 1.00 17.38 314 TYR B O 1
ATOM 6273 N N . ALA B 1 318 ? -3.475 8.779 24.095 1.00 17.91 315 ALA B N 1
ATOM 6274 C CA . ALA B 1 318 ? -4.875 9.173 24.003 1.00 16.02 315 ALA B CA 1
ATOM 6275 C C . ALA B 1 318 ? -5.631 8.489 25.136 1.00 19.06 315 ALA B C 1
ATOM 6276 O O . ALA B 1 318 ? -5.644 7.257 25.217 1.00 21.61 315 ALA B O 1
ATOM 6278 N N . SER B 1 319 ? -6.250 9.283 26.011 1.00 19.40 316 SER B N 1
ATOM 6279 C CA A SER B 1 319 ? -6.875 8.713 27.200 0.77 25.27 316 SER B CA 1
ATOM 6280 C CA B SER B 1 319 ? -6.873 8.715 27.200 0.23 25.20 316 SER B CA 1
ATOM 6281 C C . SER B 1 319 ? -8.069 7.831 26.872 1.00 25.43 316 SER B C 1
ATOM 6282 O O . SER B 1 319 ? -8.448 7.000 27.702 1.00 26.90 316 SER B O 1
ATOM 6287 N N . ASP B 1 320 ? -8.671 7.986 25.688 1.00 23.31 317 ASP B N 1
ATOM 6288 C CA . ASP B 1 320 ? -9.753 7.088 25.292 1.00 28.57 317 ASP B CA 1
ATOM 6289 C C . ASP B 1 320 ? -9.266 5.668 25.044 1.00 30.29 317 ASP B C 1
ATOM 6290 O O . ASP B 1 320 ? -10.081 4.740 25.019 1.00 25.75 317 ASP B O 1
ATOM 6295 N N . TYR B 1 321 ? -7.960 5.472 24.865 1.00 23.66 318 TYR B N 1
ATOM 6296 C CA . TYR B 1 321 ? -7.420 4.169 24.512 1.00 27.23 318 TYR B CA 1
ATOM 6297 C C . TYR B 1 321 ? -6.592 3.524 25.613 1.00 27.32 318 TYR B C 1
ATOM 6298 O O . TYR B 1 321 ? -6.332 2.318 25.535 1.00 29.01 318 TYR B O 1
ATOM 6307 N N . THR B 1 322 ? -6.145 4.288 26.609 1.00 26.45 319 THR B N 1
ATOM 6308 C CA . THR B 1 322 ? -5.414 3.717 27.732 1.00 27.39 319 THR B CA 1
ATOM 6309 C C . THR B 1 322 ? -5.541 4.654 28.926 1.00 29.79 319 THR B C 1
ATOM 6310 O O . THR B 1 322 ? -5.845 5.841 28.779 1.00 28.68 319 THR B O 1
ATOM 6314 N N . THR B 1 323 ? -5.299 4.102 30.116 1.00 29.24 320 THR B N 1
ATOM 6315 C CA . THR B 1 323 ? -5.434 4.850 31.357 1.00 28.41 320 THR B CA 1
ATOM 6316 C C . THR B 1 323 ? -4.116 5.505 31.753 1.00 29.29 320 THR B C 1
ATOM 6317 O O . THR B 1 323 ? -3.042 5.093 31.303 1.00 28.23 320 THR B O 1
ATOM 6321 N N . PRO B 1 324 ? -4.165 6.538 32.600 1.00 31.75 321 PRO B N 1
ATOM 6322 C CA . PRO B 1 324 ? -2.910 7.069 33.154 1.00 31.51 321 PRO B CA 1
ATOM 6323 C C . PRO B 1 324 ? -2.092 6.007 33.859 1.00 31.86 321 PRO B C 1
ATOM 6324 O O . PRO B 1 324 ? -0.857 6.019 33.766 1.00 29.23 321 PRO B O 1
ATOM 6328 N N . GLU B 1 325 ? -2.752 5.085 34.568 1.00 34.18 322 GLU B N 1
ATOM 6329 C CA . GLU B 1 325 ? -2.025 4.040 35.281 1.00 32.05 322 GLU B CA 1
ATOM 6330 C C . GLU B 1 325 ? -1.284 3.137 34.305 1.00 31.87 322 GLU B C 1
ATOM 6331 O O . GLU B 1 325 ? -0.100 2.829 34.496 1.00 33.37 322 GLU B O 1
ATOM 6337 N N . GLN B 1 326 ? -1.971 2.704 33.247 1.00 30.07 323 GLN B N 1
ATOM 6338 C CA . GLN B 1 326 ? -1.350 1.815 32.270 1.00 32.14 323 GLN B CA 1
ATOM 6339 C C . GLN B 1 326 ? -0.244 2.523 31.497 1.00 30.70 323 GLN B C 1
ATOM 6340 O O . GLN B 1 326 ? 0.821 1.945 31.259 1.00 28.93 323 GLN B O 1
ATOM 6346 N N . ALA B 1 327 ? -0.467 3.784 31.128 1.00 28.81 324 ALA B N 1
ATOM 6347 C CA . ALA B 1 327 ? 0.557 4.528 30.401 1.00 28.34 324 ALA B CA 1
ATOM 6348 C C . ALA B 1 327 ? 1.830 4.678 31.234 1.00 29.27 324 ALA B C 1
ATOM 6349 O O . ALA B 1 327 ? 2.942 4.524 30.713 1.00 27.05 324 ALA B O 1
ATOM 6351 N N . GLU B 1 328 ? 1.690 4.975 32.533 1.00 25.58 325 GLU B N 1
ATOM 6352 C CA . GLU B 1 328 ? 2.868 5.067 33.391 1.00 24.58 325 GLU B CA 1
ATOM 6353 C C . GLU B 1 328 ? 3.581 3.726 33.482 1.00 26.21 325 GLU B C 1
ATOM 6354 O O . GLU B 1 328 ? 4.818 3.665 33.452 1.00 25.92 325 GLU B O 1
ATOM 6360 N N . ARG B 1 329 ? 2.817 2.636 33.577 1.00 26.81 326 ARG B N 1
ATOM 6361 C CA . ARG B 1 329 ? 3.422 1.310 33.603 1.00 31.60 326 ARG B CA 1
ATOM 6362 C C . ARG B 1 329 ? 4.206 1.044 32.327 1.00 29.04 326 ARG B C 1
ATOM 6363 O O . ARG B 1 329 ? 5.350 0.578 32.374 1.00 27.71 326 ARG B O 1
ATOM 6371 N N . VAL B 1 330 ? 3.608 1.359 31.177 1.00 26.27 327 VAL B N 1
ATOM 6372 C CA . VAL B 1 330 ? 4.288 1.152 29.904 1.00 27.26 327 VAL B CA 1
ATOM 6373 C C . VAL B 1 330 ? 5.565 1.973 29.857 1.00 22.19 327 VAL B C 1
ATOM 6374 O O . VAL B 1 330 ? 6.616 1.484 29.429 1.00 26.69 327 VAL B O 1
ATOM 6378 N N . LEU B 1 331 ? 5.505 3.219 30.333 1.00 23.22 328 LEU B N 1
ATOM 6379 C CA . LEU B 1 331 ? 6.684 4.075 30.321 1.00 23.64 328 LEU B CA 1
ATOM 6380 C C . LEU B 1 331 ? 7.789 3.515 31.209 1.00 25.46 328 LEU B C 1
ATOM 6381 O O . LEU B 1 331 ? 8.938 3.385 30.777 1.00 25.74 328 LEU B O 1
ATOM 6386 N N . ARG B 1 332 ? 7.457 3.174 32.459 1.00 24.27 329 ARG B N 1
ATOM 6387 C CA . ARG B 1 332 ? 8.480 2.666 33.368 1.00 23.04 329 ARG B CA 1
ATOM 6388 C C . ARG B 1 332 ? 9.070 1.363 32.843 1.00 28.87 329 ARG B C 1
ATOM 6389 O O . ARG B 1 332 ? 10.280 1.131 32.955 1.00 26.65 329 ARG B O 1
ATOM 6397 N N . ASP B 1 333 ? 8.223 0.500 32.271 1.00 27.10 330 ASP B N 1
ATOM 6398 C CA . ASP B 1 333 ? 8.704 -0.745 31.679 1.00 24.79 330 ASP B CA 1
ATOM 6399 C C . ASP B 1 333 ? 9.625 -0.476 30.494 1.00 34.41 330 ASP B C 1
ATOM 6400 O O . ASP B 1 333 ? 10.670 -1.124 30.347 1.00 29.75 330 ASP B O 1
ATOM 6405 N N . PHE B 1 334 ? 9.256 0.489 29.647 1.00 25.75 331 PHE B N 1
ATOM 6406 C CA . PHE B 1 334 ? 10.079 0.848 28.496 1.00 25.54 331 PHE B CA 1
ATOM 6407 C C . PHE B 1 334 ? 11.460 1.334 28.925 1.00 25.04 331 PHE B C 1
ATOM 6408 O O . PHE B 1 334 ? 12.475 0.986 28.305 1.00 29.50 331 PHE B O 1
ATOM 6416 N N . VAL B 1 335 ? 11.516 2.157 29.970 1.00 23.99 332 VAL B N 1
ATOM 6417 C CA . VAL B 1 335 ? 12.788 2.698 30.426 1.00 30.49 332 VAL B CA 1
ATOM 6418 C C . VAL B 1 335 ? 13.606 1.617 31.125 1.00 37.56 332 VAL B C 1
ATOM 6419 O O . VAL B 1 335 ? 14.831 1.549 30.971 1.00 36.23 332 VAL B O 1
ATOM 6423 N N . GLY B 1 336 ? 12.944 0.744 31.883 1.00 33.27 333 GLY B N 1
ATOM 6424 C CA . GLY B 1 336 ? 13.621 -0.297 32.624 1.00 40.94 333 GLY B CA 1
ATOM 6425 C C . GLY B 1 336 ? 13.912 0.072 34.069 1.00 44.45 333 GLY B C 1
ATOM 6426 O O . GLY B 1 336 ? 13.406 1.067 34.600 1.00 39.91 333 GLY B O 1
ATOM 6427 N N . PRO B 1 337 ? 14.756 -0.728 34.729 1.00 45.58 334 PRO B N 1
ATOM 6428 C CA . PRO B 1 337 ? 14.901 -0.604 36.194 1.00 40.09 334 PRO B CA 1
ATOM 6429 C C . PRO B 1 337 ? 15.356 0.761 36.685 1.00 41.71 334 PRO B C 1
ATOM 6430 O O . PRO B 1 337 ? 15.095 1.094 37.847 1.00 38.50 334 PRO B O 1
ATOM 6434 N N . ALA B 1 338 ? 16.010 1.576 35.859 1.00 36.25 335 ALA B N 1
ATOM 6435 C CA . ALA B 1 338 ? 16.392 2.898 36.336 1.00 42.84 335 ALA B CA 1
ATOM 6436 C C . ALA B 1 338 ? 15.183 3.796 36.576 1.00 44.76 335 ALA B C 1
ATOM 6437 O O . ALA B 1 338 ? 15.310 4.813 37.264 1.00 46.90 335 ALA B O 1
ATOM 6439 N N . ALA B 1 339 ? 14.024 3.445 36.018 1.00 38.27 336 ALA B N 1
ATOM 6440 C CA . ALA B 1 339 ? 12.778 4.185 36.180 1.00 41.04 336 ALA B CA 1
ATOM 6441 C C . ALA B 1 339 ? 11.947 3.725 37.374 1.00 44.22 336 ALA B C 1
ATOM 6442 O O . ALA B 1 339 ? 10.779 4.114 37.481 1.00 50.31 336 ALA B O 1
ATOM 6444 N N . ALA B 1 340 ? 12.505 2.897 38.257 1.00 47.64 337 ALA B N 1
ATOM 6445 C CA . ALA B 1 340 ? 11.739 2.277 39.335 1.00 50.80 337 ALA B CA 1
ATOM 6446 C C . ALA B 1 340 ? 11.028 3.265 40.260 1.00 53.43 337 ALA B C 1
ATOM 6447 O O . ALA B 1 340 ? 9.794 3.295 40.294 1.00 52.46 337 ALA B O 1
ATOM 6449 N N . ASP B 1 341 ? 11.777 4.074 41.010 1.00 52.20 338 ASP B N 1
ATOM 6450 C CA . ASP B 1 341 ? 11.200 4.963 42.017 1.00 51.12 338 ASP B CA 1
ATOM 6451 C C . ASP B 1 341 ? 11.247 6.436 41.614 1.00 54.50 338 ASP B C 1
ATOM 6452 O O . ASP B 1 341 ? 11.162 7.313 42.480 1.00 56.88 338 ASP B O 1
ATOM 6457 N N . VAL B 1 342 ? 11.372 6.730 40.326 1.00 45.28 339 VAL B N 1
ATOM 6458 C CA . VAL B 1 342 ? 11.367 8.113 39.852 1.00 44.85 339 VAL B CA 1
ATOM 6459 C C . VAL B 1 342 ? 9.931 8.631 39.852 1.00 31.50 339 VAL B C 1
ATOM 6460 O O . VAL B 1 342 ? 9.013 7.888 39.485 1.00 36.90 339 VAL B O 1
ATOM 6464 N N . PRO B 1 343 ? 9.670 9.855 40.313 1.00 34.45 340 PRO B N 1
ATOM 6465 C CA . PRO B 1 343 ? 8.285 10.344 40.323 1.00 42.29 340 PRO B CA 1
ATOM 6466 C C . PRO B 1 343 ? 7.770 10.619 38.918 1.00 40.88 340 PRO B C 1
ATOM 6467 O O . PRO B 1 343 ? 8.501 11.099 38.050 1.00 41.30 340 PRO B O 1
ATOM 6471 N N . ALA B 1 344 ? 6.497 10.295 38.702 1.00 33.47 341 ALA B N 1
ATOM 6472 C CA . ALA B 1 344 ? 5.842 10.514 37.419 1.00 33.50 341 ALA B CA 1
ATOM 6473 C C . ALA B 1 344 ? 5.163 11.874 37.391 1.00 37.44 341 ALA B C 1
ATOM 6474 O O . ALA B 1 344 ? 4.576 12.315 38.384 1.00 36.41 341 ALA B O 1
ATOM 6476 N N . ASN B 1 345 ? 5.234 12.530 36.244 1.00 26.21 342 ASN B N 1
ATOM 6477 C CA . ASN B 1 345 ? 4.600 13.825 36.024 1.00 27.30 342 ASN B CA 1
ATOM 6478 C C . ASN B 1 345 ? 3.467 13.593 35.024 1.00 30.33 342 ASN B C 1
ATOM 6479 O O . ASN B 1 345 ? 3.696 13.518 33.814 1.00 26.28 342 ASN B O 1
ATOM 6484 N N . HIS B 1 346 ? 2.241 13.478 35.528 1.00 25.27 343 HIS B N 1
ATOM 6485 C CA . HIS B 1 346 ? 1.076 13.286 34.672 1.00 25.44 343 HIS B CA 1
ATOM 6486 C C . HIS B 1 346 ? 0.566 14.636 34.196 1.00 28.48 343 HIS B C 1
ATOM 6487 O O . HIS B 1 346 ? 0.422 15.568 34.991 1.00 26.39 343 HIS B O 1
ATOM 6494 N N . ILE B 1 347 ? 0.326 14.745 32.892 1.00 20.86 344 ILE B N 1
ATOM 6495 C CA . ILE B 1 347 ? -0.044 16.007 32.271 1.00 22.09 344 ILE B CA 1
ATOM 6496 C C . ILE B 1 347 ? -1.260 15.771 31.393 1.00 21.84 344 ILE B C 1
ATOM 6497 O O . ILE B 1 347 ? -1.271 14.844 30.579 1.00 23.63 344 ILE B O 1
ATOM 6502 N N . LYS B 1 348 ? -2.283 16.598 31.565 1.00 22.41 345 LYS B N 1
ATOM 6503 C CA . LYS B 1 348 ? -3.370 16.686 30.605 1.00 22.52 345 LYS B CA 1
ATOM 6504 C C . LYS B 1 348 ? -3.074 17.848 29.670 1.00 26.08 345 LYS B C 1
ATOM 6505 O O . LYS B 1 348 ? -2.802 18.966 30.124 1.00 24.68 345 LYS B O 1
ATOM 6511 N N . MET B 1 349 ? -3.080 17.575 28.374 1.00 20.28 346 MET B N 1
ATOM 6512 C CA . MET B 1 349 ? -2.714 18.581 27.390 1.00 20.56 346 MET B CA 1
ATOM 6513 C C . MET B 1 349 ? -3.955 19.279 26.844 1.00 25.76 346 MET B C 1
ATOM 6514 O O . MET B 1 349 ? -4.995 18.651 26.624 1.00 22.21 346 MET B O 1
ATOM 6519 N N . ARG B 1 350 ? -3.844 20.585 26.634 1.00 22.70 347 ARG B N 1
ATOM 6520 C CA . ARG B 1 350 ? -4.855 21.337 25.903 1.00 23.71 347 ARG B CA 1
ATOM 6521 C C . ARG B 1 350 ? -4.352 21.445 24.470 1.00 20.73 347 ARG B C 1
ATOM 6522 O O . ARG B 1 350 ? -3.407 22.190 24.197 1.00 23.64 347 ARG B O 1
ATOM 6530 N N . ILE B 1 351 ? -4.981 20.702 23.567 1.00 17.88 348 ILE B N 1
ATOM 6531 C CA . ILE B 1 351 ? -4.488 20.498 22.208 1.00 19.96 348 ILE B CA 1
ATOM 6532 C C . ILE B 1 351 ? -5.315 21.357 21.267 1.00 19.99 348 ILE B C 1
ATOM 6533 O O . ILE B 1 351 ? -6.515 21.129 21.090 1.00 19.93 348 ILE B O 1
ATOM 6538 N N . GLY B 1 352 ? -4.671 22.332 20.661 1.00 15.84 349 GLY B N 1
ATOM 6539 C CA . GLY B 1 352 ? -5.325 23.237 19.751 1.00 16.28 349 GLY B CA 1
ATOM 6540 C C . GLY B 1 352 ? -4.674 24.597 19.829 1.00 19.71 349 GLY B C 1
ATOM 6541 O O . GLY B 1 352 ? -3.521 24.731 20.231 1.00 18.87 349 GLY B O 1
ATOM 6542 N N . ARG B 1 353 ? -5.426 25.609 19.432 1.00 18.12 350 ARG B N 1
ATOM 6543 C CA . ARG B 1 353 ? -4.863 26.945 19.481 1.00 18.28 350 ARG B CA 1
ATOM 6544 C C . ARG B 1 353 ? -5.945 27.957 19.800 1.00 18.69 350 ARG B C 1
ATOM 6545 O O . ARG B 1 353 ? -7.116 27.774 19.470 1.00 17.79 350 ARG B O 1
ATOM 6553 N N . SER B 1 354 ? -5.523 29.042 20.426 1.00 15.99 351 SER B N 1
ATOM 6554 C CA A SER B 1 354 ? -6.419 30.172 20.611 0.48 19.32 351 SER B CA 1
ATOM 6555 C CA B SER B 1 354 ? -6.409 30.178 20.614 0.52 19.33 351 SER B CA 1
ATOM 6556 C C . SER B 1 354 ? -6.840 30.720 19.256 1.00 19.46 351 SER B C 1
ATOM 6557 O O . SER B 1 354 ? -6.049 30.763 18.313 1.00 17.88 351 SER B O 1
ATOM 6562 N N . ARG B 1 355 ? -8.111 31.118 19.157 1.00 18.17 352 ARG B N 1
ATOM 6563 C CA . ARG B 1 355 ? -8.626 31.634 17.893 1.00 19.19 352 ARG B CA 1
ATOM 6564 C C . ARG B 1 355 ? -7.749 32.764 17.372 1.00 19.05 352 ARG B C 1
ATOM 6565 O O . ARG B 1 355 ? -7.311 32.749 16.218 1.00 18.93 352 ARG B O 1
ATOM 6573 N N . ARG B 1 356 ? -7.442 33.730 18.233 1.00 16.74 353 ARG B N 1
ATOM 6574 C CA . ARG B 1 356 ? -6.436 34.752 17.995 1.00 14.17 353 ARG B CA 1
ATOM 6575 C C . ARG B 1 356 ? -5.477 34.702 19.170 1.00 17.79 353 ARG B C 1
ATOM 6576 O O . ARG B 1 356 ? -5.906 34.509 20.312 1.00 17.05 353 ARG B O 1
ATOM 6584 N N . SER B 1 357 ? -4.181 34.847 18.899 1.00 13.11 354 SER B N 1
ATOM 6585 C CA . SER B 1 357 ? -3.231 34.867 20.001 1.00 12.17 354 SER B CA 1
ATOM 6586 C C . SER B 1 357 ? -2.956 36.264 20.517 1.00 16.67 354 SER B C 1
ATOM 6587 O O . SER B 1 357 ? -2.505 36.401 21.659 1.00 15.93 354 SER B O 1
ATOM 6590 N N . TRP B 1 358 ? -3.221 37.296 19.720 1.00 12.65 355 TRP B N 1
ATOM 6591 C CA . TRP B 1 358 ? -3.042 38.681 20.145 1.00 12.24 355 TRP B CA 1
ATOM 6592 C C . TRP B 1 358 ? -4.406 39.356 20.098 1.00 14.77 355 TRP B C 1
ATOM 6593 O O . TRP B 1 358 ? -5.006 39.498 19.030 1.00 15.38 355 TRP B O 1
ATOM 6604 N N . VAL B 1 359 ? -4.917 39.721 21.265 1.00 12.84 356 VAL B N 1
ATOM 6605 C CA . VAL B 1 359 ? -6.238 40.322 21.390 1.00 12.44 356 VAL B CA 1
ATOM 6606 C C . VAL B 1 359 ? -6.043 41.613 22.156 1.00 17.00 356 VAL B C 1
ATOM 6607 O O . VAL B 1 359 ? -5.488 41.589 23.257 1.00 15.55 356 VAL B O 1
ATOM 6611 N N . ASN B 1 360 ? -6.448 42.736 21.558 1.00 15.83 357 ASN B N 1
ATOM 6612 C CA . ASN B 1 360 ? -6.263 44.044 22.184 1.00 18.40 357 ASN B CA 1
ATOM 6613 C C . ASN B 1 360 ? -4.803 44.256 22.576 1.00 20.27 357 ASN B C 1
ATOM 6614 O O . ASN B 1 360 ? -3.919 44.216 21.714 1.00 17.79 357 ASN B O 1
ATOM 6619 N N . ASN B 1 361 ? -4.524 44.479 23.860 1.00 15.83 358 ASN B N 1
ATOM 6620 C CA . ASN B 1 361 ? -3.155 44.646 24.332 1.00 14.81 358 ASN B CA 1
ATOM 6621 C C . ASN B 1 361 ? -2.624 43.404 25.040 1.00 12.94 358 ASN B C 1
ATOM 6622 O O . ASN B 1 361 ? -1.802 43.512 25.950 1.00 14.55 358 ASN B O 1
ATOM 6627 N N . CYS B 1 362 ? -3.041 42.214 24.615 1.00 14.37 359 CYS B N 1
ATOM 6628 C CA . CYS B 1 362 ? -2.582 40.990 25.244 1.00 15.08 359 CYS B CA 1
ATOM 6629 C C . CYS B 1 362 ? -2.206 39.985 24.171 1.00 14.16 359 CYS B C 1
ATOM 6630 O O . CYS B 1 362 ? -3.001 39.711 23.275 1.00 14.90 359 CYS B O 1
ATOM 6633 N N . VAL B 1 363 ? -1.009 39.425 24.276 1.00 15.09 360 VAL B N 1
ATOM 6634 C CA . VAL B 1 363 ? -0.581 38.375 23.364 1.00 11.93 360 VAL B CA 1
ATOM 6635 C C . VAL B 1 363 ? -0.194 37.149 24.176 1.00 14.15 360 VAL B C 1
ATOM 6636 O O . VAL B 1 363 ? 0.539 37.253 25.172 1.00 13.52 360 VAL B O 1
ATOM 6640 N N . GLY B 1 364 ? -0.725 35.997 23.777 1.00 13.51 361 GLY B N 1
ATOM 6641 C CA . GLY B 1 364 ? -0.400 34.748 24.431 1.00 14.05 361 GLY B CA 1
ATOM 6642 C C . GLY B 1 364 ? 0.820 34.144 23.770 1.00 14.66 361 GLY B C 1
ATOM 6643 O O . GLY B 1 364 ? 0.884 34.044 22.545 1.00 15.17 361 GLY B O 1
ATOM 6644 N N . VAL B 1 365 ? 1.789 33.752 24.584 1.00 13.22 362 VAL B N 1
ATOM 6645 C CA . VAL B 1 365 ? 3.003 33.107 24.092 1.00 12.72 362 VAL B CA 1
ATOM 6646 C C . VAL B 1 365 ? 3.195 31.815 24.865 1.00 14.65 362 VAL B C 1
ATOM 6647 O O . VAL B 1 365 ? 3.135 31.812 26.101 1.00 13.67 362 VAL B O 1
ATOM 6651 N N . GLY B 1 366 ? 3.419 30.720 24.139 1.00 12.48 363 GLY B N 1
ATOM 6652 C CA . GLY B 1 366 ? 3.594 29.433 24.763 1.00 14.00 363 GLY B CA 1
ATOM 6653 C C . GLY B 1 366 ? 2.293 28.662 24.862 1.00 13.43 363 GLY B C 1
ATOM 6654 O O . GLY B 1 366 ? 1.415 28.815 24.009 1.00 14.31 363 GLY B O 1
ATOM 6655 N N . LEU B 1 367 ? 2.154 27.843 25.910 1.00 14.26 364 LEU B N 1
ATOM 6656 C CA . LEU B 1 367 ? 0.991 26.969 26.026 1.00 13.38 364 LEU B CA 1
ATOM 6657 C C . LEU B 1 367 ? -0.312 27.753 26.108 1.00 15.13 364 LEU B C 1
ATOM 6658 O O . LEU B 1 367 ? -1.365 27.218 25.753 1.00 16.40 364 LEU B O 1
ATOM 6663 N N . SER B 1 368 ? -0.261 29.015 26.542 1.00 13.17 365 SER B N 1
ATOM 6664 C CA . SER B 1 368 ? -1.460 29.844 26.568 1.00 14.25 365 SER B CA 1
ATOM 6665 C C . SER B 1 368 ? -2.008 30.097 25.168 1.00 17.54 365 SER B C 1
ATOM 6666 O O . SER B 1 368 ? -3.210 30.334 25.008 1.00 20.21 365 SER B O 1
ATOM 6669 N N . SER B 1 369 ? -1.137 30.096 24.161 1.00 13.24 366 SER B N 1
ATOM 6670 C CA . SER B 1 369 ? -1.507 30.366 22.775 1.00 16.27 366 SER B CA 1
ATOM 6671 C C . SER B 1 369 ? -1.981 29.110 22.071 1.00 16.80 366 SER B C 1
ATOM 6672 O O . SER B 1 369 ? -2.851 29.169 21.200 1.00 15.53 366 SER B O 1
ATOM 6675 N N . GLY B 1 370 ? -1.425 27.976 22.428 1.00 16.72 367 GLY B N 1
ATOM 6676 C CA . GLY B 1 370 ? -1.792 26.751 21.753 1.00 17.09 367 GLY B CA 1
ATOM 6677 C C . GLY B 1 370 ? -0.773 25.681 22.026 1.00 21.95 367 GLY B C 1
ATOM 6678 O O . GLY B 1 370 ? 0.277 25.921 22.622 1.00 19.52 367 GLY B O 1
ATOM 6679 N N . PHE B 1 371 ? -1.103 24.479 21.566 1.00 16.55 368 PHE B N 1
ATOM 6680 C CA . PHE B 1 371 ? -0.194 23.372 21.781 1.00 15.26 368 PHE B CA 1
ATOM 6681 C C . PHE B 1 371 ? -0.617 22.210 20.903 1.00 19.62 368 PHE B C 1
ATOM 6682 O O . PHE B 1 371 ? -1.814 21.961 20.730 1.00 17.14 368 PHE B O 1
ATOM 6690 N N . VAL B 1 372 ? 0.372 21.521 20.342 1.00 20.56 369 VAL B N 1
ATOM 6691 C CA . VAL B 1 372 ? 0.166 20.223 19.723 1.00 17.68 369 VAL B CA 1
ATOM 6692 C C . VAL B 1 372 ? 1.173 19.270 20.345 1.00 16.74 369 VAL B C 1
ATOM 6693 O O . VAL B 1 372 ? 2.191 19.689 20.901 1.00 20.04 369 VAL B O 1
ATOM 6697 N N . GLU B 1 373 ? 0.879 17.974 20.261 1.00 20.47 370 GLU B N 1
ATOM 6698 C CA . GLU B 1 373 ? 1.719 16.999 20.943 1.00 16.02 370 GLU B CA 1
ATOM 6699 C C . GLU B 1 373 ? 3.168 17.128 20.467 1.00 15.46 370 GLU B C 1
ATOM 6700 O O . GLU B 1 373 ? 3.423 17.549 19.332 1.00 16.81 370 GLU B O 1
ATOM 6706 N N . PRO B 1 374 ? 4.135 16.807 21.332 1.00 18.09 371 PRO B N 1
ATOM 6707 C CA . PRO B 1 374 ? 5.538 17.121 21.033 1.00 15.62 371 PRO B CA 1
ATOM 6708 C C . PRO B 1 374 ? 6.207 16.135 20.093 1.00 14.62 371 PRO B C 1
ATOM 6709 O O . PRO B 1 374 ? 7.410 15.880 20.214 1.00 18.10 371 PRO B O 1
ATOM 6713 N N . LEU B 1 375 ? 5.454 15.614 19.128 1.00 15.51 372 LEU B N 1
ATOM 6714 C CA . LEU B 1 375 ? 5.992 14.593 18.238 1.00 16.42 372 LEU B CA 1
ATOM 6715 C C . LEU B 1 375 ? 7.141 15.128 17.400 1.00 22.09 372 LEU B C 1
ATOM 6716 O O . LEU B 1 375 ? 8.049 14.374 17.033 1.00 21.16 372 LEU B O 1
ATOM 6721 N N . GLU B 1 376 ? 7.123 16.418 17.081 1.00 14.81 373 GLU B N 1
ATOM 6722 C CA . GLU B 1 376 ? 8.234 17.045 16.381 1.00 16.15 373 GLU B CA 1
ATOM 6723 C C . GLU B 1 376 ? 8.858 18.175 17.198 1.00 18.69 373 GLU B C 1
ATOM 6724 O O . GLU B 1 376 ? 9.572 19.012 16.640 1.00 21.29 373 GLU B O 1
ATOM 6730 N N . SER B 1 377 ? 8.591 18.219 18.502 1.00 18.01 374 SER B N 1
ATOM 6731 C CA . SER B 1 377 ? 9.194 19.198 19.404 1.00 16.90 374 SER B CA 1
ATOM 6732 C C . SER B 1 377 ? 9.053 20.612 18.850 1.00 16.95 374 SER B C 1
ATOM 6733 O O . SER B 1 377 ? 10.030 21.284 18.502 1.00 19.94 374 SER B O 1
ATOM 6736 N N . THR B 1 378 ? 7.806 21.057 18.763 1.00 17.15 375 THR B N 1
ATOM 6737 C CA . THR B 1 378 ? 7.506 22.354 18.183 1.00 14.50 375 THR B CA 1
ATOM 6738 C C . THR B 1 378 ? 7.084 23.409 19.202 1.00 14.40 375 THR B C 1
ATOM 6739 O O . THR B 1 378 ? 6.887 24.561 18.808 1.00 16.74 375 THR B O 1
ATOM 6743 N N . GLY B 1 379 ? 6.952 23.063 20.488 1.00 15.02 376 GLY B N 1
ATOM 6744 C CA . GLY B 1 379 ? 6.430 24.029 21.445 1.00 17.84 376 GLY B CA 1
ATOM 6745 C C . GLY B 1 379 ? 7.322 25.248 21.584 1.00 16.89 376 GLY B C 1
ATOM 6746 O O . GLY B 1 379 ? 6.860 26.398 21.533 1.00 14.29 376 GLY B O 1
ATOM 6747 N N . ILE B 1 380 ? 8.625 25.017 21.729 1.00 15.23 377 ILE B N 1
ATOM 6748 C CA . ILE B 1 380 ? 9.541 26.141 21.843 1.00 13.43 377 ILE B CA 1
ATOM 6749 C C . ILE B 1 380 ? 9.666 26.855 20.500 1.00 11.82 377 ILE B C 1
ATOM 6750 O O . ILE B 1 380 ? 9.879 28.067 20.456 1.00 12.26 377 ILE B O 1
ATOM 6755 N N . PHE B 1 381 ? 9.511 26.123 19.390 1.00 13.00 378 PHE B N 1
ATOM 6756 C CA . PHE B 1 381 ? 9.427 26.766 18.085 1.00 13.13 378 PHE B CA 1
ATOM 6757 C C . PHE B 1 381 ? 8.264 27.754 18.025 1.00 12.73 378 PHE B C 1
ATOM 6758 O O . PHE B 1 381 ? 8.416 28.877 17.524 1.00 11.32 378 PHE B O 1
ATOM 6766 N N . PHE B 1 382 ? 7.089 27.351 18.534 1.00 13.57 379 PHE B N 1
ATOM 6767 C CA . PHE B 1 382 ? 5.961 28.275 18.547 1.00 11.51 379 PHE B CA 1
ATOM 6768 C C . PHE B 1 382 ? 6.294 29.512 19.365 1.00 10.45 379 PHE B C 1
ATOM 6769 O O . PHE B 1 382 ? 5.974 30.633 18.963 1.00 12.11 379 PHE B O 1
ATOM 6777 N N . ILE B 1 383 ? 6.933 29.323 20.517 1.00 10.14 380 ILE B N 1
ATOM 6778 C CA . ILE B 1 383 ? 7.319 30.462 21.351 1.00 11.36 380 ILE B CA 1
ATOM 6779 C C . ILE B 1 383 ? 8.284 31.359 20.603 1.00 10.92 380 ILE B C 1
ATOM 6780 O O . ILE B 1 383 ? 8.112 32.578 20.533 1.00 10.10 380 ILE B O 1
ATOM 6785 N N . HIS B 1 384 ? 9.319 30.752 20.033 1.00 11.52 381 HIS B N 1
ATOM 6786 C CA . HIS B 1 384 ? 10.361 31.487 19.336 1.00 14.52 381 HIS B CA 1
ATOM 6787 C C . HIS B 1 384 ? 9.780 32.251 18.155 1.00 11.51 381 HIS B C 1
ATOM 6788 O O . HIS B 1 384 ? 10.064 33.437 17.957 1.00 10.80 381 HIS B O 1
ATOM 6795 N N . HIS B 1 385 ? 8.940 31.581 17.371 1.00 10.21 382 HIS B N 1
ATOM 6796 C CA . HIS B 1 385 ? 8.267 32.259 16.277 1.00 11.35 382 HIS B CA 1
ATOM 6797 C C . HIS B 1 385 ? 7.405 33.394 16.801 1.00 10.96 382 HIS B C 1
ATOM 6798 O O . HIS B 1 385 ? 7.417 34.502 16.252 1.00 11.34 382 HIS B O 1
ATOM 6805 N N . ALA B 1 386 ? 6.700 33.149 17.899 1.00 10.37 383 ALA B N 1
ATOM 6806 C CA . ALA B 1 386 ? 5.805 34.166 18.436 1.00 11.70 383 ALA B CA 1
ATOM 6807 C C . ALA B 1 386 ? 6.576 35.417 18.818 1.00 13.08 383 ALA B C 1
ATOM 6808 O O . ALA B 1 386 ? 6.184 36.532 18.460 1.00 13.43 383 ALA B O 1
ATOM 6810 N N . ILE B 1 387 ? 7.704 35.249 19.510 1.00 10.22 384 ILE B N 1
ATOM 6811 C CA . ILE B 1 387 ? 8.414 36.428 19.994 1.00 12.44 384 ILE B CA 1
ATOM 6812 C C . ILE B 1 387 ? 9.123 37.140 18.850 1.00 13.29 384 ILE B C 1
ATOM 6813 O O . ILE B 1 387 ? 9.189 38.373 18.828 1.00 12.82 384 ILE B O 1
ATOM 6818 N N . GLU B 1 388 ? 9.625 36.401 17.858 1.00 11.55 385 GLU B N 1
ATOM 6819 C CA . GLU B 1 388 ? 10.125 37.072 16.664 1.00 12.06 385 GLU B CA 1
ATOM 6820 C C . GLU B 1 388 ? 9.030 37.927 16.037 1.00 11.29 385 GLU B C 1
ATOM 6821 O O . GLU B 1 388 ? 9.273 39.075 15.650 1.00 12.75 385 GLU B O 1
ATOM 6827 N N . GLN B 1 389 ? 7.795 37.410 16.003 1.00 12.69 386 GLN B N 1
ATOM 6828 C CA . GLN B 1 389 ? 6.697 38.156 15.396 1.00 12.58 386 GLN B CA 1
ATOM 6829 C C . GLN B 1 389 ? 6.218 39.299 16.288 1.00 12.16 386 GLN B C 1
ATOM 6830 O O . GLN B 1 389 ? 5.730 40.304 15.773 1.00 13.39 386 GLN B O 1
ATOM 6836 N N . ILE B 1 390 ? 6.342 39.164 17.611 1.00 12.84 387 ILE B N 1
ATOM 6837 C CA . ILE B 1 390 ? 6.037 40.291 18.496 1.00 12.46 387 ILE B CA 1
ATOM 6838 C C . ILE B 1 390 ? 6.943 41.470 18.166 1.00 13.42 387 ILE B C 1
ATOM 6839 O O . ILE B 1 390 ? 6.488 42.612 18.029 1.00 13.42 387 ILE B O 1
ATOM 6844 N N . VAL B 1 391 ? 8.241 41.205 17.994 1.00 10.56 388 VAL B N 1
ATOM 6845 C CA . VAL B 1 391 ? 9.152 42.265 17.579 1.00 10.77 388 VAL B CA 1
ATOM 6846 C C . VAL B 1 391 ? 8.749 42.802 16.212 1.00 13.41 388 VAL B C 1
ATOM 6847 O O . VAL B 1 391 ? 8.670 44.014 16.002 1.00 13.92 388 VAL B O 1
ATOM 6851 N N . LYS B 1 392 ? 8.478 41.899 15.262 1.00 12.24 389 LYS B N 1
ATOM 6852 C CA . LYS B 1 392 ? 8.151 42.318 13.905 1.00 12.33 389 LYS B CA 1
ATOM 6853 C C . LYS B 1 392 ? 6.905 43.195 13.878 1.00 14.44 389 LYS B C 1
ATOM 6854 O O . LYS B 1 392 ? 6.851 44.199 13.157 1.00 14.24 389 LYS B O 1
ATOM 6860 N N . TYR B 1 393 ? 5.890 42.828 14.655 1.00 11.26 390 TYR B N 1
ATOM 6861 C CA . TYR B 1 393 ? 4.612 43.527 14.617 1.00 12.99 390 TYR B CA 1
ATOM 6862 C C . TYR B 1 393 ? 4.409 44.382 15.856 1.00 14.42 390 TYR B C 1
ATOM 6863 O O . TYR B 1 393 ? 3.275 44.641 16.261 1.00 15.14 390 TYR B O 1
ATOM 6872 N N . PHE B 1 394 ? 5.503 44.802 16.467 1.00 12.47 391 PHE B N 1
ATOM 6873 C CA . PHE B 1 394 ? 5.423 45.578 17.691 1.00 14.55 391 PHE B CA 1
ATOM 6874 C C . PHE B 1 394 ? 4.638 46.859 17.427 1.00 17.45 391 PHE B C 1
ATOM 6875 O O . PHE B 1 394 ? 4.944 47.580 16.464 1.00 16.67 391 PHE B O 1
ATOM 6883 N N . PRO B 1 395 ? 3.648 47.180 18.255 1.00 16.43 392 PRO B N 1
ATOM 6884 C CA . PRO B 1 395 ? 2.747 48.294 17.955 1.00 22.80 392 PRO B CA 1
ATOM 6885 C C . PRO B 1 395 ? 3.340 49.647 18.311 1.00 22.87 392 PRO B C 1
ATOM 6886 O O . PRO B 1 395 ? 4.199 49.775 19.183 1.00 19.08 392 PRO B O 1
ATOM 6890 N N . SER B 1 396 ? 2.849 50.672 17.619 1.00 21.05 393 SER B N 1
ATOM 6891 C CA . SER B 1 396 ? 3.244 52.048 17.892 1.00 20.37 393 SER B CA 1
ATOM 6892 C C . SER B 1 396 ? 2.382 52.715 18.952 1.00 21.95 393 SER B C 1
ATOM 6893 O O . SER B 1 396 ? 2.806 53.723 19.531 1.00 22.59 393 SER B O 1
ATOM 6896 N N . GLY B 1 397 ? 1.185 52.185 19.199 1.00 23.36 394 GLY B N 1
ATOM 6897 C CA . GLY B 1 397 ? 0.176 52.868 19.974 1.00 24.68 394 GLY B CA 1
ATOM 6898 C C . GLY B 1 397 ? -0.801 53.672 19.143 1.00 30.70 394 GLY B C 1
ATOM 6899 O O . GLY B 1 397 ? -1.779 54.193 19.695 1.00 32.87 394 GLY B O 1
ATOM 6900 N N . GLY B 1 398 ? -0.571 53.791 17.834 1.00 22.38 395 GLY B N 1
ATOM 6901 C CA . GLY B 1 398 ? -1.382 54.622 16.974 1.00 27.58 395 GLY B CA 1
ATOM 6902 C C . GLY B 1 398 ? -1.889 53.871 15.758 1.00 26.43 395 GLY B C 1
ATOM 6903 O O . GLY B 1 398 ? -2.118 52.657 15.790 1.00 27.34 395 GLY B O 1
ATOM 6904 N N . ALA B 1 399 ? -2.053 54.626 14.669 1.00 25.12 396 ALA B N 1
ATOM 6905 C CA . ALA B 1 399 ? -2.613 54.089 13.437 1.00 23.93 396 ALA B CA 1
ATOM 6906 C C . ALA B 1 399 ? -1.797 52.906 12.930 1.00 22.94 396 ALA B C 1
ATOM 6907 O O . ALA B 1 399 ? -0.567 52.897 13.013 1.00 22.95 396 ALA B O 1
ATOM 6909 N N . GLY B 1 400 ? -2.492 51.923 12.366 1.00 22.05 397 GLY B N 1
ATOM 6910 C CA . GLY B 1 400 ? -1.853 50.728 11.872 1.00 21.76 397 GLY B CA 1
ATOM 6911 C C . GLY B 1 400 ? -1.814 49.577 12.853 1.00 23.39 397 GLY B C 1
ATOM 6912 O O . GLY B 1 400 ? -1.584 48.437 12.435 1.00 19.98 397 GLY B O 1
ATOM 6913 N N . ASP B 1 401 ? -2.079 49.823 14.136 1.00 19.01 398 ASP B N 1
ATOM 6914 C CA . ASP B 1 401 ? -1.923 48.760 15.129 1.00 21.68 398 ASP B CA 1
ATOM 6915 C C . ASP B 1 401 ? -2.916 47.614 14.927 1.00 17.86 398 ASP B C 1
ATOM 6916 O O . ASP B 1 401 ? -2.562 46.458 15.176 1.00 16.74 398 ASP B O 1
ATOM 6921 N N . ASP B 1 402 ? -4.147 47.891 14.470 1.00 16.38 399 ASP B N 1
ATOM 6922 C CA . ASP B 1 402 ? -5.077 46.800 14.189 1.00 16.07 399 ASP B CA 1
ATOM 6923 C C . ASP B 1 402 ? -4.579 45.926 13.045 1.00 15.70 399 ASP B C 1
ATOM 6924 O O . ASP B 1 402 ? -4.730 44.700 13.083 1.00 17.66 399 ASP B O 1
ATOM 6929 N N . ARG B 1 403 ? -4.011 46.544 12.008 1.00 17.13 400 ARG B N 1
ATOM 6930 C CA . ARG B 1 403 ? -3.458 45.761 10.911 1.00 17.98 400 ARG B CA 1
ATOM 6931 C C . ARG B 1 403 ? -2.250 44.950 11.363 1.00 16.80 400 ARG B C 1
ATOM 6932 O O . ARG B 1 403 ? -2.100 43.789 10.972 1.00 15.28 400 ARG B O 1
ATOM 6940 N N . LEU B 1 404 ? -1.382 45.539 12.189 1.00 14.88 401 LEU B N 1
ATOM 6941 C CA . LEU B 1 404 ? -0.250 44.771 12.714 1.00 15.82 401 LEU B CA 1
ATOM 6942 C C . LEU B 1 404 ? -0.727 43.567 13.515 1.00 16.29 401 LEU B C 1
ATOM 6943 O O . LEU B 1 404 ? -0.185 42.466 13.373 1.00 15.66 401 LEU B O 1
ATOM 6948 N N . ARG B 1 405 ? -1.747 43.756 14.361 1.00 13.57 402 ARG B N 1
ATOM 6949 C CA . ARG B 1 405 ? -2.268 42.645 15.146 1.00 16.31 402 ARG B CA 1
ATOM 6950 C C . ARG B 1 405 ? -2.877 41.583 14.241 1.00 13.90 402 ARG B C 1
ATOM 6951 O O . ARG B 1 405 ? -2.725 40.381 14.484 1.00 12.74 402 ARG B O 1
ATOM 6959 N N . GLU B 1 406 ? -3.558 42.014 13.177 1.00 13.77 403 GLU B N 1
ATOM 6960 C CA . GLU B 1 406 ? -4.140 41.070 12.236 1.00 15.85 403 GLU B CA 1
ATOM 6961 C C . GLU B 1 406 ? -3.056 40.225 11.582 1.00 12.53 403 GLU B C 1
ATOM 6962 O O . GLU B 1 406 ? -3.181 39.002 11.488 1.00 12.85 403 GLU B O 1
ATOM 6968 N N . LEU B 1 407 ? -1.983 40.871 11.130 1.00 15.41 404 LEU B N 1
ATOM 6969 C CA . LEU B 1 407 ? -0.886 40.137 10.509 1.00 13.95 404 LEU B CA 1
ATOM 6970 C C . LEU B 1 407 ? -0.242 39.186 11.500 1.00 15.07 404 LEU B C 1
ATOM 6971 O O . LEU B 1 407 ? 0.077 38.032 11.163 1.00 14.64 404 LEU B O 1
ATOM 6976 N N . TYR B 1 408 ? -0.039 39.656 12.730 1.00 13.62 405 TYR B N 1
ATOM 6977 C CA . TYR B 1 408 ? 0.499 38.780 13.760 1.00 12.35 405 TYR B CA 1
ATOM 6978 C C . TYR B 1 408 ? -0.351 37.534 13.894 1.00 12.36 405 TYR B C 1
ATOM 6979 O O . TYR B 1 408 ? 0.159 36.409 13.867 1.00 12.86 405 TYR B O 1
ATOM 6988 N N . ASN B 1 409 ? -1.661 37.721 14.046 1.00 12.80 406 ASN B N 1
ATOM 6989 C CA . ASN B 1 409 ? -2.534 36.593 14.296 1.00 10.55 406 ASN B CA 1
ATOM 6990 C C . ASN B 1 409 ? -2.552 35.628 13.121 1.00 11.90 406 ASN B C 1
ATOM 6991 O O . ASN B 1 409 ? -2.616 34.412 13.324 1.00 12.37 406 ASN B O 1
ATOM 6996 N N . ARG B 1 410 ? -2.513 36.154 11.893 1.00 14.34 407 ARG B N 1
ATOM 6997 C CA . ARG B 1 410 ? -2.471 35.282 10.718 1.00 13.26 407 ARG B CA 1
ATOM 6998 C C . ARG B 1 410 ? -1.197 34.457 10.706 1.00 15.81 407 ARG B C 1
ATOM 6999 O O . ARG B 1 410 ? -1.226 33.256 10.424 1.00 16.73 407 ARG B O 1
ATOM 7007 N N . SER B 1 411 ? -0.076 35.082 11.057 1.00 15.99 408 SER B N 1
ATOM 7008 C CA A SER B 1 411 ? 1.213 34.401 11.027 0.46 16.09 408 SER B CA 1
ATOM 7009 C CA B SER B 1 411 ? 1.199 34.380 11.003 0.54 16.08 408 SER B CA 1
ATOM 7010 C C . SER B 1 411 ? 1.253 33.253 12.025 1.00 17.19 408 SER B C 1
ATOM 7011 O O . SER B 1 411 ? 1.640 32.130 11.692 1.00 14.08 408 SER B O 1
ATOM 7016 N N . VAL B 1 412 ? 0.860 33.522 13.272 1.00 14.81 409 VAL B N 1
ATOM 7017 C CA . VAL B 1 412 ? 0.945 32.448 14.259 1.00 13.93 409 VAL B CA 1
ATOM 7018 C C . VAL B 1 412 ? -0.105 31.379 13.998 1.00 14.93 409 VAL B C 1
ATOM 7019 O O . VAL B 1 412 ? 0.145 30.197 14.247 1.00 17.34 409 VAL B O 1
ATOM 7023 N N . GLY B 1 413 ? -1.283 31.753 13.482 1.00 13.93 410 GLY B N 1
ATOM 7024 C CA . GLY B 1 413 ? -2.288 30.756 13.171 1.00 15.73 410 GLY B CA 1
ATOM 7025 C C . GLY B 1 413 ? -1.836 29.835 12.053 1.00 15.68 410 GLY B C 1
ATOM 7026 O O . GLY B 1 413 ? -2.081 28.628 12.093 1.00 17.05 410 GLY B O 1
ATOM 7027 N N . HIS B 1 414 ? -1.145 30.392 11.061 1.00 13.81 411 HIS B N 1
ATOM 7028 C CA . HIS B 1 414 ? -0.626 29.576 9.962 1.00 14.91 411 HIS B CA 1
ATOM 7029 C C . HIS B 1 414 ? 0.434 28.595 10.450 1.00 15.03 411 HIS B C 1
ATOM 7030 O O . HIS B 1 414 ? 0.502 27.455 9.974 1.00 14.09 411 HIS B O 1
ATOM 7037 N N . VAL B 1 415 ? 1.305 29.028 11.362 1.00 12.83 412 VAL B N 1
ATOM 7038 C CA . VAL B 1 415 ? 2.335 28.116 11.858 1.00 13.80 412 VAL B CA 1
ATOM 7039 C C . VAL B 1 415 ? 1.688 26.926 12.545 1.00 16.00 412 VAL B C 1
ATOM 7040 O O . VAL B 1 415 ? 2.002 25.767 12.253 1.00 14.19 412 VAL B O 1
ATOM 7044 N N . MET B 1 416 ? 0.730 27.188 13.437 1.00 15.85 413 MET B N 1
ATOM 7045 C CA . MET B 1 416 ? 0.133 26.084 14.174 1.00 19.93 413 MET B CA 1
ATOM 7046 C C . MET B 1 416 ? -0.721 25.206 13.261 1.00 17.22 413 MET B C 1
ATOM 7047 O O . MET B 1 416 ? -0.662 23.978 13.354 1.00 16.20 413 MET B O 1
ATOM 7052 N N . ASP B 1 417 ? -1.485 25.808 12.340 1.00 16.51 414 ASP B N 1
ATOM 7053 C CA . ASP B 1 417 ? -2.301 25.002 11.436 1.00 17.36 414 ASP B CA 1
ATOM 7054 C C . ASP B 1 417 ? -1.436 24.171 10.494 1.00 18.23 414 ASP B C 1
ATOM 7055 O O . ASP B 1 417 ? -1.792 23.034 10.160 1.00 19.22 414 ASP B O 1
ATOM 7060 N N . GLY B 1 418 ? -0.312 24.725 10.037 1.00 16.21 415 GLY B N 1
ATOM 7061 C CA . GLY B 1 418 ? 0.577 23.954 9.182 1.00 16.96 415 GLY B CA 1
ATOM 7062 C C . GLY B 1 418 ? 1.230 22.806 9.929 1.00 15.61 415 GLY B C 1
ATOM 7063 O O . GLY B 1 418 ? 1.302 21.676 9.433 1.00 14.98 415 GLY B O 1
ATOM 7064 N N . VAL B 1 419 ? 1.722 23.082 11.136 1.00 13.93 416 VAL B N 1
ATOM 7065 C CA . VAL B 1 419 ? 2.308 22.016 11.945 1.00 11.82 416 VAL B CA 1
ATOM 7066 C C . VAL B 1 419 ? 1.271 20.940 12.258 1.00 15.36 416 VAL B C 1
ATOM 7067 O O . VAL B 1 419 ? 1.562 19.739 12.218 1.00 15.26 416 VAL B O 1
ATOM 7071 N N . ARG B 1 420 ? 0.038 21.346 12.550 1.00 14.49 417 ARG B N 1
ATOM 7072 C CA . ARG B 1 420 ? -1.003 20.349 12.786 1.00 16.33 417 ARG B CA 1
ATOM 7073 C C . ARG B 1 420 ? -1.130 19.413 11.588 1.00 15.18 417 ARG B C 1
ATOM 7074 O O . ARG B 1 420 ? -1.210 18.192 11.758 1.00 15.47 417 ARG B O 1
ATOM 7082 N N . GLU B 1 421 ? -1.133 19.967 10.363 1.00 13.98 418 GLU B N 1
ATOM 7083 C CA . GLU B 1 421 ? -1.176 19.136 9.161 1.00 13.15 418 GLU B CA 1
ATOM 7084 C C . GLU B 1 421 ? 0.004 18.178 9.132 1.00 16.14 418 GLU B C 1
ATOM 7085 O O . GLU B 1 421 ? -0.140 16.985 8.829 1.00 14.01 418 GLU B O 1
ATOM 7091 N N . PHE B 1 422 ? 1.194 18.706 9.401 1.00 14.15 419 PHE B N 1
ATOM 7092 C CA . PHE B 1 422 ? 2.395 17.881 9.389 1.00 13.03 419 PHE B CA 1
ATOM 7093 C C . PHE B 1 422 ? 2.291 16.758 10.411 1.00 15.22 419 PHE B C 1
ATOM 7094 O O . PHE B 1 422 ? 2.620 15.600 10.119 1.00 13.95 419 PHE B O 1
ATOM 7102 N N . LEU B 1 423 ? 1.824 17.080 11.617 1.00 13.49 420 LEU B N 1
ATOM 7103 C CA . LEU B 1 423 ? 1.694 16.049 12.637 1.00 13.34 420 LEU B CA 1
ATOM 7104 C C . LEU B 1 423 ? 0.663 15.009 12.237 1.00 14.33 420 LEU B C 1
ATOM 7105 O O . LEU B 1 423 ? 0.888 13.808 12.413 1.00 13.83 420 LEU B O 1
ATOM 7110 N N . VAL B 1 424 ? -0.477 15.452 11.704 1.00 14.32 421 VAL B N 1
ATOM 7111 C CA . VAL B 1 424 ? -1.498 14.508 11.255 1.00 14.26 421 VAL B CA 1
ATOM 7112 C C . VAL B 1 424 ? -0.907 13.534 10.247 1.00 14.42 421 VAL B C 1
ATOM 7113 O O . VAL B 1 424 ? -1.196 12.334 10.275 1.00 15.67 421 VAL B O 1
ATOM 7117 N N . LEU B 1 425 ? -0.046 14.031 9.363 1.00 13.99 422 LEU B N 1
ATOM 7118 C CA . LEU B 1 425 ? 0.573 13.165 8.366 1.00 14.91 422 LEU B CA 1
ATOM 7119 C C . LEU B 1 425 ? 1.356 12.023 9.008 1.00 17.26 422 LEU B C 1
ATOM 7120 O O . LEU B 1 425 ? 1.421 10.923 8.439 1.00 16.68 422 LEU B O 1
ATOM 7125 N N . HIS B 1 426 ? 1.948 12.249 10.189 1.00 12.88 423 HIS B N 1
ATOM 7126 C CA . HIS B 1 426 ? 2.666 11.170 10.864 1.00 12.14 423 HIS B CA 1
ATOM 7127 C C . HIS B 1 426 ? 1.741 9.994 11.121 1.00 18.87 423 HIS B C 1
ATOM 7128 O O . HIS B 1 426 ? 2.094 8.837 10.870 1.00 18.63 423 HIS B O 1
ATOM 7135 N N . TYR B 1 427 ? 0.542 10.279 11.625 1.00 14.25 424 TYR B N 1
ATOM 7136 C CA . TYR B 1 427 ? -0.383 9.197 11.932 1.00 16.19 424 TYR B CA 1
ATOM 7137 C C . TYR B 1 427 ? -1.054 8.663 10.681 1.00 15.99 424 TYR B C 1
ATOM 7138 O O . TYR B 1 427 ? -1.234 7.450 10.539 1.00 17.88 424 TYR B O 1
ATOM 7147 N N . ARG B 1 428 ? -1.399 9.549 9.752 1.00 17.58 425 ARG B N 1
ATOM 7148 C CA . ARG B 1 428 ? -2.115 9.128 8.559 1.00 16.26 425 ARG B CA 1
ATOM 7149 C C . ARG B 1 428 ? -1.239 8.275 7.648 1.00 18.19 425 ARG B C 1
ATOM 7150 O O . ARG B 1 428 ? -1.749 7.423 6.915 1.00 20.04 425 ARG B O 1
ATOM 7158 N N . SER B 1 429 ? 0.073 8.451 7.696 1.00 15.94 426 SER B N 1
ATOM 7159 C CA . SER B 1 429 ? 0.943 7.681 6.823 1.00 16.21 426 SER B CA 1
ATOM 7160 C C . SER B 1 429 ? 1.632 6.524 7.531 1.00 16.32 426 SER B C 1
ATOM 7161 O O . SER B 1 429 ? 2.302 5.727 6.863 1.00 18.33 426 SER B O 1
ATOM 7164 N N . ALA B 1 430 ? 1.467 6.389 8.847 1.00 16.32 427 ALA B N 1
ATOM 7165 C CA . ALA B 1 430 ? 2.082 5.277 9.569 1.00 15.18 427 ALA B CA 1
ATOM 7166 C C . ALA B 1 430 ? 1.522 3.950 9.072 1.00 21.69 427 ALA B C 1
ATOM 7167 O O . ALA B 1 430 ? 0.306 3.774 8.961 1.00 22.09 427 ALA B O 1
ATOM 7169 N N . LYS B 1 431 ? 2.413 3.012 8.749 1.00 19.61 428 LYS B N 1
ATOM 7170 C CA . LYS B 1 431 ? 1.933 1.753 8.186 1.00 17.70 428 LYS B CA 1
ATOM 7171 C C . LYS B 1 431 ? 1.288 0.862 9.240 1.00 20.08 428 LYS B C 1
ATOM 7172 O O . LYS B 1 431 ? 0.350 0.124 8.922 1.00 23.04 428 LYS B O 1
ATOM 7178 N N . ARG B 1 432 ? 1.744 0.923 10.490 1.00 20.64 429 ARG B N 1
ATOM 7179 C CA . ARG B 1 432 ? 1.267 -0.046 11.472 1.00 21.03 429 ARG B CA 1
ATOM 7180 C C . ARG B 1 432 ? -0.234 0.109 11.688 1.00 25.96 429 ARG B C 1
ATOM 7181 O O . ARG B 1 432 ? -0.777 1.219 11.686 1.00 22.19 429 ARG B O 1
ATOM 7189 N N . ALA B 1 433 ? -0.913 -1.027 11.817 1.00 22.69 430 ALA B N 1
ATOM 7190 C CA . ALA B 1 433 ? -2.357 -1.044 12.004 1.00 23.87 430 ALA B CA 1
ATOM 7191 C C . ALA B 1 433 ? -2.739 -2.215 12.901 1.00 23.96 430 ALA B C 1
ATOM 7192 O O . ALA B 1 433 ? -3.718 -2.922 12.647 1.00 29.36 430 ALA B O 1
ATOM 7194 N N . ASP B 1 434 ? -1.948 -2.438 13.946 1.00 26.60 431 ASP B N 1
ATOM 7195 C CA . ASP B 1 434 ? -2.020 -3.640 14.765 1.00 24.67 431 ASP B CA 1
ATOM 7196 C C . ASP B 1 434 ? -3.150 -3.627 15.792 1.00 32.09 431 ASP B C 1
ATOM 7197 O O . ASP B 1 434 ? -3.475 -4.686 16.334 1.00 31.25 431 ASP B O 1
ATOM 7202 N N . ASN B 1 435 ? -3.728 -2.471 16.102 1.00 26.32 432 ASN B N 1
ATOM 7203 C CA . ASN B 1 435 ? -4.795 -2.412 17.093 1.00 21.36 432 ASN B CA 1
ATOM 7204 C C . ASN B 1 435 ? -5.776 -1.323 16.692 1.00 25.13 432 ASN B C 1
ATOM 7205 O O . ASN B 1 435 ? -5.636 -0.683 15.645 1.00 22.35 432 ASN B O 1
ATOM 7210 N N . GLN B 1 436 ? -6.772 -1.105 17.550 1.00 22.27 433 GLN B N 1
ATOM 7211 C CA . GLN 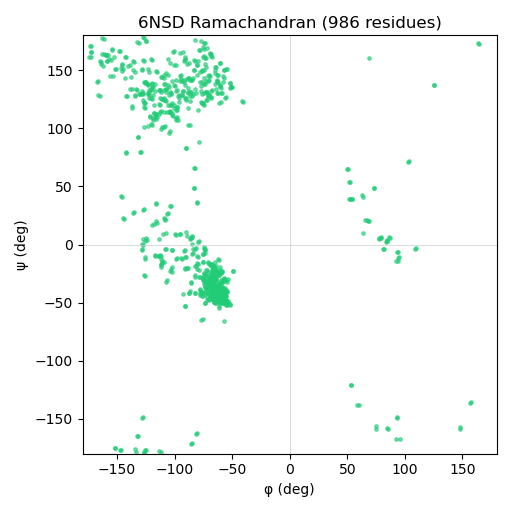B 1 436 ? -7.804 -0.129 17.235 1.00 25.26 433 GLN B CA 1
ATOM 7212 C C . GLN B 1 436 ? -7.222 1.267 17.121 1.00 20.81 433 GLN B C 1
ATOM 7213 O O . GLN B 1 436 ? -7.623 2.039 16.244 1.00 22.38 433 GLN B O 1
ATOM 7219 N N . TYR B 1 437 ? -6.305 1.616 18.023 1.00 23.98 434 TYR B N 1
ATOM 7220 C CA . TYR B 1 437 ? -5.691 2.939 17.985 1.00 20.50 434 TYR B CA 1
ATOM 7221 C C . TYR B 1 437 ? -5.063 3.204 16.624 1.00 18.17 434 TYR B C 1
ATOM 7222 O O . TYR B 1 437 ? -5.348 4.223 15.988 1.00 18.05 434 TYR B O 1
ATOM 7231 N N . TRP B 1 438 ? -4.235 2.275 16.146 1.00 19.25 435 TRP B N 1
ATOM 7232 C CA . TRP B 1 438 ? -3.521 2.511 14.898 1.00 18.56 435 TRP B CA 1
ATOM 7233 C C . TRP B 1 438 ? -4.429 2.366 13.686 1.00 21.29 435 TRP B C 1
ATOM 7234 O O . TRP B 1 438 ? -4.210 3.040 12.671 1.00 21.73 435 TRP B O 1
ATOM 7245 N N . LYS B 1 439 ? -5.467 1.526 13.775 1.00 22.01 436 LYS B N 1
ATOM 7246 C CA . LYS B 1 439 ? -6.490 1.505 12.735 1.00 21.34 436 LYS B CA 1
ATOM 7247 C C . LYS B 1 439 ? -7.217 2.836 12.645 1.00 23.09 436 LYS B C 1
ATOM 7248 O O . LYS B 1 439 ? -7.479 3.338 11.543 1.00 21.50 436 LYS B O 1
ATOM 7254 N N . ASP B 1 440 ? -7.539 3.431 13.799 1.00 21.52 437 ASP B N 1
ATOM 7255 C CA . ASP B 1 440 ? -8.297 4.671 13.809 1.00 23.18 437 ASP B CA 1
ATOM 7256 C C . ASP B 1 440 ? -7.516 5.836 13.214 1.00 22.24 437 ASP B C 1
ATOM 7257 O O . ASP B 1 440 ? -8.135 6.800 12.753 1.00 20.47 437 ASP B O 1
ATOM 7262 N N . THR B 1 441 ? -6.179 5.768 13.187 1.00 24.00 438 THR B N 1
ATOM 7263 C CA . THR B 1 441 ? -5.419 6.824 12.524 1.00 21.89 438 THR B CA 1
ATOM 7264 C C . THR B 1 441 ? -5.774 6.952 11.053 1.00 23.27 438 THR B C 1
ATOM 7265 O O . THR B 1 441 ? -5.561 8.021 10.469 1.00 22.44 438 THR B O 1
ATOM 7269 N N . LYS B 1 442 ? -6.296 5.886 10.438 1.00 21.39 439 LYS B N 1
ATOM 7270 C CA . LYS B 1 442 ? -6.623 5.903 9.021 1.00 22.24 439 LYS B CA 1
ATOM 7271 C C . LYS B 1 442 ? -8.077 6.261 8.745 1.00 24.38 439 LYS B C 1
ATOM 7272 O O . LYS B 1 442 ? -8.429 6.509 7.587 1.00 28.69 439 LYS B O 1
ATOM 7278 N N . THR B 1 443 ? -8.936 6.292 9.763 1.00 23.92 440 THR B N 1
ATOM 7279 C CA . THR B 1 443 ? -10.334 6.627 9.533 1.00 24.61 440 THR B CA 1
ATOM 7280 C C . THR B 1 443 ? -10.764 7.957 10.130 1.00 24.01 440 THR B C 1
ATOM 7281 O O . THR B 1 443 ? -11.788 8.501 9.706 1.00 29.56 440 THR B O 1
ATOM 7285 N N . ARG B 1 444 ? -10.022 8.488 11.096 1.00 23.29 441 ARG B N 1
ATOM 7286 C CA . ARG B 1 444 ? -10.435 9.717 11.747 1.00 23.69 441 ARG B CA 1
ATOM 7287 C C . ARG B 1 444 ? -10.270 10.920 10.815 1.00 21.78 441 ARG B C 1
ATOM 7288 O O . ARG B 1 444 ? -9.691 10.833 9.725 1.00 26.58 441 ARG B O 1
ATOM 7296 N N . THR B 1 445 ? -10.847 12.043 11.255 1.00 20.47 442 THR B N 1
ATOM 7297 C CA . THR B 1 445 ? -10.800 13.302 10.523 1.00 24.15 442 THR B CA 1
ATOM 7298 C C . THR B 1 445 ? -9.379 13.655 10.116 1.00 23.38 442 THR B C 1
ATOM 7299 O O . THR B 1 445 ? -8.440 13.522 10.900 1.00 22.44 442 THR B O 1
ATOM 7303 N N . VAL B 1 446 ? -9.237 14.089 8.871 1.00 20.76 443 VAL B N 1
ATOM 7304 C CA . VAL B 1 446 ? -8.013 14.692 8.353 1.00 25.03 443 VAL B CA 1
ATOM 7305 C C . VAL B 1 446 ? -8.419 16.066 7.841 1.00 26.75 443 VAL B C 1
ATOM 7306 O O . VAL B 1 446 ? -9.494 16.179 7.235 1.00 36.83 443 VAL B O 1
ATOM 7310 N N . PRO B 1 447 ? -7.657 17.135 8.090 1.00 25.40 444 PRO B N 1
ATOM 7311 C CA . PRO B 1 447 ? -7.995 18.422 7.470 1.00 27.70 444 PRO B CA 1
ATOM 7312 C C . PRO B 1 447 ? -8.186 18.242 5.968 1.00 34.42 444 PRO B C 1
ATOM 7313 O O . PRO B 1 447 ? -7.417 17.537 5.308 1.00 28.35 444 PRO B O 1
ATOM 7317 N N . ASP B 1 448 ? -9.255 18.850 5.438 1.00 30.66 445 ASP B N 1
ATOM 7318 C CA . ASP B 1 448 ? -9.645 18.599 4.053 1.00 34.75 445 ASP B CA 1
ATOM 7319 C C . ASP B 1 448 ? -8.507 18.897 3.085 1.00 33.61 445 ASP B C 1
ATOM 7320 O O . ASP B 1 448 ? -8.292 18.152 2.121 1.00 29.32 445 ASP B O 1
ATOM 7325 N N . SER B 1 449 ? -7.772 19.988 3.320 1.00 28.44 446 SER B N 1
ATOM 7326 C CA . SER B 1 449 ? -6.690 20.349 2.412 1.00 28.85 446 SER B CA 1
ATOM 7327 C C . SER B 1 449 ? -5.569 19.323 2.455 1.00 26.18 446 SER B C 1
ATOM 7328 O O . SER B 1 449 ? -4.955 19.037 1.418 1.00 25.59 446 SER B O 1
ATOM 7331 N N . LEU B 1 450 ? -5.303 18.745 3.630 1.00 23.61 447 LEU B N 1
ATOM 7332 C CA . LEU B 1 450 ? -4.309 17.679 3.719 1.00 24.85 447 LEU B CA 1
ATOM 7333 C C . LEU B 1 450 ? -4.767 16.440 2.966 1.00 25.22 447 LEU B C 1
ATOM 7334 O O . LEU B 1 450 ? -3.962 15.781 2.292 1.00 21.85 447 LEU B O 1
ATOM 7339 N N . ALA B 1 451 ? -6.053 16.093 3.076 1.00 21.79 448 ALA B N 1
ATOM 7340 C CA . ALA B 1 451 ? -6.551 14.942 2.333 1.00 22.33 448 ALA B CA 1
ATOM 7341 C C . ALA B 1 451 ? -6.291 15.102 0.840 1.00 19.56 448 ALA B C 1
ATOM 7342 O O . ALA B 1 451 ? -5.874 14.148 0.174 1.00 21.79 448 ALA B O 1
ATOM 7344 N N . GLU B 1 452 ? -6.493 16.311 0.304 1.00 22.60 449 GLU B N 1
ATOM 7345 C CA . GLU B 1 452 ? -6.192 16.538 -1.109 1.00 22.36 449 GLU B CA 1
ATOM 7346 C C . GLU B 1 452 ? -4.697 16.427 -1.391 1.00 18.90 449 GLU B C 1
ATOM 7347 O O . GLU B 1 452 ? -4.297 15.825 -2.394 1.00 19.79 449 GLU B O 1
ATOM 7353 N N . ARG B 1 453 ? -3.856 17.005 -0.528 1.00 17.14 450 ARG B N 1
ATOM 7354 C CA . ARG B 1 453 ? -2.415 16.887 -0.729 1.00 18.65 450 ARG B CA 1
ATOM 7355 C C . ARG B 1 453 ? -1.985 15.431 -0.757 1.00 17.65 450 ARG B C 1
ATOM 7356 O O . ARG B 1 453 ? -1.136 15.042 -1.564 1.00 17.60 450 ARG B O 1
ATOM 7364 N N . ILE B 1 454 ? -2.549 14.607 0.129 1.00 17.13 451 ILE B N 1
ATOM 7365 C CA . ILE B 1 454 ? -2.143 13.210 0.164 1.00 17.63 451 ILE B CA 1
ATOM 7366 C C . ILE B 1 454 ? -2.447 12.540 -1.164 1.00 16.93 451 ILE B C 1
ATOM 7367 O O . ILE B 1 454 ? -1.643 11.759 -1.673 1.00 16.84 451 ILE B O 1
ATOM 7372 N N . GLU B 1 455 ? -3.577 12.883 -1.778 1.00 15.41 452 GLU B N 1
ATOM 7373 C CA . GLU B 1 455 ? -3.888 12.297 -3.074 1.00 21.92 452 GLU B CA 1
ATOM 7374 C C . GLU B 1 455 ? -2.871 12.717 -4.129 1.00 15.93 452 GLU B C 1
ATOM 7375 O O . GLU B 1 455 ? -2.451 11.897 -4.944 1.00 18.49 452 GLU B O 1
ATOM 7381 N N . PHE B 1 456 ? -2.417 13.973 -4.101 1.00 18.57 453 PHE B N 1
ATOM 7382 C CA . PHE B 1 456 ? -1.353 14.372 -5.023 1.00 17.15 453 PHE B CA 1
ATOM 7383 C C . PHE B 1 456 ? -0.043 13.666 -4.702 1.00 18.06 453 PHE B C 1
ATOM 7384 O O . PHE B 1 456 ? 0.713 13.296 -5.608 1.00 15.96 453 PHE B O 1
ATOM 7392 N N . TRP B 1 457 ? 0.256 13.493 -3.416 1.00 15.32 454 TRP B N 1
ATOM 7393 C CA . TRP B 1 457 ? 1.543 12.940 -3.028 1.00 14.79 454 TRP B CA 1
ATOM 7394 C C . TRP B 1 457 ? 1.702 11.492 -3.455 1.00 15.09 454 TRP B C 1
ATOM 7395 O O . TRP B 1 457 ? 2.830 10.985 -3.484 1.00 18.78 454 TRP B O 1
ATOM 7406 N N . LYS B 1 458 ? 0.604 10.814 -3.768 1.00 15.39 455 LYS B N 1
ATOM 7407 C CA . LYS B 1 458 ? 0.713 9.457 -4.272 1.00 16.83 455 LYS B CA 1
ATOM 7408 C C . LYS B 1 458 ? 1.410 9.409 -5.621 1.00 19.42 455 LYS B C 1
ATOM 7409 O O . LYS B 1 458 ? 1.975 8.364 -5.975 1.00 19.44 455 LYS B O 1
ATOM 7415 N N . HIS B 1 459 ? 1.439 10.532 -6.358 1.00 15.97 456 HIS B N 1
ATOM 7416 C CA . HIS B 1 459 ? 2.115 10.571 -7.646 1.00 18.39 456 HIS B CA 1
ATOM 7417 C C . HIS B 1 459 ? 3.152 11.669 -7.815 1.00 19.37 456 HIS B C 1
ATOM 7418 O O . HIS B 1 459 ? 3.889 11.632 -8.804 1.00 18.27 456 HIS B O 1
ATOM 7425 N N . LYS B 1 460 ? 3.234 12.641 -6.908 1.00 16.69 457 LYS B N 1
ATOM 7426 C CA . LYS B 1 460 ? 4.297 13.641 -6.916 1.00 16.33 457 LYS B CA 1
ATOM 7427 C C . LYS B 1 460 ? 4.765 13.821 -5.486 1.00 17.90 457 LYS B C 1
ATOM 7428 O O . LYS B 1 460 ? 3.982 14.256 -4.641 1.00 16.33 457 LYS B O 1
ATOM 7434 N N . VAL B 1 461 ? 6.027 13.513 -5.221 1.00 15.51 458 VAL B N 1
ATOM 7435 C CA . VAL B 1 461 ? 6.550 13.656 -3.863 1.00 17.94 458 VAL B CA 1
ATOM 7436 C C . VAL B 1 461 ? 6.308 15.084 -3.389 1.00 16.09 458 VAL B C 1
ATOM 7437 O O . VAL B 1 461 ? 6.255 16.012 -4.212 1.00 16.80 458 VAL B O 1
ATOM 7441 N N . PRO B 1 462 ? 6.144 15.299 -2.087 1.00 15.85 459 PRO B N 1
ATOM 7442 C CA . PRO B 1 462 ? 5.895 16.652 -1.584 1.00 15.08 459 PRO B CA 1
ATOM 7443 C C . PRO B 1 462 ? 6.922 17.659 -2.076 1.00 14.08 459 PRO B C 1
ATOM 7444 O O . PRO B 1 462 ? 8.124 17.395 -2.112 1.00 16.55 459 PRO B O 1
ATOM 7448 N N . ASP B 1 463 ? 6.427 18.837 -2.421 1.00 17.71 460 ASP B N 1
ATOM 7449 C CA . ASP B 1 463 ? 7.269 19.948 -2.834 1.00 17.25 460 ASP B CA 1
ATOM 7450 C C . ASP B 1 463 ? 6.540 21.233 -2.485 1.00 18.12 460 ASP B C 1
ATOM 7451 O O . ASP B 1 463 ? 5.454 21.207 -1.906 1.00 17.95 460 ASP B O 1
ATOM 7456 N N . ALA B 1 464 ? 7.126 22.366 -2.886 1.00 21.63 461 ALA B N 1
ATOM 7457 C CA . ALA B 1 464 ? 6.561 23.665 -2.518 1.00 25.26 461 ALA B CA 1
ATOM 7458 C C . ALA B 1 464 ? 5.146 23.843 -3.057 1.00 25.12 461 ALA B C 1
ATOM 7459 O O . ALA B 1 464 ? 4.306 24.475 -2.405 1.00 29.25 461 ALA B O 1
ATOM 7461 N N . GLU B 1 465 ? 4.852 23.266 -4.220 1.00 20.63 462 GLU B N 1
ATOM 7462 C CA . GLU B 1 465 ? 3.523 23.407 -4.808 1.00 23.70 462 GLU B CA 1
ATOM 7463 C C . GLU B 1 465 ? 2.437 22.692 -4.005 1.00 24.16 462 GLU B C 1
ATOM 7464 O O . GLU B 1 465 ? 1.276 23.120 -4.032 1.00 26.09 462 GLU B O 1
ATOM 7470 N N . THR B 1 466 ? 2.763 21.592 -3.321 1.00 18.36 463 THR B N 1
ATOM 7471 C CA . THR B 1 466 ? 1.735 20.769 -2.689 1.00 17.22 463 THR B CA 1
ATOM 7472 C C . THR B 1 466 ? 1.791 20.754 -1.173 1.00 22.60 463 THR B C 1
ATOM 7473 O O . THR B 1 466 ? 1.063 19.977 -0.558 1.00 30.22 463 THR B O 1
ATOM 7477 N N . VAL B 1 467 ? 2.650 21.520 -0.558 1.00 17.26 464 VAL B N 1
ATOM 7478 C CA A VAL B 1 467 ? 2.651 21.578 0.889 0.45 20.14 464 VAL B CA 1
ATOM 7479 C CA B VAL B 1 467 ? 2.729 21.626 0.890 0.55 20.17 464 VAL B CA 1
ATOM 7480 C C . VAL B 1 467 ? 1.920 22.843 1.309 1.00 18.59 464 VAL B C 1
ATOM 7481 O O . VAL B 1 467 ? 1.775 23.796 0.536 1.00 24.39 464 VAL B O 1
ATOM 7488 N N . TYR B 1 468 ? 1.392 22.814 2.533 1.00 17.16 465 TYR B N 1
ATOM 7489 C CA . TYR B 1 468 ? 0.701 23.949 3.138 1.00 19.16 465 TYR B CA 1
ATOM 7490 C C . TYR B 1 468 ? 1.468 25.214 2.777 1.00 15.75 465 TYR B C 1
ATOM 7491 O O . TYR B 1 468 ? 2.673 25.293 3.028 1.00 18.01 465 TYR B O 1
ATOM 7500 N N . PRO B 1 469 ? 0.824 26.196 2.140 1.00 19.42 466 PRO B N 1
ATOM 7501 C CA . PRO B 1 469 ? 1.575 27.226 1.411 1.00 19.69 466 PRO B CA 1
ATOM 7502 C C . PRO B 1 469 ? 2.068 28.383 2.262 1.00 19.66 466 PRO B C 1
ATOM 7503 O O . PRO B 1 469 ? 2.815 29.231 1.748 1.00 24.87 466 PRO B O 1
ATOM 7507 N N . TYR B 1 470 ? 1.674 28.455 3.526 1.00 16.61 467 TYR B N 1
ATOM 7508 C CA . TYR B 1 470 ? 2.091 29.528 4.414 1.00 18.89 467 TYR B CA 1
ATOM 7509 C C . TYR B 1 470 ? 3.221 29.031 5.300 1.00 15.94 467 TYR B C 1
ATOM 7510 O O . TYR B 1 470 ? 3.346 27.831 5.550 1.00 17.85 467 TYR B O 1
ATOM 7519 N N . TYR B 1 471 ? 4.045 29.964 5.771 1.00 14.76 468 TYR B N 1
ATOM 7520 C CA . TYR B 1 471 ? 5.157 29.569 6.619 1.00 19.25 468 TYR B CA 1
ATOM 7521 C C . TYR B 1 471 ? 4.658 28.776 7.825 1.00 16.36 468 TYR B C 1
ATOM 7522 O O . TYR B 1 471 ? 3.749 29.206 8.542 1.00 15.36 468 TYR B O 1
ATOM 7531 N N . HIS B 1 472 ? 5.229 27.589 8.028 1.00 13.39 469 HIS B N 1
ATOM 7532 C CA . HIS B 1 472 ? 4.972 26.852 9.257 1.00 14.19 469 HIS B CA 1
ATOM 7533 C C . HIS B 1 472 ? 6.215 26.096 9.706 1.00 11.74 469 HIS B C 1
ATOM 7534 O O . HIS B 1 472 ? 6.099 25.095 10.432 1.00 16.07 469 HIS B O 1
ATOM 7541 N N . GLY B 1 473 ? 7.390 26.537 9.263 1.00 13.81 470 GLY B N 1
ATOM 7542 C CA . GLY B 1 473 ? 8.662 26.021 9.725 1.00 16.65 470 GLY B CA 1
ATOM 7543 C C . GLY B 1 473 ? 9.092 24.714 9.108 1.00 20.33 470 GLY B C 1
ATOM 7544 O O . GLY B 1 473 ? 10.089 24.137 9.547 1.00 17.89 470 GLY B O 1
ATOM 7545 N N . LEU B 1 474 ? 8.362 24.212 8.120 1.00 19.20 471 LEU B N 1
ATOM 7546 C CA . LEU B 1 474 ? 8.596 22.870 7.591 1.00 17.68 471 LEU B CA 1
ATOM 7547 C C . LEU B 1 474 ? 8.791 22.927 6.086 1.00 21.00 471 LEU B C 1
ATOM 7548 O O . LEU B 1 474 ? 7.805 23.000 5.330 1.00 23.48 471 LEU B O 1
ATOM 7553 N N . PRO B 1 475 ? 10.025 22.857 5.610 1.00 20.81 472 PRO B N 1
ATOM 7554 C CA . PRO B 1 475 ? 10.262 22.776 4.167 1.00 21.71 472 PRO B CA 1
ATOM 7555 C C . PRO B 1 475 ? 9.796 21.441 3.619 1.00 21.46 472 PRO B C 1
ATOM 7556 O O . PRO B 1 475 ? 9.565 20.490 4.378 1.00 16.67 472 PRO B O 1
ATOM 7560 N N . PRO B 1 476 ? 9.652 21.328 2.300 1.00 23.85 473 PRO B N 1
ATOM 7561 C CA . PRO B 1 476 ? 9.114 20.081 1.727 1.00 19.14 473 PRO B CA 1
ATOM 7562 C C . PRO B 1 476 ? 9.889 18.814 2.084 1.00 20.03 473 PRO B C 1
ATOM 7563 O O . PRO B 1 476 ? 9.272 17.741 2.162 1.00 18.05 473 PRO B O 1
ATOM 7567 N N . TYR B 1 477 ? 11.213 18.881 2.290 1.00 16.41 474 TYR B N 1
ATOM 7568 C CA . TYR B 1 477 ? 11.946 17.653 2.595 1.00 17.92 474 TYR B CA 1
ATOM 7569 C C . TYR B 1 477 ? 11.419 16.998 3.864 1.00 20.28 474 TYR B C 1
ATOM 7570 O O . TYR B 1 477 ? 11.464 15.772 3.985 1.00 19.61 474 TYR B O 1
ATOM 7579 N N . SER B 1 478 ? 10.916 17.795 4.807 1.00 16.10 475 SER B N 1
ATOM 7580 C CA . SER B 1 478 ? 10.360 17.239 6.031 1.00 13.45 475 SER B CA 1
ATOM 7581 C C . SER B 1 478 ? 9.196 16.311 5.718 1.00 15.61 475 SER B C 1
ATOM 7582 O O . SER B 1 478 ? 9.107 15.202 6.251 1.00 14.92 475 SER B O 1
ATOM 7585 N N . TYR B 1 479 ? 8.306 16.746 4.825 1.00 14.75 476 TYR B N 1
ATOM 7586 C CA . TYR B 1 479 ? 7.168 15.926 4.436 1.00 12.42 476 TYR B CA 1
ATOM 7587 C C . TYR B 1 479 ? 7.622 14.659 3.734 1.00 13.91 476 TYR B C 1
ATOM 7588 O O . TYR B 1 479 ? 7.030 13.590 3.916 1.00 16.32 476 TYR B O 1
ATOM 7597 N N . ASN B 1 480 ? 8.658 14.768 2.904 1.00 14.48 477 ASN B N 1
ATOM 7598 C CA . ASN B 1 480 ? 9.210 13.589 2.245 1.00 13.76 477 ASN B CA 1
ATOM 7599 C C . ASN B 1 480 ? 9.721 12.564 3.250 1.00 15.03 477 ASN B C 1
ATOM 7600 O O . ASN B 1 480 ? 9.473 11.363 3.106 1.00 17.35 477 ASN B O 1
ATOM 7605 N N . CYS B 1 481 ? 10.470 13.020 4.252 1.00 14.79 478 CYS B N 1
ATOM 7606 C CA . CYS B 1 481 ? 11.024 12.108 5.248 1.00 15.54 478 CYS B CA 1
ATOM 7607 C C . CYS B 1 481 ? 9.928 11.342 5.974 1.00 17.54 478 CYS B C 1
ATOM 7608 O O . CYS B 1 481 ? 10.056 10.136 6.206 1.00 17.54 478 CYS B O 1
ATOM 7611 N N . ILE B 1 482 ? 8.861 12.033 6.368 1.00 15.63 479 ILE B N 1
ATOM 7612 C CA . ILE B 1 482 ? 7.775 11.371 7.083 1.00 16.54 479 ILE B CA 1
ATOM 7613 C C . ILE B 1 482 ? 7.017 10.443 6.148 1.00 18.74 479 ILE B C 1
ATOM 7614 O O . ILE B 1 482 ? 6.765 9.276 6.471 1.00 16.61 479 ILE B O 1
ATOM 7619 N N . LEU B 1 483 ? 6.658 10.939 4.965 1.00 16.12 480 LEU B N 1
ATOM 7620 C CA . LEU B 1 483 ? 5.869 10.135 4.038 1.00 17.47 480 LEU B CA 1
ATOM 7621 C C . LEU B 1 483 ? 6.592 8.843 3.683 1.00 19.05 480 LEU B C 1
ATOM 7622 O O . LEU B 1 483 ? 6.022 7.749 3.776 1.00 19.24 480 LEU B O 1
ATOM 7627 N N . LEU B 1 484 ? 7.865 8.943 3.304 1.00 16.93 481 LEU B N 1
ATOM 7628 C CA . LEU B 1 484 ? 8.593 7.744 2.903 1.00 19.21 481 LEU B CA 1
ATOM 7629 C C . LEU B 1 484 ? 8.949 6.871 4.103 1.00 20.49 481 LEU B C 1
ATOM 7630 O O . LEU B 1 484 ? 8.922 5.638 4.002 1.00 17.58 481 LEU B O 1
ATOM 7635 N N . GLY B 1 485 ? 9.279 7.480 5.247 1.00 17.24 482 GLY B N 1
ATOM 7636 C CA . GLY B 1 485 ? 9.656 6.685 6.408 1.00 17.13 482 GLY B CA 1
ATOM 7637 C C . GLY B 1 485 ? 8.492 5.900 6.986 1.00 17.20 482 GLY B C 1
ATOM 7638 O O . GLY B 1 485 ? 8.619 4.716 7.314 1.00 16.51 482 GLY B O 1
ATOM 7639 N N . MET B 1 486 ? 7.342 6.562 7.137 1.00 16.41 483 MET B N 1
ATOM 7640 C CA . MET B 1 486 ? 6.185 5.929 7.755 1.00 16.48 483 MET B CA 1
ATOM 7641 C C . MET B 1 486 ? 5.691 4.744 6.946 1.00 17.34 483 MET B C 1
ATOM 7642 O O . MET B 1 486 ? 5.180 3.775 7.523 1.00 18.88 483 MET B O 1
ATOM 7647 N N . GLY B 1 487 ? 5.793 4.824 5.620 1.00 18.91 484 GLY B N 1
ATOM 7648 C CA . GLY B 1 487 ? 5.628 3.675 4.747 1.00 19.60 484 GLY B CA 1
ATOM 7649 C C . GLY B 1 487 ? 4.209 3.219 4.490 1.00 19.54 484 GLY B C 1
ATOM 7650 O O . GLY B 1 487 ? 4.023 2.185 3.837 1.00 23.77 484 GLY B O 1
ATOM 7651 N N . GLY B 1 488 ? 3.200 3.940 4.977 1.00 18.82 485 GLY B N 1
ATOM 7652 C CA . GLY B 1 488 ? 1.827 3.500 4.830 1.00 21.36 485 GLY B CA 1
ATOM 7653 C C . GLY B 1 488 ? 1.108 3.981 3.595 1.00 23.69 485 GLY B C 1
ATOM 7654 O O . GLY B 1 488 ? 0.002 3.511 3.303 1.00 25.33 485 GLY B O 1
ATOM 7655 N N . ILE B 1 489 ? 1.684 4.926 2.862 1.00 19.42 486 ILE B N 1
ATOM 7656 C CA . ILE B 1 489 ? 1.091 5.443 1.636 1.00 20.26 486 ILE B CA 1
ATOM 7657 C C . ILE B 1 489 ? 2.067 5.177 0.500 1.00 23.78 486 ILE B C 1
ATOM 7658 O O . ILE B 1 489 ? 3.240 5.554 0.585 1.00 23.37 486 ILE B O 1
ATOM 7663 N N . ASP B 1 490 ? 1.591 4.512 -0.549 1.00 23.10 487 ASP B N 1
ATOM 7664 C CA . ASP B 1 490 ? 2.449 4.227 -1.692 1.00 23.30 487 ASP B CA 1
ATOM 7665 C C . ASP B 1 490 ? 2.670 5.498 -2.505 1.00 23.53 487 ASP B C 1
ATOM 7666 O O . ASP B 1 490 ? 1.713 6.201 -2.843 1.00 26.95 487 ASP B O 1
ATOM 7671 N N . VAL B 1 491 ? 3.931 5.791 -2.822 1.00 19.37 488 VAL B N 1
ATOM 7672 C CA . VAL B 1 491 ? 4.303 7.002 -3.553 1.00 18.57 488 VAL B CA 1
ATOM 7673 C C . VAL B 1 491 ? 5.030 6.595 -4.824 1.00 25.46 488 VAL B C 1
ATOM 7674 O O . VAL B 1 491 ? 5.993 5.822 -4.775 1.00 28.13 488 VAL B O 1
ATOM 7678 N N . ASN B 1 492 ? 4.618 7.171 -5.945 1.00 16.98 489 ASN B N 1
ATOM 7679 C CA . ASN B 1 492 ? 5.199 6.873 -7.242 1.00 18.13 489 ASN B CA 1
ATOM 7680 C C . ASN B 1 492 ? 6.208 7.941 -7.625 1.00 16.64 489 ASN B C 1
ATOM 7681 O O . ASN B 1 492 ? 6.002 9.123 -7.345 1.00 20.03 489 ASN B O 1
ATOM 7686 N N . TYR B 1 493 ? 7.306 7.520 -8.250 1.00 18.16 490 TYR B N 1
ATOM 7687 C CA . TYR B 1 493 ? 8.240 8.505 -8.773 1.00 17.20 490 TYR B CA 1
ATOM 7688 C C . TYR B 1 493 ? 7.646 9.171 -10.019 1.00 16.00 490 TYR B C 1
ATOM 7689 O O . TYR B 1 493 ? 6.718 8.663 -10.648 1.00 16.60 490 TYR B O 1
ATOM 7698 N N . SER B 1 494 ? 8.187 10.335 -10.356 1.00 15.53 491 SER B N 1
ATOM 7699 C CA . SER B 1 494 ? 7.660 11.113 -11.480 1.00 15.14 491 SER B CA 1
ATOM 7700 C C . SER B 1 494 ? 7.943 10.397 -12.797 1.00 16.37 491 SER B C 1
ATOM 7701 O O . SER B 1 494 ? 9.087 9.991 -13.040 1.00 16.46 491 SER B O 1
ATOM 7704 N N . PRO B 1 495 ? 6.948 10.253 -13.678 1.00 19.35 492 PRO B N 1
ATOM 7705 C CA . PRO B 1 495 ? 7.199 9.608 -14.983 1.00 16.79 492 PRO B CA 1
ATOM 7706 C C . PRO B 1 495 ? 8.349 10.217 -15.776 1.00 16.50 492 PRO B C 1
ATOM 7707 O O . PRO B 1 495 ? 8.994 9.501 -16.548 1.00 18.87 492 PRO B O 1
ATOM 7711 N N . ALA B 1 496 ? 8.627 11.517 -15.621 1.00 16.19 493 ALA B N 1
ATOM 7712 C CA . ALA B 1 496 ? 9.739 12.128 -16.345 1.00 14.26 493 ALA B CA 1
ATOM 7713 C C . ALA B 1 496 ? 11.064 11.439 -16.054 1.00 16.36 493 ALA B C 1
ATOM 7714 O O . ALA B 1 496 ? 11.967 11.451 -16.896 1.00 19.26 493 ALA B O 1
ATOM 7716 N N . LEU B 1 497 ? 11.220 10.863 -14.863 1.00 13.46 494 LEU B N 1
ATOM 7717 C CA . LEU B 1 497 ? 12.495 10.261 -14.510 1.00 14.42 494 LEU B CA 1
ATOM 7718 C C . LEU B 1 497 ? 12.803 9.037 -15.362 1.00 17.40 494 LEU B C 1
ATOM 7719 O O . LEU B 1 497 ? 13.964 8.628 -15.425 1.00 24.77 494 LEU B O 1
ATOM 7724 N N . ASP B 1 498 ? 11.794 8.452 -16.008 1.00 18.34 495 ASP B N 1
ATOM 7725 C CA . ASP B 1 498 ? 12.068 7.368 -16.949 1.00 21.60 495 ASP B CA 1
ATOM 7726 C C . ASP B 1 498 ? 12.859 7.839 -18.160 1.00 24.83 495 ASP B C 1
ATOM 7727 O O . ASP B 1 498 ? 13.543 7.027 -18.792 1.00 23.67 495 ASP B O 1
ATOM 7732 N N . TRP B 1 499 ? 12.790 9.124 -18.503 1.00 22.77 496 TRP B N 1
ATOM 7733 C CA . TRP B 1 499 ? 13.482 9.633 -19.676 1.00 21.20 496 TRP B CA 1
ATOM 7734 C C . TRP B 1 499 ? 14.626 10.561 -19.333 1.00 19.21 496 TRP B C 1
ATOM 7735 O O . TRP B 1 499 ? 15.383 10.945 -20.230 1.00 23.18 496 TRP B O 1
ATOM 7746 N N . ALA B 1 500 ? 14.756 10.961 -18.076 1.00 23.16 497 ALA B N 1
ATOM 7747 C CA . ALA B 1 500 ? 15.841 11.842 -17.694 1.00 24.20 497 ALA B CA 1
ATOM 7748 C C . ALA B 1 500 ? 17.088 11.017 -17.425 1.00 28.14 497 ALA B C 1
ATOM 7749 O O . ALA B 1 500 ? 17.017 9.899 -16.907 1.00 34.64 497 ALA B O 1
ATOM 7751 N N . ASN B 1 501 ? 18.230 11.564 -17.805 1.00 27.44 498 ASN B N 1
ATOM 7752 C CA . ASN B 1 501 ? 19.486 10.883 -17.552 1.00 29.24 498 ASN B CA 1
ATOM 7753 C C . ASN B 1 501 ? 19.779 10.912 -16.056 1.00 31.84 498 ASN B C 1
ATOM 7754 O O . ASN B 1 501 ? 19.701 11.965 -15.417 1.00 29.74 498 ASN B O 1
ATOM 7759 N N . GLU B 1 502 ? 20.077 9.748 -15.485 1.00 27.84 499 GLU B N 1
ATOM 7760 C CA . GLU B 1 502 ? 20.227 9.630 -14.044 1.00 30.82 499 GLU B CA 1
ATOM 7761 C C . GLU B 1 502 ? 21.674 9.745 -13.585 1.00 30.29 499 GLU B C 1
ATOM 7762 O O . GLU B 1 502 ? 21.952 9.521 -12.401 1.00 24.76 499 GLU B O 1
ATOM 7768 N N . LYS B 1 503 ? 22.593 10.115 -14.482 1.00 26.75 500 LYS B N 1
ATOM 7769 C CA . LYS B 1 503 ? 24.002 10.208 -14.104 1.00 29.28 500 LYS B CA 1
ATOM 7770 C C . LYS B 1 503 ? 24.199 11.134 -12.914 1.00 24.49 500 LYS B C 1
ATOM 7771 O O . LYS B 1 503 ? 24.874 10.774 -11.944 1.00 24.27 500 LYS B O 1
ATOM 7777 N N . ALA B 1 504 ? 23.600 12.326 -12.961 1.00 22.63 501 ALA B N 1
ATOM 7778 C CA . ALA B 1 504 ? 23.815 13.290 -11.891 1.00 22.51 501 ALA B CA 1
ATOM 7779 C C . ALA B 1 504 ? 23.235 12.787 -10.578 1.00 21.79 501 ALA B C 1
ATOM 7780 O O . ALA B 1 504 ? 23.808 13.027 -9.508 1.00 22.39 501 ALA B O 1
ATOM 7782 N N . ALA B 1 505 ? 22.101 12.083 -10.644 1.00 20.57 502 ALA B N 1
ATOM 7783 C CA . ALA B 1 505 ? 21.476 11.581 -9.427 1.00 20.93 502 ALA B CA 1
ATOM 7784 C C . ALA B 1 505 ? 22.319 10.487 -8.800 1.00 21.03 502 ALA B C 1
ATOM 7785 O O . ALA B 1 505 ? 22.519 10.471 -7.581 1.00 20.19 502 ALA B O 1
ATOM 7787 N N . LEU B 1 506 ? 22.828 9.564 -9.614 1.00 20.22 503 LEU B N 1
ATOM 7788 C CA . LEU B 1 506 ? 23.725 8.551 -9.077 1.00 22.56 503 LEU B CA 1
ATOM 7789 C C . LEU B 1 506 ? 24.936 9.196 -8.420 1.00 21.14 503 LEU B C 1
ATOM 7790 O O . LEU B 1 506 ? 25.383 8.760 -7.354 1.00 20.44 503 LEU B O 1
ATOM 7795 N N . ALA B 1 507 ? 25.463 10.257 -9.034 1.00 20.13 504 ALA B N 1
ATOM 7796 C CA . ALA B 1 507 ? 26.635 10.929 -8.488 1.00 24.24 504 ALA B CA 1
ATOM 7797 C C . ALA B 1 507 ? 26.319 11.601 -7.162 1.00 22.96 504 ALA B C 1
ATOM 7798 O O . ALA B 1 507 ? 27.163 11.627 -6.259 1.00 20.12 504 ALA B O 1
ATOM 7800 N N . GLU B 1 508 ? 25.108 12.143 -7.021 1.00 20.27 505 GLU B N 1
ATOM 7801 C CA . GLU B 1 508 ? 24.758 12.803 -5.769 1.00 25.06 505 GLU B CA 1
ATOM 7802 C C . GLU B 1 508 ? 24.569 11.793 -4.646 1.00 16.57 505 GLU B C 1
ATOM 7803 O O . GLU B 1 508 ? 25.016 12.024 -3.516 1.00 19.17 505 GLU B O 1
ATOM 7809 N N . PHE B 1 509 ? 23.916 10.665 -4.935 1.00 19.18 506 PHE B N 1
ATOM 7810 C CA . PHE B 1 509 ? 23.805 9.611 -3.935 1.00 15.87 506 PHE B CA 1
ATOM 7811 C C . PHE B 1 509 ? 25.179 9.092 -3.527 1.00 22.13 506 PHE B C 1
ATOM 7812 O O . PHE B 1 509 ? 25.434 8.829 -2.342 1.00 18.95 506 PHE B O 1
ATOM 7820 N N . GLU B 1 510 ? 26.082 8.935 -4.492 1.00 17.78 507 GLU B N 1
ATOM 7821 C CA . GLU B 1 510 ? 27.426 8.480 -4.157 1.00 22.26 507 GLU B CA 1
ATOM 7822 C C . GLU B 1 510 ? 28.157 9.508 -3.305 1.00 20.46 507 GLU B C 1
ATOM 7823 O O . GLU B 1 510 ? 28.859 9.147 -2.350 1.00 21.66 507 GLU B O 1
ATOM 7829 N N . ARG B 1 511 ? 27.994 10.797 -3.623 1.00 18.72 508 ARG B N 1
ATOM 7830 C CA . ARG B 1 511 ? 28.645 11.841 -2.840 1.00 19.84 508 ARG B CA 1
ATOM 7831 C C . ARG B 1 511 ? 28.174 11.806 -1.395 1.00 21.98 508 ARG B C 1
ATOM 7832 O O . ARG B 1 511 ? 28.978 11.934 -0.464 1.00 20.19 508 ARG B O 1
ATOM 7840 N N . ILE B 1 512 ? 26.874 11.608 -1.190 1.00 16.59 509 ILE B N 1
ATOM 7841 C CA . ILE B 1 512 ? 26.337 11.560 0.167 1.00 22.62 509 ILE B CA 1
ATOM 7842 C C . ILE B 1 512 ? 26.868 10.347 0.911 1.00 18.83 509 ILE B C 1
ATOM 7843 O O . ILE B 1 512 ? 27.272 10.446 2.075 1.00 18.41 509 ILE B O 1
ATOM 7848 N N . ARG B 1 513 ? 26.885 9.187 0.248 1.00 19.31 510 ARG B N 1
ATOM 7849 C CA . ARG B 1 513 ? 27.401 7.971 0.869 1.00 21.43 510 ARG B CA 1
ATOM 7850 C C . ARG B 1 513 ? 28.867 8.130 1.263 1.00 21.39 510 ARG B C 1
ATOM 7851 O O . ARG B 1 513 ? 29.272 7.733 2.360 1.00 21.47 510 ARG B O 1
ATOM 7859 N N . VAL B 1 514 ? 29.682 8.686 0.363 1.00 21.36 511 VAL B N 1
ATOM 7860 C CA . VAL B 1 514 ? 31.107 8.868 0.647 1.00 20.81 511 VAL B CA 1
ATOM 7861 C C . VAL B 1 514 ? 31.303 9.836 1.805 1.00 21.00 511 VAL B C 1
ATOM 7862 O O . VAL B 1 514 ? 32.114 9.599 2.710 1.00 21.77 511 VAL B O 1
ATOM 7866 N N . LYS B 1 515 ? 30.570 10.946 1.788 1.00 17.88 512 LYS B N 1
ATOM 7867 C CA . LYS B 1 515 ? 30.675 11.917 2.864 1.00 20.86 512 LYS B CA 1
ATOM 7868 C C . LYS B 1 515 ? 30.257 11.302 4.188 1.00 21.26 512 LYS B C 1
ATOM 7869 O O . LYS B 1 515 ? 30.958 11.451 5.193 1.00 20.02 512 LYS B O 1
ATOM 7875 N N . ALA B 1 516 ? 29.138 10.565 4.200 1.00 17.64 513 ALA B N 1
ATOM 7876 C CA . ALA B 1 516 ? 28.647 9.992 5.449 1.00 21.95 513 ALA B CA 1
ATOM 7877 C C . ALA B 1 516 ? 29.644 8.999 6.035 1.00 21.93 513 ALA B C 1
ATOM 7878 O O . ALA B 1 516 ? 29.941 9.034 7.231 1.00 19.65 513 ALA B O 1
ATOM 7880 N N . GLU B 1 517 ? 30.181 8.102 5.213 1.00 21.53 514 GLU B N 1
ATOM 7881 C CA . GLU B 1 517 ? 31.106 7.126 5.782 1.00 24.37 514 GLU B CA 1
ATOM 7882 C C . GLU B 1 517 ? 32.394 7.791 6.263 1.00 21.69 514 GLU B C 1
ATOM 7883 O O . GLU B 1 517 ? 32.975 7.353 7.261 1.00 23.05 514 GLU B O 1
ATOM 7889 N N . LYS B 1 518 ? 32.833 8.862 5.596 1.00 18.16 515 LYS B N 1
ATOM 7890 C CA . LYS B 1 518 ? 33.989 9.617 6.077 1.00 21.98 515 LYS B CA 1
ATOM 7891 C C . LYS B 1 518 ? 33.683 10.298 7.405 1.00 25.43 515 LYS B C 1
ATOM 7892 O O . LYS B 1 518 ? 34.463 10.194 8.362 1.00 22.68 515 LYS B O 1
ATOM 7898 N N . LEU B 1 519 ? 32.547 11.002 7.486 1.00 18.96 516 LEU B N 1
ATOM 7899 C CA . LEU B 1 519 ? 32.237 11.744 8.707 1.00 18.61 516 LEU B CA 1
ATOM 7900 C C . LEU B 1 519 ? 32.146 10.816 9.904 1.00 20.47 516 LEU B C 1
ATOM 7901 O O . LEU B 1 519 ? 32.630 11.147 10.993 1.00 18.60 516 LEU B O 1
ATOM 7906 N N . VAL B 1 520 ? 31.553 9.634 9.714 1.00 20.96 517 VAL B N 1
ATOM 7907 C CA . VAL B 1 520 ? 31.345 8.715 10.829 1.00 22.87 517 VAL B CA 1
ATOM 7908 C C . VAL B 1 520 ? 32.670 8.246 11.411 1.00 24.38 517 VAL B C 1
ATOM 7909 O O . VAL B 1 520 ? 32.773 7.990 12.616 1.00 25.95 517 VAL B O 1
ATOM 7913 N N . GLN B 1 521 ? 33.715 8.174 10.588 1.00 24.49 518 GLN B N 1
ATOM 7914 C CA . GLN B 1 521 ? 35.028 7.772 11.079 1.00 28.76 518 GLN B CA 1
ATOM 7915 C C . GLN B 1 521 ? 35.775 8.899 11.765 1.00 28.22 518 GLN B C 1
ATOM 7916 O O . GLN B 1 521 ? 36.702 8.634 12.536 1.00 33.63 518 GLN B O 1
ATOM 7922 N N . GLU B 1 522 ? 35.411 10.144 11.493 1.00 20.22 519 GLU B N 1
ATOM 7923 C CA . GLU B 1 522 ? 36.219 11.282 11.896 1.00 21.07 519 GLU B CA 1
ATOM 7924 C C . GLU B 1 522 ? 35.652 12.069 13.058 1.00 22.64 519 GLU B C 1
ATOM 7925 O O . GLU B 1 522 ? 36.420 12.678 13.801 1.00 23.36 519 GLU B O 1
ATOM 7931 N N . LEU B 1 523 ? 34.348 12.112 13.203 1.00 18.59 520 LEU B N 1
ATOM 7932 C CA . LEU B 1 523 ? 33.740 12.973 14.205 1.00 15.86 520 LEU B CA 1
ATOM 7933 C C . LEU B 1 523 ? 33.840 12.366 15.601 1.00 18.67 520 LEU B C 1
ATOM 7934 O O . LEU B 1 523 ? 33.816 11.141 15.764 1.00 23.33 520 LEU B O 1
ATOM 7939 N N . PRO B 1 524 ? 33.950 13.201 16.626 1.00 17.73 521 PRO B N 1
ATOM 7940 C CA . PRO B 1 524 ? 33.978 12.695 17.996 1.00 19.25 521 PRO B CA 1
ATOM 7941 C C . PRO B 1 524 ? 32.566 12.366 18.458 1.00 18.21 521 PRO B C 1
ATOM 7942 O O . PRO B 1 524 ? 31.577 12.763 17.844 1.00 19.62 521 PRO B O 1
ATOM 7946 N N . THR B 1 525 ? 32.486 11.657 19.575 1.00 19.30 522 THR B N 1
ATOM 7947 C CA . THR B 1 525 ? 31.184 11.485 20.195 1.00 17.93 522 THR B CA 1
ATOM 7948 C C . THR B 1 525 ? 30.776 12.779 20.875 1.00 16.83 522 THR B C 1
ATOM 7949 O O . THR B 1 525 ? 31.599 13.647 21.156 1.00 16.91 522 THR B O 1
ATOM 7953 N N . GLN B 1 526 ? 29.478 12.902 21.155 1.00 19.95 523 GLN B N 1
ATOM 7954 C CA . GLN B 1 526 ? 29.038 14.038 21.951 1.00 19.60 523 GLN B CA 1
ATOM 7955 C C . GLN B 1 526 ? 29.711 14.047 23.316 1.00 16.62 523 GLN B C 1
ATOM 7956 O O . GLN B 1 526 ? 30.072 15.115 23.829 1.00 20.89 523 GLN B O 1
ATOM 7962 N N . ASN B 1 527 ? 29.860 12.869 23.926 1.00 19.50 524 ASN B N 1
ATOM 7963 C CA . ASN B 1 527 ? 30.545 12.779 25.214 1.00 22.30 524 ASN B CA 1
ATOM 7964 C C . ASN B 1 527 ? 31.906 13.466 25.155 1.00 20.92 524 ASN B C 1
ATOM 7965 O O . ASN B 1 527 ? 32.217 14.329 25.988 1.00 24.10 524 ASN B O 1
ATOM 7970 N N . GLU B 1 528 ? 32.725 13.113 24.159 1.00 22.49 525 GLU B N 1
ATOM 7971 C CA . GLU B 1 528 ? 34.048 13.727 24.054 1.00 20.96 525 GLU B CA 1
ATOM 7972 C C . GLU B 1 528 ? 33.930 15.209 23.777 1.00 22.19 525 GLU B C 1
ATOM 7973 O O . GLU B 1 528 ? 34.671 16.019 24.344 1.00 22.88 525 GLU B O 1
ATOM 7979 N N . TYR B 1 529 ? 33.017 15.577 22.878 1.00 19.21 526 TYR B N 1
ATOM 7980 C CA . TYR B 1 529 ? 32.879 16.970 22.488 1.00 18.89 526 TYR B CA 1
ATOM 7981 C C . TYR B 1 529 ? 32.556 17.842 23.694 1.00 16.10 526 TYR B C 1
ATOM 7982 O O . TYR B 1 529 ? 33.194 18.877 23.922 1.00 21.89 526 TYR B O 1
ATOM 7991 N N . PHE B 1 530 ? 31.575 17.430 24.489 1.00 22.57 527 PHE B N 1
ATOM 7992 C CA . PHE B 1 530 ? 31.159 18.285 25.587 1.00 19.38 527 PHE B CA 1
ATOM 7993 C C . PHE B 1 530 ? 32.121 18.206 26.758 1.00 21.91 527 PHE B C 1
ATOM 7994 O O . PHE B 1 530 ? 32.283 19.192 27.478 1.00 23.54 527 PHE B O 1
ATOM 8002 N N . ALA B 1 531 ? 32.809 17.080 26.928 1.00 23.94 528 ALA B N 1
ATOM 8003 C CA . ALA B 1 531 ? 33.889 17.045 27.908 1.00 26.29 528 ALA B CA 1
ATOM 8004 C C . ALA B 1 531 ? 34.936 18.110 27.599 1.00 27.40 528 ALA B C 1
ATOM 8005 O O . ALA B 1 531 ? 35.390 18.830 28.495 1.00 25.42 528 ALA B O 1
ATOM 8007 N N . ALA B 1 532 ? 35.307 18.245 26.326 1.00 24.26 529 ALA B N 1
ATOM 8008 C CA . ALA B 1 532 ? 36.284 19.255 25.938 1.00 27.22 529 ALA B CA 1
ATOM 8009 C C . ALA B 1 532 ? 35.706 20.659 26.058 1.00 33.13 529 ALA B C 1
ATOM 8010 O O . ALA B 1 532 ? 36.421 21.599 26.429 1.00 32.37 529 ALA B O 1
ATOM 8012 N N . MET B 1 533 ? 34.412 20.824 25.760 1.00 27.77 530 MET B N 1
ATOM 8013 C CA . MET B 1 533 ? 33.782 22.131 25.917 1.00 29.04 530 MET B CA 1
ATOM 8014 C C . MET B 1 533 ? 33.834 22.587 27.369 1.00 31.68 530 MET B C 1
ATOM 8015 O O . MET B 1 533 ? 34.186 23.737 27.662 1.00 32.98 530 MET B O 1
ATOM 8020 N N . ARG B 1 534 ? 33.497 21.687 28.296 1.00 29.77 531 ARG B N 1
ATOM 8021 C CA . ARG B 1 534 ? 33.569 22.036 29.709 1.00 30.27 531 ARG B CA 1
ATOM 8022 C C . ARG B 1 534 ? 35.008 22.309 30.120 1.00 35.71 531 ARG B C 1
ATOM 8023 O O . ARG B 1 534 ? 35.280 23.247 30.884 1.00 32.83 531 ARG B O 1
ATOM 8031 N N . ALA B 1 535 ? 35.942 21.511 29.612 1.00 33.44 532 ALA B N 1
ATOM 8032 C CA . ALA B 1 535 ? 37.365 21.723 29.854 1.00 33.21 532 ALA B CA 1
ATOM 8033 C C . ALA B 1 535 ? 37.849 22.983 29.140 1.00 37.85 532 ALA B C 1
ATOM 8034 O O . ALA B 1 535 ? 37.456 24.098 29.478 1.00 47.71 532 ALA B O 1
#

B-factor: mean 22.26, std 8.28, range [8.57, 75.33]

Sequence (1001 aa):
KKRVVIVGGGTAGWMTASSYLTAAFGDRVDLTVVVESAQIGTIGVGEATFSDIRHFFEFLRLEESDWMPECNATYKLAVRFENWREPGHHFYHPFEQMSSVDGFPLSDWWLRNPTTSRFDKDSFVMTSLCDAGVSPRYLDGSLISTIAEYQGAQFPYAYHFEAHLLAKYLTGYATRRGTRHIVDNVVDVALDERGWISHVRTEEHGDLEADLFVDCTGFRGLLLNKALGEPFVSYQDTLPNDSAVALQVPLDMEREPIRPCTTATAQEAGWIWTIPLISRVGTGYVYASDYTTPEQAERVLRDFVGPAAADVPANHIKMRIGRSSRRSWVNNCVGVGLSSGFVEPLESTGIFFIHHAIEQIVKYFPSGGAGDDRLRELYNRSVGHVMDGVREFLVLHYRSAKRADNQYWKDTKTRTVPDSLAERIEFWKHKVPDAETVYPYYHGLPPYSYNCILLGMGGIDVNYSPALDWANEKAALAEFERIRVKAEKLVQELPTQNEYFAAMRAKKRVVIVGGGTAGWMTASSYLTAAFGDRVDLTVVESAQQIGTIGVGEATFSDIRHFFEFLRLEESDWMPECNATYKLAVRFENWREPGHHFYHPFEQMSSVDGFPLSDWWLRNPTTSRFDKKDSFVMTSLCDAGVSPRYLDGSLISTIAEYQGAQFPYAYHFEAHLLAKYLTGYATRRGTRHIVDNVVDVALDERGWISHVRTEEHGDLEADLFVDCTGFRGLLLNNKALGEPFVSYQDTLPNDSAVALQVPEPIRPCTTATAQEAGWIWTIPLISRVGTGYVYASSDYTTPEQAERVLRDFVGPAAADVPANHIKMRIGRSSRRSWVNNCVGVGLSSGFVEPLESTGIFFIHHAIEQIVKYFPSGGAGDDRLRELYNRSSVGHVMDGVREFLVLHYRSAKRADNQYWKDTKTRTVPDSLAERIEFWKHKVPDAETVVYPYYHGLPPYSYNCILLGMGGIDVNYSPALDWANEKAALAEFERIRVKAEKLVQELPTQNEYFAAMRA

Foldseek 3Di:
DFEEEEEALFLLRLLLLLLCCLVQQPVYAAEYEHAPVDDDLQDQFWAALLVVLSCVSSVHDCLRACVLFLKFWAFWEWEAQLQHHPAIATLGLFDFDADPNATLLLVCQVPNPDLHPRLLTFLVRLCLVLQFDQAFLVGDGLNHSVVSSVDRRSIIMGGRRVSVSVVSVCSSVVRRYHYHHWDFDDFDADPVLATQWTQTDPPGTHGGQAYEYAPAQVLVVQCPSSVFDWDAPCLLPQQFKKKKWKFFDCCLPDFDRNHWYWYADPFATKIWGDGNGTTIMMGGGHCVVDPPVVRVVVRDVVVDPSCVPIDMSMDGARAGAGQFQCDRRYGYAFNSGHDHDCSVSCRVVLSVVLSVLCSVLVDPPDPPNVVSSVVSRVQSVLQSVLVSLLVLLLLCQANDDPDPNSVVSVVGDHPPLSVVLLVVQQEGQFACVRGSPHDRSDHSVSSSSSNSSSHRHHHHRHPCVVVDDCPRSVVSSVVSNVSSVVCSVRGHGSSVSVVSSVD/DFEEEEEALFLLRLLLLLLVCLVQFVNYAAEYEHAPVDDDLQDQFWAALLVVQSCVSSVHDCLRACVLFLKFWAFWEWEAQLQHHPAIATLGLFDFDADPNHTLLLVCQVPNPDLHSRLLTFLVRLCLVLQFDQAFLVGDGLNHSVVSSVDRRSIIMGGRRVSVSVVSVCSSVVRRYHYHHWDQDDFDADPVLATQWTQTDPPGTHGGQAYEYAPAQVLCPVCPSSVFDWDAPCLLPQQFKKKKFKFFPFDRNHWYWYADPFATKIWGDGNTITIMMGGGHCVRDPPVVRLVVRDVVVPDSSPPTDMSMDGARAGAGQFQQDRRYGYAFNSGHDHPCSVSCRVVLSNVLSSLCSVLVDPPDPPNVVSSVVSRVQSNLQSVQVSLLVLLLLCQANDDPDPNSVVSVVTDHPPLSVVLLVVQQEGQFACVRGSPHDRSDHSVSSSSSNSSSHRRHHHRHPVVVVDDCVRSVVSSVVSNVSSVVCSVRGHGSNVSVVSSVD